Protein AF-0000000076309634 (afdb_homodimer)

Structure (mmCIF, N/CA/C/O backbone):
data_AF-0000000076309634-model_v1
#
loop_
_entity.id
_entity.type
_entity.pdbx_description
1 polymer 'Heparan-alpha-glucosaminide N-acetyltransferase-like isoform X1'
#
loop_
_atom_site.group_PDB
_atom_site.id
_atom_site.type_symbol
_atom_site.label_atom_id
_atom_site.label_alt_id
_atom_site.label_comp_id
_atom_site.label_asym_id
_atom_site.label_entity_id
_atom_site.label_seq_id
_atom_site.pdbx_PDB_ins_code
_atom_site.Cartn_x
_atom_site.Cartn_y
_atom_site.Cartn_z
_atom_site.occupancy
_atom_site.B_iso_or_equiv
_atom_site.auth_seq_id
_atom_site.auth_comp_id
_atom_site.auth_asym_id
_atom_site.auth_atom_id
_atom_site.pdbx_PDB_model_num
ATOM 1 N N . MET A 1 1 ? 26.797 -16.234 -6.352 1 31.34 1 MET A N 1
ATOM 2 C CA . MET A 1 1 ? 27.188 -17.484 -5.691 1 31.34 1 MET A CA 1
ATOM 3 C C . MET A 1 1 ? 28.234 -17.203 -4.617 1 31.34 1 MET A C 1
ATOM 5 O O . MET A 1 1 ? 28.078 -17.625 -3.467 1 31.34 1 MET A O 1
ATOM 9 N N . ILE A 1 2 ? 29.625 -17.234 -5.059 1 36.88 2 ILE A N 1
ATOM 10 C CA . ILE A 1 2 ? 30.812 -17.438 -4.219 1 36.88 2 ILE A CA 1
ATOM 11 C C . ILE A 1 2 ? 31.297 -16.078 -3.695 1 36.88 2 ILE A C 1
ATOM 13 O O . ILE A 1 2 ? 31.625 -15.188 -4.48 1 36.88 2 ILE A O 1
ATOM 17 N N . ASP A 1 3 ? 30.703 -15.562 -2.797 1 38.47 3 ASP A N 1
ATOM 18 C CA . ASP A 1 3 ? 31.5 -14.477 -2.213 1 38.47 3 ASP A CA 1
ATOM 19 C C . ASP A 1 3 ? 32.812 -14.992 -1.661 1 38.47 3 ASP A C 1
ATOM 21 O O . ASP A 1 3 ? 32.844 -15.945 -0.875 1 38.47 3 ASP A O 1
ATOM 25 N N . THR A 1 4 ? 33.844 -14.914 -2.328 1 39.31 4 THR A N 1
ATOM 26 C CA . THR A 1 4 ? 35.219 -15.227 -1.954 1 39.31 4 THR A CA 1
ATOM 27 C C . THR A 1 4 ? 35.531 -14.711 -0.555 1 39.31 4 THR A C 1
ATOM 29 O O . THR A 1 4 ? 36.688 -14.516 -0.206 1 39.31 4 THR A O 1
ATOM 32 N N . SER A 1 5 ? 34.688 -14.492 0.278 1 43.97 5 SER A N 1
ATOM 33 C CA . SER A 1 5 ? 35.281 -14.008 1.529 1 43.97 5 SER A CA 1
ATOM 34 C C . SER A 1 5 ? 36 -15.125 2.279 1 43.97 5 SER A C 1
ATOM 36 O O . SER A 1 5 ? 35.344 -15.953 2.932 1 43.97 5 SER A O 1
ATOM 38 N N . ILE A 1 6 ? 37.219 -15.594 1.991 1 47.88 6 ILE A N 1
ATOM 39 C CA . ILE A 1 6 ? 38.281 -16.453 2.553 1 47.88 6 ILE A CA 1
ATOM 40 C C . ILE A 1 6 ? 38.219 -16.391 4.078 1 47.88 6 ILE A C 1
ATOM 42 O O . ILE A 1 6 ? 38.344 -17.406 4.758 1 47.88 6 ILE A O 1
ATOM 46 N N . SER A 1 7 ? 38 -15.273 4.605 1 49.75 7 SER A N 1
ATOM 47 C CA . SER A 1 7 ? 38.406 -15 5.988 1 49.75 7 SER A CA 1
ATOM 48 C C . SER A 1 7 ? 37.344 -15.516 6.965 1 49.75 7 SER A C 1
ATOM 50 O O . SER A 1 7 ? 37.625 -15.68 8.156 1 49.75 7 SER A O 1
ATOM 52 N N . SER A 1 8 ? 36.094 -15.844 6.605 1 59.81 8 SER A N 1
ATOM 53 C CA . SER A 1 8 ? 35.094 -16.078 7.629 1 59.81 8 SER A CA 1
ATOM 54 C C . SER A 1 8 ? 35.156 -17.516 8.156 1 59.81 8 SER A C 1
ATOM 56 O O . SER A 1 8 ? 34.781 -17.781 9.297 1 59.81 8 SER A O 1
ATOM 58 N N . CYS A 1 9 ? 35.531 -18.484 7.367 1 66.94 9 CYS A N 1
ATOM 59 C CA . CYS A 1 9 ? 35.594 -19.859 7.844 1 66.94 9 CYS A CA 1
ATOM 60 C C . CYS A 1 9 ? 36.656 -20 8.93 1 66.94 9 CYS A C 1
ATOM 62 O O . CYS A 1 9 ? 36.594 -20.938 9.742 1 66.94 9 CYS A O 1
ATOM 64 N N . ALA A 1 10 ? 37.656 -19.219 8.773 1 54.84 10 ALA A N 1
ATOM 65 C CA . ALA A 1 10 ? 38.75 -19.344 9.75 1 54.84 10 ALA A CA 1
ATOM 66 C C . ALA A 1 10 ? 38.375 -18.703 11.078 1 54.84 10 ALA A C 1
ATOM 68 O O . ALA A 1 10 ? 38.969 -19.016 12.117 1 54.84 10 ALA A O 1
ATOM 69 N N . ASN A 1 11 ? 37.406 -17.734 10.859 1 54.47 11 ASN A N 1
ATOM 70 C CA . ASN A 1 11 ? 37.062 -17.062 12.109 1 54.47 11 ASN A CA 1
ATOM 71 C C . ASN A 1 11 ? 35.875 -17.734 12.797 1 54.47 11 ASN A C 1
ATOM 73 O O . ASN A 1 11 ? 34.781 -17.828 12.219 1 54.47 11 ASN A O 1
ATOM 77 N N . SER A 1 12 ? 36.125 -18.578 13.773 1 51.75 12 SER A N 1
ATOM 78 C CA . SER A 1 12 ? 35.156 -19.25 14.625 1 51.75 12 SER A CA 1
ATOM 79 C C . SER A 1 12 ? 33.938 -18.344 14.898 1 51.75 12 SER A C 1
ATOM 81 O O . SER A 1 12 ? 32.812 -18.844 15.102 1 51.75 12 SER A O 1
ATOM 83 N N . ASN A 1 13 ? 34.219 -17.031 14.992 1 49 13 ASN A N 1
ATOM 84 C CA . ASN A 1 13 ? 33.188 -16.109 15.391 1 49 13 ASN A CA 1
ATOM 85 C C . ASN A 1 13 ? 32.344 -15.641 14.195 1 49 13 ASN A C 1
ATOM 87 O O . ASN A 1 13 ? 31.359 -14.922 14.359 1 49 13 ASN A O 1
ATOM 91 N N . ALA A 1 14 ? 32.875 -15.883 13.07 1 56.38 14 ALA A N 1
ATOM 92 C CA . ALA A 1 14 ? 32.156 -15.328 11.93 1 56.38 14 ALA A CA 1
ATOM 93 C C . ALA A 1 14 ? 30.969 -16.203 11.562 1 56.38 14 ALA A C 1
ATOM 95 O O . ALA A 1 14 ? 31.094 -17.422 11.445 1 56.38 14 ALA A O 1
ATOM 96 N N . SER A 1 15 ? 29.75 -15.781 11.844 1 71.25 15 SER A N 1
ATOM 97 C CA . SER A 1 15 ? 28.469 -16.453 11.719 1 71.25 15 SER A CA 1
ATOM 98 C C . SER A 1 15 ? 28.109 -16.703 10.258 1 71.25 15 SER A C 1
ATOM 100 O O . SER A 1 15 ? 28.172 -15.797 9.43 1 71.25 15 SER A O 1
ATOM 102 N N . LEU A 1 16 ? 28.25 -17.953 9.758 1 82.81 16 LEU A N 1
ATOM 103 C CA . LEU A 1 16 ? 27.812 -18.422 8.445 1 82.81 16 LEU A CA 1
ATOM 104 C C . LEU A 1 16 ? 26.375 -18.016 8.172 1 82.81 16 LEU A C 1
ATOM 106 O O . LEU A 1 16 ? 25.547 -17.969 9.086 1 82.81 16 LEU A O 1
ATOM 110 N N . GLY A 1 17 ? 26.188 -17.562 6.996 1 86.88 17 GLY A N 1
ATOM 111 C CA . GLY A 1 17 ? 24.828 -17.188 6.598 1 86.88 17 GLY A CA 1
ATOM 112 C C . GLY A 1 17 ? 23.953 -18.375 6.262 1 86.88 17 GLY A C 1
ATOM 113 O O . GLY A 1 17 ? 24.328 -19.516 6.531 1 86.88 17 GLY A O 1
ATOM 114 N N . ILE A 1 18 ? 22.828 -18.109 5.758 1 90.62 18 ILE A N 1
ATOM 115 C CA . ILE A 1 18 ? 21.875 -19.141 5.379 1 90.62 18 ILE A CA 1
ATOM 116 C C . ILE A 1 18 ? 22.391 -19.906 4.168 1 90.62 18 ILE A C 1
ATOM 118 O O . ILE A 1 18 ? 22.938 -19.312 3.23 1 90.62 18 ILE A O 1
ATOM 122 N N . ASP A 1 19 ? 22.297 -21.203 4.156 1 91.12 19 ASP A N 1
ATOM 123 C CA . ASP A 1 19 ? 22.688 -22.078 3.064 1 91.12 19 ASP A CA 1
ATOM 124 C C . ASP A 1 19 ? 24.172 -21.938 2.74 1 91.12 19 ASP A C 1
ATOM 126 O O . ASP A 1 19 ? 24.547 -21.875 1.57 1 91.12 19 ASP A O 1
ATOM 130 N N . GLN A 1 20 ? 24.969 -21.797 3.707 1 90.81 20 GLN A N 1
ATOM 131 C CA . GLN A 1 20 ? 26.406 -21.703 3.531 1 90.81 20 GLN A CA 1
ATOM 132 C C . GLN A 1 20 ? 27.141 -22.75 4.367 1 90.81 20 GLN A C 1
ATOM 134 O O . GLN A 1 20 ? 26.672 -23.125 5.441 1 90.81 20 GLN A O 1
ATOM 139 N N . ALA A 1 21 ? 28.234 -23.219 3.803 1 91.19 21 ALA A N 1
ATOM 140 C CA . ALA A 1 21 ? 29.125 -24.141 4.484 1 91.19 21 ALA A CA 1
ATOM 141 C C . ALA A 1 21 ? 30.578 -23.781 4.223 1 91.19 21 ALA A C 1
ATOM 143 O O . ALA A 1 21 ? 30.891 -23.031 3.301 1 91.19 21 ALA A O 1
ATOM 144 N N . CYS A 1 22 ? 31.375 -24.266 5.121 1 91.69 22 CYS A N 1
ATOM 145 C CA . CYS A 1 22 ? 32.812 -24.031 4.961 1 91.69 22 CYS A CA 1
ATOM 146 C C . CYS A 1 22 ? 33.5 -25.25 4.328 1 91.69 22 CYS A C 1
ATOM 148 O O . CYS A 1 22 ? 33.25 -26.375 4.738 1 91.69 22 CYS A O 1
ATOM 150 N N . PHE A 1 23 ? 34.281 -24.969 3.309 1 92.44 23 PHE A N 1
ATOM 151 C CA . PHE A 1 23 ? 35 -26.016 2.594 1 92.44 23 PHE A CA 1
ATOM 152 C C . PHE A 1 23 ? 36.5 -25.703 2.551 1 92.44 23 PHE A C 1
ATOM 154 O O . PHE A 1 23 ? 36.906 -24.734 1.92 1 92.44 23 PHE A O 1
ATOM 161 N N . SER A 1 24 ? 37.219 -26.484 3.264 1 91.62 24 SER A N 1
ATOM 162 C CA . SER A 1 24 ? 38.688 -26.312 3.307 1 91.62 24 SER A CA 1
ATOM 163 C C . SER A 1 24 ? 39.375 -27.312 2.393 1 91.62 24 SER A C 1
ATOM 165 O O . SER A 1 24 ? 39.25 -28.531 2.57 1 91.62 24 SER A O 1
ATOM 167 N N . ILE A 1 25 ? 40.156 -26.75 1.459 1 92.19 25 ILE A N 1
ATOM 168 C CA . ILE A 1 25 ? 40.844 -27.594 0.488 1 92.19 25 ILE A CA 1
ATOM 169 C C . ILE A 1 25 ? 42.344 -27.469 0.679 1 92.19 25 ILE A C 1
ATOM 171 O O . ILE A 1 25 ? 42.906 -26.375 0.617 1 92.19 25 ILE A O 1
ATOM 175 N N . LEU A 1 26 ? 42.906 -28.594 0.95 1 89.81 26 LEU A N 1
ATOM 176 C CA . LEU A 1 26 ? 44.375 -28.656 1.066 1 89.81 26 LEU A CA 1
ATOM 177 C C . LEU A 1 26 ? 45 -29.141 -0.239 1 89.81 26 LEU A C 1
ATOM 179 O O . LEU A 1 26 ? 44.719 -30.25 -0.693 1 89.81 26 LEU A O 1
ATOM 183 N N . ASN A 1 27 ? 45.75 -28.234 -0.84 1 90.81 27 ASN A N 1
ATOM 184 C CA . ASN A 1 27 ? 46.438 -28.578 -2.072 1 90.81 27 ASN A CA 1
ATOM 185 C C . ASN A 1 27 ? 47.844 -29.094 -1.787 1 90.81 27 ASN A C 1
ATOM 187 O O . ASN A 1 27 ? 48.719 -28.359 -1.337 1 90.81 27 ASN A O 1
ATOM 191 N N . LEU A 1 28 ? 48.125 -30.328 -2.191 1 87.62 28 LEU A N 1
ATOM 192 C CA . LEU A 1 28 ? 49.438 -30.922 -1.952 1 87.62 28 LEU A CA 1
ATOM 193 C C . LEU A 1 28 ? 50.219 -31 -3.244 1 87.62 28 LEU A C 1
ATOM 195 O O . LEU A 1 28 ? 51.312 -31.578 -3.266 1 87.62 28 LEU A O 1
ATOM 199 N N . TYR A 1 29 ? 49.781 -30.375 -4.277 1 86 29 TYR A N 1
ATOM 200 C CA . TYR A 1 29 ? 50.5 -30.312 -5.531 1 86 29 TYR A CA 1
ATOM 201 C C . TYR A 1 29 ? 51.594 -29.25 -5.457 1 86 29 TYR A C 1
ATOM 203 O O . TYR A 1 29 ? 51.531 -28.344 -4.621 1 86 29 TYR A O 1
ATOM 211 N N . ILE A 1 30 ? 52.531 -29.344 -6.418 1 85.56 30 ILE A N 1
ATOM 212 C CA . ILE A 1 30 ? 53.594 -28.359 -6.516 1 85.56 30 ILE A CA 1
ATOM 213 C C . ILE A 1 30 ? 53.125 -27.156 -7.328 1 85.56 30 ILE A C 1
ATOM 215 O O . ILE A 1 30 ? 53.656 -26.047 -7.16 1 85.56 30 ILE A O 1
ATOM 219 N N . ASN A 1 31 ? 52.094 -27.359 -8.07 1 87.31 31 ASN A N 1
ATOM 220 C CA . ASN A 1 31 ? 51.531 -26.297 -8.906 1 87.31 31 ASN A CA 1
ATOM 221 C C . ASN A 1 31 ? 50.219 -25.797 -8.367 1 87.31 31 ASN A C 1
ATOM 223 O O . ASN A 1 31 ? 49.531 -26.484 -7.59 1 87.31 31 ASN A O 1
ATOM 227 N N . PRO A 1 32 ? 49.906 -24.609 -8.797 1 90.44 32 PRO A N 1
ATOM 228 C CA . PRO A 1 32 ? 48.562 -24.109 -8.43 1 90.44 32 PRO A CA 1
ATOM 229 C C . PRO A 1 32 ? 47.438 -24.859 -9.117 1 90.44 32 PRO A C 1
ATOM 231 O O . PRO A 1 32 ? 47.625 -25.391 -10.219 1 90.44 32 PRO A O 1
ATOM 234 N N . VAL A 1 33 ? 46.375 -24.984 -8.367 1 91.25 33 VAL A N 1
ATOM 235 C CA . VAL A 1 33 ? 45.219 -25.688 -8.875 1 91.25 33 VAL A CA 1
ATOM 236 C C . VAL A 1 33 ? 44 -24.766 -8.836 1 91.25 33 VAL A C 1
ATOM 238 O O . VAL A 1 33 ? 43.812 -24 -7.891 1 91.25 33 VAL A O 1
ATOM 241 N N . ILE A 1 34 ? 43.188 -24.844 -9.906 1 91.62 34 ILE A N 1
ATOM 242 C CA . ILE A 1 34 ? 41.969 -24.078 -9.953 1 91.62 34 ILE A CA 1
ATOM 243 C C . ILE A 1 34 ? 40.781 -24.953 -9.562 1 91.62 34 ILE A C 1
ATOM 245 O O . ILE A 1 34 ? 40.594 -26.047 -10.109 1 91.62 34 ILE A O 1
ATOM 249 N N . PHE A 1 35 ? 40.062 -24.516 -8.625 1 91.38 35 PHE A N 1
ATOM 250 C CA . PHE A 1 35 ? 38.906 -25.25 -8.125 1 91.38 35 PHE A CA 1
ATOM 251 C C . PHE A 1 35 ? 37.625 -24.781 -8.812 1 91.38 35 PHE A C 1
ATOM 253 O O . PHE A 1 35 ? 37.344 -23.594 -8.844 1 91.38 35 PHE A O 1
ATOM 260 N N . TYR A 1 36 ? 36.938 -25.766 -9.383 1 89.5 36 TYR A N 1
ATOM 261 C CA . TYR A 1 36 ? 35.688 -25.484 -10.078 1 89.5 36 TYR A CA 1
ATOM 262 C C . TYR A 1 36 ? 34.5 -26.125 -9.344 1 89.5 36 TYR A C 1
ATOM 264 O O . TYR A 1 36 ? 34.625 -27.203 -8.781 1 89.5 36 TYR A O 1
ATOM 272 N N . ALA A 1 37 ? 33.438 -25.406 -9.336 1 89.19 37 ALA A N 1
ATOM 273 C CA . ALA A 1 37 ? 32.219 -25.922 -8.75 1 89.19 37 ALA A CA 1
ATOM 274 C C . ALA A 1 37 ? 30.984 -25.391 -9.484 1 89.19 37 ALA A C 1
ATOM 276 O O . ALA A 1 37 ? 30.969 -24.234 -9.938 1 89.19 37 ALA A O 1
ATOM 277 N N . ILE A 1 38 ? 29.922 -26.266 -9.641 1 86.69 38 ILE A N 1
ATOM 278 C CA . ILE A 1 38 ? 28.656 -25.844 -10.25 1 86.69 38 ILE A CA 1
ATOM 279 C C . ILE A 1 38 ? 27.516 -26.719 -9.719 1 86.69 38 ILE A C 1
ATOM 281 O O . ILE A 1 38 ? 27.734 -27.859 -9.312 1 86.69 38 ILE A O 1
ATOM 285 N N . ALA A 1 39 ? 26.375 -26.172 -9.695 1 85 39 ALA A N 1
ATOM 286 C CA . ALA A 1 39 ? 25.219 -26.938 -9.281 1 85 39 ALA A CA 1
ATOM 287 C C . ALA A 1 39 ? 24.984 -28.125 -10.203 1 85 39 ALA A C 1
ATOM 289 O O . ALA A 1 39 ? 25.047 -27.984 -11.43 1 85 39 ALA A O 1
ATOM 290 N N . TRP A 1 40 ? 24.703 -29.203 -9.617 1 81.75 40 TRP A N 1
ATOM 291 C CA . TRP A 1 40 ? 24.562 -30.453 -10.375 1 81.75 40 TRP A CA 1
ATOM 292 C C . TRP A 1 40 ? 23.469 -30.328 -11.43 1 81.75 40 TRP A C 1
ATOM 294 O O . TRP A 1 40 ? 23.641 -30.812 -12.555 1 81.75 40 TRP A O 1
ATOM 304 N N . GLU A 1 41 ? 22.453 -29.641 -11.086 1 74.69 41 GLU A N 1
ATOM 305 C CA . GLU A 1 41 ? 21.312 -29.531 -11.984 1 74.69 41 GLU A CA 1
ATOM 306 C C . GLU A 1 41 ? 21.656 -28.672 -13.203 1 74.69 41 GLU A C 1
ATOM 308 O O . GLU A 1 41 ? 21.031 -28.812 -14.258 1 74.69 41 GLU A O 1
ATOM 313 N N . ALA A 1 42 ? 22.641 -27.922 -13.047 1 73.69 42 ALA A N 1
ATOM 314 C CA . ALA A 1 42 ? 23 -27 -14.125 1 73.69 42 ALA A CA 1
ATOM 315 C C . ALA A 1 42 ? 24.266 -27.453 -14.844 1 73.69 42 ALA A C 1
ATOM 317 O O . ALA A 1 42 ? 24.75 -26.766 -15.742 1 73.69 42 ALA A O 1
ATOM 318 N N . TYR A 1 43 ? 24.766 -28.578 -14.422 1 72.94 43 TYR A N 1
ATOM 319 C CA . TYR A 1 43 ? 26.062 -28.969 -14.969 1 72.94 43 TYR A CA 1
ATOM 320 C C . TYR A 1 43 ? 25.891 -29.562 -16.375 1 72.94 43 TYR A C 1
ATOM 322 O O . TYR A 1 43 ? 25.203 -30.578 -16.547 1 72.94 43 TYR A O 1
ATOM 330 N N . THR A 1 44 ? 26.359 -28.844 -17.359 1 71.88 44 THR A N 1
ATOM 331 C CA . THR A 1 44 ? 26.344 -29.328 -18.734 1 71.88 44 THR A CA 1
ATOM 332 C C . THR A 1 44 ? 27.75 -29.406 -19.297 1 71.88 44 THR A C 1
ATOM 334 O O . THR A 1 44 ? 27.938 -29.422 -20.516 1 71.88 44 THR A O 1
ATOM 337 N N . GLY A 1 45 ? 28.812 -29.359 -18.344 1 66.88 45 GLY A N 1
ATOM 338 C CA . GLY A 1 45 ? 30.156 -29.562 -18.859 1 66.88 45 GLY A CA 1
ATOM 339 C C . GLY A 1 45 ? 31.172 -28.594 -18.266 1 66.88 45 GLY A C 1
ATOM 340 O O . GLY A 1 45 ? 32.375 -28.922 -18.172 1 66.88 45 GLY A O 1
ATOM 341 N N . THR A 1 46 ? 30.766 -27.344 -18.031 1 74.12 46 THR A N 1
ATOM 342 C CA . THR A 1 46 ? 31.75 -26.391 -17.5 1 74.12 46 THR A CA 1
ATOM 343 C C . THR A 1 46 ? 31.328 -25.891 -16.125 1 74.12 46 THR A C 1
ATOM 345 O O . THR A 1 46 ? 30.172 -25.516 -15.914 1 74.12 46 THR A O 1
ATOM 348 N N . GLY A 1 47 ? 32.281 -25.969 -15.25 1 81.25 47 GLY A N 1
ATOM 349 C CA . GLY A 1 47 ? 32.062 -25.438 -13.922 1 81.25 47 GLY A CA 1
ATOM 350 C C . GLY A 1 47 ? 32.531 -24.016 -13.758 1 81.25 47 GLY A C 1
ATOM 351 O O . GLY A 1 47 ? 33.188 -23.453 -14.648 1 81.25 47 GLY A O 1
ATOM 352 N N . VAL A 1 48 ? 32.125 -23.297 -12.758 1 84.25 48 VAL A N 1
ATOM 353 C CA . VAL A 1 48 ? 32.531 -21.938 -12.43 1 84.25 48 VAL A CA 1
ATOM 354 C C . VAL A 1 48 ? 33.812 -21.969 -11.578 1 84.25 48 VAL A C 1
ATOM 356 O O . VAL A 1 48 ? 33.875 -22.688 -10.586 1 84.25 48 VAL A O 1
ATOM 359 N N . PRO A 1 49 ? 34.844 -21.281 -12.062 1 86.88 49 PRO A N 1
ATOM 360 C CA . PRO A 1 49 ? 36.062 -21.234 -11.219 1 86.88 49 PRO A CA 1
ATOM 361 C C . PRO A 1 49 ? 35.844 -20.438 -9.938 1 86.88 49 PRO A C 1
ATOM 363 O O . PRO A 1 49 ? 35.469 -19.25 -9.992 1 86.88 49 PRO A O 1
ATOM 366 N N . LEU A 1 50 ? 35.969 -21.016 -8.906 1 87.62 50 LEU A N 1
ATOM 367 C CA . LEU A 1 50 ? 35.656 -20.375 -7.637 1 87.62 50 LEU A CA 1
ATOM 368 C C . LEU A 1 50 ? 36.938 -19.797 -7.008 1 87.62 50 LEU A C 1
ATOM 370 O O . LEU A 1 50 ? 36.906 -18.703 -6.434 1 87.62 50 LEU A O 1
ATOM 374 N N . ALA A 1 51 ? 38 -20.609 -6.984 1 89.19 51 ALA A N 1
ATOM 375 C CA . ALA A 1 51 ? 39.219 -20.141 -6.336 1 89.19 51 ALA A CA 1
ATOM 376 C C . ALA A 1 51 ? 40.469 -20.797 -6.934 1 89.19 51 ALA A C 1
ATOM 378 O O . ALA A 1 51 ? 40.375 -21.922 -7.453 1 89.19 51 ALA A O 1
ATOM 379 N N . THR A 1 52 ? 41.531 -20.047 -6.871 1 89.88 52 THR A N 1
ATOM 380 C CA . THR A 1 52 ? 42.844 -20.594 -7.207 1 89.88 52 THR A CA 1
ATOM 381 C C . THR A 1 52 ? 43.594 -21 -5.945 1 89.88 52 THR A C 1
ATOM 383 O O . THR A 1 52 ? 43.875 -20.156 -5.086 1 89.88 52 THR A O 1
ATOM 386 N N . LEU A 1 53 ? 43.812 -22.25 -5.918 1 89.81 53 LEU A N 1
ATOM 387 C CA . LEU A 1 53 ? 44.469 -22.812 -4.738 1 89.81 53 LEU A CA 1
ATOM 388 C C . LEU A 1 53 ? 46 -22.781 -4.895 1 89.81 53 LEU A C 1
ATOM 390 O O . LEU A 1 53 ? 46.531 -23.344 -5.844 1 89.81 53 LEU A O 1
ATOM 394 N N . THR A 1 54 ? 46.656 -22.188 -3.906 1 90.62 54 THR A N 1
ATOM 395 C CA . THR A 1 54 ? 48.094 -22.109 -3.918 1 90.62 54 THR A CA 1
ATOM 396 C C . THR A 1 54 ? 48.719 -23.453 -3.496 1 90.62 54 THR A C 1
ATOM 398 O O . THR A 1 54 ? 48.094 -24.203 -2.729 1 90.62 54 THR A O 1
ATOM 401 N N . PRO A 1 55 ? 49.969 -23.625 -4.004 1 89.62 55 PRO A N 1
ATOM 402 C CA . PRO A 1 55 ? 50.625 -24.891 -3.674 1 89.62 55 PRO A CA 1
ATOM 403 C C . PRO A 1 55 ? 50.906 -25.031 -2.186 1 89.62 55 PRO A C 1
ATOM 405 O O . PRO A 1 55 ? 51.312 -24.062 -1.535 1 89.62 55 PRO A O 1
ATOM 408 N N . LYS A 1 56 ? 50.75 -26.297 -1.663 1 87.38 56 LYS A N 1
ATOM 409 C CA . LYS A 1 56 ? 51.094 -26.703 -0.3 1 87.38 56 LYS A CA 1
ATOM 410 C C . LYS A 1 56 ? 50.406 -25.797 0.724 1 87.38 56 LYS A C 1
ATOM 412 O O . LYS A 1 56 ? 51.031 -25.422 1.723 1 87.38 56 LYS A O 1
ATOM 417 N N . SER A 1 57 ? 49.219 -25.359 0.396 1 87.62 57 SER A N 1
ATOM 418 C CA . SER A 1 57 ? 48.5 -24.484 1.321 1 87.62 57 SER A CA 1
ATOM 419 C C . SER A 1 57 ? 47.031 -24.875 1.438 1 87.62 57 SER A C 1
ATOM 421 O O . SER A 1 57 ? 46.5 -25.531 0.543 1 87.62 57 SER A O 1
ATOM 423 N N . ASN A 1 58 ? 46.562 -24.547 2.66 1 88.5 58 ASN A N 1
ATOM 424 C CA . ASN A 1 58 ? 45.125 -24.781 2.924 1 88.5 58 ASN A CA 1
ATOM 425 C C . ASN A 1 58 ? 44.312 -23.531 2.666 1 88.5 58 ASN A C 1
ATOM 427 O O . ASN A 1 58 ? 44.594 -22.453 3.201 1 88.5 58 ASN A O 1
ATOM 431 N N . THR A 1 59 ? 43.344 -23.672 1.735 1 89.5 59 THR A N 1
ATOM 432 C CA . THR A 1 59 ? 42.438 -22.562 1.426 1 89.5 59 THR A CA 1
ATOM 433 C C . THR A 1 59 ? 41 -22.891 1.828 1 89.5 59 THR A C 1
ATOM 435 O O . THR A 1 59 ? 40.469 -23.938 1.461 1 89.5 59 THR A O 1
ATOM 438 N N . SER A 1 60 ? 40.469 -22.016 2.672 1 89.38 60 SER A N 1
ATOM 439 C CA . SER A 1 60 ? 39.094 -22.203 3.098 1 89.38 60 SER A CA 1
ATOM 440 C C . SER A 1 60 ? 38.125 -21.312 2.295 1 89.38 60 SER A C 1
ATOM 442 O O . SER A 1 60 ? 38.375 -20.109 2.156 1 89.38 60 SER A O 1
ATOM 444 N N . LEU A 1 61 ? 37.125 -21.969 1.753 1 89.94 61 LEU A N 1
ATOM 445 C CA . LEU A 1 61 ? 36.125 -21.25 0.941 1 89.94 61 LEU A CA 1
ATOM 446 C C . LEU A 1 61 ? 34.719 -21.422 1.511 1 89.94 61 LEU A C 1
ATOM 448 O O . LEU A 1 61 ? 34.438 -22.422 2.174 1 89.94 61 LEU A O 1
ATOM 452 N N . ILE A 1 62 ? 33.844 -20.391 1.303 1 90.62 62 ILE A N 1
ATOM 453 C CA . ILE A 1 62 ? 32.438 -20.484 1.629 1 90.62 62 ILE A CA 1
ATOM 454 C C . ILE A 1 62 ? 31.656 -20.984 0.411 1 90.62 62 ILE A C 1
ATOM 456 O O . ILE A 1 62 ? 31.734 -20.375 -0.662 1 90.62 62 ILE A O 1
ATOM 460 N N . ILE A 1 63 ? 30.984 -22.047 0.604 1 89.44 63 ILE A N 1
ATOM 461 C CA . ILE A 1 63 ? 30.266 -22.641 -0.517 1 89.44 63 ILE A CA 1
ATOM 462 C C . ILE A 1 63 ? 28.766 -22.641 -0.221 1 89.44 63 ILE A C 1
ATOM 464 O O . ILE A 1 63 ? 28.359 -22.578 0.941 1 89.44 63 ILE A O 1
ATOM 468 N N . SER A 1 64 ? 28.031 -22.766 -1.303 1 89.88 64 SER A N 1
ATOM 469 C CA . SER A 1 64 ? 26.578 -22.797 -1.177 1 89.88 64 SER A CA 1
ATOM 470 C C . SER A 1 64 ? 26.062 -24.219 -0.966 1 89.88 64 SER A C 1
ATOM 472 O O . SER A 1 64 ? 26.562 -25.156 -1.589 1 89.88 64 SER A O 1
ATOM 474 N N . THR A 1 65 ? 25.172 -24.406 -0.101 1 90.56 65 THR A N 1
ATOM 475 C CA . THR A 1 65 ? 24.609 -25.719 0.187 1 90.56 65 THR A CA 1
ATOM 476 C C . THR A 1 65 ? 23.219 -25.859 -0.404 1 90.56 65 THR A C 1
ATOM 478 O O . THR A 1 65 ? 22.484 -26.797 -0.064 1 90.56 65 THR A O 1
ATOM 481 N N . LYS A 1 66 ? 22.703 -24.984 -1.243 1 88.12 66 LYS A N 1
ATOM 482 C CA . LYS A 1 66 ? 21.359 -24.984 -1.811 1 88.12 66 LYS A CA 1
ATOM 483 C C . LYS A 1 66 ? 21.125 -26.203 -2.688 1 88.12 66 LYS A C 1
ATOM 485 O O . LYS A 1 66 ? 20.078 -26.844 -2.605 1 88.12 66 LYS A O 1
ATOM 490 N N . TYR A 1 67 ? 22.188 -26.422 -3.518 1 88.06 67 TYR A N 1
ATOM 491 C CA . TYR A 1 67 ? 22.125 -27.562 -4.434 1 88.06 67 TYR A CA 1
ATOM 492 C C . TYR A 1 67 ? 23.391 -28.406 -4.34 1 88.06 67 TYR A C 1
ATOM 494 O O . TYR A 1 67 ? 24.438 -27.922 -3.93 1 88.06 67 TYR A O 1
ATOM 502 N N . PRO A 1 68 ? 23.141 -29.672 -4.699 1 90.75 68 PRO A N 1
ATOM 503 C CA . PRO A 1 68 ? 24.359 -30.484 -4.805 1 90.75 68 PRO A CA 1
ATOM 504 C C . PRO A 1 68 ? 25.344 -29.922 -5.824 1 90.75 68 PRO A C 1
ATOM 506 O O . PRO A 1 68 ? 24.938 -29.422 -6.879 1 90.75 68 PRO A O 1
ATOM 509 N N . LEU A 1 69 ? 26.578 -29.969 -5.426 1 91.62 69 LEU A N 1
ATOM 510 C CA . LEU A 1 69 ? 27.594 -29.328 -6.27 1 91.62 69 LEU A CA 1
ATOM 511 C C . LEU A 1 69 ? 28.438 -30.391 -6.965 1 91.62 69 LEU A C 1
ATOM 513 O O . LEU A 1 69 ? 28.812 -31.391 -6.359 1 91.62 69 LEU A O 1
ATOM 517 N N . HIS A 1 70 ? 28.609 -30.156 -8.234 1 91.06 70 HIS A N 1
ATOM 518 C CA . HIS A 1 70 ? 29.641 -30.891 -8.969 1 91.06 70 HIS A CA 1
ATOM 519 C C . HIS A 1 70 ? 30.984 -30.172 -8.891 1 91.06 70 HIS A C 1
ATOM 521 O O . HIS A 1 70 ? 31.109 -29.016 -9.289 1 91.06 70 HIS A O 1
ATOM 527 N N . ILE A 1 71 ? 31.938 -30.844 -8.367 1 91.75 71 ILE A N 1
ATOM 528 C CA . ILE A 1 71 ? 33.219 -30.188 -8.125 1 91.75 71 ILE A CA 1
ATOM 529 C C . ILE A 1 71 ? 34.312 -30.953 -8.867 1 91.75 71 ILE A C 1
ATOM 531 O O . ILE A 1 71 ? 34.25 -32.188 -9.008 1 91.75 71 ILE A O 1
ATOM 535 N N . TYR A 1 72 ? 35.219 -30.219 -9.359 1 90.81 72 TYR A N 1
ATOM 536 C CA . TYR A 1 72 ? 36.438 -30.734 -9.969 1 90.81 72 TYR A CA 1
ATOM 537 C C . TYR A 1 72 ? 37.562 -29.688 -9.938 1 90.81 72 TYR A C 1
ATOM 539 O O . TYR A 1 72 ? 37.344 -28.547 -9.539 1 90.81 72 TYR A O 1
ATOM 547 N N . TYR A 1 73 ? 38.781 -30.078 -10.117 1 90.56 73 TYR A N 1
ATOM 548 C CA . TYR A 1 73 ? 39.875 -29.125 -10.109 1 90.56 73 TYR A CA 1
ATOM 549 C C . TYR A 1 73 ? 40.781 -29.328 -11.328 1 90.56 73 TYR A C 1
ATOM 551 O O . TYR A 1 73 ? 40.781 -30.391 -11.938 1 90.56 73 TYR A O 1
ATOM 559 N N . GLN A 1 74 ? 41.375 -28.25 -11.703 1 90.31 74 GLN A N 1
ATOM 560 C CA . GLN A 1 74 ? 42.281 -28.234 -12.844 1 90.31 74 GLN A CA 1
ATOM 561 C C . GLN A 1 74 ? 43.688 -27.828 -12.422 1 90.31 74 GLN A C 1
ATOM 563 O O . GLN A 1 74 ? 43.875 -26.828 -11.719 1 90.31 74 GLN A O 1
ATOM 568 N N . THR A 1 75 ? 44.656 -28.656 -12.797 1 87 75 THR A N 1
ATOM 569 C CA . THR A 1 75 ? 46.062 -28.328 -12.508 1 87 75 THR A CA 1
ATOM 570 C C . THR A 1 75 ? 46.625 -27.453 -13.602 1 87 75 THR A C 1
ATOM 572 O O . THR A 1 75 ? 46.375 -27.656 -14.789 1 87 75 THR A O 1
ATOM 575 N N . VAL A 1 76 ? 47.188 -26.344 -13.148 1 84.31 76 VAL A N 1
ATOM 576 C CA . VAL A 1 76 ? 47.781 -25.422 -14.109 1 84.31 76 VAL A CA 1
ATOM 577 C C . VAL A 1 76 ? 49.219 -25.875 -14.391 1 84.31 76 VAL A C 1
ATOM 579 O O . VAL A 1 76 ? 50.125 -25.609 -13.594 1 84.31 76 VAL A O 1
ATOM 582 N N . GLU A 1 77 ? 49.5 -26.703 -15.391 1 76.75 77 GLU A N 1
ATOM 583 C CA . GLU A 1 77 ? 50.844 -27.109 -15.812 1 76.75 77 GLU A CA 1
ATOM 584 C C . GLU A 1 77 ? 51.25 -26.438 -17.125 1 76.75 77 GLU A C 1
ATOM 586 O O . GLU A 1 77 ? 50.406 -25.953 -17.859 1 76.75 77 GLU A O 1
ATOM 591 N N . PRO A 1 78 ? 52.562 -26.078 -17.344 1 73.81 78 PRO A N 1
ATOM 592 C CA . PRO A 1 78 ? 53.031 -25.359 -18.516 1 73.81 78 PRO A CA 1
ATOM 593 C C . PRO A 1 78 ? 52.5 -25.938 -19.828 1 73.81 78 PRO A C 1
ATOM 595 O O . PRO A 1 78 ? 52.281 -25.188 -20.797 1 73.81 78 PRO A O 1
ATOM 598 N N . HIS A 1 79 ? 52.188 -27.297 -20.094 1 67.25 79 HIS A N 1
ATOM 599 C CA . HIS A 1 79 ? 51.844 -27.781 -21.422 1 67.25 79 HIS A CA 1
ATOM 600 C C . HIS A 1 79 ? 50.375 -28.234 -21.484 1 67.25 79 HIS A C 1
ATOM 602 O O . HIS A 1 79 ? 49.812 -28.344 -22.578 1 67.25 79 HIS A O 1
ATOM 608 N N . LYS A 1 80 ? 49.75 -28.734 -20.5 1 67.94 80 LYS A N 1
ATOM 609 C CA . LYS A 1 80 ? 48.375 -29.219 -20.656 1 67.94 80 LYS A CA 1
ATOM 610 C C . LYS A 1 80 ? 47.562 -29.031 -19.359 1 67.94 80 LYS A C 1
ATOM 612 O O . LYS A 1 80 ? 48.094 -29.266 -18.266 1 67.94 80 LYS A O 1
ATOM 617 N N . ASN A 1 81 ? 46.312 -28.359 -19.484 1 72.56 81 ASN A N 1
ATOM 618 C CA . ASN A 1 81 ? 45.375 -28.266 -18.375 1 72.56 81 ASN A CA 1
ATOM 619 C C . ASN A 1 81 ? 44.5 -29.516 -18.281 1 72.56 81 ASN A C 1
ATOM 621 O O . ASN A 1 81 ? 43.781 -29.844 -19.234 1 72.56 81 ASN A O 1
ATOM 625 N N . TYR A 1 82 ? 44.781 -30.359 -17.344 1 80.88 82 TYR A N 1
ATOM 626 C CA . TYR A 1 82 ? 43.969 -31.562 -17.156 1 80.88 82 TYR A CA 1
ATOM 627 C C . TYR A 1 82 ? 42.969 -31.375 -16.031 1 80.88 82 TYR A C 1
ATOM 629 O O . TYR A 1 82 ? 43.281 -30.766 -15 1 80.88 82 TYR A O 1
ATOM 637 N N . GLU A 1 83 ? 41.75 -31.734 -16.312 1 86.88 83 GLU A N 1
ATOM 638 C CA . GLU A 1 83 ? 40.719 -31.766 -15.273 1 86.88 83 GLU A CA 1
ATOM 639 C C . GLU A 1 83 ? 40.719 -33.094 -14.539 1 86.88 83 GLU A C 1
ATOM 641 O O . GLU A 1 83 ? 40.844 -34.156 -15.164 1 86.88 83 GLU A O 1
ATOM 646 N N . TYR A 1 84 ? 40.75 -32.969 -13.266 1 86.56 84 TYR A N 1
ATOM 647 C CA . TYR A 1 84 ? 40.75 -34.188 -12.469 1 86.56 84 TYR A CA 1
ATOM 648 C C . TYR A 1 84 ? 39.594 -34.219 -11.5 1 86.56 84 TYR A C 1
ATOM 650 O O . TYR A 1 84 ? 39.031 -33.188 -11.141 1 86.56 84 TYR A O 1
ATOM 658 N N . CYS A 1 85 ? 39.125 -35.406 -11.156 1 86.62 85 CYS A N 1
ATOM 659 C CA . CYS A 1 85 ? 38.219 -35.75 -10.055 1 86.62 85 CYS A CA 1
ATOM 660 C C . CYS A 1 85 ? 36.875 -35.094 -10.258 1 86.62 85 CYS A C 1
ATOM 662 O O . CYS A 1 85 ? 36.531 -34.125 -9.555 1 86.62 85 CYS A O 1
ATOM 664 N N . HIS A 1 86 ? 36.094 -35.469 -11.062 1 87.94 86 HIS A N 1
ATOM 665 C CA . HIS A 1 86 ? 34.719 -35.031 -11.219 1 87.94 86 HIS A CA 1
ATOM 666 C C . HIS A 1 86 ? 33.812 -35.781 -10.25 1 87.94 86 HIS A C 1
ATOM 668 O O . HIS A 1 86 ? 33.562 -36.969 -10.422 1 87.94 86 HIS A O 1
ATOM 674 N N . THR A 1 87 ? 33.438 -35.094 -9.164 1 88.69 87 THR A N 1
ATOM 675 C CA . THR A 1 87 ? 32.562 -35.719 -8.172 1 88.69 87 THR A CA 1
ATOM 676 C C . THR A 1 87 ? 31.453 -34.781 -7.758 1 88.69 87 THR A C 1
ATOM 678 O O . THR A 1 87 ? 31.547 -33.562 -7.945 1 88.69 87 THR A O 1
ATOM 681 N N . THR A 1 88 ? 30.312 -35.406 -7.375 1 91.12 88 THR A N 1
ATOM 682 C CA . THR A 1 88 ? 29.172 -34.656 -6.875 1 91.12 88 THR A CA 1
ATOM 683 C C . THR A 1 88 ? 29.016 -34.844 -5.375 1 91.12 88 THR A C 1
ATOM 685 O O . THR A 1 88 ? 29.094 -36 -4.879 1 91.12 88 THR A O 1
ATOM 688 N N . TYR A 1 89 ? 28.969 -33.781 -4.645 1 92.69 89 TYR A N 1
ATOM 689 C CA . TYR A 1 89 ? 28.812 -33.844 -3.193 1 92.69 89 TYR A CA 1
ATOM 690 C C . TYR A 1 89 ? 27.703 -32.906 -2.721 1 92.69 89 TYR A C 1
ATOM 692 O O . TYR A 1 89 ? 27.547 -31.812 -3.266 1 92.69 89 TYR A O 1
ATOM 700 N N . THR A 1 90 ? 26.922 -33.406 -1.758 1 92.25 90 THR A N 1
ATOM 701 C CA . THR A 1 90 ? 25.859 -32.594 -1.174 1 92.25 90 THR A CA 1
ATOM 702 C C . THR A 1 90 ? 26.297 -32.031 0.178 1 92.25 90 THR A C 1
ATOM 704 O O . THR A 1 90 ? 26.344 -32.75 1.172 1 92.25 90 THR A O 1
ATOM 707 N N . PHE A 1 91 ? 26.625 -30.766 0.183 1 91.88 91 PHE A N 1
ATOM 708 C CA . PHE A 1 91 ? 27.016 -30.094 1.409 1 91.88 91 PHE A CA 1
ATOM 709 C C . PHE A 1 91 ? 25.781 -29.688 2.219 1 91.88 91 PHE A C 1
ATOM 711 O O . PHE A 1 91 ? 24.719 -29.422 1.653 1 91.88 91 PHE A O 1
ATOM 718 N N . LYS A 1 92 ? 25.922 -29.688 3.516 1 91.75 92 LYS A N 1
ATOM 719 C CA . LYS A 1 92 ? 24.828 -29.297 4.406 1 91.75 92 LYS A CA 1
ATOM 720 C C . LYS A 1 92 ? 25.141 -27.984 5.109 1 91.75 92 LYS A C 1
ATOM 722 O O . LYS A 1 92 ? 26.312 -27.641 5.312 1 91.75 92 LYS A O 1
ATOM 727 N N . GLU A 1 93 ? 24.125 -27.297 5.484 1 91.44 93 GLU A N 1
ATOM 728 C CA . GLU A 1 93 ? 24.219 -25.953 6.051 1 91.44 93 GLU A CA 1
ATOM 729 C C . GLU A 1 93 ? 25.016 -25.969 7.355 1 91.44 93 GLU A C 1
ATOM 731 O O . GLU A 1 93 ? 24.828 -26.859 8.188 1 91.44 93 GLU A O 1
ATOM 736 N N . TYR A 1 94 ? 25.906 -25.047 7.574 1 88.25 94 TYR A N 1
ATOM 737 C CA . TYR A 1 94 ? 26.719 -24.781 8.758 1 88.25 94 TYR A CA 1
ATOM 738 C C . TYR A 1 94 ? 27.719 -25.906 9 1 88.25 94 TYR A C 1
ATOM 740 O O . TYR A 1 94 ? 28.281 -26.016 10.094 1 88.25 94 TYR A O 1
ATOM 748 N N . GLY A 1 95 ? 27.922 -26.688 8.023 1 89.31 95 GLY A N 1
ATOM 749 C CA . GLY A 1 95 ? 28.938 -27.719 8.125 1 89.31 95 GLY A CA 1
ATOM 750 C C . GLY A 1 95 ? 30.312 -27.25 7.664 1 89.31 95 GLY A C 1
ATOM 751 O O . GLY A 1 95 ? 30.422 -26.234 6.988 1 89.31 95 GLY A O 1
ATOM 752 N N . SER A 1 96 ? 31.297 -27.922 8.219 1 91.31 96 SER A N 1
ATOM 753 C CA . SER A 1 96 ? 32.656 -27.719 7.754 1 91.31 96 SER A CA 1
ATOM 754 C C . SER A 1 96 ? 33.25 -29 7.148 1 91.31 96 SER A C 1
ATOM 756 O O . SER A 1 96 ? 33.156 -30.062 7.758 1 91.31 96 SER A O 1
ATOM 758 N N . TYR A 1 97 ? 33.75 -28.797 5.941 1 93.25 97 TYR A N 1
ATOM 759 C CA . TYR A 1 97 ? 34.219 -29.953 5.195 1 93.25 97 TYR A CA 1
ATOM 760 C C . TYR A 1 97 ? 35.688 -29.75 4.766 1 93.25 97 TYR A C 1
ATOM 762 O O . TYR A 1 97 ? 36.125 -28.609 4.629 1 93.25 97 TYR A O 1
ATOM 770 N N . GLY A 1 98 ? 36.312 -30.812 4.617 1 91.56 98 GLY A N 1
ATOM 771 C CA . GLY A 1 98 ? 37.688 -30.781 4.152 1 91.56 98 GLY A CA 1
ATOM 772 C C . GLY A 1 98 ? 37.938 -31.703 2.971 1 91.56 98 GLY A C 1
ATOM 773 O O . GLY A 1 98 ? 37.312 -32.75 2.846 1 91.56 98 GLY A O 1
ATOM 774 N N . TRP A 1 99 ? 38.812 -31.312 2.064 1 92.62 99 TRP A N 1
ATOM 775 C CA . TRP A 1 99 ? 39.188 -32.062 0.88 1 92.62 99 TRP A CA 1
ATOM 776 C C . TRP A 1 99 ? 40.688 -31.984 0.638 1 92.62 99 TRP A C 1
ATOM 778 O O . TRP A 1 99 ? 41.25 -30.875 0.557 1 92.62 99 TRP A O 1
ATOM 788 N N . ASN A 1 100 ? 41.344 -33.094 0.6 1 90.44 100 ASN A N 1
ATOM 789 C CA . ASN A 1 100 ? 42.781 -33.156 0.346 1 90.44 100 ASN A CA 1
ATOM 790 C C . ASN A 1 100 ? 43.094 -33.562 -1.087 1 90.44 100 ASN A C 1
ATOM 792 O O . ASN A 1 100 ? 42.75 -34.688 -1.497 1 90.44 100 ASN A O 1
ATOM 796 N N . ILE A 1 101 ? 43.688 -32.719 -1.837 1 89.69 101 ILE A N 1
ATOM 797 C CA . ILE A 1 101 ? 44.062 -33 -3.221 1 89.69 101 ILE A CA 1
ATOM 798 C C . ILE A 1 101 ? 45.562 -33.281 -3.324 1 89.69 101 ILE A C 1
ATOM 800 O O . ILE A 1 101 ? 46.375 -32.5 -2.838 1 89.69 101 ILE A O 1
ATOM 804 N N . SER A 1 102 ? 45.875 -34.438 -3.857 1 86.25 102 SER A N 1
ATOM 805 C CA . SER A 1 102 ? 47.281 -34.812 -4.035 1 86.25 102 SER A CA 1
ATOM 806 C C . SER A 1 102 ? 47.469 -35.625 -5.301 1 86.25 102 SER A C 1
ATOM 808 O O . SER A 1 102 ? 46.5 -36.125 -5.891 1 86.25 102 SER A O 1
ATOM 810 N N . SER A 1 103 ? 48.75 -35.719 -5.785 1 83.56 103 SER A N 1
ATOM 811 C CA . SER A 1 103 ? 49.094 -36.531 -6.941 1 83.56 103 SER A CA 1
ATOM 812 C C . SER A 1 103 ? 48.969 -38.031 -6.605 1 83.56 103 SER A C 1
ATOM 814 O O . SER A 1 103 ? 48.75 -38.844 -7.492 1 83.56 103 SER A O 1
ATOM 816 N N . ALA A 1 104 ? 49.125 -38.406 -5.359 1 82 104 ALA A N 1
ATOM 817 C CA . ALA A 1 104 ? 49.062 -39.781 -4.918 1 82 104 ALA A CA 1
ATOM 818 C C . ALA A 1 104 ? 47.625 -40.281 -4.887 1 82 104 ALA A C 1
ATOM 820 O O . ALA A 1 104 ? 47.344 -41.406 -5.227 1 82 104 ALA A O 1
ATOM 821 N N . ASP A 1 105 ? 46.781 -39.375 -4.449 1 82.88 105 ASP A N 1
ATOM 822 C CA . ASP A 1 105 ? 45.375 -39.656 -4.406 1 82.88 105 ASP A CA 1
ATOM 823 C C . ASP A 1 105 ? 44.562 -38.594 -5.156 1 82.88 105 ASP A C 1
ATOM 825 O O . ASP A 1 105 ? 44.219 -37.562 -4.582 1 82.88 105 ASP A O 1
ATOM 829 N N . ILE A 1 106 ? 44.312 -38.781 -6.43 1 82.44 106 ILE A N 1
ATOM 830 C CA . ILE A 1 106 ? 43.719 -37.781 -7.336 1 82.44 106 ILE A CA 1
ATOM 831 C C . ILE A 1 106 ? 42.344 -37.344 -6.824 1 82.44 106 ILE A C 1
ATOM 833 O O . ILE A 1 106 ? 42 -36.156 -6.871 1 82.44 106 ILE A O 1
ATOM 837 N N . CYS A 1 107 ? 41.594 -38.281 -6.422 1 86.44 107 CYS A N 1
ATOM 838 C CA . CYS A 1 107 ? 40.281 -37.938 -5.938 1 86.44 107 CYS A CA 1
ATOM 839 C C . CYS A 1 107 ? 40.031 -38.562 -4.559 1 86.44 107 CYS A C 1
ATOM 841 O O . CYS A 1 107 ? 39.344 -39.562 -4.438 1 86.44 107 CYS A O 1
ATOM 843 N N . SER A 1 108 ? 40.562 -37.844 -3.574 1 87.5 108 SER A N 1
ATOM 844 C CA . SER A 1 108 ? 40.344 -38.312 -2.205 1 87.5 108 SER A CA 1
ATOM 845 C C . SER A 1 108 ? 38.938 -38 -1.738 1 87.5 108 SER A C 1
ATOM 847 O O . SER A 1 108 ? 38.219 -37.219 -2.361 1 87.5 108 SER A O 1
ATOM 849 N N . ASN A 1 109 ? 38.531 -38.719 -0.726 1 90.38 109 ASN A N 1
ATOM 850 C CA . ASN A 1 109 ? 37.188 -38.531 -0.184 1 90.38 109 ASN A CA 1
ATOM 851 C C . ASN A 1 109 ? 37.094 -37.25 0.642 1 90.38 109 ASN A C 1
ATOM 853 O O . ASN A 1 109 ? 38.031 -36.906 1.347 1 90.38 109 ASN A O 1
ATOM 857 N N . ILE A 1 110 ? 36 -36.562 0.432 1 93.62 110 ILE A N 1
ATOM 858 C CA . ILE A 1 110 ? 35.719 -35.375 1.231 1 93.62 110 ILE A CA 1
ATOM 859 C C . ILE A 1 110 ? 35.344 -35.781 2.652 1 93.62 110 ILE A C 1
ATOM 861 O O . ILE A 1 110 ? 34.5 -36.688 2.846 1 93.62 110 ILE A O 1
ATOM 865 N N . TYR A 1 111 ? 35.969 -35.25 3.633 1 92.25 111 TYR A N 1
ATOM 866 C CA . TYR A 1 111 ? 35.688 -35.594 5.016 1 92.25 111 TYR A CA 1
ATOM 867 C C . TYR A 1 111 ? 35.031 -34.438 5.758 1 92.25 111 TYR A C 1
ATOM 869 O O . TYR A 1 111 ? 35.188 -33.281 5.352 1 92.25 111 TYR A O 1
ATOM 877 N N . VAL A 1 112 ? 34.281 -34.75 6.832 1 92.62 112 VAL A N 1
ATOM 878 C CA . VAL A 1 112 ? 33.531 -33.75 7.609 1 92.62 112 VAL A CA 1
ATOM 879 C C . VAL A 1 112 ? 34.375 -33.312 8.797 1 92.62 112 VAL A C 1
ATOM 881 O O . VAL A 1 112 ? 34.906 -34.125 9.555 1 92.62 112 VAL A O 1
ATOM 884 N N . ILE A 1 113 ? 34.625 -32.062 8.938 1 89.56 113 ILE A N 1
ATOM 885 C CA . ILE A 1 113 ? 35.344 -31.484 10.062 1 89.56 113 ILE A CA 1
ATOM 886 C C . ILE A 1 113 ? 34.375 -31.188 11.203 1 89.56 113 ILE A C 1
ATOM 888 O O . ILE A 1 113 ? 34.594 -31.609 12.344 1 89.56 113 ILE A O 1
ATOM 892 N N . HIS A 1 114 ? 33.344 -30.438 10.883 1 88.88 114 HIS A N 1
ATOM 893 C CA . HIS A 1 114 ? 32.281 -30.109 11.828 1 88.88 114 HIS A CA 1
ATOM 894 C C . HIS A 1 114 ? 30.922 -30.594 11.32 1 88.88 114 HIS A C 1
ATOM 896 O O . HIS A 1 114 ? 30.531 -30.297 10.188 1 88.88 114 HIS A O 1
ATOM 902 N N . GLU A 1 115 ? 30.234 -31.25 12.141 1 89.56 115 GLU A N 1
ATOM 903 C CA . GLU A 1 115 ? 28.938 -31.812 11.75 1 89.56 115 GLU A CA 1
ATOM 904 C C . GLU A 1 115 ? 27.906 -30.719 11.547 1 89.56 115 GLU A C 1
ATOM 906 O O . GLU A 1 115 ? 27.797 -29.797 12.359 1 89.56 115 GLU A O 1
ATOM 911 N N . PRO A 1 116 ? 27.25 -30.922 10.438 1 88.62 116 PRO A N 1
ATOM 912 C CA . PRO A 1 116 ? 26.219 -29.922 10.117 1 88.62 116 PRO A CA 1
ATOM 913 C C . PRO A 1 116 ? 24.969 -30.062 10.984 1 88.62 116 PRO A C 1
ATOM 915 O O . PRO A 1 116 ? 24.766 -31.094 11.617 1 88.62 116 PRO A O 1
ATOM 918 N N . ARG A 1 117 ? 24.234 -28.953 11.188 1 82.94 117 ARG A N 1
ATOM 919 C CA . ARG A 1 117 ? 22.953 -28.938 11.883 1 82.94 117 ARG A CA 1
ATOM 920 C C . ARG A 1 117 ? 21.812 -29.203 10.914 1 82.94 117 ARG A C 1
ATOM 922 O O . ARG A 1 117 ? 21.906 -28.922 9.719 1 82.94 117 ARG A O 1
ATOM 929 N N . ASN A 1 118 ? 20.797 -29.922 11.375 1 85.69 118 ASN A N 1
ATOM 930 C CA . ASN A 1 118 ? 19.641 -30.172 10.531 1 85.69 118 ASN A CA 1
ATOM 931 C C . ASN A 1 118 ? 18.828 -28.906 10.281 1 85.69 118 ASN A C 1
ATOM 933 O O . ASN A 1 118 ? 18.266 -28.328 11.219 1 85.69 118 ASN A O 1
ATOM 937 N N . SER A 1 119 ? 18.766 -28.531 9.094 1 88.06 119 SER A N 1
ATOM 938 C CA . SER A 1 119 ? 18.141 -27.281 8.711 1 88.06 119 SER A CA 1
ATOM 939 C C . SER A 1 119 ? 16.625 -27.438 8.609 1 88.06 119 SER A C 1
ATOM 941 O O . SER A 1 119 ? 15.891 -26.438 8.539 1 88.06 119 SER A O 1
ATOM 943 N N . TYR A 1 120 ? 16.031 -28.641 8.711 1 90.81 120 TYR A N 1
ATOM 944 C CA . TYR A 1 120 ? 14.609 -28.859 8.469 1 90.81 120 TYR A CA 1
ATOM 945 C C . TYR A 1 120 ? 13.852 -29 9.781 1 90.81 120 TYR A C 1
ATOM 947 O O . TYR A 1 120 ? 12.625 -29.125 9.789 1 90.81 120 TYR A O 1
ATOM 955 N N . PHE A 1 121 ? 14.5 -28.875 10.898 1 91.44 121 PHE A N 1
ATOM 956 C CA . PHE A 1 121 ? 13.883 -29.016 12.211 1 91.44 121 PHE A CA 1
ATOM 957 C C . PHE A 1 121 ? 12.875 -27.891 12.445 1 91.44 121 PHE A C 1
ATOM 959 O O . PHE A 1 121 ? 11.805 -28.125 13.016 1 91.44 121 PHE A O 1
ATOM 966 N N . PRO A 1 122 ? 13.234 -26.734 12.016 1 93.69 122 PRO A N 1
ATOM 967 C CA . PRO A 1 122 ? 12.266 -25.656 12.219 1 93.69 122 PRO A CA 1
ATOM 968 C C . PRO A 1 122 ? 10.938 -25.922 11.508 1 93.69 122 PRO A C 1
ATOM 970 O O . PRO A 1 122 ? 9.883 -25.484 11.992 1 93.69 122 PRO A O 1
ATOM 973 N N . ILE A 1 123 ? 10.953 -26.516 10.422 1 94.44 123 ILE A N 1
ATOM 974 C CA . ILE A 1 123 ? 9.719 -26.812 9.703 1 94.44 123 ILE A CA 1
ATOM 975 C C . ILE A 1 123 ? 8.867 -27.781 10.531 1 94.44 123 ILE A C 1
ATOM 977 O O . ILE A 1 123 ? 7.656 -27.594 10.656 1 94.44 123 ILE A O 1
ATOM 981 N N . LEU A 1 124 ? 9.469 -28.75 11.109 1 93.62 124 LEU A N 1
ATOM 982 C CA . LEU A 1 124 ? 8.773 -29.703 11.961 1 93.62 124 LEU A CA 1
ATOM 983 C C . LEU A 1 124 ? 8.219 -29.031 13.203 1 93.62 124 LEU A C 1
ATOM 985 O O . LEU A 1 124 ? 7.09 -29.297 13.617 1 93.62 124 LEU A O 1
ATOM 989 N N . THR A 1 125 ? 9.023 -28.172 13.789 1 94.06 125 THR A N 1
ATOM 990 C CA . THR A 1 125 ? 8.57 -27.438 14.961 1 94.06 125 THR A CA 1
ATOM 991 C C . THR A 1 125 ? 7.367 -26.562 14.625 1 94.06 125 THR A C 1
ATOM 993 O O . THR A 1 125 ? 6.418 -26.484 15.406 1 94.06 125 THR A O 1
ATOM 996 N N . ALA A 1 126 ? 7.441 -25.938 13.516 1 94.94 126 ALA A N 1
ATOM 997 C CA . ALA A 1 126 ? 6.316 -25.109 13.094 1 94.94 126 ALA A CA 1
ATOM 998 C C . ALA A 1 126 ? 5.059 -25.938 12.898 1 94.94 126 ALA A C 1
ATOM 1000 O O . ALA A 1 126 ? 3.965 -25.547 13.305 1 94.94 126 ALA A O 1
ATOM 1001 N N . PHE A 1 127 ? 5.188 -27.078 12.32 1 93.62 127 PHE A N 1
ATOM 1002 C CA . PHE A 1 127 ? 4.062 -27.969 12.102 1 93.62 127 PHE A CA 1
ATOM 1003 C C . PHE A 1 127 ? 3.459 -28.406 13.43 1 93.62 127 PHE A C 1
ATOM 1005 O O . PHE A 1 127 ? 2.236 -28.438 13.586 1 93.62 127 PHE A O 1
ATOM 1012 N N . MET A 1 128 ? 4.273 -28.703 14.414 1 94.5 128 MET A N 1
ATOM 1013 C CA . MET A 1 128 ? 3.803 -29.109 15.727 1 94.5 128 MET A CA 1
ATOM 1014 C C . MET A 1 128 ? 3.08 -27.984 16.438 1 94.5 128 MET A C 1
ATOM 1016 O O . MET A 1 128 ? 2.059 -28.188 17.094 1 94.5 128 MET A O 1
ATOM 1020 N N . ILE A 1 129 ? 3.568 -26.812 16.297 1 94.06 129 ILE A N 1
ATOM 1021 C CA . ILE A 1 129 ? 2.951 -25.656 16.938 1 94.06 129 ILE A CA 1
ATOM 1022 C C . ILE A 1 129 ? 1.571 -25.406 16.328 1 94.06 129 ILE A C 1
ATOM 1024 O O . ILE A 1 129 ? 0.6 -25.188 17.062 1 94.06 129 ILE A O 1
ATOM 1028 N N . TYR A 1 130 ? 1.46 -25.484 15.023 1 93.19 130 TYR A N 1
ATOM 1029 C CA . TYR A 1 130 ? 0.172 -25.25 14.383 1 93.19 130 TYR A CA 1
ATOM 1030 C C . TYR A 1 130 ? -0.806 -26.375 14.703 1 93.19 130 TYR A C 1
ATOM 1032 O O . TYR A 1 130 ? -2.004 -26.141 14.859 1 93.19 130 TYR A O 1
ATOM 1040 N N . MET A 1 131 ? -0.309 -27.547 14.867 1 92.38 131 MET A N 1
ATOM 1041 C CA . MET A 1 131 ? -1.156 -28.672 15.258 1 92.38 131 MET A CA 1
ATOM 1042 C C . MET A 1 131 ? -1.649 -28.516 16.688 1 92.38 131 MET A C 1
ATOM 1044 O O . MET A 1 131 ? -2.816 -28.781 16.984 1 92.38 131 MET A O 1
ATOM 1048 N N . LEU A 1 132 ? -0.778 -28.094 17.531 1 92.94 132 LEU A N 1
ATOM 1049 C CA . LEU A 1 132 ? -1.154 -27.844 18.922 1 92.94 132 LEU A CA 1
ATOM 1050 C C . LEU A 1 132 ? -2.188 -26.734 19.016 1 92.94 132 LEU A C 1
ATOM 1052 O O . LEU A 1 132 ? -3.137 -26.828 19.797 1 92.94 132 LEU A O 1
ATOM 1056 N N . LEU A 1 133 ? -1.986 -25.734 18.234 1 91.75 133 LEU A N 1
ATOM 1057 C CA . LEU A 1 133 ? -2.945 -24.641 18.219 1 91.75 133 LEU A CA 1
ATOM 1058 C C . LEU A 1 133 ? -4.301 -25.094 17.703 1 91.75 133 LEU A C 1
ATOM 1060 O O . LEU A 1 133 ? -5.344 -24.688 18.219 1 91.75 133 LEU A O 1
ATOM 1064 N N . ALA A 1 134 ? -4.273 -25.938 16.703 1 88.88 134 ALA A N 1
ATOM 1065 C CA . ALA A 1 134 ? -5.512 -26.469 16.141 1 88.88 134 ALA A CA 1
ATOM 1066 C C . ALA A 1 134 ? -6.238 -27.344 17.156 1 88.88 134 ALA A C 1
ATOM 1068 O O . ALA A 1 134 ? -7.457 -27.25 17.328 1 88.88 134 ALA A O 1
ATOM 1069 N N . VAL A 1 135 ? -5.52 -28.109 17.922 1 89.88 135 VAL A N 1
ATOM 1070 C CA . VAL A 1 135 ? -6.098 -29 18.922 1 89.88 135 VAL A CA 1
ATOM 1071 C C . VAL A 1 135 ? -6.66 -28.172 20.094 1 89.88 135 VAL A C 1
ATOM 1073 O O . VAL A 1 135 ? -7.762 -28.453 20.578 1 89.88 135 VAL A O 1
ATOM 1076 N N . THR A 1 136 ? -5.914 -27.219 20.469 1 91.31 136 THR A N 1
ATOM 1077 C CA . THR A 1 136 ? -6.375 -26.375 21.562 1 91.31 136 THR A CA 1
ATOM 1078 C C . THR A 1 136 ? -7.629 -25.594 21.172 1 91.31 136 THR A C 1
ATOM 1080 O O . THR A 1 136 ? -8.547 -25.438 21.984 1 91.31 136 THR A O 1
ATOM 1083 N N . TRP A 1 137 ? -7.609 -25.141 19.922 1 87.06 137 TRP A N 1
ATOM 1084 C CA . TRP A 1 137 ? -8.773 -24.406 19.438 1 87.06 137 TRP A CA 1
ATOM 1085 C C . TRP A 1 137 ? -10 -25.312 19.375 1 87.06 137 TRP A C 1
ATOM 1087 O O . TRP A 1 137 ? -11.086 -24.938 19.812 1 87.06 137 TRP A O 1
ATOM 1097 N N . THR A 1 138 ? -9.891 -26.562 18.953 1 85.31 138 THR A N 1
ATOM 1098 C CA . THR A 1 138 ? -10.992 -27.5 18.828 1 85.31 138 THR A CA 1
ATOM 1099 C C . THR A 1 138 ? -11.469 -27.953 20.219 1 85.31 138 THR A C 1
ATOM 1101 O O . THR A 1 138 ? -12.672 -28.078 20.453 1 85.31 138 THR A O 1
ATOM 1104 N N . THR A 1 139 ? -10.516 -28.125 21.094 1 88.62 139 THR A N 1
ATOM 1105 C CA . THR A 1 139 ? -10.867 -28.531 22.453 1 88.62 139 THR A CA 1
ATOM 1106 C C . THR A 1 139 ? -11.586 -27.406 23.188 1 88.62 139 THR A C 1
ATOM 1108 O O . THR A 1 139 ? -12.539 -27.656 23.922 1 88.62 139 THR A O 1
ATOM 1111 N N . SER A 1 140 ? -11.094 -26.203 22.953 1 89.12 140 SER A N 1
ATOM 1112 C CA . SER A 1 140 ? -11.734 -25.062 23.609 1 89.12 140 SER A CA 1
ATOM 1113 C C . SER A 1 140 ? -13.164 -24.891 23.109 1 89.12 140 SER A C 1
ATOM 1115 O O . SER A 1 140 ? -14.062 -24.562 23.891 1 89.12 140 SER A O 1
ATOM 1117 N N . LYS A 1 141 ? -13.414 -25.109 21.875 1 83.94 141 LYS A N 1
ATOM 1118 C CA . LYS A 1 141 ? -14.758 -25 21.312 1 83.94 141 LYS A CA 1
ATOM 1119 C C . LYS A 1 141 ? -15.68 -26.078 21.875 1 83.94 141 LYS A C 1
ATOM 1121 O O . LYS A 1 141 ? -16.844 -25.828 22.172 1 83.94 141 LYS A O 1
ATOM 1126 N N . VAL A 1 142 ? -15.117 -27.203 22.125 1 84.81 142 VAL A N 1
ATOM 1127 C CA . VAL A 1 142 ? -15.898 -28.312 22.688 1 84.81 142 VAL A CA 1
ATOM 1128 C C . VAL A 1 142 ? -16.219 -28.031 24.156 1 84.81 142 VAL A C 1
ATOM 1130 O O . VAL A 1 142 ? -17.344 -28.266 24.609 1 84.81 142 VAL A O 1
ATOM 1133 N N . ILE A 1 143 ? -15.195 -27.453 24.766 1 87.5 143 ILE A N 1
ATOM 1134 C CA . ILE A 1 143 ? -15.375 -27.141 26.172 1 87.5 143 ILE A CA 1
ATOM 1135 C C . ILE A 1 143 ? -16.438 -26.062 26.344 1 87.5 143 ILE A C 1
ATOM 1137 O O . ILE A 1 143 ? -17.312 -26.172 27.203 1 87.5 143 ILE A O 1
ATOM 1141 N N . ILE A 1 144 ? -16.344 -25.047 25.531 1 85.06 144 ILE A N 1
ATOM 1142 C CA . ILE A 1 144 ? -17.312 -23.953 25.609 1 85.06 144 ILE A CA 1
ATOM 1143 C C . ILE A 1 144 ? -18.703 -24.484 25.281 1 85.06 144 ILE A C 1
ATOM 1145 O O . ILE A 1 144 ? -19.688 -24.094 25.922 1 85.06 144 ILE A O 1
ATOM 1149 N N . ARG A 1 145 ? -18.859 -25.422 24.391 1 82 145 ARG A N 1
ATOM 1150 C CA . ARG A 1 145 ? -20.125 -26.016 24.031 1 82 145 ARG A CA 1
ATOM 1151 C C . ARG A 1 145 ? -20.688 -26.875 25.172 1 82 145 ARG A C 1
ATOM 1153 O O . ARG A 1 145 ? -21.891 -26.844 25.438 1 82 145 ARG A O 1
ATOM 1160 N N . VAL A 1 146 ? -19.719 -27.5 25.859 1 83 146 VAL A N 1
ATOM 1161 C CA . VAL A 1 146 ? -20.141 -28.359 26.953 1 83 146 VAL A CA 1
ATOM 1162 C C . VAL A 1 146 ? -20.547 -27.5 28.156 1 83 146 VAL A C 1
ATOM 1164 O O . VAL A 1 146 ? -21.562 -27.797 28.812 1 83 146 VAL A O 1
ATOM 1167 N N . ILE A 1 147 ? -19.812 -26.438 28.438 1 82.5 147 ILE A N 1
ATOM 1168 C CA . ILE A 1 147 ? -20.109 -25.547 29.562 1 82.5 147 ILE A CA 1
ATOM 1169 C C . ILE A 1 147 ? -21.438 -24.828 29.297 1 82.5 147 ILE A C 1
ATOM 1171 O O . ILE A 1 147 ? -22.281 -24.703 30.188 1 82.5 147 ILE A O 1
ATOM 1175 N N . ARG A 1 148 ? -21.609 -24.234 28.094 1 73.44 148 ARG A N 1
ATOM 1176 C CA . ARG A 1 148 ? -22.859 -23.578 27.75 1 73.44 148 ARG A CA 1
ATOM 1177 C C . ARG A 1 148 ? -24.031 -24.547 27.844 1 73.44 148 ARG A C 1
ATOM 1179 O O . ARG A 1 148 ? -25.141 -24.156 28.25 1 73.44 148 ARG A O 1
ATOM 1186 N N . GLY A 1 149 ? -23.828 -25.797 27.391 1 71.19 149 GLY A N 1
ATOM 1187 C CA . GLY A 1 149 ? -24.828 -26.828 27.516 1 71.19 149 GLY A CA 1
ATOM 1188 C C . GLY A 1 149 ? -25.156 -27.203 28.953 1 71.19 149 GLY A C 1
ATOM 1189 O O . GLY A 1 149 ? -26.312 -27.422 29.297 1 71.19 149 GLY A O 1
ATOM 1190 N N . LYS A 1 150 ? -24.266 -27.203 29.828 1 69.06 150 LYS A N 1
ATOM 1191 C CA . LYS A 1 150 ? -24.469 -27.547 31.234 1 69.06 150 LYS A CA 1
ATOM 1192 C C . LYS A 1 150 ? -25.062 -26.375 32 1 69.06 150 LYS A C 1
ATOM 1194 O O . LYS A 1 150 ? -25.859 -26.562 32.906 1 69.06 150 LYS A O 1
ATOM 1199 N N . LEU A 1 151 ? -24.547 -25.203 31.781 1 61.69 151 LEU A N 1
ATOM 1200 C CA . LEU A 1 151 ? -25.078 -24.047 32.469 1 61.69 151 LEU A CA 1
ATOM 1201 C C . LEU A 1 151 ? -26.516 -23.75 32 1 61.69 151 LEU A C 1
ATOM 1203 O O . LEU A 1 151 ? -27.25 -23.016 32.688 1 61.69 151 LEU A O 1
ATOM 1207 N N . SER A 1 152 ? -26.938 -24.078 30.875 1 55.44 152 SER A N 1
ATOM 1208 C CA . SER A 1 152 ? -28.344 -23.984 30.531 1 55.44 152 SER A CA 1
ATOM 1209 C C . SER A 1 152 ? -29.156 -25.094 31.188 1 55.44 152 SER A C 1
ATOM 1211 O O . SER A 1 152 ? -29.109 -26.25 30.766 1 55.44 152 SER A O 1
ATOM 1213 N N . PRO A 1 153 ? -29.406 -25.156 32.562 1 46.94 153 PRO A N 1
ATOM 1214 C CA . PRO A 1 153 ? -30.141 -26.219 33.25 1 46.94 153 PRO A CA 1
ATOM 1215 C C . PRO A 1 153 ? -31.359 -26.719 32.5 1 46.94 153 PRO A C 1
ATOM 1217 O O . PRO A 1 153 ? -31.656 -27.906 32.531 1 46.94 153 PRO A O 1
ATOM 1220 N N . ASN A 1 154 ? -32.688 -25.906 32.656 1 42.12 154 ASN A N 1
ATOM 1221 C CA . ASN A 1 154 ? -34.062 -26.344 32.438 1 42.12 154 ASN A CA 1
ATOM 1222 C C . ASN A 1 154 ? -34.25 -26.812 31 1 42.12 154 ASN A C 1
ATOM 1224 O O . ASN A 1 154 ? -34.281 -26 30.062 1 42.12 154 ASN A O 1
ATOM 1228 N N . ASN A 1 155 ? -34 -27.906 30.562 1 39.62 155 ASN A N 1
ATOM 1229 C CA . ASN A 1 155 ? -34.375 -28.719 29.406 1 39.62 155 ASN A CA 1
ATOM 1230 C C . ASN A 1 155 ? -35.875 -28.75 29.203 1 39.62 155 ASN A C 1
ATOM 1232 O O . ASN A 1 155 ? -36.375 -29.422 28.297 1 39.62 155 ASN A O 1
ATOM 1236 N N . VAL A 1 156 ? -36.812 -28.562 30.312 1 37.31 156 VAL A N 1
ATOM 1237 C CA . VAL A 1 156 ? -38.281 -28.672 30.172 1 37.31 156 VAL A CA 1
ATOM 1238 C C . VAL A 1 156 ? -38.781 -27.5 29.328 1 37.31 156 VAL A C 1
ATOM 1240 O O . VAL A 1 156 ? -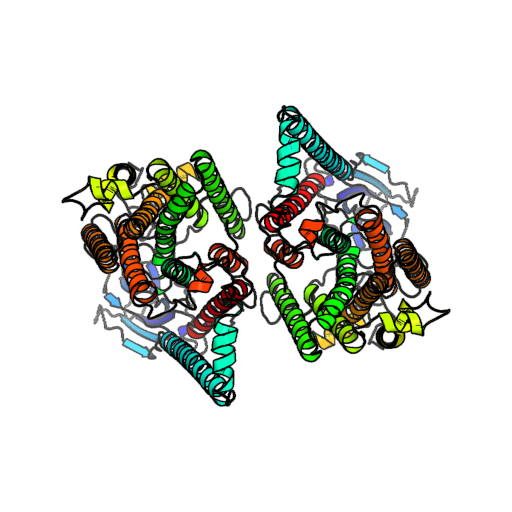39.625 -27.672 28.453 1 37.31 156 VAL A O 1
ATOM 1243 N N . TYR A 1 157 ? -38.781 -26.25 29.875 1 35.75 157 TYR A N 1
ATOM 1244 C CA . TYR A 1 157 ? -39.469 -25.141 29.234 1 35.75 157 TYR A CA 1
ATOM 1245 C C . TYR A 1 157 ? -38.812 -24.766 27.922 1 35.75 157 TYR A C 1
ATOM 1247 O O . TYR A 1 157 ? -39.312 -23.906 27.188 1 35.75 157 TYR A O 1
ATOM 1255 N N . ASP A 1 158 ? -37.656 -25.172 27.703 1 34.56 158 ASP A N 1
ATOM 1256 C CA . ASP A 1 158 ? -37.062 -24.828 26.422 1 34.56 158 ASP A CA 1
ATOM 1257 C C . ASP A 1 158 ? -37.625 -25.734 25.312 1 34.56 158 ASP A C 1
ATOM 1259 O O . ASP A 1 158 ? -37.25 -25.594 24.141 1 34.56 158 ASP A O 1
ATOM 1263 N N . ASP A 1 159 ? -38.375 -26.75 25.734 1 35.03 159 ASP A N 1
ATOM 1264 C CA . ASP A 1 159 ? -39.156 -27.531 24.766 1 35.03 159 ASP A CA 1
ATOM 1265 C C . ASP A 1 159 ? -40.344 -26.734 24.25 1 35.03 159 ASP A C 1
ATOM 1267 O O . ASP A 1 159 ? -40.719 -26.844 23.078 1 35.03 159 ASP A O 1
ATOM 1271 N N . LEU A 1 160 ? -41.219 -26.062 25.172 1 33.34 160 LEU A N 1
ATOM 1272 C CA . LEU A 1 160 ? -42.281 -25.219 24.672 1 33.34 160 LEU A CA 1
ATOM 1273 C C . LEU A 1 160 ? -41.719 -24.047 23.891 1 33.34 160 LEU A C 1
ATOM 1275 O O . LEU A 1 160 ? -42.281 -23.656 22.859 1 33.34 160 LEU A O 1
ATOM 1279 N N . ASN A 1 161 ? -40.719 -23.359 24.359 1 30.67 161 ASN A N 1
ATOM 1280 C CA . ASN A 1 161 ? -40.125 -22.328 23.516 1 30.67 161 ASN A CA 1
ATOM 1281 C C . ASN A 1 161 ? -39.344 -22.938 22.344 1 30.67 161 ASN A C 1
ATOM 1283 O O . ASN A 1 161 ? -39.125 -22.281 21.328 1 30.67 161 ASN A O 1
ATOM 1287 N N . ARG A 1 162 ? -38.875 -24.047 22.328 1 36.56 162 ARG A N 1
ATOM 1288 C CA . ARG A 1 162 ? -38.469 -24.781 21.141 1 36.56 162 ARG A CA 1
ATOM 1289 C C . ARG A 1 162 ? -39.688 -25.062 20.25 1 36.56 162 ARG A C 1
ATOM 1291 O O . ARG A 1 162 ? -39.562 -25.047 19.016 1 36.56 162 ARG A O 1
ATOM 1298 N N . LEU A 1 163 ? -40.812 -25.547 20.812 1 34.59 163 LEU A N 1
ATOM 1299 C CA . LEU A 1 163 ? -42.031 -25.672 20.031 1 34.59 163 LEU A CA 1
ATOM 1300 C C . LEU A 1 163 ? -42.594 -24.297 19.656 1 34.59 163 LEU A C 1
ATOM 1302 O O . LEU A 1 163 ? -43.125 -24.125 18.562 1 34.59 163 LEU A O 1
ATOM 1306 N N . GLN A 1 164 ? -42.875 -23.344 20.609 1 31.53 164 GLN A N 1
ATOM 1307 C CA . GLN A 1 164 ? -43.25 -21.984 20.234 1 31.53 164 GLN A CA 1
ATOM 1308 C C . GLN A 1 164 ? -42.062 -21.266 19.547 1 31.53 164 GLN A C 1
ATOM 1310 O O . GLN A 1 164 ? -42.281 -20.375 18.703 1 31.53 164 GLN A O 1
ATOM 1315 N N . GLU A 1 165 ? -40.844 -21.328 20.016 1 31.94 165 GLU A N 1
ATOM 1316 C CA . GLU A 1 165 ? -39.75 -20.812 19.188 1 31.94 165 GLU A CA 1
ATOM 1317 C C . GLU A 1 165 ? -39.531 -21.703 17.953 1 31.94 165 GLU A C 1
ATOM 1319 O O . GLU A 1 165 ? -38.781 -21.328 17.062 1 31.94 165 GLU A O 1
ATOM 1324 N N . GLU A 1 166 ? -39.781 -22.953 17.906 1 33.12 166 GLU A N 1
ATOM 1325 C CA . GLU A 1 166 ? -39.938 -23.688 16.656 1 33.12 166 GLU A CA 1
ATOM 1326 C C . GLU A 1 166 ? -40.938 -23 15.727 1 33.12 166 GLU A C 1
ATOM 1328 O O . GLU A 1 166 ? -40.812 -23.094 14.5 1 33.12 166 GLU A O 1
ATOM 1333 N N . ASN A 1 167 ? -42.188 -22.75 16.156 1 31.8 167 ASN A N 1
ATOM 1334 C CA . ASN A 1 167 ? -43.094 -21.953 15.32 1 31.8 167 ASN A CA 1
ATOM 1335 C C . ASN A 1 167 ? -42.594 -20.531 15.164 1 31.8 167 ASN A C 1
ATOM 1337 O O . ASN A 1 167 ? -43.312 -19.672 14.625 1 31.8 167 ASN A O 1
ATOM 1341 N N . THR A 1 168 ? -42.094 -19.984 16.219 1 32.09 168 THR A N 1
ATOM 1342 C CA . THR A 1 168 ? -41.75 -18.594 15.953 1 32.09 168 THR A CA 1
ATOM 1343 C C . THR A 1 168 ? -40.875 -18.469 14.711 1 32.09 168 THR A C 1
ATOM 1345 O O . THR A 1 168 ? -40.281 -19.469 14.266 1 32.09 168 THR A O 1
ATOM 1348 N N . THR A 1 169 ? -40.188 -17.094 14.539 1 32 169 THR A N 1
ATOM 1349 C CA . THR A 1 169 ? -39.688 -16.703 13.227 1 32 169 THR A CA 1
ATOM 1350 C C . THR A 1 169 ? -38.625 -17.672 12.742 1 32 169 THR A C 1
ATOM 1352 O O . THR A 1 169 ? -37.812 -18.156 13.531 1 32 169 THR A O 1
ATOM 1355 N N . HIS A 1 170 ? -38.844 -18.656 11.984 1 31.91 170 HIS A N 1
ATOM 1356 C CA . HIS A 1 170 ? -37.844 -19.266 11.117 1 31.91 170 HIS A CA 1
ATOM 1357 C C . HIS A 1 170 ? -36.531 -18.5 11.172 1 31.91 170 HIS A C 1
ATOM 1359 O O . HIS A 1 170 ? -36.5 -17.281 11.008 1 31.91 170 HIS A O 1
ATOM 1365 N N . PRO A 1 171 ? -35.656 -18.938 12.094 1 35.75 171 PRO A N 1
ATOM 1366 C CA . PRO A 1 171 ? -34.438 -18.125 11.992 1 35.75 171 PRO A CA 1
ATOM 1367 C C . PRO A 1 171 ? -34.25 -17.5 10.609 1 35.75 171 PRO A C 1
ATOM 1369 O O . PRO A 1 171 ? -34.375 -18.203 9.602 1 35.75 171 PRO A O 1
ATOM 1372 N N . VAL A 1 172 ? -34.781 -16.375 10.375 1 36.06 172 VAL A N 1
ATOM 1373 C CA . VAL A 1 172 ? -34.375 -15.672 9.156 1 36.06 172 VAL A CA 1
ATOM 1374 C C . VAL A 1 172 ? -32.969 -16.062 8.758 1 36.06 172 VAL A C 1
ATOM 1376 O O . VAL A 1 172 ? -32 -15.797 9.492 1 36.06 172 VAL A O 1
ATOM 1379 N N . ILE A 1 173 ? -32.688 -17.266 8.484 1 37.81 173 ILE A N 1
ATOM 1380 C CA . ILE A 1 173 ? -31.438 -17.578 7.812 1 37.81 173 ILE A CA 1
ATOM 1381 C C . ILE A 1 173 ? -30.906 -16.328 7.102 1 37.81 173 ILE A C 1
ATOM 1383 O O . ILE A 1 173 ? -31.5 -15.867 6.125 1 37.81 173 ILE A O 1
ATOM 1387 N N . ARG A 1 174 ? -30.391 -15.391 7.844 1 40.38 174 ARG A N 1
ATOM 1388 C CA . ARG A 1 174 ? -29.75 -14.242 7.219 1 40.38 174 ARG A CA 1
ATOM 1389 C C . ARG A 1 174 ? -29 -14.656 5.953 1 40.38 174 ARG A C 1
ATOM 1391 O O . ARG A 1 174 ? -28.062 -15.453 6.012 1 40.38 174 ARG A O 1
ATOM 1398 N N . VAL A 1 175 ? -29.594 -14.875 4.844 1 50.28 175 VAL A N 1
ATOM 1399 C CA . VAL A 1 175 ? -28.938 -15.062 3.551 1 50.28 175 VAL A CA 1
ATOM 1400 C C . VAL A 1 175 ? -27.797 -14.062 3.402 1 50.28 175 VAL A C 1
ATOM 1402 O O . VAL A 1 175 ? -28.016 -12.852 3.348 1 50.28 175 VAL A O 1
ATOM 1405 N N . THR A 1 176 ? -26.672 -14.492 4.055 1 60.25 176 THR A N 1
ATOM 1406 C CA . THR A 1 176 ? -25.5 -13.641 3.863 1 60.25 176 THR A CA 1
ATOM 1407 C C . THR A 1 176 ? -25.031 -13.695 2.414 1 60.25 176 THR A C 1
ATOM 1409 O O . THR A 1 176 ? -25.438 -14.57 1.652 1 60.25 176 THR A O 1
ATOM 1412 N N . LYS A 1 177 ? -24.5 -12.727 2.021 1 64.12 177 LYS A N 1
ATOM 1413 C CA . LYS A 1 177 ? -23.922 -12.656 0.679 1 64.12 177 LYS A CA 1
ATOM 1414 C C . LYS A 1 177 ? -23.078 -13.891 0.378 1 64.12 177 LYS A C 1
ATOM 1416 O O . LYS A 1 177 ? -22.906 -14.266 -0.784 1 64.12 177 LYS A O 1
ATOM 1421 N N . PHE A 1 178 ? -22.797 -14.805 1.468 1 67.44 178 PHE A N 1
ATOM 1422 C CA . PHE A 1 178 ? -21.859 -15.898 1.333 1 67.44 178 PHE A CA 1
ATOM 1423 C C . PHE A 1 178 ? -22.578 -17.219 1.103 1 67.44 178 PHE A C 1
ATOM 1425 O O . PHE A 1 178 ? -21.984 -18.188 0.631 1 67.44 178 PHE A O 1
ATOM 1432 N N . SER A 1 179 ? -23.781 -17.391 1.305 1 65.94 179 SER A N 1
ATOM 1433 C CA . SER A 1 179 ? -24.5 -18.672 1.318 1 65.94 179 SER A CA 1
ATOM 1434 C C . SER A 1 179 ? -24.625 -19.25 -0.087 1 65.94 179 SER A C 1
ATOM 1436 O O . SER A 1 179 ? -24.719 -20.469 -0.256 1 65.94 179 SER A O 1
ATOM 1438 N N . SER A 1 180 ? -24.391 -18.516 -1.063 1 70.31 180 SER A N 1
ATOM 1439 C CA . SER A 1 180 ? -24.594 -19.016 -2.422 1 70.31 180 SER A CA 1
ATOM 1440 C C . SER A 1 180 ? -23.297 -19.516 -3.029 1 70.31 180 SER A C 1
ATOM 1442 O O . SER A 1 180 ? -23.297 -20.109 -4.102 1 70.31 180 SER A O 1
ATOM 1444 N N . ARG A 1 181 ? -22.281 -19.547 -2.211 1 78.5 181 ARG A N 1
ATOM 1445 C CA . ARG A 1 181 ? -20.969 -19.891 -2.771 1 78.5 181 ARG A CA 1
ATOM 1446 C C . ARG A 1 181 ? -20.625 -21.344 -2.498 1 78.5 181 ARG A C 1
ATOM 1448 O O . ARG A 1 181 ? -21.109 -21.938 -1.53 1 78.5 181 ARG A O 1
ATOM 1455 N N . ILE A 1 182 ? -19.922 -21.938 -3.467 1 88.5 182 ILE A N 1
ATOM 1456 C CA . ILE A 1 182 ? -19.438 -23.312 -3.326 1 88.5 182 ILE A CA 1
ATOM 1457 C C . ILE A 1 182 ? -18.203 -23.328 -2.428 1 88.5 182 ILE A C 1
ATOM 1459 O O . ILE A 1 182 ? -17.156 -22.781 -2.779 1 88.5 182 ILE A O 1
ATOM 1463 N N . GLN A 1 183 ? -18.203 -23.953 -1.373 1 93.06 183 GLN A N 1
ATOM 1464 C CA . GLN A 1 183 ? -17.172 -23.906 -0.334 1 93.06 183 GLN A CA 1
ATOM 1465 C C . GLN A 1 183 ? -15.875 -24.547 -0.81 1 93.06 183 GLN A C 1
ATOM 1467 O O . GLN A 1 183 ? -14.781 -24.094 -0.461 1 93.06 183 GLN A O 1
ATOM 1472 N N . SER A 1 184 ? -15.984 -25.641 -1.595 1 95.5 184 SER A N 1
ATOM 1473 C CA . SER A 1 184 ? -14.781 -26.328 -2.076 1 95.5 184 SER A CA 1
ATOM 1474 C C . SER A 1 184 ? -13.961 -25.422 -2.992 1 95.5 184 SER A C 1
ATOM 1476 O O . SER A 1 184 ? -12.734 -25.453 -2.961 1 95.5 184 SER A O 1
ATOM 1478 N N . VAL A 1 185 ? -14.633 -24.578 -3.768 1 95.56 185 VAL A N 1
ATOM 1479 C CA . VAL A 1 185 ? -13.953 -23.656 -4.664 1 95.56 185 VAL A CA 1
ATOM 1480 C C . VAL A 1 185 ? -13.242 -22.578 -3.848 1 95.56 185 VAL A C 1
ATOM 1482 O O . VAL A 1 185 ? -12.078 -22.266 -4.117 1 95.56 185 VAL A O 1
ATOM 1485 N N . ASP A 1 186 ? -13.898 -22.094 -2.826 1 95.44 186 ASP A N 1
ATOM 1486 C CA . ASP A 1 186 ? -13.305 -21.062 -1.974 1 95.44 186 ASP A CA 1
ATOM 1487 C C . ASP A 1 186 ? -12.133 -21.625 -1.171 1 95.44 186 ASP A C 1
ATOM 1489 O O . ASP A 1 186 ? -11.141 -20.938 -0.947 1 95.44 186 ASP A O 1
ATOM 1493 N N . ALA A 1 187 ? -12.297 -22.859 -0.77 1 97.19 187 ALA A N 1
ATOM 1494 C CA . ALA A 1 187 ? -11.211 -23.5 -0.035 1 97.19 187 ALA A CA 1
ATOM 1495 C C . ALA A 1 187 ? -9.977 -23.672 -0.917 1 97.19 187 ALA A C 1
ATOM 1497 O O . ALA A 1 187 ? -8.852 -23.438 -0.471 1 97.19 187 ALA A O 1
ATOM 1498 N N . PHE A 1 188 ? -10.172 -24.109 -2.125 1 97.94 188 PHE A N 1
ATOM 1499 C CA . PHE A 1 188 ? -9.078 -24.266 -3.074 1 97.94 188 PHE A CA 1
ATOM 1500 C C . PHE A 1 188 ? -8.367 -22.938 -3.305 1 97.94 188 PHE A C 1
ATOM 1502 O O . PHE A 1 188 ? -7.141 -22.859 -3.215 1 97.94 188 PHE A O 1
ATOM 1509 N N . ARG A 1 189 ? -9.125 -21.906 -3.531 1 96.81 189 ARG A N 1
ATOM 1510 C CA . ARG A 1 189 ? -8.57 -20.562 -3.744 1 96.81 189 ARG A CA 1
ATOM 1511 C C . ARG A 1 189 ? -7.836 -20.078 -2.502 1 96.81 189 ARG A C 1
ATOM 1513 O O . ARG A 1 189 ? -6.785 -19.438 -2.609 1 96.81 189 ARG A O 1
ATOM 1520 N N . GLY A 1 190 ? -8.469 -20.344 -1.368 1 97.75 190 GLY A N 1
ATOM 1521 C CA . GLY A 1 190 ? -7.855 -19.953 -0.11 1 97.75 190 GLY A CA 1
ATOM 1522 C C . GLY A 1 190 ? -6.512 -20.609 0.13 1 97.75 190 GLY A C 1
ATOM 1523 O O . GLY A 1 190 ? -5.566 -19.953 0.583 1 97.75 190 GLY A O 1
ATOM 1524 N N . ILE A 1 191 ? -6.398 -21.875 -0.236 1 97.56 191 ILE A N 1
ATOM 1525 C CA . ILE A 1 191 ? -5.141 -22.594 -0.102 1 97.56 191 ILE A CA 1
ATOM 1526 C C . ILE A 1 191 ? -4.094 -21.984 -1.029 1 97.56 191 ILE A C 1
ATOM 1528 O O . ILE A 1 191 ? -2.953 -21.75 -0.62 1 97.56 191 ILE A O 1
ATOM 1532 N N . ALA A 1 192 ? -4.496 -21.703 -2.191 1 97.69 192 ALA A N 1
ATOM 1533 C CA . ALA A 1 192 ? -3.582 -21.141 -3.188 1 97.69 192 ALA A CA 1
ATOM 1534 C C . ALA A 1 192 ? -3.08 -19.766 -2.762 1 97.69 192 ALA A C 1
ATOM 1536 O O . ALA A 1 192 ? -1.882 -19.484 -2.838 1 97.69 192 ALA A O 1
ATOM 1537 N N . ILE A 1 193 ? -3.967 -18.922 -2.246 1 97.69 193 ILE A N 1
ATOM 1538 C CA . ILE A 1 193 ? -3.582 -17.547 -1.939 1 97.69 193 ILE A CA 1
ATOM 1539 C C . ILE A 1 193 ? -2.715 -17.516 -0.684 1 97.69 193 ILE A C 1
ATOM 1541 O O . ILE A 1 193 ? -1.751 -16.75 -0.603 1 97.69 193 ILE A O 1
ATOM 1545 N N . LEU A 1 194 ? -3.068 -18.297 0.342 1 97.81 194 LEU A N 1
ATOM 1546 C CA . LEU A 1 194 ? -2.262 -18.344 1.557 1 97.81 194 LEU A CA 1
ATOM 1547 C C . LEU A 1 194 ? -0.88 -18.922 1.276 1 97.81 194 LEU A C 1
ATOM 1549 O O . LEU A 1 194 ? 0.118 -18.438 1.824 1 97.81 194 LEU A O 1
ATOM 1553 N N . LEU A 1 195 ? -0.87 -19.922 0.406 1 96.94 195 LEU A N 1
ATOM 1554 C CA . LEU A 1 195 ? 0.419 -20.469 -0.008 1 96.94 195 LEU A CA 1
ATOM 1555 C C . LEU A 1 195 ? 1.221 -19.438 -0.788 1 96.94 195 LEU A C 1
ATOM 1557 O O . LEU A 1 195 ? 2.443 -19.344 -0.645 1 96.94 195 LEU A O 1
ATOM 1561 N N . MET A 1 196 ? 0.591 -18.703 -1.615 1 97.19 196 MET A N 1
ATOM 1562 C CA . MET A 1 196 ? 1.246 -17.656 -2.383 1 97.19 196 MET A CA 1
ATOM 1563 C C . MET A 1 196 ? 1.88 -16.625 -1.457 1 97.19 196 MET A C 1
ATOM 1565 O O . MET A 1 196 ? 3.031 -16.234 -1.65 1 97.19 196 MET A O 1
ATOM 1569 N N . ILE A 1 197 ? 1.129 -16.188 -0.454 1 97.62 197 ILE A N 1
ATOM 1570 C CA . ILE A 1 197 ? 1.627 -15.203 0.498 1 97.62 197 ILE A CA 1
ATOM 1571 C C . ILE A 1 197 ? 2.861 -15.758 1.211 1 97.62 197 ILE A C 1
ATOM 1573 O O . ILE A 1 197 ? 3.863 -15.055 1.357 1 97.62 197 ILE A O 1
ATOM 1577 N N . PHE A 1 198 ? 2.828 -17.031 1.588 1 97.19 198 PHE A N 1
ATOM 1578 C CA . PHE A 1 198 ? 3.916 -17.688 2.303 1 97.19 198 PHE A CA 1
ATOM 1579 C C . PHE A 1 198 ? 5.164 -17.766 1.432 1 97.19 198 PHE A C 1
ATOM 1581 O O . PHE A 1 198 ? 6.254 -17.391 1.863 1 97.19 198 PHE A O 1
ATOM 1588 N N . VAL A 1 199 ? 4.992 -18.125 0.228 1 95.69 199 VAL A N 1
ATOM 1589 C CA . VAL A 1 199 ? 6.113 -18.344 -0.679 1 95.69 199 VAL A CA 1
ATOM 1590 C C . VAL A 1 199 ? 6.656 -17.016 -1.176 1 95.69 199 VAL A C 1
ATOM 1592 O O . VAL A 1 199 ? 7.863 -16.859 -1.364 1 95.69 199 VAL A O 1
ATOM 1595 N N . ASN A 1 200 ? 5.77 -16.078 -1.401 1 94.62 200 ASN A N 1
ATOM 1596 C CA . ASN A 1 200 ? 6.172 -14.758 -1.886 1 94.62 200 ASN A CA 1
ATOM 1597 C C . ASN A 1 200 ? 7.074 -14.039 -0.884 1 94.62 200 ASN A C 1
ATOM 1599 O O . ASN A 1 200 ? 7.875 -13.188 -1.265 1 94.62 200 ASN A O 1
ATOM 1603 N N . ASN A 1 201 ? 6.973 -14.391 0.321 1 94.44 201 ASN A N 1
ATOM 1604 C CA . ASN A 1 201 ? 7.824 -13.789 1.346 1 94.44 201 ASN A CA 1
ATOM 1605 C C . ASN A 1 201 ? 9.117 -14.578 1.529 1 94.44 201 ASN A C 1
ATOM 1607 O O . ASN A 1 201 ? 9.945 -14.234 2.377 1 94.44 201 ASN A O 1
ATOM 1611 N N . GLY A 1 202 ? 9.312 -15.664 0.807 1 92.69 202 GLY A N 1
ATOM 1612 C CA . GLY A 1 202 ? 10.555 -16.406 0.829 1 92.69 202 GLY A CA 1
ATOM 1613 C C . GLY A 1 202 ? 10.398 -17.812 1.407 1 92.69 202 GLY A C 1
ATOM 1614 O O . GLY A 1 202 ? 11.297 -18.641 1.271 1 92.69 202 GLY A O 1
ATOM 1615 N N . GLY A 1 203 ? 9.328 -18.109 2.098 1 94.62 203 GLY A N 1
ATOM 1616 C CA . GLY A 1 203 ? 9.086 -19.422 2.654 1 94.62 203 GLY A CA 1
ATOM 1617 C C . GLY A 1 203 ? 10.203 -19.906 3.553 1 94.62 203 GLY A C 1
ATOM 1618 O O . GLY A 1 203 ? 10.664 -21.047 3.422 1 94.62 203 GLY A O 1
ATOM 1619 N N . GLY A 1 204 ? 10.781 -19.016 4.328 1 94.31 204 GLY A N 1
ATOM 1620 C CA . GLY A 1 204 ? 11.898 -19.359 5.191 1 94.31 204 GLY A CA 1
ATOM 1621 C C . GLY A 1 204 ? 13.211 -19.5 4.441 1 94.31 204 GLY A C 1
ATOM 1622 O O . GLY A 1 204 ? 14.203 -19.984 4.996 1 94.31 204 GLY A O 1
ATOM 1623 N N . LYS A 1 205 ? 13.242 -19.234 3.182 1 93.31 205 LYS A N 1
ATOM 1624 C CA . LYS A 1 205 ? 14.398 -19.312 2.291 1 93.31 205 LYS A CA 1
ATOM 1625 C C . LYS A 1 205 ? 14.812 -20.766 2.059 1 93.31 205 LYS A C 1
ATOM 1627 O O . LYS A 1 205 ? 16 -21.047 1.876 1 93.31 205 LYS A O 1
ATOM 1632 N N . TYR A 1 206 ? 13.844 -21.609 2.225 1 93.19 206 TYR A N 1
ATOM 1633 C CA . TYR A 1 206 ? 14.07 -22.984 1.838 1 93.19 206 TYR A CA 1
ATOM 1634 C C . TYR A 1 206 ? 13.961 -23.156 0.327 1 93.19 206 TYR A C 1
ATOM 1636 O O . TYR A 1 206 ? 13.086 -22.562 -0.308 1 93.19 206 TYR A O 1
ATOM 1644 N N . VAL A 1 207 ? 14.75 -23.953 -0.24 1 87.75 207 VAL A N 1
ATOM 1645 C CA . VAL A 1 207 ? 14.844 -24.109 -1.687 1 87.75 207 VAL A CA 1
ATOM 1646 C C . VAL A 1 207 ? 13.531 -24.656 -2.232 1 87.75 207 VAL A C 1
ATOM 1648 O O . VAL A 1 207 ? 13.047 -24.203 -3.271 1 87.75 207 VAL A O 1
ATOM 1651 N N . PHE A 1 208 ? 12.875 -25.547 -1.536 1 88 208 PHE A N 1
ATOM 1652 C CA . PHE A 1 208 ? 11.695 -26.234 -2.062 1 88 208 PHE A CA 1
ATOM 1653 C C . PHE A 1 208 ? 10.477 -25.312 -2.016 1 88 208 PHE A C 1
ATOM 1655 O O . PHE A 1 208 ? 9.469 -25.562 -2.672 1 88 208 PHE A O 1
ATOM 1662 N N . PHE A 1 209 ? 10.562 -24.172 -1.292 1 91.75 209 PHE A N 1
ATOM 1663 C CA . PHE A 1 209 ? 9.469 -23.203 -1.246 1 91.75 209 PHE A CA 1
ATOM 1664 C C . PHE A 1 209 ? 9.719 -22.047 -2.207 1 91.75 209 PHE A C 1
ATOM 1666 O O . PHE A 1 209 ? 8.906 -21.125 -2.301 1 91.75 209 PHE A O 1
ATOM 1673 N N . ASN A 1 210 ? 10.812 -22.203 -2.869 1 89.12 210 ASN A N 1
ATOM 1674 C CA . ASN A 1 210 ? 11.125 -21.188 -3.875 1 89.12 210 ASN A CA 1
ATOM 1675 C C . ASN A 1 210 ? 11.039 -21.75 -5.285 1 89.12 210 ASN A C 1
ATOM 1677 O O . ASN A 1 210 ? 10.914 -22.969 -5.465 1 89.12 210 ASN A O 1
ATOM 1681 N N . HIS A 1 211 ? 11.039 -20.859 -6.172 1 86.81 211 HIS A N 1
ATOM 1682 C CA . HIS A 1 211 ? 10.93 -21.281 -7.562 1 86.81 211 HIS A CA 1
ATOM 1683 C C . HIS A 1 211 ? 12.18 -22.016 -8.023 1 86.81 211 HIS A C 1
ATOM 1685 O O . HIS A 1 211 ? 13.289 -21.688 -7.598 1 86.81 211 HIS A O 1
ATOM 1691 N N . SER A 1 212 ? 11.945 -22.938 -8.844 1 84.25 212 SER A N 1
ATOM 1692 C CA . SER A 1 212 ? 13.062 -23.641 -9.477 1 84.25 212 SER A CA 1
ATOM 1693 C C . SER A 1 212 ? 13.891 -22.703 -10.336 1 84.25 212 SER A C 1
ATOM 1695 O O . SER A 1 212 ? 13.391 -21.672 -10.812 1 84.25 212 SER A O 1
ATOM 1697 N N . ALA A 1 213 ? 15.18 -22.984 -10.414 1 79.5 213 ALA A N 1
ATOM 1698 C CA . ALA A 1 213 ? 16.062 -22.109 -11.18 1 79.5 213 ALA A CA 1
ATOM 1699 C C . ALA A 1 213 ? 15.602 -22 -12.633 1 79.5 213 ALA A C 1
ATOM 1701 O O . ALA A 1 213 ? 15.453 -20.906 -13.164 1 79.5 213 ALA A O 1
ATOM 1702 N N . TRP A 1 214 ? 15.375 -23.109 -13.305 1 84.88 214 TRP A N 1
ATOM 1703 C CA . TRP A 1 214 ? 14.883 -23.078 -14.68 1 84.88 214 TRP A CA 1
ATOM 1704 C C . TRP A 1 214 ? 14.008 -24.297 -14.969 1 84.88 214 TRP A C 1
ATOM 1706 O O . TRP A 1 214 ? 12.875 -24.141 -15.445 1 84.88 214 TRP A O 1
ATOM 1716 N N . PHE A 1 215 ? 14.578 -25.422 -14.664 1 88.56 215 PHE A N 1
ATOM 1717 C CA . PHE A 1 215 ? 13.828 -26.656 -14.844 1 88.56 215 PHE A CA 1
ATOM 1718 C C . PHE A 1 215 ? 13.438 -27.266 -13.5 1 88.56 215 PHE A C 1
ATOM 1720 O O . PHE A 1 215 ? 14.148 -27.094 -12.508 1 88.56 215 PHE A O 1
ATOM 1727 N N . GLY A 1 216 ? 12.266 -27.922 -13.516 1 88.56 216 GLY A N 1
ATOM 1728 C CA . GLY A 1 216 ? 11.828 -28.562 -12.289 1 88.56 216 GLY A CA 1
ATOM 1729 C C . GLY A 1 216 ? 10.492 -28.062 -11.789 1 88.56 216 GLY A C 1
ATOM 1730 O O . GLY A 1 216 ? 9.859 -27.219 -12.438 1 88.56 216 GLY A O 1
ATOM 1731 N N . LEU A 1 217 ? 10.078 -28.641 -10.711 1 92.06 217 LEU A N 1
ATOM 1732 C CA . LEU A 1 217 ? 8.781 -28.312 -10.133 1 92.06 217 LEU A CA 1
ATOM 1733 C C . LEU A 1 217 ? 8.875 -28.219 -8.609 1 92.06 217 LEU A C 1
ATOM 1735 O O . LEU A 1 217 ? 9.203 -29.203 -7.941 1 92.06 217 LEU A O 1
ATOM 1739 N N . SER A 1 218 ? 8.758 -27.016 -8.109 1 93.06 218 SER A N 1
ATOM 1740 C CA . SER A 1 218 ? 8.695 -26.781 -6.668 1 93.06 218 SER A CA 1
ATOM 1741 C C . SER A 1 218 ? 7.297 -26.359 -6.234 1 93.06 218 SER A C 1
ATOM 1743 O O . SER A 1 218 ? 6.402 -26.219 -7.066 1 93.06 218 SER A O 1
ATOM 1745 N N . VAL A 1 219 ? 7.074 -26.219 -4.941 1 94.38 219 VAL A N 1
ATOM 1746 C CA . VAL A 1 219 ? 5.773 -25.844 -4.395 1 94.38 219 VAL A CA 1
ATOM 1747 C C . VAL A 1 219 ? 5.383 -24.453 -4.895 1 94.38 219 VAL A C 1
ATOM 1749 O O . VAL A 1 219 ? 4.219 -24.219 -5.215 1 94.38 219 VAL A O 1
ATOM 1752 N N . ALA A 1 220 ? 6.352 -23.609 -5.012 1 94.44 220 ALA A N 1
ATOM 1753 C CA . ALA A 1 220 ? 6.102 -22.25 -5.453 1 94.44 220 ALA A CA 1
ATOM 1754 C C . ALA A 1 220 ? 5.605 -22.219 -6.898 1 94.44 220 ALA A C 1
ATOM 1756 O O . ALA A 1 220 ? 4.867 -21.312 -7.289 1 94.44 220 ALA A O 1
ATOM 1757 N N . ASP A 1 221 ? 5.941 -23.219 -7.637 1 95.69 221 ASP A N 1
ATOM 1758 C CA . ASP A 1 221 ? 5.613 -23.25 -9.055 1 95.69 221 ASP A CA 1
ATOM 1759 C C . ASP A 1 221 ? 4.168 -23.688 -9.273 1 95.69 221 ASP A C 1
ATOM 1761 O O . ASP A 1 221 ? 3.627 -23.531 -10.375 1 95.69 221 ASP A O 1
ATOM 1765 N N . LEU A 1 222 ? 3.512 -24.188 -8.266 1 96.62 222 LEU A N 1
ATOM 1766 C CA . LEU A 1 222 ? 2.162 -24.734 -8.398 1 96.62 222 LEU A CA 1
ATOM 1767 C C . LEU A 1 222 ? 1.118 -23.641 -8.164 1 96.62 222 LEU A C 1
ATOM 1769 O O . LEU A 1 222 ? -0.05 -23.812 -8.523 1 96.62 222 LEU A O 1
ATOM 1773 N N . ILE A 1 223 ? 1.497 -22.531 -7.629 1 96.56 223 ILE A N 1
ATOM 1774 C CA . ILE A 1 223 ? 0.571 -21.531 -7.098 1 96.56 223 ILE A CA 1
ATOM 1775 C C . ILE A 1 223 ? -0.146 -20.828 -8.25 1 96.56 223 ILE A C 1
ATOM 1777 O O . ILE A 1 223 ? -1.378 -20.797 -8.297 1 96.56 223 ILE A O 1
ATOM 1781 N N . LEU A 1 224 ? 0.616 -20.328 -9.203 1 96.62 224 LEU A N 1
ATOM 1782 C CA . LEU A 1 224 ? 0.025 -19.578 -10.305 1 96.62 224 LEU A CA 1
ATOM 1783 C C . LEU A 1 224 ? -0.914 -20.453 -11.125 1 96.62 224 LEU A C 1
ATOM 1785 O O . LEU A 1 224 ? -2.066 -20.078 -11.359 1 96.62 224 LEU A O 1
ATOM 1789 N N . PRO A 1 225 ? -0.517 -21.625 -11.477 1 97.69 225 PRO A N 1
ATOM 1790 C CA . PRO A 1 225 ? -1.42 -22.484 -12.234 1 97.69 225 PRO A CA 1
ATOM 1791 C C . PRO A 1 225 ? -2.664 -22.875 -11.445 1 97.69 225 PRO A C 1
ATOM 1793 O O . PRO A 1 225 ? -3.738 -23.062 -12.023 1 97.69 225 PRO A O 1
ATOM 1796 N N . TRP A 1 226 ? -2.512 -23.062 -10.172 1 98 226 TRP A N 1
ATOM 1797 C CA . TRP A 1 226 ? -3.664 -23.391 -9.344 1 98 226 TRP A CA 1
ATOM 1798 C C . TRP A 1 226 ? -4.672 -22.25 -9.32 1 98 226 TRP A C 1
ATOM 1800 O O . TRP A 1 226 ? -5.883 -22.469 -9.398 1 98 226 TRP A O 1
ATOM 1810 N N . PHE A 1 227 ? -4.219 -21.062 -9.273 1 97.12 227 PHE A N 1
ATOM 1811 C CA . PHE A 1 227 ? -5.102 -19.906 -9.344 1 97.12 227 PHE A CA 1
ATOM 1812 C C . PHE A 1 227 ? -5.793 -19.828 -10.695 1 97.12 227 PHE A C 1
ATOM 1814 O O . PHE A 1 227 ? -6.992 -19.562 -10.773 1 97.12 227 PHE A O 1
ATOM 1821 N N . ALA A 1 228 ? -4.977 -20.047 -11.688 1 98 228 ALA A N 1
ATOM 1822 C CA . ALA A 1 228 ? -5.52 -20 -13.039 1 98 228 ALA A CA 1
ATOM 1823 C C . ALA A 1 228 ? -6.566 -21.094 -13.242 1 98 228 ALA A C 1
ATOM 1825 O O . ALA A 1 228 ? -7.633 -20.859 -13.812 1 98 228 ALA A O 1
ATOM 1826 N N . TRP A 1 229 ? -6.266 -22.266 -12.766 1 98.5 229 TRP A N 1
ATOM 1827 C CA . TRP A 1 229 ? -7.148 -23.422 -12.914 1 98.5 229 TRP A CA 1
ATOM 1828 C C . TRP A 1 229 ? -8.469 -23.203 -12.195 1 98.5 229 TRP A C 1
ATOM 1830 O O . TRP A 1 229 ? -9.539 -23.422 -12.766 1 98.5 229 TRP A O 1
ATOM 1840 N N . ILE A 1 230 ? -8.414 -22.703 -10.977 1 98 230 ILE A N 1
ATOM 1841 C CA . ILE A 1 230 ? -9.633 -22.516 -10.188 1 98 230 ILE A CA 1
ATOM 1842 C C . ILE A 1 230 ? -10.43 -21.344 -10.75 1 98 230 ILE A C 1
ATOM 1844 O O . ILE A 1 230 ? -11.664 -21.328 -10.656 1 98 230 ILE A O 1
ATOM 1848 N N . MET A 1 231 ? -9.734 -20.406 -11.281 1 97.06 231 MET A N 1
ATOM 1849 C CA . MET A 1 231 ? -10.414 -19.312 -11.969 1 97.06 231 MET A CA 1
ATOM 1850 C C . MET A 1 231 ? -11.258 -19.844 -13.125 1 97.06 231 MET A C 1
ATOM 1852 O O . MET A 1 231 ? -12.383 -19.391 -13.336 1 97.06 231 MET A O 1
ATOM 1856 N N . GLY A 1 232 ? -10.742 -20.797 -13.859 1 97.81 232 GLY A N 1
ATOM 1857 C CA . GLY A 1 232 ? -11.508 -21.438 -14.914 1 97.81 232 GLY A CA 1
ATOM 1858 C C . GLY A 1 232 ? -12.781 -22.094 -14.414 1 97.81 232 GLY A C 1
ATOM 1859 O O . GLY A 1 232 ? -13.852 -21.922 -15.008 1 97.81 232 GLY A O 1
ATOM 1860 N N . MET A 1 233 ? -12.625 -22.781 -13.344 1 96.75 233 MET A N 1
ATOM 1861 C CA . MET A 1 233 ? -13.789 -23.438 -12.758 1 96.75 233 MET A CA 1
ATOM 1862 C C . MET A 1 233 ? -14.844 -22.406 -12.359 1 96.75 233 MET A C 1
ATOM 1864 O O . MET A 1 233 ? -16.031 -22.609 -12.562 1 96.75 233 MET A O 1
ATOM 1868 N N . SER A 1 234 ? -14.422 -21.297 -11.812 1 95.06 234 SER A N 1
ATOM 1869 C CA . SER A 1 234 ? -15.32 -20.234 -11.375 1 95.06 234 SER A CA 1
ATOM 1870 C C . SER A 1 234 ? -16.016 -19.578 -12.562 1 95.06 234 SER A C 1
ATOM 1872 O O . SER A 1 234 ? -17.172 -19.141 -12.445 1 95.06 234 SER A O 1
ATOM 1874 N N . ILE A 1 235 ? -15.336 -19.531 -13.68 1 95.62 235 ILE A N 1
ATOM 1875 C CA . ILE A 1 235 ? -15.922 -18.953 -14.891 1 95.62 235 ILE A CA 1
ATOM 1876 C C . ILE A 1 235 ? -17.156 -19.734 -15.289 1 95.62 235 ILE A C 1
ATOM 1878 O O . ILE A 1 235 ? -18.203 -19.156 -15.578 1 95.62 235 ILE A O 1
ATOM 1882 N N . THR A 1 236 ? -17.125 -21.031 -15.273 1 93.25 236 THR A N 1
ATOM 1883 C CA . THR A 1 236 ? -18.219 -21.891 -15.688 1 93.25 236 THR A CA 1
ATOM 1884 C C . THR A 1 236 ? -19.422 -21.703 -14.758 1 93.25 236 THR A C 1
ATOM 1886 O O . THR A 1 236 ? -20.562 -21.562 -15.227 1 93.25 236 THR A O 1
ATOM 1889 N N . ILE A 1 237 ? -19.141 -21.641 -13.492 1 90.62 237 ILE A N 1
ATOM 1890 C CA . ILE A 1 237 ? -20.203 -21.5 -12.5 1 90.62 237 ILE A CA 1
ATOM 1891 C C . ILE A 1 237 ? -20.844 -20.125 -12.625 1 90.62 237 ILE A C 1
ATOM 1893 O O . ILE A 1 237 ? -22.078 -20.016 -12.641 1 90.62 237 ILE A O 1
ATOM 1897 N N . SER A 1 238 ? -20.078 -19.125 -12.766 1 90.25 238 SER A N 1
ATOM 1898 C CA . SER A 1 238 ? -20.578 -17.75 -12.828 1 90.25 238 SER A CA 1
ATOM 1899 C C . SER A 1 238 ? -21.359 -17.5 -14.117 1 90.25 238 SER A C 1
ATOM 1901 O O . SER A 1 238 ? -22.406 -16.844 -14.102 1 90.25 238 SER A O 1
ATOM 1903 N N . LYS A 1 239 ? -20.859 -18.047 -15.227 1 90.81 239 LYS A N 1
ATOM 1904 C CA . LYS A 1 239 ? -21.516 -17.797 -16.516 1 90.81 239 LYS A CA 1
ATOM 1905 C C . LYS A 1 239 ? -22.844 -18.531 -16.609 1 90.81 239 LYS A C 1
ATOM 1907 O O . LYS A 1 239 ? -23.797 -18.031 -17.203 1 90.81 239 LYS A O 1
ATOM 1912 N N . ARG A 1 240 ? -22.891 -19.656 -16.016 1 87.56 240 ARG A N 1
ATOM 1913 C CA . ARG A 1 240 ? -24.172 -20.359 -15.984 1 87.56 240 ARG A CA 1
ATOM 1914 C C . ARG A 1 240 ? -25.219 -19.562 -15.227 1 87.56 240 ARG A C 1
ATOM 1916 O O . ARG A 1 240 ? -26.359 -19.422 -15.688 1 87.56 240 ARG A O 1
ATOM 1923 N N . ALA A 1 241 ? -24.812 -19.031 -14.125 1 84.94 241 ALA A N 1
ATOM 1924 C CA . ALA A 1 241 ? -25.719 -18.234 -13.305 1 84.94 241 ALA A CA 1
ATOM 1925 C C . ALA A 1 241 ? -26.125 -16.953 -14.008 1 84.94 241 ALA A C 1
ATOM 1927 O O . ALA A 1 241 ? -27.297 -16.562 -13.992 1 84.94 241 ALA A O 1
ATOM 1928 N N . GLU A 1 242 ? -25.188 -16.344 -14.68 1 87.81 242 GLU A N 1
ATOM 1929 C CA . GLU A 1 242 ? -25.438 -15.078 -15.367 1 87.81 242 GLU A CA 1
ATOM 1930 C C . GLU A 1 242 ? -26.359 -15.273 -16.562 1 87.81 242 GLU A C 1
ATOM 1932 O O . GLU A 1 242 ? -27.234 -14.445 -16.828 1 87.81 242 GLU A O 1
ATOM 1937 N N . LEU A 1 243 ? -26.141 -16.344 -17.281 1 87.06 243 LEU A N 1
ATOM 1938 C CA . LEU A 1 243 ? -26.922 -16.609 -18.484 1 87.06 243 LEU A CA 1
ATOM 1939 C C . LEU A 1 243 ? -28.344 -17 -18.125 1 87.06 243 LEU A C 1
ATOM 1941 O O . LEU A 1 243 ? -29.266 -16.812 -18.938 1 87.06 243 LEU A O 1
ATOM 1945 N N . ARG A 1 244 ? -28.5 -17.422 -16.969 1 83.31 244 ARG A N 1
ATOM 1946 C CA . ARG A 1 244 ? -29.844 -17.766 -16.5 1 83.31 244 ARG A CA 1
ATOM 1947 C C . ARG A 1 244 ? -30.609 -16.5 -16.094 1 83.31 244 ARG A C 1
ATOM 1949 O O . ARG A 1 244 ? -31.844 -16.453 -16.203 1 83.31 244 ARG A O 1
ATOM 1956 N N . LEU A 1 245 ? -29.875 -15.5 -15.586 1 79.69 245 LEU A N 1
ATOM 1957 C CA . LEU A 1 245 ? -30.484 -14.273 -15.086 1 79.69 245 LEU A CA 1
ATOM 1958 C C . LEU A 1 245 ? -30.656 -13.25 -16.203 1 79.69 245 LEU A C 1
ATOM 1960 O O . LEU A 1 245 ? -31.641 -12.508 -16.234 1 79.69 245 LEU A O 1
ATOM 1964 N N . THR A 1 246 ? -29.547 -13.008 -16.922 1 72.75 246 THR A N 1
ATOM 1965 C CA . THR A 1 246 ? -29.516 -11.977 -17.938 1 72.75 246 THR A CA 1
ATOM 1966 C C . THR A 1 246 ? -29.484 -12.594 -19.344 1 72.75 246 THR A C 1
ATOM 1968 O O . THR A 1 246 ? -28.781 -13.578 -19.578 1 72.75 246 THR A O 1
ATOM 1971 N N . THR A 1 247 ? -30.219 -11.992 -20.141 1 69.81 247 THR A N 1
ATOM 1972 C CA . THR A 1 247 ? -30.344 -12.586 -21.469 1 69.81 247 THR A CA 1
ATOM 1973 C C . THR A 1 247 ? -29.312 -11.984 -22.438 1 69.81 247 THR A C 1
ATOM 1975 O O . THR A 1 247 ? -28.953 -12.617 -23.438 1 69.81 247 THR A O 1
ATOM 1978 N N . SER A 1 248 ? -28.75 -10.859 -22.016 1 88.25 248 SER A N 1
ATOM 1979 C CA . SER A 1 248 ? -27.938 -10.227 -23.047 1 88.25 248 SER A CA 1
ATOM 1980 C C . SER A 1 248 ? -26.484 -10.656 -22.938 1 88.25 248 SER A C 1
ATOM 1982 O O . SER A 1 248 ? -25.797 -10.32 -21.969 1 88.25 248 SER A O 1
ATOM 1984 N N . ARG A 1 249 ? -25.938 -11.438 -23.938 1 90.69 249 ARG A N 1
ATOM 1985 C CA . ARG A 1 249 ? -24.547 -11.898 -24 1 90.69 249 ARG A CA 1
ATOM 1986 C C . ARG A 1 249 ? -23.578 -10.727 -24.125 1 90.69 249 ARG A C 1
ATOM 1988 O O . ARG A 1 249 ? -22.438 -10.797 -23.672 1 90.69 249 ARG A O 1
ATOM 1995 N N . VAL A 1 250 ? -24.047 -9.633 -24.688 1 91.88 250 VAL A N 1
ATOM 1996 C CA . VAL A 1 250 ? -23.203 -8.453 -24.859 1 91.88 250 VAL A CA 1
ATOM 1997 C C . VAL A 1 250 ? -22.922 -7.82 -23.5 1 91.88 250 VAL A C 1
ATOM 1999 O O . VAL A 1 250 ? -21.797 -7.402 -23.219 1 91.88 250 VAL A O 1
ATOM 2002 N N . LYS A 1 251 ? -23.969 -7.82 -22.734 1 91.88 251 LYS A N 1
ATOM 2003 C CA . LYS A 1 251 ? -23.797 -7.262 -21.391 1 91.88 251 LYS A CA 1
ATOM 2004 C C . LYS A 1 251 ? -22.812 -8.102 -20.562 1 91.88 251 LYS A C 1
ATOM 2006 O O . LYS A 1 251 ? -21.984 -7.555 -19.828 1 91.88 251 LYS A O 1
ATOM 2011 N N . ILE A 1 252 ? -22.906 -9.359 -20.734 1 92.75 252 ILE A N 1
ATOM 2012 C CA . ILE A 1 252 ? -22 -10.266 -20.016 1 92.75 252 ILE A CA 1
ATOM 2013 C C . ILE A 1 252 ? -20.578 -10.062 -20.5 1 92.75 252 ILE A C 1
ATOM 2015 O O . ILE A 1 252 ? -19.641 -10.031 -19.688 1 92.75 252 ILE A O 1
ATOM 2019 N N . THR A 1 253 ? -20.438 -9.898 -21.797 1 94.25 253 THR A N 1
ATOM 2020 C CA . THR A 1 253 ? -19.125 -9.688 -22.391 1 94.25 253 THR A CA 1
ATOM 2021 C C . THR A 1 253 ? -18.516 -8.375 -21.891 1 94.25 253 THR A C 1
ATOM 2023 O O . THR A 1 253 ? -17.312 -8.305 -21.625 1 94.25 253 THR A O 1
ATOM 2026 N N . LEU A 1 254 ? -19.312 -7.379 -21.766 1 93.94 254 LEU A N 1
ATOM 2027 C CA . LEU A 1 254 ? -18.844 -6.09 -21.281 1 93.94 254 LEU A CA 1
ATOM 2028 C C . LEU A 1 254 ? -18.391 -6.188 -19.828 1 93.94 254 LEU A C 1
ATOM 2030 O O . LEU A 1 254 ? -17.422 -5.555 -19.422 1 93.94 254 LEU A O 1
ATOM 2034 N N . CYS A 1 255 ? -19.062 -6.988 -19.094 1 92.12 255 CYS A N 1
ATOM 2035 C CA . CYS A 1 255 ? -18.688 -7.203 -17.703 1 92.12 255 CYS A CA 1
ATOM 2036 C C . CYS A 1 255 ? -17.359 -7.93 -17.609 1 92.12 255 CYS A C 1
ATOM 2038 O O . CYS A 1 255 ? -16.531 -7.613 -16.75 1 92.12 255 CYS A O 1
ATOM 2040 N N . CYS A 1 256 ? -17.188 -8.844 -18.484 1 95.12 256 CYS A N 1
ATOM 2041 C CA . CYS A 1 256 ? -15.93 -9.586 -18.516 1 95.12 256 CYS A CA 1
ATOM 2042 C C . CYS A 1 256 ? -14.773 -8.68 -18.922 1 95.12 256 CYS A C 1
ATOM 2044 O O . CYS A 1 256 ? -13.672 -8.797 -18.375 1 95.12 256 CYS A O 1
ATOM 2046 N N . LEU A 1 257 ? -15.039 -7.785 -19.828 1 96.19 257 LEU A N 1
ATOM 2047 C CA . LEU A 1 257 ? -14.023 -6.84 -20.266 1 96.19 257 LEU A CA 1
ATOM 2048 C C . LEU A 1 257 ? -13.633 -5.891 -19.141 1 96.19 257 LEU A C 1
ATOM 2050 O O . LEU A 1 257 ? -12.453 -5.609 -18.938 1 96.19 257 LEU A O 1
ATOM 2054 N N . ARG A 1 258 ? -14.625 -5.449 -18.453 1 94.06 258 ARG A N 1
ATOM 2055 C CA . ARG A 1 258 ? -14.367 -4.559 -17.328 1 94.06 258 ARG A CA 1
ATOM 2056 C C . ARG A 1 258 ? -13.547 -5.254 -16.25 1 94.06 258 ARG A C 1
ATOM 2058 O O . ARG A 1 258 ? -12.586 -4.68 -15.734 1 94.06 258 ARG A O 1
ATOM 2065 N N . ARG A 1 259 ? -13.852 -6.414 -15.953 1 93.81 259 ARG A N 1
ATOM 2066 C CA . ARG A 1 259 ? -13.117 -7.184 -14.953 1 93.81 259 ARG A CA 1
ATOM 2067 C C . ARG A 1 259 ? -11.672 -7.398 -15.383 1 93.81 259 ARG A C 1
ATOM 2069 O O . ARG A 1 259 ? -10.75 -7.242 -14.578 1 93.81 259 ARG A O 1
ATOM 2076 N N . SER A 1 260 ? -11.539 -7.758 -16.625 1 97.38 260 SER A N 1
ATOM 2077 C CA . SER A 1 260 ? -10.195 -7.973 -17.156 1 97.38 260 SER A CA 1
ATOM 2078 C C . SER A 1 260 ? -9.391 -6.68 -17.141 1 97.38 260 SER A C 1
ATOM 2080 O O . SER A 1 260 ? -8.203 -6.688 -16.797 1 97.38 260 SER A O 1
ATOM 2082 N N . ALA A 1 261 ? -10.008 -5.586 -17.453 1 96.5 261 ALA A N 1
ATOM 2083 C CA . ALA A 1 261 ? -9.328 -4.293 -17.469 1 96.5 261 ALA A CA 1
ATOM 2084 C C . ALA A 1 261 ? -8.875 -3.896 -16.062 1 96.5 261 ALA A C 1
ATOM 2086 O O . ALA A 1 261 ? -7.758 -3.402 -15.883 1 96.5 261 ALA A O 1
ATOM 2087 N N . ILE A 1 262 ? -9.688 -4.125 -15.117 1 94.81 262 ILE A N 1
ATOM 2088 C CA . ILE A 1 262 ? -9.352 -3.789 -13.742 1 94.81 262 ILE A CA 1
ATOM 2089 C C . ILE A 1 262 ? -8.18 -4.645 -13.273 1 94.81 262 ILE A C 1
ATOM 2091 O O . ILE A 1 262 ? -7.27 -4.148 -12.602 1 94.81 262 ILE A O 1
ATOM 2095 N N . LEU A 1 263 ? -8.18 -5.871 -13.617 1 96.5 263 LEU A N 1
ATOM 2096 C CA . LEU A 1 263 ? -7.086 -6.766 -13.242 1 96.5 263 LEU A CA 1
ATOM 2097 C C . LEU A 1 263 ? -5.773 -6.312 -13.867 1 96.5 263 LEU A C 1
ATOM 2099 O O . LEU A 1 263 ? -4.727 -6.32 -13.211 1 96.5 263 LEU A O 1
ATOM 2103 N N . ILE A 1 264 ? -5.871 -5.898 -15.117 1 97.44 264 ILE A N 1
ATOM 2104 C CA . ILE A 1 264 ? -4.684 -5.43 -15.828 1 97.44 264 ILE A CA 1
ATOM 2105 C C . ILE A 1 264 ? -4.164 -4.152 -15.172 1 97.44 264 ILE A C 1
ATOM 2107 O O . ILE A 1 264 ? -2.957 -4.008 -14.953 1 97.44 264 ILE A O 1
ATOM 2111 N N . LEU A 1 265 ? -5.07 -3.295 -14.828 1 95.44 265 LEU A N 1
ATOM 2112 C CA . LEU A 1 265 ? -4.676 -2.039 -14.203 1 95.44 265 LEU A CA 1
ATOM 2113 C C . LEU A 1 265 ? -4.055 -2.287 -12.828 1 95.44 265 LEU A C 1
ATOM 2115 O O . LEU A 1 265 ? -3.061 -1.654 -12.469 1 95.44 265 LEU A O 1
ATOM 2119 N N . LEU A 1 266 ? -4.602 -3.178 -12.078 1 95.5 266 LEU A N 1
ATOM 2120 C CA . LEU A 1 266 ? -4.039 -3.539 -10.781 1 95.5 266 LEU A CA 1
ATOM 2121 C C . LEU A 1 266 ? -2.65 -4.152 -10.938 1 95.5 266 LEU A C 1
ATOM 2123 O O . LEU A 1 266 ? -1.75 -3.879 -10.141 1 95.5 266 LEU A O 1
ATOM 2127 N N . GLY A 1 267 ? -2.529 -4.992 -11.961 1 97 267 GLY A N 1
ATOM 2128 C CA . GLY A 1 267 ? -1.229 -5.582 -12.234 1 97 267 GLY A CA 1
ATOM 2129 C C . GLY A 1 267 ? -0.17 -4.559 -12.594 1 97 267 GLY A C 1
ATOM 2130 O O . GLY A 1 267 ? 0.968 -4.645 -12.125 1 97 267 GLY A O 1
ATOM 2131 N N . LEU A 1 268 ? -0.561 -3.615 -13.375 1 96.12 268 LEU A N 1
ATOM 2132 C CA . LEU A 1 268 ? 0.368 -2.559 -13.758 1 96.12 268 LEU A CA 1
ATOM 2133 C C . LEU A 1 268 ? 0.75 -1.703 -12.555 1 96.12 268 LEU A C 1
ATOM 2135 O O . LEU A 1 268 ? 1.898 -1.271 -12.438 1 96.12 268 LEU A O 1
ATOM 2139 N N . MET A 1 269 ? -0.195 -1.445 -11.711 1 95.31 269 MET A N 1
ATOM 2140 C CA . MET A 1 269 ? 0.07 -0.688 -10.492 1 95.31 269 MET A CA 1
ATOM 2141 C C . MET A 1 269 ? 1.098 -1.402 -9.625 1 95.31 269 MET A C 1
ATOM 2143 O O . MET A 1 269 ? 2.055 -0.785 -9.148 1 95.31 269 MET A O 1
ATOM 2147 N N . LEU A 1 270 ? 0.972 -2.66 -9.469 1 95.88 270 LEU A N 1
ATOM 2148 C CA . LEU A 1 270 ? 1.875 -3.43 -8.625 1 95.88 270 LEU A CA 1
ATOM 2149 C C . LEU A 1 270 ? 3.264 -3.518 -9.25 1 95.88 270 LEU A C 1
ATOM 2151 O O . LEU A 1 270 ? 4.27 -3.488 -8.539 1 95.88 270 LEU A O 1
ATOM 2155 N N . ASN A 1 271 ? 3.297 -3.594 -10.586 1 95.44 271 ASN A N 1
ATOM 2156 C CA . ASN A 1 271 ? 4.582 -3.652 -11.266 1 95.44 271 ASN A CA 1
ATOM 2157 C C . ASN A 1 271 ? 5.332 -2.328 -11.164 1 95.44 271 ASN A C 1
ATOM 2159 O O . ASN A 1 271 ? 6.555 -2.285 -11.336 1 95.44 271 ASN A O 1
ATOM 2163 N N . SER A 1 272 ? 4.633 -1.265 -10.914 1 94.38 272 SER A N 1
ATOM 2164 C CA . SER A 1 272 ? 5.242 0.057 -10.836 1 94.38 272 SER A CA 1
ATOM 2165 C C . SER A 1 272 ? 6.031 0.225 -9.539 1 94.38 272 SER A C 1
ATOM 2167 O O . SER A 1 272 ? 6.836 1.151 -9.406 1 94.38 272 SER A O 1
ATOM 2169 N N . ILE A 1 273 ? 5.832 -0.652 -8.625 1 92.06 273 ILE A N 1
ATOM 2170 C CA . ILE A 1 273 ? 6.57 -0.602 -7.367 1 92.06 273 ILE A CA 1
ATOM 2171 C C . ILE A 1 273 ? 8.07 -0.705 -7.645 1 92.06 273 ILE A C 1
ATOM 2173 O O . ILE A 1 273 ? 8.875 -0.008 -7.02 1 92.06 273 ILE A O 1
ATOM 2177 N N . ASP A 1 274 ? 8.461 -1.49 -8.609 1 87.12 274 ASP A N 1
ATOM 2178 C CA . ASP A 1 274 ? 9.867 -1.753 -8.898 1 87.12 274 ASP A CA 1
ATOM 2179 C C . ASP A 1 274 ? 10.359 -0.902 -10.062 1 87.12 274 ASP A C 1
ATOM 2181 O O . ASP A 1 274 ? 11.508 -1.038 -10.5 1 87.12 274 ASP A O 1
ATOM 2185 N N . SER A 1 275 ? 9.453 -0.077 -10.531 1 87.56 275 SER A N 1
ATOM 2186 C CA . SER A 1 275 ? 9.836 0.718 -11.695 1 87.56 275 SER A CA 1
ATOM 2187 C C . SER A 1 275 ? 10.18 2.148 -11.297 1 87.56 275 SER A C 1
ATOM 2189 O O . SER A 1 275 ? 9.562 2.715 -10.398 1 87.56 275 SER A O 1
ATOM 2191 N N . LYS A 1 276 ? 11.234 2.672 -11.898 1 79.19 276 LYS A N 1
ATOM 2192 C CA . LYS A 1 276 ? 11.641 4.039 -11.602 1 79.19 276 LYS A CA 1
ATOM 2193 C C . LYS A 1 276 ? 10.938 5.039 -12.516 1 79.19 276 LYS A C 1
ATOM 2195 O O . LYS A 1 276 ? 10.695 6.184 -12.133 1 79.19 276 LYS A O 1
ATOM 2200 N N . SER A 1 277 ? 10.633 4.504 -13.719 1 85.5 277 SER A N 1
ATOM 2201 C CA . SER A 1 277 ? 9.992 5.371 -14.695 1 85.5 277 SER A CA 1
ATOM 2202 C C . SER A 1 277 ? 8.984 4.598 -15.539 1 85.5 277 SER A C 1
ATOM 2204 O O . SER A 1 277 ? 8.914 3.369 -15.461 1 85.5 277 SER A O 1
ATOM 2206 N N . LEU A 1 278 ? 8.18 5.344 -16.297 1 87.81 278 LEU A N 1
ATOM 2207 C CA . LEU A 1 278 ? 7.18 4.734 -17.172 1 87.81 278 LEU A CA 1
ATOM 2208 C C . LEU A 1 278 ? 7.844 4.027 -18.344 1 87.81 278 LEU A C 1
ATOM 2210 O O . LEU A 1 278 ? 7.254 3.119 -18.938 1 87.81 278 LEU A O 1
ATOM 2214 N N . ASN A 1 279 ? 9.07 4.43 -18.594 1 87.38 279 ASN A N 1
ATOM 2215 C CA . ASN A 1 279 ? 9.789 3.836 -19.719 1 87.38 279 ASN A CA 1
ATOM 2216 C C . ASN A 1 279 ? 10.266 2.426 -19.391 1 87.38 279 ASN A C 1
ATOM 2218 O O . ASN A 1 279 ? 10.555 1.639 -20.297 1 87.38 279 ASN A O 1
ATOM 2222 N N . ASP A 1 280 ? 10.344 2.113 -18.188 1 88.19 280 ASP A N 1
ATOM 2223 C CA . ASP A 1 280 ? 10.82 0.792 -17.797 1 88.19 280 ASP A CA 1
ATOM 2224 C C . ASP A 1 280 ? 9.719 0.006 -17.078 1 88.19 280 ASP A C 1
ATOM 2226 O O . ASP A 1 280 ? 10 -0.995 -16.422 1 88.19 280 ASP A O 1
ATOM 2230 N N . LEU A 1 281 ? 8.539 0.496 -17.234 1 92.38 281 LEU A N 1
ATOM 2231 C CA . LEU A 1 281 ? 7.43 -0.187 -16.578 1 92.38 281 LEU A CA 1
ATOM 2232 C C . LEU A 1 281 ? 7.168 -1.542 -17.234 1 92.38 281 LEU A C 1
ATOM 2234 O O . LEU A 1 281 ? 7.043 -1.636 -18.453 1 92.38 281 LEU A O 1
ATOM 2238 N N . ARG A 1 282 ? 7.207 -2.658 -16.422 1 94.5 282 ARG A N 1
ATOM 2239 C CA . ARG A 1 282 ? 6.926 -4.02 -16.875 1 94.5 282 ARG A CA 1
ATOM 2240 C C . ARG A 1 282 ? 5.453 -4.18 -17.234 1 94.5 282 ARG A C 1
ATOM 2242 O O . ARG A 1 282 ? 4.57 -3.945 -16.406 1 94.5 282 ARG A O 1
ATOM 2249 N N . PHE A 1 283 ? 5.098 -4.551 -18.438 1 94.75 283 PHE A N 1
ATOM 2250 C CA . PHE A 1 283 ? 3.723 -4.668 -18.906 1 94.75 283 PHE A CA 1
ATOM 2251 C C . PHE A 1 283 ? 3.146 -6.035 -18.578 1 94.75 283 PHE A C 1
ATOM 2253 O O . PHE A 1 283 ? 2.047 -6.137 -18.031 1 94.75 283 PHE A O 1
ATOM 2260 N N . PRO A 1 284 ? 3.945 -7.094 -18.891 1 95.69 284 PRO A N 1
ATOM 2261 C CA . PRO A 1 284 ? 3.416 -8.391 -18.469 1 95.69 284 PRO A CA 1
ATOM 2262 C C . PRO A 1 284 ? 3.512 -8.617 -16.969 1 95.69 284 PRO A C 1
ATOM 2264 O O . PRO A 1 284 ? 4.297 -7.941 -16.281 1 95.69 284 PRO A O 1
ATOM 2267 N N . GLY A 1 285 ? 2.701 -9.367 -16.453 1 95.56 285 GLY A N 1
ATOM 2268 C CA . GLY A 1 285 ? 2.646 -9.688 -15.039 1 95.56 285 GLY A CA 1
ATOM 2269 C C . GLY A 1 285 ? 1.655 -10.789 -14.719 1 95.56 285 GLY A C 1
ATOM 2270 O O . GLY A 1 285 ? 0.907 -11.234 -15.586 1 95.56 285 GLY A O 1
ATOM 2271 N N . ILE A 1 286 ? 1.661 -11.141 -13.523 1 96.38 286 ILE A N 1
ATOM 2272 C CA . ILE A 1 286 ? 0.832 -12.258 -13.078 1 96.38 286 ILE A CA 1
ATOM 2273 C C . ILE A 1 286 ? -0.644 -11.898 -13.25 1 96.38 286 ILE A C 1
ATOM 2275 O O . ILE A 1 286 ? -1.41 -12.672 -13.828 1 96.38 286 ILE A O 1
ATOM 2279 N N . LEU A 1 287 ? -1.036 -10.719 -12.734 1 97.25 287 LEU A N 1
ATOM 2280 C CA . LEU A 1 287 ? -2.438 -10.328 -12.836 1 97.25 287 LEU A CA 1
ATOM 2281 C C . LEU A 1 287 ? -2.834 -10.078 -14.289 1 97.25 287 LEU A C 1
ATOM 2283 O O . LEU A 1 287 ? -3.963 -10.367 -14.688 1 97.25 287 LEU A O 1
ATOM 2287 N N . GLN A 1 288 ? -1.902 -9.539 -15.109 1 97.75 288 GLN A N 1
ATOM 2288 C CA . GLN A 1 288 ? -2.158 -9.336 -16.531 1 97.75 288 GLN A CA 1
ATOM 2289 C C . GLN A 1 288 ? -2.359 -10.664 -17.25 1 97.75 288 GLN A C 1
ATOM 2291 O O . GLN A 1 288 ? -3.277 -10.797 -18.062 1 97.75 288 GLN A O 1
ATOM 2296 N N . LEU A 1 289 ? -1.492 -11.625 -16.906 1 98 289 LEU A N 1
ATOM 2297 C CA . LEU A 1 289 ? -1.604 -12.961 -17.484 1 98 289 LEU A CA 1
ATOM 2298 C C . LEU A 1 289 ? -2.949 -13.586 -17.141 1 98 289 LEU A C 1
ATOM 2300 O O . LEU A 1 289 ? -3.627 -14.133 -18.016 1 98 289 LEU A O 1
ATOM 2304 N N . LEU A 1 290 ? -3.377 -13.469 -15.914 1 97.88 290 LEU A N 1
ATOM 2305 C CA . LEU A 1 290 ? -4.648 -14.031 -15.477 1 97.88 290 LEU A CA 1
ATOM 2306 C C . LEU A 1 290 ? -5.82 -13.297 -16.109 1 97.88 290 LEU A C 1
ATOM 2308 O O . LEU A 1 290 ? -6.836 -13.906 -16.453 1 97.88 290 LEU A O 1
ATOM 2312 N N . ALA A 1 291 ? -5.66 -11.977 -16.297 1 98.06 291 ALA A N 1
ATOM 2313 C CA . ALA A 1 291 ? -6.719 -11.156 -16.875 1 98.06 291 ALA A CA 1
ATOM 2314 C C . ALA A 1 291 ? -6.988 -11.555 -18.312 1 98.06 291 ALA A C 1
ATOM 2316 O O . ALA A 1 291 ? -8.141 -11.742 -18.719 1 98.06 291 ALA A O 1
ATOM 2317 N N . VAL A 1 292 ? -5.945 -11.703 -19.094 1 97.88 292 VAL A N 1
ATOM 2318 C CA . VAL A 1 292 ? -6.082 -12.055 -20.5 1 97.88 292 VAL A CA 1
ATOM 2319 C C . VAL A 1 292 ? -6.641 -13.469 -20.625 1 97.88 292 VAL A C 1
ATOM 2321 O O . VAL A 1 292 ? -7.535 -13.719 -21.438 1 97.88 292 VAL A O 1
ATOM 2324 N N . SER A 1 293 ? -6.078 -14.391 -19.844 1 98.19 293 SER A N 1
ATOM 2325 C CA . SER A 1 293 ? -6.559 -15.766 -19.875 1 98.19 293 SER A CA 1
ATOM 2326 C C . SER A 1 293 ? -8.023 -15.844 -19.469 1 98.19 293 SER A C 1
ATOM 2328 O O . SER A 1 293 ? -8.805 -16.594 -20.062 1 98.19 293 SER A O 1
ATOM 2330 N N . TYR A 1 294 ? -8.367 -15.07 -18.438 1 97.56 294 TYR A N 1
ATOM 2331 C CA . TYR A 1 294 ? -9.758 -15 -18 1 97.56 294 TYR A CA 1
ATOM 2332 C C . TYR A 1 294 ? -10.656 -14.5 -19.125 1 97.56 294 TYR A C 1
ATOM 2334 O O . TYR A 1 294 ? -11.711 -15.078 -19.391 1 97.56 294 TYR A O 1
ATOM 2342 N N . PHE A 1 295 ? -10.234 -13.469 -19.766 1 97.75 295 PHE A N 1
ATOM 2343 C CA . PHE A 1 295 ? -11.047 -12.828 -20.797 1 97.75 295 PHE A CA 1
ATOM 2344 C C . PHE A 1 295 ? -11.312 -13.789 -21.953 1 97.75 295 PHE A C 1
ATOM 2346 O O . PHE A 1 295 ? -12.461 -13.953 -22.375 1 97.75 295 PHE A O 1
ATOM 2353 N N . ILE A 1 296 ? -10.32 -14.477 -22.406 1 97.25 296 ILE A N 1
ATOM 2354 C CA . ILE A 1 296 ? -10.453 -15.375 -23.562 1 97.25 296 ILE A CA 1
ATOM 2355 C C . ILE A 1 296 ? -11.359 -16.547 -23.188 1 97.25 296 ILE A C 1
ATOM 2357 O O . ILE A 1 296 ? -12.289 -16.875 -23.938 1 97.25 296 ILE A O 1
ATOM 2361 N N . CYS A 1 297 ? -11.133 -17.156 -22.062 1 97.5 297 CYS A N 1
ATOM 2362 C CA . CYS A 1 297 ? -11.922 -18.328 -21.672 1 97.5 297 CYS A CA 1
ATOM 2363 C C . CYS A 1 297 ? -13.352 -17.922 -21.328 1 97.5 297 CYS A C 1
ATOM 2365 O O . CYS A 1 297 ? -14.297 -18.656 -21.625 1 97.5 297 CYS A O 1
ATOM 2367 N N . ALA A 1 298 ? -13.523 -16.75 -20.688 1 96.69 298 ALA A N 1
ATOM 2368 C CA . ALA A 1 298 ? -14.867 -16.281 -20.344 1 96.69 298 ALA A CA 1
ATOM 2369 C C . ALA A 1 298 ? -15.688 -15.984 -21.594 1 96.69 298 ALA A C 1
ATOM 2371 O O . ALA A 1 298 ? -16.875 -16.297 -21.656 1 96.69 298 ALA A O 1
ATOM 2372 N N . ILE A 1 299 ? -15.062 -15.438 -22.609 1 95.5 299 ILE A N 1
ATOM 2373 C CA . ILE A 1 299 ? -15.75 -15.117 -23.844 1 95.5 299 ILE A CA 1
ATOM 2374 C C . ILE A 1 299 ? -16.125 -16.406 -24.562 1 95.5 299 ILE A C 1
ATOM 2376 O O . ILE A 1 299 ? -17.25 -16.531 -25.094 1 95.5 299 ILE A O 1
ATOM 2380 N N . LEU A 1 300 ? -15.227 -17.375 -24.594 1 95.06 300 LEU A N 1
ATOM 2381 C CA . LEU A 1 300 ? -15.523 -18.656 -25.203 1 95.06 300 LEU A CA 1
ATOM 2382 C C . LEU A 1 300 ? -16.703 -19.328 -24.531 1 95.06 300 LEU A C 1
ATOM 2384 O O . LEU A 1 300 ? -17.594 -19.859 -25.203 1 95.06 300 LEU A O 1
ATOM 2388 N N . GLU A 1 301 ? -16.688 -19.25 -23.234 1 92.94 301 GLU A N 1
ATOM 2389 C CA . GLU A 1 301 ? -17.781 -19.875 -22.484 1 92.94 301 GLU A CA 1
ATOM 2390 C C . GLU A 1 301 ? -19.094 -19.125 -22.719 1 92.94 301 GLU A C 1
ATOM 2392 O O . GLU A 1 301 ? -20.156 -19.75 -22.797 1 92.94 301 GLU A O 1
ATOM 2397 N N . THR A 1 302 ? -19.016 -17.797 -22.797 1 92.5 302 THR A N 1
ATOM 2398 C CA . THR A 1 302 ? -20.219 -16.984 -23 1 92.5 302 THR A CA 1
ATOM 2399 C C . THR A 1 302 ? -20.828 -17.266 -24.375 1 92.5 302 THR A C 1
ATOM 2401 O O . THR A 1 302 ? -22.047 -17.312 -24.516 1 92.5 302 THR A O 1
ATOM 2404 N N . ILE A 1 303 ? -20.016 -17.531 -25.359 1 91.06 303 ILE A N 1
ATOM 2405 C CA . ILE A 1 303 ? -20.469 -17.734 -26.719 1 91.06 303 ILE A CA 1
ATOM 2406 C C . ILE A 1 303 ? -21.078 -19.141 -26.859 1 91.06 303 ILE A C 1
ATOM 2408 O O . ILE A 1 303 ? -22.125 -19.312 -27.453 1 91.06 303 ILE A O 1
ATOM 2412 N N . PHE A 1 304 ? -20.531 -20.188 -26.234 1 89.06 304 PHE A N 1
ATOM 2413 C CA . PHE A 1 304 ? -20.875 -21.562 -26.562 1 89.06 304 PHE A CA 1
ATOM 2414 C C . PHE A 1 304 ? -21.75 -22.188 -25.469 1 89.06 304 PHE A C 1
ATOM 2416 O O . PHE A 1 304 ? -22.359 -23.219 -25.688 1 89.06 304 PHE A O 1
ATOM 2423 N N . MET A 1 305 ? -21.797 -21.562 -24.328 1 84.25 305 MET A N 1
ATOM 2424 C CA . MET A 1 305 ? -22.578 -22.156 -23.25 1 84.25 305 MET A CA 1
ATOM 2425 C C . MET A 1 305 ? -24.078 -22.031 -23.531 1 84.25 305 MET A C 1
ATOM 2427 O O . MET A 1 305 ? -24.531 -21 -24 1 84.25 305 MET A O 1
ATOM 2431 N N . LYS A 1 306 ? -24.75 -23.172 -23.344 1 75.19 306 LYS A N 1
ATOM 2432 C CA . LYS A 1 306 ? -26.203 -23.188 -23.484 1 75.19 306 LYS A CA 1
ATOM 2433 C C . LYS A 1 306 ? -26.891 -23.094 -22.125 1 75.19 306 LYS A C 1
ATOM 2435 O O . LYS A 1 306 ? -26.531 -23.812 -21.203 1 75.19 306 LYS A O 1
ATOM 2440 N N . PRO A 1 307 ? -27.672 -22.062 -21.922 1 66.62 307 PRO A N 1
ATOM 2441 C CA . PRO A 1 307 ? -28.312 -21.828 -20.625 1 66.62 307 PRO A CA 1
ATOM 2442 C C . PRO A 1 307 ? -29.078 -23.047 -20.109 1 66.62 307 PRO A C 1
ATOM 2444 O O . PRO A 1 307 ? -29.188 -23.234 -18.891 1 66.62 307 PRO A O 1
ATOM 2447 N N . HIS A 1 308 ? -29.781 -23.859 -20.969 1 61.56 308 HIS A N 1
ATOM 2448 C CA . HIS A 1 308 ? -30.641 -24.938 -20.484 1 61.56 308 HIS A CA 1
ATOM 2449 C C . HIS A 1 308 ? -30.016 -26.297 -20.75 1 61.56 308 HIS A C 1
ATOM 2451 O O . HIS A 1 308 ? -29.781 -26.672 -21.906 1 61.56 308 HIS A O 1
ATOM 2457 N N . SER A 1 309 ? -29.312 -26.953 -19.797 1 58 309 SER A N 1
ATOM 2458 C CA . SER A 1 309 ? -28.609 -28.234 -19.797 1 58 309 SER A CA 1
ATOM 2459 C C . SER A 1 309 ? -29.562 -29.375 -20.078 1 58 309 SER A C 1
ATOM 2461 O O . SER A 1 309 ? -29.141 -30.469 -20.453 1 58 309 SER A O 1
ATOM 2463 N N . GLN A 1 310 ? -30.844 -29.328 -19.594 1 53.94 310 GLN A N 1
ATOM 2464 C CA . GLN A 1 310 ? -31.766 -30.453 -19.672 1 53.94 310 GLN A CA 1
ATOM 2465 C C . GLN A 1 310 ? -31.812 -31.016 -21.094 1 53.94 310 GLN A C 1
ATOM 2467 O O . GLN A 1 310 ? -31.984 -32.219 -21.281 1 53.94 310 GLN A O 1
ATOM 2472 N N . ASP A 1 311 ? -31.719 -30.203 -21.922 1 52.53 311 ASP A N 1
ATOM 2473 C CA . ASP A 1 311 ? -31.875 -30.688 -23.281 1 52.53 311 ASP A CA 1
ATOM 2474 C C . ASP A 1 311 ? -30.688 -31.547 -23.703 1 52.53 311 ASP A C 1
ATOM 2476 O O . ASP A 1 311 ? -30.797 -32.375 -24.609 1 52.53 311 ASP A O 1
ATOM 2480 N N . ILE A 1 312 ? -29.609 -31.531 -22.938 1 54.5 312 ILE A N 1
ATOM 2481 C CA . ILE A 1 312 ? -28.375 -32.219 -23.312 1 54.5 312 ILE A CA 1
ATOM 2482 C C . ILE A 1 312 ? -28.438 -33.688 -22.875 1 54.5 312 ILE A C 1
ATOM 2484 O O . ILE A 1 312 ? -27.922 -34.562 -23.562 1 54.5 312 ILE A O 1
ATOM 2488 N N . LEU A 1 313 ? -29.125 -33.938 -21.656 1 53.81 313 LEU A N 1
ATOM 2489 C CA . LEU A 1 313 ? -29.266 -35.312 -21.219 1 53.81 313 LEU A CA 1
ATOM 2490 C C . LEU A 1 313 ? -29.922 -36.188 -22.281 1 53.81 313 LEU A C 1
ATOM 2492 O O . LEU A 1 313 ? -29.516 -37.312 -22.516 1 53.81 313 LEU A O 1
ATOM 2496 N N . LEU A 1 314 ? -30.984 -35.625 -22.844 1 54.69 314 LEU A N 1
ATOM 2497 C CA . LEU A 1 314 ? -31.766 -36.375 -23.812 1 54.69 314 LEU A CA 1
ATOM 2498 C C . LEU A 1 314 ? -31 -36.531 -25.125 1 54.69 314 LEU A C 1
ATOM 2500 O O . LEU A 1 314 ? -31.266 -37.469 -25.891 1 54.69 314 LEU A O 1
ATOM 2504 N N . GLN A 1 315 ? -30.094 -35.688 -25.25 1 53.22 315 GLN A N 1
ATOM 2505 C CA . GLN A 1 315 ? -29.484 -35.656 -26.562 1 53.22 315 GLN A CA 1
ATOM 2506 C C . GLN A 1 315 ? -28.422 -36.719 -26.703 1 53.22 315 GLN A C 1
ATOM 2508 O O . GLN A 1 315 ? -28.266 -37.312 -27.781 1 53.22 315 GLN A O 1
ATOM 2513 N N . PHE A 1 316 ? -27.703 -37.062 -25.547 1 58.97 316 PHE A N 1
ATOM 2514 C CA . PHE A 1 316 ? -26.562 -37.938 -25.812 1 58.97 316 PHE A CA 1
ATOM 2515 C C . PHE A 1 316 ? -26.844 -39.375 -25.328 1 58.97 316 PHE A C 1
ATOM 2517 O O . PHE A 1 316 ? -26 -40.25 -25.469 1 58.97 316 PHE A O 1
ATOM 2524 N N . GLY A 1 317 ? -28.031 -39.75 -25.188 1 54.78 317 GLY A N 1
ATOM 2525 C CA . GLY A 1 317 ? -28.5 -41.094 -24.859 1 54.78 317 GLY A CA 1
ATOM 2526 C C . GLY A 1 317 ? -27.422 -41.938 -24.203 1 54.78 317 GLY A C 1
ATOM 2527 O O . GLY A 1 317 ? -26.969 -41.625 -23.094 1 54.78 317 GLY A O 1
ATOM 2528 N N . ARG A 1 318 ? -26.781 -43 -25.016 1 58.25 318 ARG A N 1
ATOM 2529 C CA . ARG A 1 318 ? -25.812 -44 -24.609 1 58.25 318 ARG A CA 1
ATOM 2530 C C . ARG A 1 318 ? -24.453 -43.375 -24.328 1 58.25 318 ARG A C 1
ATOM 2532 O O . ARG A 1 318 ? -23.656 -43.906 -23.547 1 58.25 318 ARG A O 1
ATOM 2539 N N . PHE A 1 319 ? -24.109 -42.219 -24.875 1 65.62 319 PHE A N 1
ATOM 2540 C CA . PHE A 1 319 ? -22.812 -41.562 -24.734 1 65.62 319 PHE A CA 1
ATOM 2541 C C . PHE A 1 319 ? -22.891 -40.5 -23.656 1 65.62 319 PHE A C 1
ATOM 2543 O O . PHE A 1 319 ? -22.109 -39.531 -23.672 1 65.62 319 PHE A O 1
ATOM 2550 N N . ALA A 1 320 ? -23.812 -40.688 -22.766 1 66.19 320 ALA A N 1
ATOM 2551 C CA . ALA A 1 320 ? -24.047 -39.75 -21.672 1 66.19 320 ALA A CA 1
ATOM 2552 C C . ALA A 1 320 ? -22.844 -39.656 -20.734 1 66.19 320 ALA A C 1
ATOM 2554 O O . ALA A 1 320 ? -22.625 -38.656 -20.078 1 66.19 320 ALA A O 1
ATOM 2555 N N . ILE A 1 321 ? -21.969 -40.75 -20.922 1 70.38 321 ILE A N 1
ATOM 2556 C CA . ILE A 1 321 ? -20.812 -40.812 -20.031 1 70.38 321 ILE A CA 1
ATOM 2557 C C . ILE A 1 321 ? -19.766 -39.781 -20.484 1 70.38 321 ILE A C 1
ATOM 2559 O O . ILE A 1 321 ? -19.031 -39.25 -19.656 1 70.38 321 ILE A O 1
ATOM 2563 N N . PHE A 1 322 ? -19.797 -39.344 -21.797 1 79 322 PHE A N 1
ATOM 2564 C CA . PHE A 1 322 ? -18.812 -38.406 -22.312 1 79 322 PHE A CA 1
ATOM 2565 C C . PHE A 1 322 ? -19.469 -37.062 -22.641 1 79 322 PHE A C 1
ATOM 2567 O O . PHE A 1 322 ? -19.078 -36.406 -23.578 1 79 322 PHE A O 1
ATOM 2574 N N . ARG A 1 323 ? -20.453 -36.812 -21.922 1 78.06 323 ARG A N 1
ATOM 2575 C CA . ARG A 1 323 ? -21.234 -35.625 -22.203 1 78.06 323 ARG A CA 1
ATOM 2576 C C . ARG A 1 323 ? -20.422 -34.344 -21.969 1 78.06 323 ARG A C 1
ATOM 2578 O O . ARG A 1 323 ? -20.609 -33.344 -22.656 1 78.06 323 ARG A O 1
ATOM 2585 N N . ASP A 1 324 ? -19.5 -34.406 -21.062 1 80.25 324 ASP A N 1
ATOM 2586 C CA . ASP A 1 324 ? -18.703 -33.219 -20.75 1 80.25 324 ASP A CA 1
ATOM 2587 C C . ASP A 1 324 ? -17.766 -32.875 -21.922 1 80.25 324 ASP A C 1
ATOM 2589 O O . ASP A 1 324 ? -17.609 -31.703 -22.25 1 80.25 324 ASP A O 1
ATOM 2593 N N . ILE A 1 325 ? -17.234 -33.812 -22.594 1 82.12 325 ILE A N 1
ATOM 2594 C CA . ILE A 1 325 ? -16.297 -33.594 -23.688 1 82.12 325 ILE A CA 1
ATOM 2595 C C . ILE A 1 325 ? -17.078 -33.312 -24.969 1 82.12 325 ILE A C 1
ATOM 2597 O O . ILE A 1 325 ? -16.688 -32.438 -25.75 1 82.12 325 ILE A O 1
ATOM 2601 N N . LEU A 1 326 ? -18.234 -33.969 -25.156 1 79.81 326 LEU A N 1
ATOM 2602 C CA . LEU A 1 326 ? -19 -33.875 -26.391 1 79.81 326 LEU A CA 1
ATOM 2603 C C . LEU A 1 326 ? -19.75 -32.531 -26.453 1 79.81 326 LEU A C 1
ATOM 2605 O O . LEU A 1 326 ? -19.906 -31.969 -27.531 1 79.81 326 LEU A O 1
ATOM 2609 N N . ASP A 1 327 ? -20.172 -32.094 -25.312 1 80.31 327 ASP A N 1
ATOM 2610 C CA . ASP A 1 327 ? -20.906 -30.844 -25.281 1 80.31 327 ASP A CA 1
ATOM 2611 C C . ASP A 1 327 ? -19.969 -29.656 -25.516 1 80.31 327 ASP A C 1
ATOM 2613 O O . ASP A 1 327 ? -20.375 -28.625 -26.062 1 80.31 327 ASP A O 1
ATOM 2617 N N . SER A 1 328 ? -18.703 -29.812 -25.219 1 86.81 328 SER A N 1
ATOM 2618 C CA . SER A 1 328 ? -17.75 -28.703 -25.328 1 86.81 328 SER A CA 1
ATOM 2619 C C . SER A 1 328 ? -16.781 -28.922 -26.484 1 86.81 328 SER A C 1
ATOM 2621 O O . SER A 1 328 ? -15.648 -28.422 -26.469 1 86.81 328 SER A O 1
ATOM 2623 N N . TRP A 1 329 ? -17.141 -29.625 -27.531 1 88.81 329 TRP A N 1
ATOM 2624 C CA . TRP A 1 329 ? -16.219 -30.031 -28.594 1 88.81 329 TRP A CA 1
ATOM 2625 C C . TRP A 1 329 ? -15.727 -28.812 -29.359 1 88.81 329 TRP A C 1
ATOM 2627 O O . TRP A 1 329 ? -14.547 -28.75 -29.734 1 88.81 329 TRP A O 1
ATOM 2637 N N . PRO A 1 330 ? -16.578 -27.797 -29.609 1 91.25 330 PRO A N 1
ATOM 2638 C CA . PRO A 1 330 ? -16.031 -26.641 -30.328 1 91.25 330 PRO A CA 1
ATOM 2639 C C . PRO A 1 330 ? -14.953 -25.891 -29.516 1 91.25 330 PRO A C 1
ATOM 2641 O O . PRO A 1 330 ? -13.984 -25.391 -30.094 1 91.25 330 PRO A O 1
ATOM 2644 N N . GLN A 1 331 ? -15.188 -25.812 -28.25 1 93.94 331 GLN A N 1
ATOM 2645 C CA . GLN A 1 331 ? -14.211 -25.141 -27.406 1 93.94 331 GLN A CA 1
ATOM 2646 C C . GLN A 1 331 ? -12.891 -25.906 -27.359 1 93.94 331 GLN A C 1
ATOM 2648 O O . GLN A 1 331 ? -11.812 -25.312 -27.375 1 93.94 331 GLN A O 1
ATOM 2653 N N . TRP A 1 332 ? -12.977 -27.219 -27.359 1 94.12 332 TRP A N 1
ATOM 2654 C CA . TRP A 1 332 ? -11.781 -28.047 -27.359 1 94.12 332 TRP A CA 1
ATOM 2655 C C . TRP A 1 332 ? -11.016 -27.922 -28.672 1 94.12 332 TRP A C 1
ATOM 2657 O O . TRP A 1 332 ? -9.781 -27.953 -28.688 1 94.12 332 TRP A O 1
ATOM 2667 N N . LEU A 1 333 ? -11.727 -27.734 -29.75 1 94.88 333 LEU A N 1
ATOM 2668 C CA . LEU A 1 333 ? -11.094 -27.547 -31.047 1 94.88 333 LEU A CA 1
ATOM 2669 C C . LEU A 1 333 ? -10.328 -26.219 -31.094 1 94.88 333 LEU A C 1
ATOM 2671 O O . LEU A 1 333 ? -9.219 -26.156 -31.625 1 94.88 333 LEU A O 1
ATOM 2675 N N . ILE A 1 334 ? -10.969 -25.219 -30.547 1 96 334 ILE A N 1
ATOM 2676 C CA . ILE A 1 334 ? -10.32 -23.906 -30.516 1 96 334 ILE A CA 1
ATOM 2677 C C . ILE A 1 334 ? -9.086 -23.969 -29.609 1 96 334 ILE A C 1
ATOM 2679 O O . ILE A 1 334 ? -8.023 -23.453 -29.984 1 96 334 ILE A O 1
ATOM 2683 N N . MET A 1 335 ? -9.195 -24.609 -28.5 1 95.75 335 MET A N 1
ATOM 2684 C CA . MET A 1 335 ? -8.078 -24.719 -27.562 1 95.75 335 MET A CA 1
ATOM 2685 C C . MET A 1 335 ? -6.957 -25.562 -28.156 1 95.75 335 MET A C 1
ATOM 2687 O O . MET A 1 335 ? -5.781 -25.234 -27.984 1 95.75 335 MET A O 1
ATOM 2691 N N . ALA A 1 336 ? -7.34 -26.609 -28.859 1 95.31 336 ALA A N 1
ATOM 2692 C CA . ALA A 1 336 ? -6.34 -27.438 -29.547 1 95.31 336 ALA A CA 1
ATOM 2693 C C . ALA A 1 336 ? -5.609 -26.625 -30.625 1 95.31 336 ALA A C 1
ATOM 2695 O O . ALA A 1 336 ? -4.402 -26.781 -30.812 1 95.31 336 ALA A O 1
ATOM 2696 N N . GLY A 1 337 ? -6.383 -25.812 -31.297 1 96.31 337 GLY A N 1
ATOM 2697 C CA . GLY A 1 337 ? -5.762 -24.938 -32.281 1 96.31 337 GLY A CA 1
ATOM 2698 C C . GLY A 1 337 ? -4.773 -23.969 -31.656 1 96.31 337 GLY A C 1
ATOM 2699 O O . GLY A 1 337 ? -3.674 -23.766 -32.188 1 96.31 337 GLY A O 1
ATOM 2700 N N . ILE A 1 338 ? -5.168 -23.406 -30.516 1 96.44 338 ILE A N 1
ATOM 2701 C CA . ILE A 1 338 ? -4.312 -22.453 -29.828 1 96.44 338 ILE A CA 1
ATOM 2702 C C . ILE A 1 338 ? -3.045 -23.156 -29.344 1 96.44 338 ILE A C 1
ATOM 2704 O O . ILE A 1 338 ? -1.936 -22.656 -29.531 1 96.44 338 ILE A O 1
ATOM 2708 N N . MET A 1 339 ? -3.158 -24.328 -28.781 1 96.06 339 MET A N 1
ATOM 2709 C CA . MET A 1 339 ? -2.021 -25.047 -28.234 1 96.06 339 MET A CA 1
ATOM 2710 C C . MET A 1 339 ? -1.116 -25.578 -29.344 1 96.06 339 MET A C 1
ATOM 2712 O O . MET A 1 339 ? 0.104 -25.625 -29.188 1 96.06 339 MET A O 1
ATOM 2716 N N . THR A 1 340 ? -1.729 -25.984 -30.453 1 95.81 340 THR A N 1
ATOM 2717 C CA . THR A 1 340 ? -0.936 -26.453 -31.578 1 95.81 340 THR A CA 1
ATOM 2718 C C . THR A 1 340 ? -0.114 -25.297 -32.156 1 95.81 340 THR A C 1
ATOM 2720 O O . THR A 1 340 ? 1.064 -25.469 -32.5 1 95.81 340 THR A O 1
ATOM 2723 N N . THR A 1 341 ? -0.761 -24.203 -32.312 1 95.88 341 THR A N 1
ATOM 2724 C CA . THR A 1 341 ? -0.04 -23.047 -32.781 1 95.88 341 THR A CA 1
ATOM 2725 C C . THR A 1 341 ? 1.096 -22.672 -31.844 1 95.88 341 THR A C 1
ATOM 2727 O O . THR A 1 341 ? 2.203 -22.359 -32.281 1 95.88 341 THR A O 1
ATOM 2730 N N . HIS A 1 342 ? 0.862 -22.688 -30.594 1 95.56 342 HIS A N 1
ATOM 2731 C CA . HIS A 1 342 ? 1.87 -22.422 -29.562 1 95.56 342 HIS A CA 1
ATOM 2732 C C . HIS A 1 342 ? 3.049 -23.391 -29.688 1 95.56 342 HIS A C 1
ATOM 2734 O O . HIS A 1 342 ? 4.207 -22.953 -29.672 1 95.56 342 HIS A O 1
ATOM 2740 N N . THR A 1 343 ? 2.781 -24.656 -29.906 1 94.31 343 THR A N 1
ATOM 2741 C CA . THR A 1 343 ? 3.814 -25.688 -30 1 94.31 343 THR A CA 1
ATOM 2742 C C . THR A 1 343 ? 4.594 -25.562 -31.312 1 94.31 343 THR A C 1
ATOM 2744 O O . THR A 1 343 ? 5.812 -25.719 -31.328 1 94.31 343 THR A O 1
ATOM 2747 N N . LEU A 1 344 ? 3.916 -25.25 -32.375 1 95.12 344 LEU A N 1
ATOM 2748 C CA . LEU A 1 344 ? 4.574 -25.078 -33.656 1 95.12 344 LEU A CA 1
ATOM 2749 C C . LEU A 1 344 ? 5.52 -23.891 -33.625 1 95.12 344 LEU A C 1
ATOM 2751 O O . LEU A 1 344 ? 6.625 -23.953 -34.188 1 95.12 344 LEU A O 1
ATOM 2755 N N . ILE A 1 345 ? 5.113 -22.844 -33 1 94.69 345 ILE A N 1
ATOM 2756 C CA . ILE A 1 345 ? 5.965 -21.656 -32.875 1 94.69 345 ILE A CA 1
ATOM 2757 C C . ILE A 1 345 ? 7.191 -21.969 -32.031 1 94.69 345 ILE A C 1
ATOM 2759 O O . ILE A 1 345 ? 8.312 -21.594 -32.375 1 94.69 345 ILE A O 1
ATOM 2763 N N . THR A 1 346 ? 7.051 -22.688 -31.016 1 92.81 346 THR A N 1
ATOM 2764 C CA . THR A 1 346 ? 8.133 -23.016 -30.094 1 92.81 346 THR A CA 1
ATOM 2765 C C . THR A 1 346 ? 9.164 -23.922 -30.766 1 92.81 346 THR A C 1
ATOM 2767 O O . THR A 1 346 ? 10.367 -23.734 -30.578 1 92.81 346 THR A O 1
ATOM 2770 N N . PHE A 1 347 ? 8.711 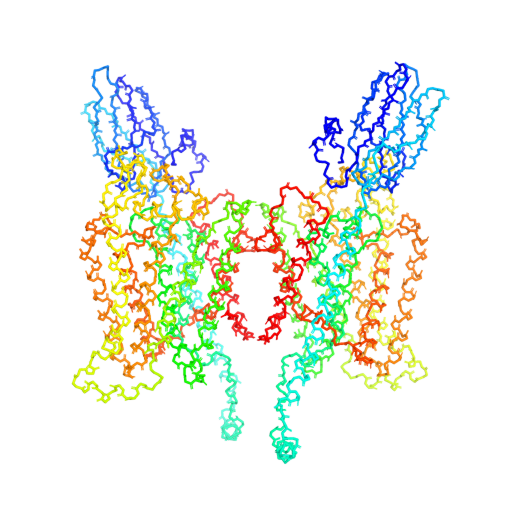-24.828 -31.625 1 92.88 347 PHE A N 1
ATOM 2771 C CA . PHE A 1 347 ? 9.625 -25.828 -32.188 1 92.88 347 PHE A CA 1
ATOM 2772 C C . PHE A 1 347 ? 10.148 -25.375 -33.531 1 92.88 347 PHE A C 1
ATOM 2774 O O . PHE A 1 347 ? 11.266 -25.734 -33.938 1 92.88 347 PHE A O 1
ATOM 2781 N N . PHE A 1 348 ? 9.375 -24.578 -34.281 1 92.94 348 PHE A N 1
ATOM 2782 C CA . PHE A 1 348 ? 9.758 -24.391 -35.688 1 92.94 348 PHE A CA 1
ATOM 2783 C C . PHE A 1 348 ? 10.156 -22.938 -35.938 1 92.94 348 PHE A C 1
ATOM 2785 O O . PHE A 1 348 ? 10.68 -22.609 -37 1 92.94 348 PHE A O 1
ATOM 2792 N N . LEU A 1 349 ? 9.922 -22.062 -35.062 1 91.56 349 LEU A N 1
ATOM 2793 C CA . LEU A 1 349 ? 10.336 -20.688 -35.312 1 91.56 349 LEU A CA 1
ATOM 2794 C C . LEU A 1 349 ? 11.852 -20.578 -35.344 1 91.56 349 LEU A C 1
ATOM 2796 O O . LEU A 1 349 ? 12.547 -21.016 -34.438 1 91.56 349 LEU A O 1
ATOM 2800 N N . HIS A 1 350 ? 12.367 -20.062 -36.406 1 90.56 350 HIS A N 1
ATOM 2801 C CA . HIS A 1 350 ? 13.812 -19.922 -36.562 1 90.56 350 HIS A CA 1
ATOM 2802 C C . HIS A 1 350 ? 14.312 -18.609 -35.969 1 90.56 350 HIS A C 1
ATOM 2804 O O . HIS A 1 350 ? 13.852 -17.531 -36.344 1 90.56 350 HIS A O 1
ATOM 2810 N N . ILE A 1 351 ? 15.117 -18.781 -35 1 87.25 351 ILE A N 1
ATOM 2811 C CA . ILE A 1 351 ? 15.742 -17.641 -34.344 1 87.25 351 ILE A CA 1
ATOM 2812 C C . ILE A 1 351 ? 17.234 -17.609 -34.656 1 87.25 351 ILE A C 1
ATOM 2814 O O . ILE A 1 351 ? 17.891 -18.641 -34.688 1 87.25 351 ILE A O 1
ATOM 2818 N N . PRO A 1 352 ? 17.75 -16.422 -34.875 1 83.44 352 PRO A N 1
ATOM 2819 C CA . PRO A 1 352 ? 19.172 -16.328 -35.188 1 83.44 352 PRO A CA 1
ATOM 2820 C C . PRO A 1 352 ? 20.062 -16.797 -34.031 1 83.44 352 PRO A C 1
ATOM 2822 O O . PRO A 1 352 ? 19.812 -16.438 -32.875 1 83.44 352 PRO A O 1
ATOM 2825 N N . ASN A 1 353 ? 20.984 -17.625 -34.25 1 77.88 353 ASN A N 1
ATOM 2826 C CA . ASN A 1 353 ? 22.016 -18.094 -33.312 1 77.88 353 ASN A CA 1
ATOM 2827 C C . ASN A 1 353 ? 21.422 -18.984 -32.219 1 77.88 353 ASN A C 1
ATOM 2829 O O . ASN A 1 353 ? 21.969 -19.062 -31.125 1 77.88 353 ASN A O 1
ATOM 2833 N N . CYS A 1 354 ? 20.172 -19.453 -32.438 1 85.12 354 CYS A N 1
ATOM 2834 C CA . CYS A 1 354 ? 19.547 -20.375 -31.469 1 85.12 354 CYS A CA 1
ATOM 2835 C C . CYS A 1 354 ? 18.953 -21.578 -32.188 1 85.12 354 CYS A C 1
ATOM 2837 O O . CYS A 1 354 ? 18.391 -21.453 -33.281 1 85.12 354 CYS A O 1
ATOM 2839 N N . PRO A 1 355 ? 19.297 -22.703 -31.641 1 84.19 355 PRO A N 1
ATOM 2840 C CA . PRO A 1 355 ? 18.672 -23.891 -32.25 1 84.19 355 PRO A CA 1
ATOM 2841 C C . PRO A 1 355 ? 17.156 -23.875 -32.125 1 84.19 355 PRO A C 1
ATOM 2843 O O . PRO A 1 355 ? 16.609 -23.219 -31.219 1 84.19 355 PRO A O 1
ATOM 2846 N N . THR A 1 356 ? 16.578 -24.562 -33.094 1 85.56 356 THR A N 1
ATOM 2847 C CA . THR A 1 356 ? 15.125 -24.672 -33.031 1 85.56 356 THR A CA 1
ATOM 2848 C C . THR A 1 356 ? 14.688 -25.562 -31.875 1 85.56 356 THR A C 1
ATOM 2850 O O . THR A 1 356 ? 15.336 -26.562 -31.594 1 85.56 356 THR A O 1
ATOM 2853 N N . GLY A 1 357 ? 13.68 -25.141 -31.156 1 84.56 357 GLY A N 1
ATOM 2854 C CA . GLY A 1 357 ? 13.125 -25.938 -30.062 1 84.56 357 GLY A CA 1
ATOM 2855 C C . GLY A 1 357 ? 13.922 -25.828 -28.781 1 84.56 357 GLY A C 1
ATOM 2856 O O . GLY A 1 357 ? 13.984 -26.797 -28 1 84.56 357 GLY A O 1
ATOM 2857 N N . TYR A 1 358 ? 14.539 -24.781 -28.594 1 85.25 358 TYR A N 1
ATOM 2858 C CA . TYR A 1 358 ? 15.375 -24.594 -27.406 1 85.25 358 TYR A CA 1
ATOM 2859 C C . TYR A 1 358 ? 14.539 -24.109 -26.219 1 85.25 358 TYR A C 1
ATOM 2861 O O . TYR A 1 358 ? 13.742 -23.188 -26.344 1 85.25 358 TYR A O 1
ATOM 2869 N N . PHE A 1 359 ? 14.688 -24.844 -25.078 1 86.81 359 PHE A N 1
ATOM 2870 C CA . PHE A 1 359 ? 13.93 -24.516 -23.875 1 86.81 359 PHE A CA 1
ATOM 2871 C C . PHE A 1 359 ? 14.859 -24.062 -22.75 1 86.81 359 PHE A C 1
ATOM 2873 O O . PHE A 1 359 ? 14.438 -23.922 -21.609 1 86.81 359 PHE A O 1
ATOM 2880 N N . GLY A 1 360 ? 16 -23.703 -22.984 1 82.44 360 GLY A N 1
ATOM 2881 C CA . GLY A 1 360 ? 16.984 -23.469 -21.938 1 82.44 360 GLY A CA 1
ATOM 2882 C C . GLY A 1 360 ? 17.203 -22 -21.641 1 82.44 360 GLY A C 1
ATOM 2883 O O . GLY A 1 360 ? 16.609 -21.141 -22.266 1 82.44 360 GLY A O 1
ATOM 2884 N N . PRO A 1 361 ? 17.938 -21.688 -20.609 1 82.94 361 PRO A N 1
ATOM 2885 C CA . PRO A 1 361 ? 18.219 -20.328 -20.172 1 82.94 361 PRO A CA 1
ATOM 2886 C C . PRO A 1 361 ? 19.25 -19.625 -21.047 1 82.94 361 PRO A C 1
ATOM 2888 O O . PRO A 1 361 ? 19.328 -18.391 -21.062 1 82.94 361 PRO A O 1
ATOM 2891 N N . GLY A 1 362 ? 20.078 -20.328 -21.984 1 76 362 GLY A N 1
ATOM 2892 C CA . GLY A 1 362 ? 21.078 -19.797 -22.906 1 76 362 GLY A CA 1
ATOM 2893 C C . GLY A 1 362 ? 22.266 -19.172 -22.188 1 76 362 GLY A C 1
ATOM 2894 O O . GLY A 1 362 ? 23.109 -18.531 -22.812 1 76 362 GLY A O 1
ATOM 2895 N N . GLY A 1 363 ? 22.438 -19.125 -20.938 1 71.94 363 GLY A N 1
ATOM 2896 C CA . GLY A 1 363 ? 23.484 -18.5 -20.141 1 71.94 363 GLY A CA 1
ATOM 2897 C C . GLY A 1 363 ? 24.859 -19.078 -20.422 1 71.94 363 GLY A C 1
ATOM 2898 O O . GLY A 1 363 ? 25 -20.016 -21.203 1 71.94 363 GLY A O 1
ATOM 2899 N N . LYS A 1 364 ? 25.953 -18.422 -19.875 1 71.44 364 LYS A N 1
ATOM 2900 C CA . LYS A 1 364 ? 27.344 -18.781 -20.094 1 71.44 364 LYS A CA 1
ATOM 2901 C C . LYS A 1 364 ? 27.609 -20.219 -19.641 1 71.44 364 LYS A C 1
ATOM 2903 O O . LYS A 1 364 ? 28.438 -20.922 -20.219 1 71.44 364 LYS A O 1
ATOM 2908 N N . TYR A 1 365 ? 26.797 -20.688 -18.812 1 68.75 365 TYR A N 1
ATOM 2909 C CA . TYR A 1 365 ? 27.156 -21.953 -18.188 1 68.75 365 TYR A CA 1
ATOM 2910 C C . TYR A 1 365 ? 26.25 -23.078 -18.656 1 68.75 365 TYR A C 1
ATOM 2912 O O . TYR A 1 365 ? 26.453 -24.234 -18.281 1 68.75 365 TYR A O 1
ATOM 2920 N N . HIS A 1 366 ? 25.328 -22.688 -19.547 1 72.31 366 HIS A N 1
ATOM 2921 C CA . HIS A 1 366 ? 24.5 -23.734 -20.141 1 72.31 366 HIS A CA 1
ATOM 2922 C C . HIS A 1 366 ? 25.141 -24.281 -21.406 1 72.31 366 HIS A C 1
ATOM 2924 O O . HIS A 1 366 ? 25.422 -23.531 -22.344 1 72.31 366 HIS A O 1
ATOM 2930 N N . TYR A 1 367 ? 25.391 -25.484 -21.469 1 70.25 367 TYR A N 1
ATOM 2931 C CA . TYR A 1 367 ? 26.016 -26.156 -22.594 1 70.25 367 TYR A CA 1
ATOM 2932 C C . TYR A 1 367 ? 27.297 -25.438 -23.031 1 70.25 367 TYR A C 1
ATOM 2934 O O . TYR A 1 367 ? 27.5 -25.172 -24.203 1 70.25 367 TYR A O 1
ATOM 2942 N N . ARG A 1 368 ? 28.172 -25.125 -22.125 1 69.62 368 ARG A N 1
ATOM 2943 C CA . ARG A 1 368 ? 29.469 -24.5 -22.328 1 69.62 368 ARG A CA 1
ATOM 2944 C C . ARG A 1 368 ? 29.344 -23.203 -23.109 1 69.62 368 ARG A C 1
ATOM 2946 O O . ARG A 1 368 ? 30.172 -22.922 -24 1 69.62 368 ARG A O 1
ATOM 2953 N N . GLY A 1 369 ? 28.172 -22.594 -22.891 1 71.38 369 GLY A N 1
ATOM 2954 C CA . GLY A 1 369 ? 27.984 -21.281 -23.5 1 71.38 369 GLY A CA 1
ATOM 2955 C C . GLY A 1 369 ? 27.625 -21.344 -24.969 1 71.38 369 GLY A C 1
ATOM 2956 O O . GLY A 1 369 ? 27.719 -20.344 -25.672 1 71.38 369 GLY A O 1
ATOM 2957 N N . LYS A 1 370 ? 27.312 -22.438 -25.484 1 74.62 370 LYS A N 1
ATOM 2958 C CA . LYS A 1 370 ? 27.031 -22.594 -26.906 1 74.62 370 LYS A CA 1
ATOM 2959 C C . LYS A 1 370 ? 25.812 -21.766 -27.312 1 74.62 370 LYS A C 1
ATOM 2961 O O . LYS A 1 370 ? 25.781 -21.219 -28.406 1 74.62 370 LYS A O 1
ATOM 2966 N N . TYR A 1 371 ? 24.891 -21.625 -26.391 1 77.31 371 TYR A N 1
ATOM 2967 C CA . TYR A 1 371 ? 23.641 -20.906 -26.688 1 77.31 371 TYR A CA 1
ATOM 2968 C C . TYR A 1 371 ? 23.484 -19.688 -25.781 1 77.31 371 TYR A C 1
ATOM 2970 O O . TYR A 1 371 ? 22.406 -19.438 -25.266 1 77.31 371 TYR A O 1
ATOM 2978 N N . MET A 1 372 ? 24.484 -18.844 -25.578 1 75.56 372 MET A N 1
ATOM 2979 C CA . MET A 1 372 ? 24.531 -17.734 -24.641 1 75.56 372 MET A CA 1
ATOM 2980 C C . MET A 1 372 ? 23.422 -16.719 -24.938 1 75.56 372 MET A C 1
ATOM 2982 O O . MET A 1 372 ? 22.828 -16.172 -24.016 1 75.56 372 MET A O 1
ATOM 2986 N N . ASN A 1 373 ? 23.016 -16.438 -26.094 1 76.31 373 ASN A N 1
ATOM 2987 C CA . ASN A 1 373 ? 22.016 -15.406 -26.422 1 76.31 373 ASN A CA 1
ATOM 2988 C C . ASN A 1 373 ? 20.688 -16.016 -26.828 1 76.31 373 ASN A C 1
ATOM 2990 O O . ASN A 1 373 ? 19.906 -15.391 -27.562 1 76.31 373 ASN A O 1
ATOM 2994 N N . CYS A 1 374 ? 20.484 -17.156 -26.25 1 85.62 374 CYS A N 1
ATOM 2995 C CA . CYS A 1 374 ? 19.25 -17.859 -26.609 1 85.62 374 CYS A CA 1
ATOM 2996 C C . CYS A 1 374 ? 18.391 -18.125 -25.375 1 85.62 374 CYS A C 1
ATOM 2998 O O . CYS A 1 374 ? 17.906 -19.234 -25.172 1 85.62 374 CYS A O 1
ATOM 3000 N N . THR A 1 375 ? 18.203 -17.031 -24.641 1 87.25 375 THR A N 1
ATOM 3001 C CA . THR A 1 375 ? 17.438 -17.219 -23.422 1 87.25 375 THR A CA 1
ATOM 3002 C C . THR A 1 375 ? 15.969 -17.5 -23.75 1 87.25 375 THR A C 1
ATOM 3004 O O . THR A 1 375 ? 15.336 -16.734 -24.484 1 87.25 375 THR A O 1
ATOM 3007 N N . ALA A 1 376 ? 15.383 -18.562 -23.297 1 88.19 376 ALA A N 1
ATOM 3008 C CA . ALA A 1 376 ? 13.977 -18.969 -23.406 1 88.19 376 ALA A CA 1
ATOM 3009 C C . ALA A 1 376 ? 13.578 -19.203 -24.859 1 88.19 376 ALA A C 1
ATOM 3011 O O . ALA A 1 376 ? 12.391 -19.188 -25.188 1 88.19 376 ALA A O 1
ATOM 3012 N N . GLY A 1 377 ? 14.539 -19.281 -25.812 1 89.62 377 GLY A N 1
ATOM 3013 C CA . GLY A 1 377 ? 14.305 -19.641 -27.203 1 89.62 377 GLY A CA 1
ATOM 3014 C C . GLY A 1 377 ? 13.32 -18.734 -27.906 1 89.62 377 GLY A C 1
ATOM 3015 O O . GLY A 1 377 ? 13.477 -17.5 -27.891 1 89.62 377 GLY A O 1
ATOM 3016 N N . ALA A 1 378 ? 12.25 -19.328 -28.391 1 91.31 378 ALA A N 1
ATOM 3017 C CA . ALA A 1 378 ? 11.242 -18.594 -29.156 1 91.31 378 ALA A CA 1
ATOM 3018 C C . ALA A 1 378 ? 10.453 -17.656 -28.25 1 91.31 378 ALA A C 1
ATOM 3020 O O . ALA A 1 378 ? 10.141 -16.531 -28.641 1 91.31 378 ALA A O 1
ATOM 3021 N N . ALA A 1 379 ? 10.133 -18.078 -27.062 1 91.69 379 ALA A N 1
ATOM 3022 C CA . ALA A 1 379 ? 9.367 -17.266 -26.109 1 91.69 379 ALA A CA 1
ATOM 3023 C C . ALA A 1 379 ? 10.125 -15.992 -25.75 1 91.69 379 ALA A C 1
ATOM 3025 O O . ALA A 1 379 ? 9.539 -14.914 -25.703 1 91.69 379 ALA A O 1
ATOM 3026 N N . GLY A 1 380 ? 11.398 -16.062 -25.516 1 91.44 380 GLY A N 1
ATOM 3027 C CA . GLY A 1 380 ? 12.211 -14.906 -25.188 1 91.44 380 GLY A CA 1
ATOM 3028 C C . GLY A 1 380 ? 12.359 -13.938 -26.344 1 91.44 380 GLY A C 1
ATOM 3029 O O . GLY A 1 380 ? 12.328 -12.719 -26.141 1 91.44 380 GLY A O 1
ATOM 3030 N N . TYR A 1 381 ? 12.477 -14.531 -27.5 1 91.44 381 TYR A N 1
ATOM 3031 C CA . TYR A 1 381 ? 12.633 -13.711 -28.688 1 91.44 381 TYR A CA 1
ATOM 3032 C C . TYR A 1 381 ? 11.367 -12.898 -28.953 1 91.44 381 TYR A C 1
ATOM 3034 O O . TYR A 1 381 ? 11.445 -11.695 -29.234 1 91.44 381 TYR A O 1
ATOM 3042 N N . ILE A 1 382 ? 10.25 -13.5 -28.859 1 93.12 382 ILE A N 1
ATOM 3043 C CA . ILE A 1 382 ? 8.977 -12.836 -29.109 1 93.12 382 ILE A CA 1
ATOM 3044 C C . ILE A 1 382 ? 8.742 -11.758 -28.062 1 93.12 382 ILE A C 1
ATOM 3046 O O . ILE A 1 382 ? 8.25 -10.672 -28.375 1 93.12 382 ILE A O 1
ATOM 3050 N N . ASP A 1 383 ? 9.039 -12 -26.859 1 93.19 383 ASP A N 1
ATOM 3051 C CA . ASP A 1 383 ? 8.883 -11.031 -25.781 1 93.19 383 ASP A CA 1
ATOM 3052 C C . ASP A 1 383 ? 9.719 -9.781 -26.047 1 93.19 383 ASP A C 1
ATOM 3054 O O . ASP A 1 383 ? 9.266 -8.656 -25.812 1 93.19 383 ASP A O 1
ATOM 3058 N N . ARG A 1 384 ? 10.922 -9.977 -26.453 1 90.94 384 ARG A N 1
ATOM 3059 C CA . ARG A 1 384 ? 11.812 -8.852 -26.719 1 90.94 384 ARG A CA 1
ATOM 3060 C C . ARG A 1 384 ? 11.336 -8.039 -27.906 1 90.94 384 ARG A C 1
ATOM 3062 O O . ARG A 1 384 ? 11.508 -6.82 -27.953 1 90.94 384 ARG A O 1
ATOM 3069 N N . LEU A 1 385 ? 10.711 -8.68 -28.844 1 91.62 385 LEU A N 1
ATOM 3070 C CA . LEU A 1 385 ? 10.227 -8 -30.047 1 91.62 385 LEU A CA 1
ATOM 3071 C C . LEU A 1 385 ? 8.977 -7.18 -29.734 1 91.62 385 LEU A C 1
ATOM 3073 O O . LEU A 1 385 ? 8.844 -6.047 -30.203 1 91.62 385 LEU A O 1
ATOM 3077 N N . ILE A 1 386 ? 8.117 -7.715 -28.906 1 93.06 386 ILE A N 1
ATOM 3078 C CA . ILE A 1 386 ? 6.812 -7.098 -28.688 1 93.06 386 ILE A CA 1
ATOM 3079 C C . ILE A 1 386 ? 6.902 -6.109 -27.531 1 93.06 386 ILE A C 1
ATOM 3081 O O . ILE A 1 386 ? 6.402 -4.984 -27.625 1 93.06 386 ILE A O 1
ATOM 3085 N N . PHE A 1 387 ? 7.5 -6.426 -26.438 1 93.75 387 PHE A N 1
ATOM 3086 C CA . PHE A 1 387 ? 7.484 -5.613 -25.219 1 93.75 387 PHE A CA 1
ATOM 3087 C C . PHE A 1 387 ? 8.766 -4.805 -25.094 1 93.75 387 PHE A C 1
ATOM 3089 O O . PHE A 1 387 ? 8.812 -3.809 -24.359 1 93.75 387 PHE A O 1
ATOM 3096 N N . GLY A 1 388 ? 9.812 -5.188 -25.656 1 90.06 388 GLY A N 1
ATOM 3097 C CA . GLY A 1 388 ? 11.062 -4.453 -25.609 1 90.06 388 GLY A CA 1
ATOM 3098 C C . GLY A 1 388 ? 11.609 -4.285 -24.203 1 90.06 388 GLY A C 1
ATOM 3099 O O . GLY A 1 388 ? 11.82 -5.266 -23.5 1 90.06 388 GLY A O 1
ATOM 3100 N N . ASN A 1 389 ? 11.648 -3.049 -23.734 1 87.25 389 ASN A N 1
ATOM 3101 C CA . ASN A 1 389 ? 12.211 -2.738 -22.422 1 87.25 389 ASN A CA 1
ATOM 3102 C C . ASN A 1 389 ? 11.172 -2.881 -21.312 1 87.25 389 ASN A C 1
ATOM 3104 O O . ASN A 1 389 ? 11.492 -2.734 -20.125 1 87.25 389 ASN A O 1
ATOM 3108 N N . HIS A 1 390 ? 10.023 -3.242 -21.625 1 92.69 390 HIS A N 1
ATOM 3109 C CA . HIS A 1 390 ? 8.938 -3.338 -20.656 1 92.69 390 HIS A CA 1
ATOM 3110 C C . HIS A 1 390 ? 8.758 -4.773 -20.172 1 92.69 390 HIS A C 1
ATOM 3112 O O . HIS A 1 390 ? 7.629 -5.258 -20.062 1 92.69 390 HIS A O 1
ATOM 3118 N N . THR A 1 391 ? 9.953 -5.465 -20.047 1 89.75 391 THR A N 1
ATOM 3119 C CA . THR A 1 391 ? 9.938 -6.848 -19.578 1 89.75 391 THR A CA 1
ATOM 3120 C C . THR A 1 391 ? 10.633 -6.965 -18.219 1 89.75 391 THR A C 1
ATOM 3122 O O . THR A 1 391 ? 11.023 -5.957 -17.625 1 89.75 391 THR A O 1
ATOM 3125 N N . TYR A 1 392 ? 10.633 -8.156 -17.734 1 85.06 392 TYR A N 1
ATOM 3126 C CA . TYR A 1 392 ? 11.273 -8.438 -16.453 1 85.06 392 TYR A CA 1
ATOM 3127 C C . TYR A 1 392 ? 12.734 -8.023 -16.484 1 85.06 392 TYR A C 1
ATOM 3129 O O . TYR A 1 392 ? 13.484 -8.391 -17.391 1 85.06 392 TYR A O 1
ATOM 3137 N N . SER A 1 393 ? 13.25 -7.195 -15.523 1 74.44 393 SER A N 1
ATOM 3138 C CA . SER A 1 393 ? 14.539 -6.52 -15.578 1 74.44 393 SER A CA 1
ATOM 3139 C C . SER A 1 393 ? 15.641 -7.375 -14.953 1 74.44 393 SER A C 1
ATOM 3141 O O . SER A 1 393 ? 16.828 -7.055 -15.07 1 74.44 393 SER A O 1
ATOM 3143 N N . LYS A 1 394 ? 15.398 -8.508 -14.414 1 74.75 394 LYS A N 1
ATOM 3144 C CA . LYS A 1 394 ? 16.453 -9.289 -13.773 1 74.75 394 LYS A CA 1
ATOM 3145 C C . LYS A 1 394 ? 17.203 -10.141 -14.789 1 74.75 394 LYS A C 1
ATOM 3147 O O . LYS A 1 394 ? 16.688 -11.148 -15.266 1 74.75 394 LYS A O 1
ATOM 3152 N N . ILE A 1 395 ? 18.406 -9.695 -15.023 1 77.31 395 ILE A N 1
ATOM 3153 C CA . ILE A 1 395 ? 19.203 -10.336 -16.062 1 77.31 395 ILE A CA 1
ATOM 3154 C C . ILE A 1 395 ? 20.281 -11.203 -15.43 1 77.31 395 ILE A C 1
ATOM 3156 O O . ILE A 1 395 ? 20.984 -11.953 -16.125 1 77.31 395 ILE A O 1
ATOM 3160 N N . LYS A 1 396 ? 20.391 -11.188 -14.156 1 76.75 396 LYS A N 1
ATOM 3161 C CA . LYS A 1 396 ? 21.391 -12.023 -13.5 1 76.75 396 LYS A CA 1
ATOM 3162 C C . LYS A 1 396 ? 20.75 -13.234 -12.828 1 76.75 396 LYS A C 1
ATOM 3164 O O . LYS A 1 396 ? 19.953 -13.086 -11.906 1 76.75 396 LYS A O 1
ATOM 3169 N N . ASP A 1 397 ? 21.016 -14.344 -13.422 1 74.81 397 ASP A N 1
ATOM 3170 C CA . ASP A 1 397 ? 20.516 -15.586 -12.844 1 74.81 397 ASP A CA 1
ATOM 3171 C C . ASP A 1 397 ? 21.516 -16.156 -11.836 1 74.81 397 ASP A C 1
ATOM 3173 O O . ASP A 1 397 ? 22.734 -15.992 -11.992 1 74.81 397 ASP A O 1
ATOM 3177 N N . SER A 1 398 ? 21.062 -16.766 -10.805 1 73.12 398 SER A N 1
ATOM 3178 C CA . SER A 1 398 ? 21.906 -17.25 -9.719 1 73.12 398 SER A CA 1
ATOM 3179 C C . SER A 1 398 ? 22.766 -18.422 -10.172 1 73.12 398 SER A C 1
ATOM 3181 O O . SER A 1 398 ? 23.891 -18.594 -9.68 1 73.12 398 SER A O 1
ATOM 3183 N N . ILE A 1 399 ? 22.297 -19.172 -11.164 1 74.38 399 ILE A N 1
ATOM 3184 C CA . ILE A 1 399 ? 23.016 -20.391 -11.555 1 74.38 399 ILE A CA 1
ATOM 3185 C C . ILE A 1 399 ? 23.641 -20.203 -12.93 1 74.38 399 ILE A C 1
ATOM 3187 O O . ILE A 1 399 ? 24.797 -20.578 -13.148 1 74.38 399 ILE A O 1
ATOM 3191 N N . TYR A 1 400 ? 22.969 -19.516 -13.789 1 76 400 TYR A N 1
ATOM 3192 C CA . TYR A 1 400 ? 23.375 -19.531 -15.195 1 76 400 TYR A CA 1
ATOM 3193 C C . TYR A 1 400 ? 24.047 -18.219 -15.578 1 76 400 TYR A C 1
ATOM 3195 O O . TYR A 1 400 ? 24.422 -18.016 -16.734 1 76 400 TYR A O 1
ATOM 3203 N N . GLY A 1 401 ? 24.172 -17.359 -14.586 1 76.38 401 GLY A N 1
ATOM 3204 C CA . GLY A 1 401 ? 24.891 -16.109 -14.828 1 76.38 401 GLY A CA 1
ATOM 3205 C C . GLY A 1 401 ? 24.047 -15.078 -15.555 1 76.38 401 GLY A C 1
ATOM 3206 O O . GLY A 1 401 ? 22.891 -14.852 -15.195 1 76.38 401 GLY A O 1
ATOM 3207 N N . GLN A 1 402 ? 24.609 -14.438 -16.547 1 80.94 402 GLN A N 1
ATOM 3208 C CA . GLN A 1 402 ? 23.906 -13.367 -17.25 1 80.94 402 GLN A CA 1
ATOM 3209 C C . GLN A 1 402 ? 23.031 -13.93 -18.375 1 80.94 402 GLN A C 1
ATOM 3211 O O . GLN A 1 402 ? 23.5 -14.703 -19.203 1 80.94 402 GLN A O 1
ATOM 3216 N N . ILE A 1 403 ? 21.828 -13.617 -18.312 1 82.62 403 ILE A N 1
ATOM 3217 C CA . ILE A 1 403 ? 20.875 -14.062 -19.328 1 82.62 403 ILE A CA 1
ATOM 3218 C C . ILE A 1 403 ? 20.219 -12.852 -19.984 1 82.62 403 ILE A C 1
ATOM 3220 O O . ILE A 1 403 ? 20.391 -11.719 -19.531 1 82.62 403 ILE A O 1
ATOM 3224 N N . LEU A 1 404 ? 19.562 -13.133 -21.047 1 84.5 404 LEU A N 1
ATOM 3225 C CA . LEU A 1 404 ? 18.875 -12.055 -21.75 1 84.5 404 LEU A CA 1
ATOM 3226 C C . LEU A 1 404 ? 17.531 -11.758 -21.109 1 84.5 404 LEU A C 1
ATOM 3228 O O . LEU A 1 404 ? 16.984 -12.602 -20.391 1 84.5 404 LEU A O 1
ATOM 3232 N N . ARG A 1 405 ? 17.078 -10.578 -21.391 1 86.44 405 ARG A N 1
ATOM 3233 C CA . ARG A 1 405 ? 15.805 -10.156 -20.844 1 86.44 405 ARG A CA 1
ATOM 3234 C C . ARG A 1 405 ? 14.656 -11 -21.391 1 86.44 405 ARG A C 1
ATOM 3236 O O . ARG A 1 405 ? 14.633 -11.305 -22.594 1 86.44 405 ARG A O 1
ATOM 3243 N N . TYR A 1 406 ? 13.922 -11.516 -20.594 1 87.81 406 TYR A N 1
ATOM 3244 C CA . TYR A 1 406 ? 12.703 -12.227 -20.938 1 87.81 406 TYR A CA 1
ATOM 3245 C C . TYR A 1 406 ? 11.68 -12.148 -19.812 1 87.81 406 TYR A C 1
ATOM 3247 O O . TYR A 1 406 ? 12.008 -11.727 -18.703 1 87.81 406 TYR A O 1
ATOM 3255 N N . ASP A 1 407 ? 10.398 -12.391 -20.156 1 92.69 407 ASP A N 1
ATOM 3256 C CA . ASP A 1 407 ? 9.359 -12.32 -19.125 1 92.69 407 ASP A CA 1
ATOM 3257 C C . ASP A 1 407 ? 8.672 -13.672 -18.953 1 92.69 407 ASP A C 1
ATOM 3259 O O . ASP A 1 407 ? 8.109 -14.219 -19.891 1 92.69 407 ASP A O 1
ATOM 3263 N N . PRO A 1 408 ? 8.742 -14.219 -17.766 1 92.5 408 PRO A N 1
ATOM 3264 C CA . PRO A 1 408 ? 8.055 -15.477 -17.5 1 92.5 408 PRO A CA 1
ATOM 3265 C C . PRO A 1 408 ? 6.539 -15.367 -17.641 1 92.5 408 PRO A C 1
ATOM 3267 O O . PRO A 1 408 ? 5.836 -16.375 -17.656 1 92.5 408 PRO A O 1
ATOM 3270 N N . GLU A 1 409 ? 6.016 -14.195 -17.688 1 95.19 409 GLU A N 1
ATOM 3271 C CA . GLU A 1 409 ? 4.594 -13.961 -17.922 1 95.19 409 GLU A CA 1
ATOM 3272 C C . GLU A 1 409 ? 4.359 -13.258 -19.25 1 95.19 409 GLU A C 1
ATOM 3274 O O . GLU A 1 409 ? 3.385 -12.516 -19.406 1 95.19 409 GLU A O 1
ATOM 3279 N N . GLY A 1 410 ? 5.164 -13.539 -20.172 1 94.75 410 GLY A N 1
ATOM 3280 C CA . GLY A 1 410 ? 5.082 -12.922 -21.484 1 94.75 410 GLY A CA 1
ATOM 3281 C C . GLY A 1 410 ? 3.945 -13.469 -22.328 1 94.75 410 GLY A C 1
ATOM 3282 O O . GLY A 1 410 ? 3.016 -14.086 -21.812 1 94.75 410 GLY A O 1
ATOM 3283 N N . LEU A 1 411 ? 3.971 -13.227 -23.609 1 95.25 411 LEU A N 1
ATOM 3284 C CA . LEU A 1 411 ? 2.875 -13.531 -24.516 1 95.25 411 LEU A CA 1
ATOM 3285 C C . LEU A 1 411 ? 2.699 -15.039 -24.672 1 95.25 411 LEU A C 1
ATOM 3287 O O . LEU A 1 411 ? 1.591 -15.555 -24.516 1 95.25 411 LEU A O 1
ATOM 3291 N N . MET A 1 412 ? 3.834 -15.75 -24.984 1 95.19 412 MET A N 1
ATOM 3292 C CA . MET A 1 412 ? 3.752 -17.203 -25.188 1 95.19 412 MET A CA 1
ATOM 3293 C C . MET A 1 412 ? 3.318 -17.906 -23.906 1 95.19 412 MET A C 1
ATOM 3295 O O . MET A 1 412 ? 2.557 -18.875 -23.953 1 95.19 412 MET A O 1
ATOM 3299 N N . ASN A 1 413 ? 3.789 -17.453 -22.781 1 96.38 413 ASN A N 1
ATOM 3300 C CA . ASN A 1 413 ? 3.412 -18.031 -21.484 1 96.38 413 ASN A CA 1
ATOM 3301 C C . ASN A 1 413 ? 1.955 -17.734 -21.141 1 96.38 413 ASN A C 1
ATOM 3303 O O . ASN A 1 413 ? 1.289 -18.531 -20.484 1 96.38 413 ASN A O 1
ATOM 3307 N N . THR A 1 414 ? 1.455 -16.594 -21.594 1 97.19 414 THR A N 1
ATOM 3308 C CA . THR A 1 414 ? 0.046 -16.266 -21.406 1 97.19 414 THR A CA 1
ATOM 3309 C C . THR A 1 414 ? -0.842 -17.219 -22.188 1 97.19 414 THR A C 1
ATOM 3311 O O . THR A 1 414 ? -1.903 -17.625 -21.719 1 97.19 414 THR A O 1
ATOM 3314 N N . ILE A 1 415 ? -0.402 -17.578 -23.359 1 97.12 415 ILE A N 1
ATOM 3315 C CA . ILE A 1 415 ? -1.146 -18.531 -24.188 1 97.12 415 ILE A CA 1
ATOM 3316 C C . ILE A 1 415 ? -1.203 -19.891 -23.469 1 97.12 415 ILE A C 1
ATOM 3318 O O . ILE A 1 415 ? -2.244 -20.547 -23.469 1 97.12 415 ILE A O 1
ATOM 3322 N N . SER A 1 416 ? -0.078 -20.281 -22.891 1 97.5 416 SER A N 1
ATOM 3323 C CA . SER A 1 416 ? -0.055 -21.516 -22.109 1 97.5 416 SER A CA 1
ATOM 3324 C C . SER A 1 416 ? -1.002 -21.438 -20.922 1 97.5 416 SER A C 1
ATOM 3326 O O . SER A 1 416 ? -1.659 -22.422 -20.578 1 97.5 416 SER A O 1
ATOM 3328 N N . ALA A 1 417 ? -1.085 -20.297 -20.328 1 97.81 417 ALA A N 1
ATOM 3329 C CA . ALA A 1 417 ? -1.957 -20.109 -19.172 1 97.81 417 ALA A CA 1
ATOM 3330 C C . ALA A 1 417 ? -3.426 -20.219 -19.578 1 97.81 417 ALA A C 1
ATOM 3332 O O . ALA A 1 417 ? -4.266 -20.641 -18.781 1 97.81 417 ALA A O 1
ATOM 3333 N N . ILE A 1 418 ? -3.764 -19.797 -20.781 1 98.38 418 ILE A N 1
ATOM 3334 C CA . ILE A 1 418 ? -5.125 -19.922 -21.281 1 98.38 418 ILE A CA 1
ATOM 3335 C C . ILE A 1 418 ? -5.57 -21.375 -21.234 1 98.38 418 ILE A C 1
ATOM 3337 O O . ILE A 1 418 ? -6.715 -21.672 -20.875 1 98.38 418 ILE A O 1
ATOM 3341 N N . PHE A 1 419 ? -4.633 -22.234 -21.562 1 98.19 419 PHE A N 1
ATOM 3342 C CA . PHE A 1 419 ? -4.949 -23.656 -21.562 1 98.19 419 PHE A CA 1
ATOM 3343 C C . PHE A 1 419 ? -5.207 -24.156 -20.156 1 98.19 419 PHE A C 1
ATOM 3345 O O . PHE A 1 419 ? -6.098 -24.984 -19.938 1 98.19 419 PHE A O 1
ATOM 3352 N N . ILE A 1 420 ? -4.469 -23.688 -19.141 1 98.5 420 ILE A N 1
ATOM 3353 C CA . ILE A 1 420 ? -4.688 -24.062 -17.75 1 98.5 420 ILE A CA 1
ATOM 3354 C C . ILE A 1 420 ? -6.078 -23.625 -17.312 1 98.5 420 ILE A C 1
ATOM 3356 O O . ILE A 1 420 ? -6.816 -24.391 -16.688 1 98.5 420 ILE A O 1
ATOM 3360 N N . VAL A 1 421 ? -6.379 -22.375 -17.625 1 98.5 421 VAL A N 1
ATOM 3361 C CA . VAL A 1 421 ? -7.691 -21.844 -17.266 1 98.5 421 VAL A CA 1
ATOM 3362 C C . VAL A 1 421 ? -8.789 -22.672 -17.938 1 98.5 421 VAL A C 1
ATOM 3364 O O . VAL A 1 421 ? -9.812 -22.969 -17.312 1 98.5 421 VAL A O 1
ATOM 3367 N N . TYR A 1 422 ? -8.594 -23.094 -19.172 1 98.06 422 TYR A N 1
ATOM 3368 C CA . TYR A 1 422 ? -9.609 -23.859 -19.875 1 98.06 422 TYR A CA 1
ATOM 3369 C C . TYR A 1 422 ? -9.797 -25.234 -19.25 1 98.06 422 TYR A C 1
ATOM 3371 O O . TYR A 1 422 ? -10.906 -25.75 -19.188 1 98.06 422 TYR A O 1
ATOM 3379 N N . LEU A 1 423 ? -8.703 -25.844 -18.844 1 97.94 423 LEU A N 1
ATOM 3380 C CA . LEU A 1 423 ? -8.836 -27.109 -18.141 1 97.94 423 LEU A CA 1
ATOM 3381 C C . LEU A 1 423 ? -9.656 -26.938 -16.875 1 97.94 423 LEU A C 1
ATOM 3383 O O . LEU A 1 423 ? -10.391 -27.859 -16.469 1 97.94 423 LEU A O 1
ATOM 3387 N N . GLY A 1 424 ? -9.516 -25.781 -16.234 1 98.19 424 GLY A N 1
ATOM 3388 C CA . GLY A 1 424 ? -10.383 -25.469 -15.117 1 98.19 424 GLY A CA 1
ATOM 3389 C C . GLY A 1 424 ? -11.844 -25.312 -15.523 1 98.19 424 GLY A C 1
ATOM 3390 O O . GLY A 1 424 ? -12.742 -25.734 -14.797 1 98.19 424 GLY A O 1
ATOM 3391 N N . VAL A 1 425 ? -12.047 -24.656 -16.656 1 97.12 425 VAL A N 1
ATOM 3392 C CA . VAL A 1 425 ? -13.398 -24.516 -17.188 1 97.12 425 VAL A CA 1
ATOM 3393 C C . VAL A 1 425 ? -14.031 -25.891 -17.391 1 97.12 425 VAL A C 1
ATOM 3395 O O . VAL A 1 425 ? -15.195 -26.094 -17.047 1 97.12 425 VAL A O 1
ATOM 3398 N N . HIS A 1 426 ? -13.25 -26.766 -17.938 1 95.75 426 HIS A N 1
ATOM 3399 C CA . HIS A 1 426 ? -13.742 -28.109 -18.172 1 95.75 426 HIS A CA 1
ATOM 3400 C C . HIS A 1 426 ? -14.117 -28.797 -16.859 1 95.75 426 HIS A C 1
ATOM 3402 O O . HIS A 1 426 ? -15.125 -29.5 -16.781 1 95.75 426 HIS A O 1
ATOM 3408 N N . ALA A 1 427 ? -13.305 -28.609 -15.859 1 96.69 427 ALA A N 1
ATOM 3409 C CA . ALA A 1 427 ? -13.617 -29.172 -14.547 1 96.69 427 ALA A CA 1
ATOM 3410 C C . ALA A 1 427 ? -14.93 -28.594 -14.008 1 96.69 427 ALA A C 1
ATOM 3412 O O . ALA A 1 427 ? -15.688 -29.312 -13.336 1 96.69 427 ALA A O 1
ATOM 3413 N N . GLY A 1 428 ? -15.188 -27.344 -14.219 1 94.88 428 GLY A N 1
ATOM 3414 C CA . GLY A 1 428 ? -16.438 -26.734 -13.812 1 94.88 428 GLY A CA 1
ATOM 3415 C C . GLY A 1 428 ? -17.641 -27.297 -14.539 1 94.88 428 GLY A C 1
ATOM 3416 O O . GLY A 1 428 ? -18.719 -27.453 -13.953 1 94.88 428 GLY A O 1
ATOM 3417 N N . LYS A 1 429 ? -17.453 -27.656 -15.805 1 92.5 429 LYS A N 1
ATOM 3418 C CA . LYS A 1 429 ? -18.531 -28.266 -16.578 1 92.5 429 LYS A CA 1
ATOM 3419 C C . LYS A 1 429 ? -18.906 -29.625 -16 1 92.5 429 LYS A C 1
ATOM 3421 O O . LYS A 1 429 ? -20.078 -30 -15.969 1 92.5 429 LYS A O 1
ATOM 3426 N N . ILE A 1 430 ? -17.906 -30.328 -15.609 1 93.12 430 ILE A N 1
ATOM 3427 C CA . ILE A 1 430 ? -18.156 -31.625 -14.984 1 93.12 430 ILE A CA 1
ATOM 3428 C C . ILE A 1 430 ? -19 -31.422 -13.719 1 93.12 430 ILE A C 1
ATOM 3430 O O . ILE A 1 430 ? -19.906 -32.219 -13.453 1 93.12 430 ILE A O 1
ATOM 3434 N N . LEU A 1 431 ? -18.719 -30.406 -12.969 1 91.5 431 LEU A N 1
ATOM 3435 C CA . LEU A 1 431 ? -19.453 -30.094 -11.75 1 91.5 431 LEU A CA 1
ATOM 3436 C C . LEU A 1 431 ? -20.906 -29.797 -12.055 1 91.5 431 LEU A C 1
ATOM 3438 O O . LEU A 1 431 ? -21.797 -30.203 -11.305 1 91.5 431 LEU A O 1
ATOM 3442 N N . LEU A 1 432 ? -21.188 -29.156 -13.172 1 87.81 432 LEU A N 1
ATOM 3443 C CA . LEU A 1 432 ? -22.531 -28.703 -13.5 1 87.81 432 LEU A CA 1
ATOM 3444 C C . LEU A 1 432 ? -23.328 -29.797 -14.203 1 87.81 432 LEU A C 1
ATOM 3446 O O . LEU A 1 432 ? -24.531 -29.906 -14.023 1 87.81 432 LEU A O 1
ATOM 3450 N N . LEU A 1 433 ? -22.703 -30.625 -15.008 1 85.88 433 LEU A N 1
ATOM 3451 C CA . LEU A 1 433 ? -23.375 -31.562 -15.883 1 85.88 433 LEU A CA 1
ATOM 3452 C C . LEU A 1 433 ? -23.703 -32.844 -15.141 1 85.88 433 LEU A C 1
ATOM 3454 O O . LEU A 1 433 ? -24.703 -33.531 -15.453 1 85.88 433 LEU A O 1
ATOM 3458 N N . TYR A 1 434 ? -22.844 -33.188 -14.219 1 86.56 434 TYR A N 1
ATOM 3459 C CA . TYR A 1 434 ? -23.078 -34.438 -13.5 1 86.56 434 TYR A CA 1
ATOM 3460 C C . TYR A 1 434 ? -23.672 -34.156 -12.125 1 86.56 434 TYR A C 1
ATOM 3462 O O . TYR A 1 434 ? -23.141 -33.344 -11.359 1 86.56 434 TYR A O 1
ATOM 3470 N N . TYR A 1 435 ? -24.672 -34.906 -11.797 1 83.38 435 TYR A N 1
ATOM 3471 C CA . TYR A 1 435 ? -25.422 -34.656 -10.57 1 83.38 435 TYR A CA 1
ATOM 3472 C C . TYR A 1 435 ? -24.938 -35.562 -9.438 1 83.38 435 TYR A C 1
ATOM 3474 O O . TYR A 1 435 ? -25.016 -35.188 -8.266 1 83.38 435 TYR A O 1
ATOM 3482 N N . GLN A 1 436 ? -24.422 -36.781 -9.836 1 88 436 GLN A N 1
ATOM 3483 C CA . GLN A 1 436 ? -23.969 -37.688 -8.789 1 88 436 GLN A CA 1
ATOM 3484 C C . GLN A 1 436 ? -22.547 -37.344 -8.328 1 88 436 GLN A C 1
ATOM 3486 O O . GLN A 1 436 ? -21.656 -37.125 -9.156 1 88 436 GLN A O 1
ATOM 3491 N N . GLY A 1 437 ? -22.344 -37.281 -7.07 1 89.31 437 GLY A N 1
ATOM 3492 C CA . GLY A 1 437 ? -21.047 -36.938 -6.484 1 89.31 437 GLY A CA 1
ATOM 3493 C C . GLY A 1 437 ? -19.938 -37.906 -6.852 1 89.31 437 GLY A C 1
ATOM 3494 O O . GLY A 1 437 ? -18.812 -37.469 -7.113 1 89.31 437 GLY A O 1
ATOM 3495 N N . ASN A 1 438 ? -20.266 -39.156 -6.91 1 91.81 438 ASN A N 1
ATOM 3496 C CA . ASN A 1 438 ? -19.266 -40.156 -7.238 1 91.81 438 ASN A CA 1
ATOM 3497 C C . ASN A 1 438 ? -18.828 -40.062 -8.695 1 91.81 438 ASN A C 1
ATOM 3499 O O . ASN A 1 438 ? -17.656 -40.281 -9 1 91.81 438 ASN A O 1
ATOM 3503 N N . ALA A 1 439 ? -19.766 -39.781 -9.562 1 90.94 439 ALA A N 1
ATOM 3504 C CA . ALA A 1 439 ? -19.438 -39.625 -10.977 1 90.94 439 ALA A CA 1
ATOM 3505 C C . ALA A 1 439 ? -18.516 -38.438 -11.211 1 90.94 439 ALA A C 1
ATOM 3507 O O . ALA A 1 439 ? -17.594 -38.531 -12.031 1 90.94 439 ALA A O 1
ATOM 3508 N N . ARG A 1 440 ? -18.734 -37.406 -10.477 1 93.62 440 ARG A N 1
ATOM 3509 C CA . ARG A 1 440 ? -17.875 -36.219 -10.57 1 93.62 440 ARG A CA 1
ATOM 3510 C C . ARG A 1 440 ? -16.453 -36.531 -10.133 1 93.62 440 ARG A C 1
ATOM 3512 O O . ARG A 1 440 ? -15.492 -36.188 -10.828 1 93.62 440 ARG A O 1
ATOM 3519 N N . LEU A 1 441 ? -16.359 -37.25 -9.031 1 95.56 441 LEU A N 1
ATOM 3520 C CA . LEU A 1 441 ? -15.062 -37.562 -8.43 1 95.56 441 LEU A CA 1
ATOM 3521 C C . LEU A 1 441 ? -14.234 -38.438 -9.344 1 95.56 441 LEU A C 1
ATOM 3523 O O . LEU A 1 441 ? -13.039 -38.219 -9.539 1 95.56 441 LEU A O 1
ATOM 3527 N N . ILE A 1 442 ? -14.883 -39.406 -9.914 1 94.31 442 ILE A N 1
ATOM 3528 C CA . ILE A 1 442 ? -14.18 -40.344 -10.781 1 94.31 442 ILE A CA 1
ATOM 3529 C C . ILE A 1 442 ? -13.68 -39.625 -12.031 1 94.31 442 ILE A C 1
ATOM 3531 O O . ILE A 1 442 ? -12.57 -39.875 -12.5 1 94.31 442 ILE A O 1
ATOM 3535 N N . ARG A 1 443 ? -14.438 -38.75 -12.523 1 94.19 443 ARG A N 1
ATOM 3536 C CA . ARG A 1 443 ? -14.055 -38 -13.727 1 94.19 443 ARG A CA 1
ATOM 3537 C C . ARG A 1 443 ? -12.875 -37.094 -13.453 1 94.19 443 ARG A C 1
ATOM 3539 O O . ARG A 1 443 ? -11.961 -36.969 -14.273 1 94.19 443 ARG A O 1
ATOM 3546 N N . TRP A 1 444 ? -12.977 -36.312 -12.352 1 96.81 444 TRP A N 1
ATOM 3547 C CA . TRP A 1 444 ? -11.852 -35.469 -12 1 96.81 444 TRP A CA 1
ATOM 3548 C C . TRP A 1 444 ? -10.578 -36.281 -11.805 1 96.81 444 TRP A C 1
ATOM 3550 O O . TRP A 1 444 ? -9.492 -35.875 -12.211 1 96.81 444 TRP A O 1
ATOM 3560 N N . PHE A 1 445 ? -10.688 -37.5 -11.234 1 96.62 445 PHE A N 1
ATOM 3561 C CA . PHE A 1 445 ? -9.539 -38.375 -11.031 1 96.62 445 PHE A CA 1
ATOM 3562 C C . PHE A 1 445 ? -9.008 -38.875 -12.359 1 96.62 445 PHE A C 1
ATOM 3564 O O . PHE A 1 445 ? -7.797 -39 -12.547 1 96.62 445 PHE A O 1
ATOM 3571 N N . LEU A 1 446 ? -9.906 -39.188 -13.266 1 95.69 446 LEU A N 1
ATOM 3572 C CA . LEU A 1 446 ? -9.5 -39.656 -14.586 1 95.69 446 LEU A CA 1
ATOM 3573 C C . LEU A 1 446 ? -8.758 -38.562 -15.352 1 95.69 446 LEU A C 1
ATOM 3575 O O . LEU A 1 446 ? -7.766 -38.844 -16.031 1 95.69 446 LEU A O 1
ATOM 3579 N N . TRP A 1 447 ? -9.258 -37.375 -15.203 1 96.25 447 TRP A N 1
ATOM 3580 C CA . TRP A 1 447 ? -8.586 -36.25 -15.859 1 96.25 447 TRP A CA 1
ATOM 3581 C C . TRP A 1 447 ? -7.23 -36 -15.227 1 96.25 447 TRP A C 1
ATOM 3583 O O . TRP A 1 447 ? -6.281 -35.594 -15.914 1 96.25 447 TRP A O 1
ATOM 3593 N N . ALA A 1 448 ? -7.105 -36.156 -13.898 1 98.06 448 ALA A N 1
ATOM 3594 C CA . ALA A 1 448 ? -5.824 -36 -13.211 1 98.06 448 ALA A CA 1
ATOM 3595 C C . ALA A 1 448 ? -4.805 -37 -13.719 1 98.06 448 ALA A C 1
ATOM 3597 O O . ALA A 1 448 ? -3.664 -36.656 -14.031 1 98.06 448 ALA A O 1
ATOM 3598 N N . ILE A 1 449 ? -5.254 -38.25 -13.922 1 97.44 449 ILE A N 1
ATOM 3599 C CA . ILE A 1 449 ? -4.379 -39.312 -14.383 1 97.44 449 ILE A CA 1
ATOM 3600 C C . ILE A 1 449 ? -4.031 -39.094 -15.859 1 97.44 449 ILE A C 1
ATOM 3602 O O . ILE A 1 449 ? -2.877 -39.25 -16.266 1 97.44 449 ILE A O 1
ATOM 3606 N N . PHE A 1 450 ? -5.043 -38.719 -16.609 1 96.38 450 PHE A N 1
ATOM 3607 C CA . PHE A 1 450 ? -4.852 -38.5 -18.047 1 96.38 450 PHE A CA 1
ATOM 3608 C C . PHE A 1 450 ? -3.844 -37.406 -18.297 1 96.38 450 PHE A C 1
ATOM 3610 O O . PHE A 1 450 ? -2.887 -37.562 -19.047 1 96.38 450 PHE A O 1
ATOM 3617 N N . THR A 1 451 ? -4.055 -36.25 -17.656 1 97.38 451 THR A N 1
ATOM 3618 C CA . THR A 1 451 ? -3.137 -35.125 -17.828 1 97.38 451 THR A CA 1
ATOM 3619 C C . THR A 1 451 ? -1.765 -35.438 -17.25 1 97.38 451 THR A C 1
ATOM 3621 O O . THR A 1 451 ? -0.738 -35.062 -17.812 1 97.38 451 THR A O 1
ATOM 3624 N N . GLY A 1 452 ? -1.718 -36.188 -16.172 1 97.19 452 GLY A N 1
ATOM 3625 C CA . GLY A 1 452 ? -0.458 -36.562 -15.555 1 97.19 452 GLY A CA 1
ATOM 3626 C C . GLY A 1 452 ? 0.355 -37.5 -16.422 1 97.19 452 GLY A C 1
ATOM 3627 O O . GLY A 1 452 ? 1.569 -37.344 -16.562 1 97.19 452 GLY A O 1
ATOM 3628 N N . ILE A 1 453 ? -0.276 -38.438 -17.078 1 97.06 453 ILE A N 1
ATOM 3629 C CA . ILE A 1 453 ? 0.407 -39.406 -17.906 1 97.06 453 ILE A CA 1
ATOM 3630 C C . ILE A 1 453 ? 0.942 -38.719 -19.172 1 97.06 453 ILE A C 1
ATOM 3632 O O . ILE A 1 453 ? 2.084 -38.969 -19.562 1 97.06 453 ILE A O 1
ATOM 3636 N N . ILE A 1 454 ? 0.145 -37.875 -19.734 1 96.31 454 ILE A N 1
ATOM 3637 C CA . ILE A 1 454 ? 0.596 -37.156 -20.938 1 96.31 454 ILE A CA 1
ATOM 3638 C C . ILE A 1 454 ? 1.793 -36.281 -20.594 1 96.31 454 ILE A C 1
ATOM 3640 O O . ILE A 1 454 ? 2.76 -36.219 -21.359 1 96.31 454 ILE A O 1
ATOM 3644 N N . ALA A 1 455 ? 1.721 -35.625 -19.469 1 96.56 455 ALA A N 1
ATOM 3645 C CA . ALA A 1 455 ? 2.84 -34.781 -19.031 1 96.56 455 ALA A CA 1
ATOM 3646 C C . ALA A 1 455 ? 4.09 -35.625 -18.812 1 96.56 455 ALA A C 1
ATOM 3648 O O . ALA A 1 455 ? 5.191 -35.25 -19.203 1 96.56 455 ALA A O 1
ATOM 3649 N N . GLY A 1 456 ? 3.908 -36.812 -18.188 1 95.06 456 GLY A N 1
ATOM 3650 C CA . GLY A 1 456 ? 5.02 -37.719 -17.938 1 95.06 456 GLY A CA 1
ATOM 3651 C C . GLY A 1 456 ? 5.664 -38.219 -19.219 1 95.06 456 GLY A C 1
ATOM 3652 O O . GLY A 1 456 ? 6.891 -38.312 -19.312 1 95.06 456 GLY A O 1
ATOM 3653 N N . ILE A 1 457 ? 4.875 -38.469 -20.203 1 95.12 457 ILE A N 1
ATOM 3654 C CA . ILE A 1 457 ? 5.383 -38.938 -21.484 1 95.12 457 ILE A CA 1
ATOM 3655 C C . ILE A 1 457 ? 6.16 -37.812 -22.188 1 95.12 457 ILE A C 1
ATOM 3657 O O . ILE A 1 457 ? 7.211 -38.062 -22.781 1 95.12 457 ILE A O 1
ATOM 3661 N N . LEU A 1 458 ? 5.648 -36.656 -22.062 1 94.12 458 LEU A N 1
ATOM 3662 C CA . LEU A 1 458 ? 6.293 -35.531 -22.734 1 94.12 458 LEU A CA 1
ATOM 3663 C C . LEU A 1 458 ? 7.641 -35.219 -22.078 1 94.12 458 LEU A C 1
ATOM 3665 O O . LEU A 1 458 ? 8.594 -34.844 -22.781 1 94.12 458 LEU A O 1
ATOM 3669 N N . CYS A 1 459 ? 7.797 -35.375 -20.766 1 93.44 459 CYS A N 1
ATOM 3670 C CA . CYS A 1 459 ? 9.031 -35 -20.078 1 93.44 459 CYS A CA 1
ATOM 3671 C C . CYS A 1 459 ? 9.82 -36.25 -19.688 1 93.44 459 CYS A C 1
ATOM 3673 O O . CYS A 1 459 ? 10.859 -36.156 -19.031 1 93.44 459 CYS A O 1
ATOM 3675 N N . ASN A 1 460 ? 9.43 -37.438 -20.047 1 92.56 460 ASN A N 1
ATOM 3676 C CA . ASN A 1 460 ? 10.07 -38.719 -19.719 1 92.56 460 ASN A CA 1
ATOM 3677 C C . ASN A 1 460 ? 10.203 -38.906 -18.203 1 92.56 460 ASN A C 1
ATOM 3679 O O . ASN A 1 460 ? 11.211 -39.438 -17.719 1 92.56 460 ASN A O 1
ATOM 3683 N N . PHE A 1 461 ? 9.266 -38.375 -17.453 1 90.94 461 PHE A N 1
ATOM 3684 C CA . PHE A 1 461 ? 9.203 -38.469 -16 1 90.94 461 PHE A CA 1
ATOM 3685 C C . PHE A 1 461 ? 10.492 -37.938 -15.367 1 90.94 461 PHE A C 1
ATOM 3687 O O . PHE A 1 461 ? 10.945 -38.469 -14.352 1 90.94 461 PHE A O 1
ATOM 3694 N N . GLU A 1 462 ? 11.148 -37.031 -16.109 1 86.69 462 GLU A N 1
ATOM 3695 C CA . GLU A 1 462 ? 12.344 -36.344 -15.625 1 86.69 462 GLU A CA 1
ATOM 3696 C C . GLU A 1 462 ? 12.188 -34.844 -15.711 1 86.69 462 GLU A C 1
ATOM 3698 O O . GLU A 1 462 ? 11.391 -34.344 -16.5 1 86.69 462 GLU A O 1
ATOM 3703 N N . SER A 1 463 ? 12.906 -34.188 -14.852 1 80.44 463 SER A N 1
ATOM 3704 C CA . SER A 1 463 ? 12.789 -32.75 -14.82 1 80.44 463 SER A CA 1
ATOM 3705 C C . SER A 1 463 ? 13.414 -32.094 -16.062 1 80.44 463 SER A C 1
ATOM 3707 O O . SER A 1 463 ? 12.898 -31.125 -16.594 1 80.44 463 SER A O 1
ATOM 3709 N N . GLU A 1 464 ? 14.609 -32.438 -16.531 1 78.38 464 GLU A N 1
ATOM 3710 C CA . GLU A 1 464 ? 15.297 -31.859 -17.672 1 78.38 464 GLU A CA 1
ATOM 3711 C C . GLU A 1 464 ? 15.281 -32.781 -18.875 1 78.38 464 GLU A C 1
ATOM 3713 O O . GLU A 1 464 ? 15.82 -32.469 -19.938 1 78.38 464 GLU A O 1
ATOM 3718 N N . GLY A 1 465 ? 14.422 -33.75 -18.734 1 77.88 465 GLY A N 1
ATOM 3719 C CA . GLY A 1 465 ? 14.469 -34.719 -19.812 1 77.88 465 GLY A CA 1
ATOM 3720 C C . GLY A 1 465 ? 13.211 -34.75 -20.656 1 77.88 465 GLY A C 1
ATOM 3721 O O . GLY A 1 465 ? 12.297 -33.938 -20.438 1 77.88 465 GLY A O 1
ATOM 3722 N N . GLY A 1 466 ? 13.391 -35.375 -21.844 1 85.56 466 GLY A N 1
ATOM 3723 C CA . GLY A 1 466 ? 12.25 -35.562 -22.734 1 85.56 466 GLY A CA 1
ATOM 3724 C C . GLY A 1 466 ? 12.211 -34.562 -23.859 1 85.56 466 GLY A C 1
ATOM 3725 O O . GLY A 1 466 ? 13.164 -33.812 -24.062 1 85.56 466 GLY A O 1
ATOM 3726 N N . VAL A 1 467 ? 11.078 -34.562 -24.531 1 89.62 467 VAL A N 1
ATOM 3727 C CA . VAL A 1 467 ? 10.898 -33.688 -25.672 1 89.62 467 VAL A CA 1
ATOM 3728 C C . VAL A 1 467 ? 10.586 -32.281 -25.172 1 89.62 467 VAL A C 1
ATOM 3730 O O . VAL A 1 467 ? 11.07 -31.297 -25.734 1 89.62 467 VAL A O 1
ATOM 3733 N N . ILE A 1 468 ? 9.828 -32.219 -24.141 1 94.19 468 ILE A N 1
ATOM 3734 C CA . ILE A 1 468 ? 9.453 -30.953 -23.547 1 94.19 468 ILE A CA 1
ATOM 3735 C C . ILE A 1 468 ? 9.695 -30.984 -22.047 1 94.19 468 ILE A C 1
ATOM 3737 O O . ILE A 1 468 ? 8.891 -31.547 -21.297 1 94.19 468 ILE A O 1
ATOM 3741 N N . PRO A 1 469 ? 10.734 -30.375 -21.578 1 92.69 469 PRO A N 1
ATOM 3742 C CA . PRO A 1 469 ? 11.031 -30.375 -20.156 1 92.69 469 PRO A CA 1
ATOM 3743 C C . PRO A 1 469 ? 10.031 -29.547 -19.344 1 92.69 469 PRO A C 1
ATOM 3745 O O . PRO A 1 469 ? 9.242 -28.781 -19.906 1 92.69 469 PRO A O 1
ATOM 3748 N N . VAL A 1 470 ? 10.023 -29.766 -18.062 1 93.56 470 VAL A N 1
ATOM 3749 C CA . VAL A 1 470 ? 9.102 -29.078 -17.156 1 93.56 470 VAL A CA 1
ATOM 3750 C C . VAL A 1 470 ? 9.742 -27.781 -16.656 1 93.56 470 VAL A C 1
ATOM 3752 O O . VAL A 1 470 ? 10.789 -27.812 -16.016 1 93.56 470 VAL A O 1
ATOM 3755 N N . SER A 1 471 ? 9.164 -26.656 -17.031 1 93.06 471 SER A N 1
ATOM 3756 C CA . SER A 1 471 ? 9.703 -25.359 -16.625 1 93.06 471 SER A CA 1
ATOM 3757 C C . SER A 1 471 ? 8.586 -24.344 -16.406 1 93.06 471 SER A C 1
ATOM 3759 O O . SER A 1 471 ? 7.766 -24.125 -17.297 1 93.06 471 SER A O 1
ATOM 3761 N N . LYS A 1 472 ? 8.547 -23.75 -15.234 1 93.12 472 LYS A N 1
ATOM 3762 C CA . LYS A 1 472 ? 7.59 -22.688 -14.945 1 93.12 472 LYS A CA 1
ATOM 3763 C C . LYS A 1 472 ? 7.949 -21.406 -15.695 1 93.12 472 LYS A C 1
ATOM 3765 O O . LYS A 1 472 ? 7.062 -20.672 -16.141 1 93.12 472 LYS A O 1
ATOM 3770 N N . ARG A 1 473 ? 9.203 -21.172 -15.922 1 91 473 ARG A N 1
ATOM 3771 C CA . ARG A 1 473 ? 9.703 -19.953 -16.531 1 91 473 ARG A CA 1
ATOM 3772 C C . ARG A 1 473 ? 9.234 -19.844 -17.984 1 91 473 ARG A C 1
ATOM 3774 O O . ARG A 1 473 ? 8.992 -18.734 -18.469 1 91 473 ARG A O 1
ATOM 3781 N N . MET A 1 474 ? 9.055 -20.984 -18.594 1 92.62 474 MET A N 1
ATOM 3782 C CA . MET A 1 474 ? 8.586 -20.984 -19.969 1 92.62 474 MET A CA 1
ATOM 3783 C C . MET A 1 474 ? 7.164 -21.531 -20.062 1 92.62 474 MET A C 1
ATOM 3785 O O . MET A 1 474 ? 6.594 -21.609 -21.156 1 92.62 474 MET A O 1
ATOM 3789 N N . MET A 1 475 ? 6.605 -21.891 -18.984 1 95.06 475 MET A N 1
ATOM 3790 C CA . MET A 1 475 ? 5.273 -22.484 -18.938 1 95.06 475 MET A CA 1
ATOM 3791 C C . MET A 1 475 ? 5.09 -23.5 -20.047 1 95.06 475 MET A C 1
ATOM 3793 O O . MET A 1 475 ? 4.152 -23.391 -20.844 1 95.06 475 MET A O 1
ATOM 3797 N N . THR A 1 476 ? 5.984 -24.484 -20.062 1 95.38 476 THR A N 1
ATOM 3798 C CA . THR A 1 476 ? 5.988 -25.516 -21.078 1 95.38 476 THR A CA 1
ATOM 3799 C C . THR A 1 476 ? 4.727 -26.375 -20.984 1 95.38 476 THR A C 1
ATOM 3801 O O . THR A 1 476 ? 4.043 -26.359 -19.969 1 95.38 476 THR A O 1
ATOM 3804 N N . LEU A 1 477 ? 4.449 -27.047 -22.078 1 95.81 477 LEU A N 1
ATOM 3805 C CA . LEU A 1 477 ? 3.244 -27.859 -22.125 1 95.81 477 LEU A CA 1
ATOM 3806 C C . LEU A 1 477 ? 3.271 -28.953 -21.062 1 95.81 477 LEU A C 1
ATOM 3808 O O . LEU A 1 477 ? 2.242 -29.25 -20.453 1 95.81 477 LEU A O 1
ATOM 3812 N N . SER A 1 478 ? 4.449 -29.562 -20.797 1 96.19 478 SER A N 1
ATOM 3813 C CA . SER A 1 478 ? 4.582 -30.547 -19.75 1 96.19 478 SER A CA 1
ATOM 3814 C C . SER A 1 478 ? 4.293 -29.953 -18.375 1 96.19 478 SER A C 1
ATOM 3816 O O . SER A 1 478 ? 3.639 -30.578 -17.547 1 96.19 478 SER A O 1
ATOM 3818 N N . TYR A 1 479 ? 4.785 -28.734 -18.188 1 96.25 479 TYR A N 1
ATOM 3819 C CA . TYR A 1 479 ? 4.547 -28.031 -16.938 1 96.25 479 TYR A CA 1
ATOM 3820 C C . TYR A 1 479 ? 3.061 -27.75 -16.75 1 96.25 479 TYR A C 1
ATOM 3822 O O . TYR A 1 479 ? 2.514 -27.969 -15.672 1 96.25 479 TYR A O 1
ATOM 3830 N N . VAL A 1 480 ? 2.369 -27.266 -17.781 1 97.62 480 VAL A N 1
ATOM 3831 C CA . VAL A 1 480 ? 0.957 -26.891 -17.75 1 97.62 480 VAL A CA 1
ATOM 3832 C C . VAL A 1 480 ? 0.115 -28.125 -17.406 1 97.62 480 VAL A C 1
ATOM 3834 O O . VAL A 1 480 ? -0.766 -28.062 -16.547 1 97.62 480 VAL A O 1
ATOM 3837 N N . LEU A 1 481 ? 0.418 -29.234 -18.031 1 97.69 481 LEU A N 1
ATOM 3838 C CA . LEU A 1 481 ? -0.344 -30.453 -17.828 1 97.69 481 LEU A CA 1
ATOM 3839 C C . LEU A 1 481 ? -0.074 -31.047 -16.438 1 97.69 481 LEU A C 1
ATOM 3841 O O . LEU A 1 481 ? -0.987 -31.562 -15.797 1 97.69 481 LEU A O 1
ATOM 3845 N N . THR A 1 482 ? 1.166 -31 -15.984 1 97.31 482 THR A N 1
ATOM 3846 C CA . THR A 1 482 ? 1.502 -31.5 -14.656 1 97.31 482 THR A CA 1
ATOM 3847 C C . THR A 1 482 ? 0.776 -30.688 -13.578 1 97.31 482 THR A C 1
ATOM 3849 O O . THR A 1 482 ? 0.167 -31.266 -12.672 1 97.31 482 THR A O 1
ATOM 3852 N N . CYS A 1 483 ? 0.847 -29.375 -13.703 1 97.69 483 CYS A N 1
ATOM 3853 C CA . CYS A 1 483 ? 0.199 -28.516 -12.727 1 97.69 483 CYS A CA 1
ATOM 3854 C C . CYS A 1 483 ? -1.312 -28.719 -12.734 1 97.69 483 CYS A C 1
ATOM 3856 O O . CYS A 1 483 ? -1.957 -28.688 -11.688 1 97.69 483 CYS A O 1
ATOM 3858 N N . SER A 1 484 ? -1.898 -28.859 -13.891 1 98.31 484 SER A N 1
ATOM 3859 C CA . SER A 1 484 ? -3.334 -29.094 -14 1 98.31 484 SER A CA 1
ATOM 3860 C C . SER A 1 484 ? -3.711 -30.453 -13.398 1 98.31 484 SER A C 1
ATOM 3862 O O . SER A 1 484 ? -4.785 -30.594 -12.812 1 98.31 484 SER A O 1
ATOM 3864 N N . SER A 1 485 ? -2.832 -31.422 -13.602 1 98.31 485 SER A N 1
ATOM 3865 C CA . SER A 1 485 ? -3.066 -32.719 -12.992 1 98.31 485 SER A CA 1
ATOM 3866 C C . SER A 1 485 ? -3.174 -32.625 -11.477 1 98.31 485 SER A C 1
ATOM 3868 O O . SER A 1 485 ? -4.117 -33.156 -10.875 1 98.31 485 SER A O 1
ATOM 3870 N N . PHE A 1 486 ? -2.281 -31.891 -10.914 1 98.25 486 PHE A N 1
ATOM 3871 C CA . PHE A 1 486 ? -2.293 -31.703 -9.469 1 98.25 486 PHE A CA 1
ATOM 3872 C C . PHE A 1 486 ? -3.506 -30.891 -9.039 1 98.25 486 PHE A C 1
ATOM 3874 O O . PHE A 1 486 ? -4.043 -31.094 -7.949 1 98.25 486 PHE A O 1
ATOM 3881 N N . ALA A 1 487 ? -3.904 -29.969 -9.859 1 98.62 487 ALA A N 1
ATOM 3882 C CA . ALA A 1 487 ? -5.082 -29.172 -9.547 1 98.62 487 ALA A CA 1
ATOM 3883 C C . ALA A 1 487 ? -6.344 -30.031 -9.547 1 98.62 487 ALA A C 1
ATOM 3885 O O . ALA A 1 487 ? -7.184 -29.906 -8.648 1 98.62 487 ALA A O 1
ATOM 3886 N N . PHE A 1 488 ? -6.516 -30.938 -10.555 1 98.56 488 PHE A N 1
ATOM 3887 C CA . PHE A 1 488 ? -7.648 -31.859 -10.602 1 98.56 488 PHE A CA 1
ATOM 3888 C C . PHE A 1 488 ? -7.68 -32.719 -9.352 1 98.56 488 PHE A C 1
ATOM 3890 O O . PHE A 1 488 ? -8.742 -32.938 -8.75 1 98.56 488 PHE A O 1
ATOM 3897 N N . LEU A 1 489 ? -6.531 -33.156 -9.008 1 98.12 489 LEU A N 1
ATOM 3898 C CA . LEU A 1 489 ? -6.426 -34.062 -7.855 1 98.12 489 LEU A CA 1
ATOM 3899 C C . LEU A 1 489 ? -6.777 -33.312 -6.566 1 98.12 489 LEU A C 1
ATOM 3901 O O . LEU A 1 489 ? -7.57 -33.812 -5.762 1 98.12 489 LEU A O 1
ATOM 3905 N N . LEU A 1 490 ? -6.211 -32.156 -6.387 1 98 490 LEU A N 1
ATOM 3906 C CA . LEU A 1 490 ? -6.461 -31.359 -5.184 1 98 490 LEU A CA 1
ATOM 3907 C C . LEU A 1 490 ? -7.941 -31.016 -5.062 1 98 490 LEU A C 1
ATOM 3909 O O . LEU A 1 490 ? -8.523 -31.125 -3.979 1 98 490 LEU A O 1
ATOM 3913 N N . TYR A 1 491 ? -8.5 -30.594 -6.137 1 98.25 491 TYR A N 1
ATOM 3914 C CA . TYR A 1 491 ? -9.914 -30.234 -6.082 1 98.25 491 TYR A CA 1
ATOM 3915 C C . TYR A 1 491 ? -10.781 -31.438 -5.77 1 98.25 491 TYR A C 1
ATOM 3917 O O . TYR A 1 491 ? -11.742 -31.344 -5.012 1 98.25 491 TYR A O 1
ATOM 3925 N N . ALA A 1 492 ? -10.5 -32.625 -6.414 1 97.5 492 ALA A N 1
ATOM 3926 C CA . ALA A 1 492 ? -11.25 -33.844 -6.141 1 97.5 492 ALA A CA 1
ATOM 3927 C C . ALA A 1 492 ? -11.211 -34.188 -4.652 1 97.5 492 ALA A C 1
ATOM 3929 O O . ALA A 1 492 ? -12.234 -34.531 -4.066 1 97.5 492 ALA A O 1
ATOM 3930 N N . ILE A 1 493 ? -10.109 -34 -4.035 1 97.25 493 ILE A N 1
ATOM 3931 C CA . ILE A 1 493 ? -9.945 -34.281 -2.615 1 97.25 493 ILE A CA 1
ATOM 3932 C C . ILE A 1 493 ? -10.758 -33.312 -1.79 1 97.25 493 ILE A C 1
ATOM 3934 O O . ILE A 1 493 ? -11.461 -33.688 -0.856 1 97.25 493 ILE A O 1
ATOM 3938 N N . LEU A 1 494 ? -10.672 -32.031 -2.127 1 97.25 494 LEU A N 1
ATOM 3939 C CA . LEU A 1 494 ? -11.391 -31.016 -1.385 1 97.25 494 LEU A CA 1
ATOM 3940 C C . LEU A 1 494 ? -12.898 -31.188 -1.531 1 97.25 494 LEU A C 1
ATOM 3942 O O . LEU A 1 494 ? -13.641 -31.031 -0.562 1 97.25 494 LEU A O 1
ATOM 3946 N N . TYR A 1 495 ? -13.312 -31.438 -2.791 1 96.38 495 TYR A N 1
ATOM 3947 C CA . TYR A 1 495 ? -14.734 -31.672 -3.018 1 96.38 495 TYR A CA 1
ATOM 3948 C C . TYR A 1 495 ? -15.234 -32.844 -2.184 1 96.38 495 TYR A C 1
ATOM 3950 O O . TYR A 1 495 ? -16.312 -32.781 -1.595 1 96.38 495 TYR A O 1
ATOM 3958 N N . PHE A 1 496 ? -14.453 -33.875 -2.131 1 95.81 496 PHE A N 1
ATOM 3959 C CA . PHE A 1 496 ? -14.82 -35.062 -1.366 1 95.81 496 PHE A CA 1
ATOM 3960 C C . PHE A 1 496 ? -14.914 -34.75 0.12 1 95.81 496 PHE A C 1
ATOM 3962 O O . PHE A 1 496 ? -15.883 -35.125 0.782 1 95.81 496 PHE A O 1
ATOM 3969 N N . LEU A 1 497 ? -14.078 -33.938 0.671 1 95.56 497 LEU A N 1
ATOM 3970 C CA . LEU A 1 497 ? -13.969 -33.656 2.1 1 95.56 497 LEU A CA 1
ATOM 3971 C C . LEU A 1 497 ? -14.984 -32.625 2.525 1 95.56 497 LEU A C 1
ATOM 3973 O O . LEU A 1 497 ? -15.523 -32.656 3.635 1 95.56 497 LEU A O 1
ATOM 3977 N N . ILE A 1 498 ? -15.273 -31.672 1.654 1 94.94 498 ILE A N 1
ATOM 3978 C CA . ILE A 1 498 ? -16.031 -30.5 2.07 1 94.94 498 ILE A CA 1
ATOM 3979 C C . ILE A 1 498 ? -17.484 -30.641 1.62 1 94.94 498 ILE A C 1
ATOM 3981 O O . ILE A 1 498 ? -18.406 -30.531 2.43 1 94.94 498 ILE A O 1
ATOM 3985 N N . ASP A 1 499 ? -17.703 -30.953 0.353 1 92 499 ASP A N 1
ATOM 3986 C CA . ASP A 1 499 ? -19.047 -30.906 -0.194 1 92 499 ASP A CA 1
ATOM 3987 C C . ASP A 1 499 ? -19.719 -32.281 -0.155 1 92 499 ASP A C 1
ATOM 3989 O O . ASP A 1 499 ? -20.891 -32.406 0.161 1 92 499 ASP A O 1
ATOM 3993 N N . TYR A 1 500 ? -18.938 -33.312 -0.466 1 91 500 TYR A N 1
ATOM 3994 C CA . TYR A 1 500 ? -19.531 -34.625 -0.612 1 91 500 TYR A CA 1
ATOM 3995 C C . TYR A 1 500 ? -19.75 -35.281 0.748 1 91 500 TYR A C 1
ATOM 3997 O O . TYR A 1 500 ? -20.875 -35.562 1.133 1 91 500 TYR A O 1
ATOM 4005 N N . LYS A 1 501 ? -18.703 -35.5 1.565 1 92.81 501 LYS A N 1
ATOM 4006 C CA . LYS A 1 501 ? -18.812 -36.188 2.859 1 92.81 501 LYS A CA 1
ATOM 4007 C C . LYS A 1 501 ? -18.984 -35.156 3.988 1 92.81 501 LYS A C 1
ATOM 4009 O O . LYS A 1 501 ? -19.422 -35.531 5.082 1 92.81 501 LYS A O 1
ATOM 4014 N N . GLN A 1 502 ? -18.594 -33.812 3.729 1 90.94 502 GLN A N 1
ATOM 4015 C CA . GLN A 1 502 ? -18.734 -32.75 4.691 1 90.94 502 GLN A CA 1
ATOM 4016 C C . GLN A 1 502 ? -17.984 -33.062 5.988 1 90.94 502 GLN A C 1
ATOM 4018 O O . GLN A 1 502 ? -18.531 -32.875 7.078 1 90.94 502 GLN A O 1
ATOM 4023 N N . PHE A 1 503 ? -16.875 -33.688 5.859 1 90.81 503 PHE A N 1
ATOM 4024 C CA . PHE A 1 503 ? -16.016 -34 7.004 1 90.81 503 PHE A CA 1
ATOM 4025 C C . PHE A 1 503 ? -15.344 -32.719 7.523 1 90.81 503 PHE A C 1
ATOM 4027 O O . PHE A 1 503 ? -14.977 -32.656 8.695 1 90.81 503 PHE A O 1
ATOM 4034 N N . TRP A 1 504 ? -15.164 -31.812 6.637 1 90.12 504 TRP A N 1
ATOM 4035 C CA . TRP A 1 504 ? -14.406 -30.594 6.895 1 90.12 504 TRP A CA 1
ATOM 4036 C C . TRP A 1 504 ? -15.102 -29.391 6.285 1 90.12 504 TRP A C 1
ATOM 4038 O O . TRP A 1 504 ? -15.648 -29.453 5.18 1 90.12 504 TRP A O 1
ATOM 4048 N N . SER A 1 505 ? -15.273 -28.359 7.062 1 89 505 SER A N 1
ATOM 4049 C CA . SER A 1 505 ? -15.977 -27.172 6.59 1 89 505 SER A CA 1
ATOM 4050 C C . SER A 1 505 ? -15.109 -26.375 5.625 1 89 505 SER A C 1
ATOM 4052 O O . SER A 1 505 ? -15.609 -25.531 4.879 1 89 505 SER A O 1
ATOM 4054 N N . GLY A 1 506 ? -13.781 -26.672 5.578 1 91.62 506 GLY A N 1
ATOM 4055 C CA . GLY A 1 506 ? -12.883 -25.891 4.734 1 91.62 506 GLY A CA 1
ATOM 4056 C C . GLY A 1 506 ? -12.219 -24.734 5.465 1 91.62 506 GLY A C 1
ATOM 4057 O O . GLY A 1 506 ? -11.32 -24.094 4.93 1 91.62 506 GLY A O 1
ATOM 4058 N N . ALA A 1 507 ? -12.656 -24.406 6.625 1 89.44 507 ALA A N 1
ATOM 4059 C CA . ALA A 1 507 ? -12.062 -23.359 7.445 1 89.44 507 ALA A CA 1
ATOM 4060 C C . ALA A 1 507 ? -10.648 -23.734 7.883 1 89.44 507 ALA A C 1
ATOM 4062 O O . ALA A 1 507 ? -10.383 -24.906 8.195 1 89.44 507 ALA A O 1
ATOM 4063 N N . PRO A 1 508 ? -9.711 -22.844 7.906 1 91.25 508 PRO A N 1
ATOM 4064 C CA . PRO A 1 508 ? -9.781 -21.391 7.734 1 91.25 508 PRO A CA 1
ATOM 4065 C C . PRO A 1 508 ? -9.508 -20.938 6.297 1 91.25 508 PRO A C 1
ATOM 4067 O O . PRO A 1 508 ? -9.469 -19.75 6.012 1 91.25 508 PRO A O 1
ATOM 4070 N N . PHE A 1 509 ? -9.414 -21.812 5.375 1 95.19 509 PHE A N 1
ATOM 4071 C CA . PHE A 1 509 ? -9 -21.484 4.016 1 95.19 509 PHE A CA 1
ATOM 4072 C C . PHE A 1 509 ? -10.133 -20.812 3.254 1 95.19 509 PHE A C 1
ATOM 4074 O O . PHE A 1 509 ? -9.891 -19.984 2.373 1 95.19 509 PHE A O 1
ATOM 4081 N N . ILE A 1 510 ? -11.352 -21.094 3.621 1 95.12 510 ILE A N 1
ATOM 4082 C CA . ILE A 1 510 ? -12.508 -20.562 2.91 1 95.12 510 ILE A CA 1
ATOM 4083 C C . ILE A 1 510 ? -12.562 -19.031 3.074 1 95.12 510 ILE A C 1
ATOM 4085 O O . ILE A 1 510 ? -12.945 -18.328 2.15 1 95.12 510 ILE A O 1
ATOM 4089 N N . TYR A 1 511 ? -12.102 -18.547 4.246 1 95.06 511 TYR A N 1
ATOM 4090 C CA . TYR A 1 511 ? -12.148 -17.109 4.5 1 95.06 511 TYR A CA 1
ATOM 4091 C C . TYR A 1 511 ? -11.219 -16.359 3.561 1 95.06 511 TYR A C 1
ATOM 4093 O O . TYR A 1 511 ? -11.57 -15.289 3.049 1 95.06 511 TYR A O 1
ATOM 4101 N N . ALA A 1 512 ? -10.062 -16.969 3.344 1 96.06 512 ALA A N 1
ATOM 4102 C CA . ALA A 1 512 ? -9.094 -16.328 2.451 1 96.06 512 ALA A CA 1
ATOM 4103 C C . ALA A 1 512 ? -9.539 -16.438 0.996 1 96.06 512 ALA A C 1
ATOM 4105 O O . ALA A 1 512 ? -9.227 -15.562 0.181 1 96.06 512 ALA A O 1
ATOM 4106 N N . GLY A 1 513 ? -10.312 -17.422 0.701 1 95.56 513 GLY A N 1
ATOM 4107 C CA . GLY A 1 513 ? -10.734 -17.672 -0.668 1 95.56 513 GLY A CA 1
ATOM 4108 C C . GLY A 1 513 ? -11.836 -16.734 -1.135 1 95.56 513 GLY A C 1
ATOM 4109 O O . GLY A 1 513 ? -12.078 -16.609 -2.336 1 95.56 513 GLY A O 1
ATOM 4110 N N . ILE A 1 514 ? -12.469 -16.031 -0.19 1 93 514 ILE A N 1
ATOM 4111 C CA . ILE A 1 514 ? -13.578 -15.133 -0.51 1 93 514 ILE A CA 1
ATOM 4112 C C . ILE A 1 514 ? -13.047 -13.836 -1.102 1 93 514 ILE A C 1
ATOM 4114 O O . ILE A 1 514 ? -13.656 -13.258 -2.002 1 93 514 ILE A O 1
ATOM 4118 N N . ASN A 1 515 ? -11.898 -13.375 -0.582 1 94.06 515 ASN A N 1
ATOM 4119 C CA . ASN A 1 515 ? -11.312 -12.125 -1.044 1 94.06 515 ASN A CA 1
ATOM 4120 C C . ASN A 1 515 ? -9.859 -12.312 -1.475 1 94.06 515 ASN A C 1
ATOM 4122 O O . ASN A 1 515 ? -8.961 -11.664 -0.938 1 94.06 515 ASN A O 1
ATOM 4126 N N . PRO A 1 516 ? -9.641 -13.078 -2.52 1 94.88 516 PRO A N 1
ATOM 4127 C CA . PRO A 1 516 ? -8.25 -13.375 -2.885 1 94.88 516 PRO A CA 1
ATOM 4128 C C . PRO A 1 516 ? -7.52 -12.164 -3.459 1 94.88 516 PRO A C 1
ATOM 4130 O O . PRO A 1 516 ? -6.332 -11.969 -3.186 1 94.88 516 PRO A O 1
ATOM 4133 N N . ILE A 1 517 ? -8.18 -11.328 -4.297 1 94.06 517 ILE A N 1
ATOM 4134 C CA . ILE A 1 517 ? -7.523 -10.195 -4.934 1 94.06 517 ILE A CA 1
ATOM 4135 C C . ILE A 1 517 ? -7.102 -9.18 -3.877 1 94.06 517 ILE A C 1
ATOM 4137 O O . ILE A 1 517 ? -6.012 -8.609 -3.951 1 94.06 517 ILE A O 1
ATOM 4141 N N . PHE A 1 518 ? -7.984 -8.969 -2.885 1 94.12 518 PHE A N 1
ATOM 4142 C CA . PHE A 1 518 ? -7.66 -8.055 -1.798 1 94.12 518 PHE A CA 1
ATOM 4143 C C . PHE A 1 518 ? -6.438 -8.539 -1.028 1 94.12 518 PHE A C 1
ATOM 4145 O O . PHE A 1 518 ? -5.551 -7.75 -0.694 1 94.12 518 PHE A O 1
ATOM 4152 N N . LEU A 1 519 ? -6.398 -9.82 -0.768 1 96.62 519 LEU A N 1
ATOM 4153 C CA . LEU A 1 519 ? -5.281 -10.383 -0.021 1 96.62 519 LEU A CA 1
ATOM 4154 C C . LEU A 1 519 ? -3.994 -10.32 -0.837 1 96.62 519 LEU A C 1
ATOM 4156 O O . LEU A 1 519 ? -2.926 -10.031 -0.296 1 96.62 519 LEU A O 1
ATOM 4160 N N . TYR A 1 520 ? -4.125 -10.547 -2.127 1 96.69 520 TYR A N 1
ATOM 4161 C CA . TYR A 1 520 ? -2.951 -10.508 -2.992 1 96.69 520 TYR A CA 1
ATOM 4162 C C . TYR A 1 520 ? -2.377 -9.102 -3.078 1 96.69 520 TYR A C 1
ATOM 4164 O O . TYR A 1 520 ? -1.189 -8.891 -2.822 1 96.69 520 TYR A O 1
ATOM 4172 N N . VAL A 1 521 ? -3.199 -8.148 -3.412 1 95.56 521 VAL A N 1
ATOM 4173 C CA . VAL A 1 521 ? -2.771 -6.762 -3.57 1 95.56 521 VAL A CA 1
ATOM 4174 C C . VAL A 1 521 ? -2.283 -6.215 -2.23 1 95.56 521 VAL A C 1
ATOM 4176 O O . VAL A 1 521 ? -1.24 -5.562 -2.164 1 95.56 521 VAL A O 1
ATOM 4179 N N . GLY A 1 522 ? -3.055 -6.508 -1.17 1 95.5 522 GLY A N 1
ATOM 4180 C CA . GLY A 1 522 ? -2.65 -6.07 0.158 1 95.5 522 GLY A CA 1
ATOM 4181 C C . GLY A 1 522 ? -1.301 -6.617 0.58 1 95.5 522 GLY A C 1
ATOM 4182 O O . GLY A 1 522 ? -0.483 -5.895 1.151 1 95.5 522 GLY A O 1
ATOM 4183 N N . HIS A 1 523 ? -1.094 -7.875 0.28 1 96.94 523 HIS A N 1
ATOM 4184 C CA . HIS A 1 523 ? 0.16 -8.516 0.662 1 96.94 523 HIS A CA 1
ATOM 4185 C C . HIS A 1 523 ? 1.342 -7.898 -0.078 1 96.94 523 HIS A C 1
ATOM 4187 O O . HIS A 1 523 ? 2.373 -7.602 0.528 1 96.94 523 HIS A O 1
ATOM 4193 N N . VAL A 1 524 ? 1.191 -7.688 -1.392 1 96.44 524 VAL A N 1
ATOM 4194 C CA . VAL A 1 524 ? 2.293 -7.16 -2.193 1 96.44 524 VAL A CA 1
ATOM 4195 C C . VAL A 1 524 ? 2.629 -5.742 -1.743 1 96.44 524 VAL A C 1
ATOM 4197 O O . VAL A 1 524 ? 3.803 -5.363 -1.685 1 96.44 524 VAL A O 1
ATOM 4200 N N . LEU A 1 525 ? 1.645 -4.969 -1.319 1 95.31 525 LEU A N 1
ATOM 4201 C CA . LEU A 1 525 ? 1.848 -3.582 -0.918 1 95.31 525 LEU A CA 1
ATOM 4202 C C . LEU A 1 525 ? 2.461 -3.502 0.475 1 95.31 525 LEU A C 1
ATOM 4204 O O . LEU A 1 525 ? 3.18 -2.551 0.789 1 95.31 525 LEU A O 1
ATOM 4208 N N . THR A 1 526 ? 2.246 -4.523 1.363 1 95.19 526 THR A N 1
ATOM 4209 C CA . THR A 1 526 ? 2.65 -4.406 2.76 1 95.19 526 THR A CA 1
ATOM 4210 C C . THR A 1 526 ? 3.75 -5.41 3.09 1 95.19 526 THR A C 1
ATOM 4212 O O . THR A 1 526 ? 4.129 -5.566 4.254 1 95.19 526 THR A O 1
ATOM 4215 N N . LYS A 1 527 ? 4.238 -6.102 2.172 1 92.56 527 LYS A N 1
ATOM 4216 C CA . LYS A 1 527 ? 5.125 -7.238 2.414 1 92.56 527 LYS A CA 1
ATOM 4217 C C . LYS A 1 527 ? 6.371 -6.805 3.182 1 92.56 527 LYS A C 1
ATOM 4219 O O . LYS A 1 527 ? 6.895 -7.566 3.998 1 92.56 527 LYS A O 1
ATOM 4224 N N . ASP A 1 528 ? 6.895 -5.574 3.082 1 91.44 528 ASP A N 1
ATOM 4225 C CA . ASP A 1 528 ? 8.125 -5.133 3.738 1 91.44 528 ASP A CA 1
ATOM 4226 C C . ASP A 1 528 ? 7.816 -4.191 4.898 1 91.44 528 ASP A C 1
ATOM 4228 O O . ASP A 1 528 ? 8.719 -3.555 5.445 1 91.44 528 ASP A O 1
ATOM 4232 N N . LEU A 1 529 ? 6.586 -4.156 5.266 1 94.31 529 LEU A N 1
ATOM 4233 C CA . LEU A 1 529 ? 6.191 -3.221 6.316 1 94.31 529 LEU A CA 1
ATOM 4234 C C . LEU A 1 529 ? 5.926 -3.953 7.625 1 94.31 529 LEU A C 1
ATOM 4236 O O . LEU A 1 529 ? 5.574 -5.137 7.621 1 94.31 529 LEU A O 1
ATOM 4240 N N . PHE A 1 530 ? 6.18 -3.371 8.734 1 93.88 530 PHE A N 1
ATOM 4241 C CA . PHE A 1 530 ? 5.758 -3.871 10.039 1 93.88 530 PHE A CA 1
ATOM 4242 C C . PHE A 1 530 ? 4.246 -3.781 10.188 1 93.88 530 PHE A C 1
ATOM 4244 O O . PHE A 1 530 ? 3.633 -2.799 9.766 1 93.88 530 PHE A O 1
ATOM 4251 N N . PRO A 1 531 ? 3.5 -4.723 10.609 1 93.62 531 PRO A N 1
ATOM 4252 C CA . PRO A 1 531 ? 4.027 -5.879 11.328 1 93.62 531 PRO A CA 1
ATOM 4253 C C . PRO A 1 531 ? 4.16 -7.117 10.445 1 93.62 531 PRO A C 1
ATOM 4255 O O . PRO A 1 531 ? 4.34 -8.227 10.953 1 93.62 531 PRO A O 1
ATOM 4258 N N . TRP A 1 532 ? 4.09 -7.07 9.188 1 94.12 532 TRP A N 1
ATOM 4259 C CA . TRP A 1 532 ? 4.18 -8.219 8.297 1 94.12 532 TRP A CA 1
ATOM 4260 C C . TRP A 1 532 ? 5.613 -8.727 8.203 1 94.12 532 TRP A C 1
ATOM 4262 O O . TRP A 1 532 ? 5.844 -9.914 7.941 1 94.12 532 TRP A O 1
ATOM 4272 N N . ALA A 1 533 ? 6.547 -7.738 8.336 1 93.44 533 ALA A N 1
ATOM 4273 C CA . ALA A 1 533 ? 7.965 -8.078 8.305 1 93.44 533 ALA A CA 1
ATOM 4274 C C . ALA A 1 533 ? 8.773 -7.148 9.211 1 93.44 533 ALA A C 1
ATOM 4276 O O . ALA A 1 533 ? 8.32 -6.051 9.539 1 93.44 533 ALA A O 1
ATOM 4277 N N . TRP A 1 534 ? 9.805 -7.586 9.695 1 91.62 534 TRP A N 1
ATOM 4278 C CA . TRP A 1 534 ? 10.742 -6.781 10.469 1 91.62 534 TRP A CA 1
ATOM 4279 C C . TRP A 1 534 ? 12.188 -7.199 10.188 1 91.62 534 TRP A C 1
ATOM 4281 O O . TRP A 1 534 ? 12.43 -8.297 9.688 1 91.62 534 TRP A O 1
ATOM 4291 N N . ASN A 1 535 ? 13.102 -6.348 10.375 1 90.56 535 ASN A N 1
ATOM 4292 C CA . ASN A 1 535 ? 14.516 -6.605 10.102 1 90.56 535 ASN A CA 1
ATOM 4293 C C . ASN A 1 535 ? 15.133 -7.516 11.156 1 90.56 535 ASN A C 1
ATOM 4295 O O . ASN A 1 535 ? 14.992 -7.27 12.359 1 90.56 535 ASN A O 1
ATOM 4299 N N . ILE A 1 536 ? 15.656 -8.562 10.625 1 90.06 536 ILE A N 1
ATOM 4300 C CA . ILE A 1 536 ? 16.359 -9.484 11.5 1 90.06 536 ILE A CA 1
ATOM 4301 C C . ILE A 1 536 ? 17.875 -9.328 11.305 1 90.06 536 ILE A C 1
ATOM 4303 O O . ILE A 1 536 ? 18.375 -9.5 10.188 1 90.06 536 ILE A O 1
ATOM 4307 N N . ALA A 1 537 ? 18.625 -9.031 12.289 1 86.5 537 ALA A N 1
ATOM 4308 C CA . ALA A 1 537 ? 20.062 -8.773 12.219 1 86.5 537 ALA A CA 1
ATOM 4309 C C . ALA A 1 537 ? 20.812 -10.008 11.734 1 86.5 537 ALA A C 1
ATOM 4311 O O . ALA A 1 537 ? 21.656 -9.922 10.852 1 86.5 537 ALA A O 1
ATOM 4312 N N . HIS A 1 538 ? 20.5 -11.195 12.289 1 88.88 538 HIS A N 1
ATOM 4313 C CA . HIS A 1 538 ? 21.109 -12.461 11.898 1 88.88 538 HIS A CA 1
ATOM 4314 C C . HIS A 1 538 ? 20.062 -13.477 11.453 1 88.88 538 HIS A C 1
ATOM 4316 O O . HIS A 1 538 ? 19.625 -14.312 12.25 1 88.88 538 HIS A O 1
ATOM 4322 N N . PRO A 1 539 ? 19.797 -13.398 10.18 1 91.19 539 PRO A N 1
ATOM 4323 C CA . PRO A 1 539 ? 18.719 -14.242 9.672 1 91.19 539 PRO A CA 1
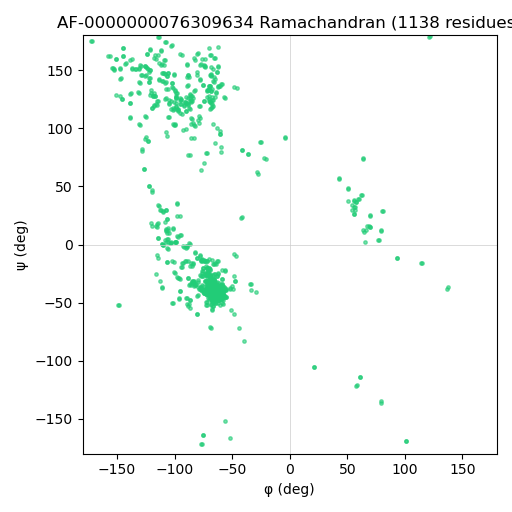ATOM 4324 C C . PRO A 1 539 ? 19.094 -15.719 9.641 1 91.19 539 PRO A C 1
ATOM 4326 O O . PRO A 1 539 ? 20.234 -16.062 9.352 1 91.19 539 PRO A O 1
ATOM 4329 N N . SER A 1 540 ? 18.281 -16.578 10.102 1 92.5 540 SER A N 1
ATOM 4330 C CA . SER A 1 540 ? 18.328 -18.031 10.016 1 92.5 540 SER A CA 1
ATOM 4331 C C . SER A 1 540 ? 17.062 -18.594 9.383 1 92.5 540 SER A C 1
ATOM 4333 O O . SER A 1 540 ? 16.078 -17.859 9.195 1 92.5 540 SER A O 1
ATOM 4335 N N . HIS A 1 541 ? 17.078 -19.844 8.945 1 94.12 541 HIS A N 1
ATOM 4336 C CA . HIS A 1 541 ? 15.875 -20.469 8.406 1 94.12 541 HIS A CA 1
ATOM 4337 C C . HIS A 1 541 ? 14.734 -20.422 9.414 1 94.12 541 HIS A C 1
ATOM 4339 O O . HIS A 1 541 ? 13.586 -20.156 9.039 1 94.12 541 HIS A O 1
ATOM 4345 N N . ALA A 1 542 ? 15.047 -20.594 10.648 1 94.19 542 ALA A N 1
ATOM 4346 C CA . ALA A 1 542 ? 14.031 -20.625 11.703 1 94.19 542 ALA A CA 1
ATOM 4347 C C . ALA A 1 542 ? 13.375 -19.266 11.883 1 94.19 542 ALA A C 1
ATOM 4349 O O . ALA A 1 542 ? 12.148 -19.172 11.945 1 94.19 542 ALA A O 1
ATOM 4350 N N . SER A 1 543 ? 14.234 -18.25 12 1 94.94 543 SER A N 1
ATOM 4351 C CA . SER A 1 543 ? 13.711 -16.906 12.227 1 94.94 543 SER A CA 1
ATOM 4352 C C . SER A 1 543 ? 12.898 -16.422 11.023 1 94.94 543 SER A C 1
ATOM 4354 O O . SER A 1 543 ? 11.828 -15.828 11.195 1 94.94 543 SER A O 1
ATOM 4356 N N . LEU A 1 544 ? 13.391 -16.734 9.859 1 96.12 544 LEU A N 1
ATOM 4357 C CA . LEU A 1 544 ? 12.68 -16.297 8.656 1 96.12 544 LEU A CA 1
ATOM 4358 C C . LEU A 1 544 ? 11.398 -17.094 8.469 1 96.12 544 LEU A C 1
ATOM 4360 O O . LEU A 1 544 ? 10.375 -16.562 8.039 1 96.12 544 LEU A O 1
ATOM 4364 N N . LEU A 1 545 ? 11.492 -18.375 8.75 1 96.75 545 LEU A N 1
ATOM 4365 C CA . LEU A 1 545 ? 10.297 -19.203 8.664 1 96.75 545 LEU A CA 1
ATOM 4366 C C . LEU A 1 545 ? 9.219 -18.703 9.625 1 96.75 545 LEU A C 1
ATOM 4368 O O . LEU A 1 545 ? 8.047 -18.609 9.25 1 96.75 545 LEU A O 1
ATOM 4372 N N . ALA A 1 546 ? 9.578 -18.391 10.82 1 96.44 546 ALA A N 1
ATOM 4373 C CA . ALA A 1 546 ? 8.641 -17.875 11.812 1 96.44 546 ALA A CA 1
ATOM 4374 C C . ALA A 1 546 ? 7.992 -16.578 11.344 1 96.44 546 ALA A C 1
ATOM 4376 O O . ALA A 1 546 ? 6.781 -16.391 11.477 1 96.44 546 ALA A O 1
ATOM 4377 N N . MET A 1 547 ? 8.789 -15.742 10.805 1 96.19 547 MET A N 1
ATOM 4378 C CA . MET A 1 547 ? 8.289 -14.461 10.305 1 96.19 547 MET A CA 1
ATOM 4379 C C . MET A 1 547 ? 7.316 -14.68 9.148 1 96.19 547 MET A C 1
ATOM 4381 O O . MET A 1 547 ? 6.254 -14.062 9.102 1 96.19 547 MET A O 1
ATOM 4385 N N . ASN A 1 548 ? 7.688 -15.57 8.211 1 97.25 548 ASN A N 1
ATOM 4386 C CA . ASN A 1 548 ? 6.836 -15.812 7.047 1 97.25 548 ASN A CA 1
ATOM 4387 C C . ASN A 1 548 ? 5.527 -16.484 7.441 1 97.25 548 ASN A C 1
ATOM 4389 O O . ASN A 1 548 ? 4.48 -16.219 6.855 1 97.25 548 ASN A O 1
ATOM 4393 N N . LEU A 1 549 ? 5.57 -17.328 8.406 1 97.44 549 LEU A N 1
ATOM 4394 C CA . LEU A 1 549 ? 4.355 -17.969 8.906 1 97.44 549 LEU A CA 1
ATOM 4395 C C . LEU A 1 549 ? 3.484 -16.953 9.648 1 97.44 549 LEU A C 1
ATOM 4397 O O . LEU A 1 549 ? 2.256 -17 9.555 1 97.44 549 LEU A O 1
ATOM 4401 N N . TRP A 1 550 ? 4.121 -16.078 10.344 1 96.56 550 TRP A N 1
ATOM 4402 C CA . TRP A 1 550 ? 3.387 -15.008 11.008 1 96.56 550 TRP A CA 1
ATOM 4403 C C . TRP A 1 550 ? 2.662 -14.133 9.992 1 96.56 550 TRP A C 1
ATOM 4405 O O . TRP A 1 550 ? 1.48 -13.82 10.164 1 96.56 550 TRP A O 1
ATOM 4415 N N . THR A 1 551 ? 3.383 -13.742 8.984 1 97.31 551 THR A N 1
ATOM 4416 C CA . THR A 1 551 ? 2.785 -12.922 7.934 1 97.31 551 THR A CA 1
ATOM 4417 C C . THR A 1 551 ? 1.562 -13.609 7.34 1 97.31 551 THR A C 1
ATOM 4419 O O . THR A 1 551 ? 0.513 -12.984 7.168 1 97.31 551 THR A O 1
ATOM 4422 N N . THR A 1 552 ? 1.673 -14.867 7.066 1 97.69 552 THR A N 1
ATOM 4423 C CA . THR A 1 552 ? 0.58 -15.633 6.473 1 97.69 552 THR A CA 1
ATOM 4424 C C . THR A 1 552 ? -0.591 -15.742 7.445 1 97.69 552 THR A C 1
ATOM 4426 O O . THR A 1 552 ? -1.748 -15.578 7.055 1 97.69 552 THR A O 1
ATOM 4429 N N . THR A 1 553 ? -0.336 -15.977 8.688 1 97.19 553 THR A N 1
ATOM 4430 C CA . THR A 1 553 ? -1.372 -16.094 9.711 1 97.19 553 THR A CA 1
ATOM 4431 C C . THR A 1 553 ? -2.09 -14.758 9.906 1 97.19 553 THR A C 1
ATOM 4433 O O . THR A 1 553 ? -3.309 -14.727 10.086 1 97.19 553 THR A O 1
ATOM 4436 N N . LEU A 1 554 ? -1.35 -13.688 9.844 1 96.62 554 LEU A N 1
ATOM 4437 C CA . LEU A 1 554 ? -1.943 -12.367 10 1 96.62 554 LEU A CA 1
ATOM 4438 C C . LEU A 1 554 ? -2.928 -12.078 8.867 1 96.62 554 LEU A C 1
ATOM 4440 O O . LEU A 1 554 ? -4.023 -11.562 9.109 1 96.62 554 LEU A O 1
ATOM 4444 N N . TRP A 1 555 ? -2.574 -12.406 7.652 1 97.38 555 TRP A N 1
ATOM 4445 C CA . TRP A 1 555 ? -3.484 -12.203 6.527 1 97.38 555 TRP A CA 1
ATOM 4446 C C . TRP A 1 555 ? -4.688 -13.141 6.625 1 97.38 555 TRP A C 1
ATOM 4448 O O . TRP A 1 555 ? -5.793 -12.781 6.211 1 97.38 555 TRP A O 1
ATOM 4458 N N . ALA A 1 556 ? -4.461 -14.336 7.18 1 97.12 556 ALA A N 1
ATOM 4459 C CA . ALA A 1 556 ? -5.586 -15.242 7.414 1 97.12 556 ALA A CA 1
ATOM 4460 C C . ALA A 1 556 ? -6.559 -14.656 8.438 1 97.12 556 ALA A C 1
ATOM 4462 O O . ALA A 1 556 ? -7.777 -14.781 8.289 1 97.12 556 ALA A O 1
ATOM 4463 N N . ILE A 1 557 ? -6.039 -13.977 9.438 1 95.5 557 ILE A N 1
ATOM 4464 C CA . ILE A 1 557 ? -6.867 -13.336 10.453 1 95.5 557 ILE A CA 1
ATOM 4465 C C . ILE A 1 557 ? -7.641 -12.172 9.836 1 95.5 557 ILE A C 1
ATOM 4467 O O . ILE A 1 557 ? -8.828 -11.984 10.117 1 95.5 557 ILE A O 1
ATOM 4471 N N . ILE A 1 558 ? -6.98 -11.398 9.016 1 94.19 558 ILE A N 1
ATOM 4472 C CA . ILE A 1 558 ? -7.633 -10.281 8.344 1 94.19 558 ILE A CA 1
ATOM 4473 C C . ILE A 1 558 ? -8.766 -10.805 7.461 1 94.19 558 ILE A C 1
ATOM 4475 O O . ILE A 1 558 ? -9.852 -10.219 7.426 1 94.19 558 ILE A O 1
ATOM 4479 N N . ALA A 1 559 ? -8.508 -11.914 6.781 1 96.19 559 ALA A N 1
ATOM 4480 C CA . ALA A 1 559 ? -9.547 -12.523 5.953 1 96.19 559 ALA A CA 1
ATOM 4481 C C . ALA A 1 559 ? -10.734 -12.953 6.805 1 96.19 559 ALA A C 1
ATOM 4483 O O . ALA A 1 559 ? -11.891 -12.789 6.395 1 96.19 559 ALA A O 1
ATOM 4484 N N . TYR A 1 560 ? -10.461 -13.445 7.957 1 94.69 560 TYR A N 1
ATOM 4485 C CA . TYR A 1 560 ? -11.516 -13.867 8.867 1 94.69 560 TYR A CA 1
ATOM 4486 C C . TYR A 1 560 ? -12.32 -12.664 9.359 1 94.69 560 TYR A C 1
ATOM 4488 O O . TYR A 1 560 ? -13.555 -12.734 9.445 1 94.69 560 TYR A O 1
ATOM 4496 N N . LEU A 1 561 ? -11.641 -11.57 9.625 1 91.31 561 LEU A N 1
ATOM 4497 C CA . LEU A 1 561 ? -12.32 -10.359 10.07 1 91.31 561 LEU A CA 1
ATOM 4498 C C . LEU A 1 561 ? -13.219 -9.797 8.977 1 91.31 561 LEU A C 1
ATOM 4500 O O . LEU A 1 561 ? -14.328 -9.328 9.25 1 91.31 561 LEU A O 1
ATOM 4504 N N . LEU A 1 562 ? -12.766 -9.844 7.758 1 91.38 562 LEU A N 1
ATOM 4505 C CA . LEU A 1 562 ? -13.594 -9.398 6.641 1 91.38 562 LEU A CA 1
ATOM 4506 C C . LEU A 1 562 ? -14.828 -10.289 6.492 1 91.38 562 LEU A C 1
ATOM 4508 O O . LEU A 1 562 ? -15.914 -9.789 6.188 1 91.38 562 LEU A O 1
ATOM 4512 N N . TYR A 1 563 ? -14.594 -11.57 6.691 1 90.19 563 TYR A N 1
ATOM 4513 C CA . TYR A 1 563 ? -15.703 -12.523 6.617 1 90.19 563 TYR A CA 1
ATOM 4514 C C . TYR A 1 563 ? -16.734 -12.234 7.699 1 90.19 563 TYR A C 1
ATOM 4516 O O . TYR A 1 563 ? -17.938 -12.242 7.434 1 90.19 563 TYR A O 1
ATOM 4524 N N . ARG A 1 564 ? -16.297 -11.898 8.875 1 88.81 564 ARG A N 1
ATOM 4525 C CA . ARG A 1 564 ? -17.188 -11.617 9.992 1 88.81 564 ARG A CA 1
ATOM 4526 C C . ARG A 1 564 ? -17.984 -10.344 9.75 1 88.81 564 ARG A C 1
ATOM 4528 O O . ARG A 1 564 ? -19.156 -10.258 10.141 1 88.81 564 ARG A O 1
ATOM 4535 N N . LYS A 1 565 ? -17.438 -9.406 9.039 1 87.88 565 LYS A N 1
ATOM 4536 C CA . LYS A 1 565 ? -18.109 -8.133 8.773 1 87.88 565 LYS A CA 1
ATOM 4537 C C . LYS A 1 565 ? -18.875 -8.195 7.461 1 87.88 565 LYS A C 1
ATOM 4539 O O . LYS A 1 565 ? -19.453 -7.188 7.023 1 87.88 565 LYS A O 1
ATOM 4544 N N . ASP A 1 566 ? -18.797 -9.328 6.777 1 88.38 566 ASP A N 1
ATOM 4545 C CA . ASP A 1 566 ? -19.516 -9.57 5.535 1 88.38 566 ASP A CA 1
ATOM 4546 C C . ASP A 1 566 ? -19.094 -8.602 4.445 1 88.38 566 ASP A C 1
ATOM 4548 O O . ASP A 1 566 ? -19.922 -7.973 3.793 1 88.38 566 ASP A O 1
ATOM 4552 N N . ILE A 1 567 ? -17.812 -8.453 4.438 1 88.31 567 ILE A N 1
ATOM 4553 C CA . ILE A 1 567 ? -17.25 -7.57 3.422 1 88.31 567 ILE A CA 1
ATOM 4554 C C . ILE A 1 567 ? -16.688 -8.406 2.277 1 88.31 567 ILE A C 1
ATOM 4556 O O . ILE A 1 567 ? -15.766 -9.211 2.48 1 88.31 567 ILE A O 1
ATOM 4560 N N . ILE A 1 568 ? -17.188 -8.297 1.126 1 86.25 568 ILE A N 1
ATOM 4561 C CA . ILE A 1 568 ? -16.703 -8.992 -0.06 1 86.25 568 ILE A CA 1
ATOM 4562 C C . ILE A 1 568 ? -16.266 -7.977 -1.114 1 86.25 568 ILE A C 1
ATOM 4564 O O . ILE A 1 568 ? -17.062 -7.141 -1.55 1 86.25 568 ILE A O 1
ATOM 4568 N N . ILE A 1 569 ? -15.086 -8.016 -1.41 1 84.81 569 ILE A N 1
ATOM 4569 C CA . ILE A 1 569 ? -14.539 -7.117 -2.42 1 84.81 569 ILE A CA 1
ATOM 4570 C C . ILE A 1 569 ? -14.406 -7.855 -3.75 1 84.81 569 ILE A C 1
ATOM 4572 O O . ILE A 1 569 ? -13.523 -8.703 -3.914 1 84.81 569 ILE A O 1
ATOM 4576 N N . THR A 1 570 ? -15.242 -7.609 -4.598 1 79 570 THR A N 1
ATOM 4577 C CA . THR A 1 570 ? -15.219 -8.25 -5.906 1 79 570 THR A CA 1
ATOM 4578 C C . THR A 1 570 ? -14.859 -7.25 -6.996 1 79 570 THR A C 1
ATOM 4580 O O . THR A 1 570 ? -15.086 -6.047 -6.844 1 79 570 THR A O 1
ATOM 4583 N N . ILE A 1 571 ? -14.219 -7.73 -7.934 1 81.31 571 ILE A N 1
ATOM 4584 C CA . ILE A 1 571 ? -13.883 -6.906 -9.094 1 81.31 571 ILE A CA 1
ATOM 4585 C C . ILE A 1 571 ? -14.852 -7.199 -10.234 1 81.31 571 ILE A C 1
ATOM 4587 O O . ILE A 1 571 ? -15.219 -8.352 -10.461 1 81.31 571 ILE A O 1
ATOM 4591 N N . MET B 1 1 ? 18.719 24.984 0.333 1 31.06 1 MET B N 1
ATOM 4592 C CA . MET B 1 1 ? 18.484 26.297 -0.269 1 31.06 1 MET B CA 1
ATOM 4593 C C . MET B 1 1 ? 19.281 26.438 -1.569 1 31.06 1 MET B C 1
ATOM 4595 O O . MET B 1 1 ? 18.688 26.656 -2.633 1 31.06 1 MET B O 1
ATOM 4599 N N . ILE B 1 2 ? 20.562 27.047 -1.452 1 36.41 2 ILE B N 1
ATOM 4600 C CA . ILE B 1 2 ? 21.328 27.672 -2.527 1 36.41 2 ILE B CA 1
ATOM 4601 C C . ILE B 1 2 ? 22.156 26.625 -3.254 1 36.41 2 ILE B C 1
ATOM 4603 O O . ILE B 1 2 ? 23 25.953 -2.646 1 36.41 2 ILE B O 1
ATOM 4607 N N . ASP B 1 3 ? 21.625 25.891 -4.027 1 37.97 3 ASP B N 1
ATOM 4608 C CA . ASP B 1 3 ? 22.609 25.203 -4.852 1 37.97 3 ASP B CA 1
ATOM 4609 C C . ASP B 1 3 ? 23.438 26.188 -5.672 1 37.97 3 ASP B C 1
ATOM 4611 O O . ASP B 1 3 ? 22.875 27.016 -6.395 1 37.97 3 ASP B O 1
ATOM 4615 N N . THR B 1 4 ? 24.531 26.578 -5.238 1 38.62 4 THR B N 1
ATOM 4616 C CA . THR B 1 4 ? 25.531 27.406 -5.914 1 38.62 4 THR B CA 1
ATOM 4617 C C . THR B 1 4 ? 25.688 26.984 -7.371 1 38.62 4 THR B C 1
ATOM 4619 O O . THR B 1 4 ? 26.734 27.188 -7.973 1 38.62 4 THR B O 1
ATOM 4622 N N . SER B 1 5 ? 24.828 26.391 -8.016 1 43.72 5 SER B N 1
ATOM 4623 C CA . SER B 1 5 ? 25.219 26.094 -9.391 1 43.72 5 SER B CA 1
ATOM 4624 C C . SER B 1 5 ? 25.25 27.359 -10.234 1 43.72 5 SER B C 1
ATOM 4626 O O . SER B 1 5 ? 24.219 27.875 -10.656 1 43.72 5 SER B O 1
ATOM 4628 N N . ILE B 1 6 ? 26.234 28.25 -10.234 1 47.34 6 ILE B N 1
ATOM 4629 C CA . ILE B 1 6 ? 26.672 29.438 -10.961 1 47.34 6 ILE B CA 1
ATOM 4630 C C . ILE B 1 6 ? 26.297 29.312 -12.438 1 47.34 6 ILE B C 1
ATOM 4632 O O . ILE B 1 6 ? 25.828 30.266 -13.047 1 47.34 6 ILE B O 1
ATOM 4636 N N . SER B 1 7 ? 26.422 28.203 -12.977 1 50.03 7 SER B N 1
ATOM 4637 C CA . SER B 1 7 ? 26.531 28.078 -14.43 1 50.03 7 SER B CA 1
ATOM 4638 C C . SER B 1 7 ? 25.156 28.062 -15.078 1 50.03 7 SER B C 1
ATOM 4640 O O . SER B 1 7 ? 25.031 28.297 -16.281 1 50.03 7 SER B O 1
ATOM 4642 N N . SER B 1 8 ? 24.016 27.828 -14.391 1 59.12 8 SER B N 1
ATOM 4643 C CA . SER B 1 8 ? 22.781 27.594 -15.125 1 59.12 8 SER B CA 1
ATOM 4644 C C . SER B 1 8 ? 22.109 28.891 -15.539 1 59.12 8 SER B C 1
ATOM 4646 O O . SER B 1 8 ? 21.391 28.938 -16.547 1 59.12 8 SER B O 1
ATOM 4648 N N . CYS B 1 9 ? 22.203 29.953 -14.828 1 65.69 9 CYS B N 1
ATOM 4649 C CA . CYS B 1 9 ? 21.578 31.219 -15.195 1 65.69 9 CYS B CA 1
ATOM 4650 C C . CYS B 1 9 ? 22.188 31.766 -16.484 1 65.69 9 CYS B C 1
ATOM 4652 O O . CYS B 1 9 ? 21.562 32.562 -17.172 1 65.69 9 CYS B O 1
ATOM 4654 N N . ALA B 1 10 ? 23.469 31.562 -16.656 1 54.88 10 ALA B N 1
ATOM 4655 C CA . ALA B 1 10 ? 24.125 32.062 -17.859 1 54.88 10 ALA B CA 1
ATOM 4656 C C . ALA B 1 10 ? 23.703 31.266 -19.094 1 54.88 10 ALA B C 1
ATOM 4658 O O . ALA B 1 10 ? 23.844 31.75 -20.219 1 54.88 10 ALA B O 1
ATOM 4659 N N . ASN B 1 11 ? 23.344 29.969 -18.703 1 53.31 11 ASN B N 1
ATOM 4660 C CA . ASN B 1 11 ? 23 29.172 -19.875 1 53.31 11 ASN B CA 1
ATOM 4661 C C . ASN B 1 11 ? 21.516 29.266 -20.219 1 53.31 11 ASN B C 1
ATOM 4663 O O . ASN B 1 11 ? 20.672 28.922 -19.391 1 53.31 11 ASN B O 1
ATOM 4667 N N . SER B 1 12 ? 21.141 30.094 -21.188 1 50.97 12 SER B N 1
ATOM 4668 C CA . SER B 1 12 ? 19.812 30.266 -21.75 1 50.97 12 SER B CA 1
ATOM 4669 C C . SER B 1 12 ? 19.031 28.953 -21.766 1 50.97 12 SER B C 1
ATOM 4671 O O . SER B 1 12 ? 17.812 28.938 -21.672 1 50.97 12 SER B O 1
ATOM 4673 N N . ASN B 1 13 ? 19.781 27.844 -21.984 1 47.94 13 ASN B N 1
ATOM 4674 C CA . ASN B 1 13 ? 19.109 26.562 -22.172 1 47.94 13 ASN B CA 1
ATOM 4675 C C . ASN B 1 13 ? 18.859 25.844 -20.844 1 47.94 13 ASN B C 1
ATOM 4677 O O . ASN B 1 13 ? 18.234 24.781 -20.812 1 47.94 13 ASN B O 1
ATOM 4681 N N . ALA B 1 14 ? 19.5 26.297 -19.844 1 56.03 14 ALA B N 1
ATOM 4682 C CA . ALA B 1 14 ? 19.375 25.531 -18.609 1 56.03 14 ALA B CA 1
ATOM 4683 C C . ALA B 1 14 ? 18.047 25.828 -17.906 1 56.03 14 ALA B C 1
ATOM 4685 O O . ALA B 1 14 ? 17.703 27 -17.719 1 56.03 14 ALA B O 1
ATOM 4686 N N . SER B 1 15 ? 17.094 24.984 -17.938 1 70.69 15 SER B N 1
ATOM 4687 C CA . SER B 1 15 ? 15.711 25.047 -17.469 1 70.69 15 SER B CA 1
ATOM 4688 C C . SER B 1 15 ? 15.641 25.219 -15.961 1 70.69 15 SER B C 1
ATOM 4690 O O . SER B 1 15 ? 16.25 24.453 -15.211 1 70.69 15 SER B O 1
ATOM 4692 N N . LEU B 1 16 ? 15.406 26.453 -15.445 1 82.69 16 LEU B N 1
ATOM 4693 C CA . LEU B 1 16 ? 15.133 26.766 -14.047 1 82.69 16 LEU B CA 1
ATOM 4694 C C . LEU B 1 16 ? 14.102 25.812 -13.461 1 82.69 16 LEU B C 1
ATOM 4696 O O . LEU B 1 16 ? 13.172 25.391 -14.164 1 82.69 16 LEU B O 1
ATOM 4700 N N . GLY B 1 17 ? 14.414 25.375 -12.32 1 86.62 17 GLY B N 1
ATOM 4701 C CA . GLY B 1 17 ? 13.469 24.5 -11.633 1 86.62 17 GLY B CA 1
ATOM 4702 C C . GLY B 1 17 ? 12.289 25.25 -11.047 1 86.62 17 GLY B C 1
ATOM 4703 O O . GLY B 1 17 ? 12.086 26.422 -11.328 1 86.62 17 GLY B O 1
ATOM 4704 N N . ILE B 1 18 ? 11.531 24.547 -10.305 1 90.5 18 ILE B N 1
ATOM 4705 C CA . ILE B 1 18 ? 10.352 25.109 -9.664 1 90.5 18 ILE B CA 1
ATOM 4706 C C . ILE B 1 18 ? 10.773 26.094 -8.57 1 90.5 18 ILE B C 1
ATOM 4708 O O . ILE B 1 18 ? 11.719 25.812 -7.816 1 90.5 18 ILE B O 1
ATOM 4712 N N . ASP B 1 19 ? 10.156 27.219 -8.461 1 91 19 ASP B N 1
ATOM 4713 C CA . ASP B 1 19 ? 10.391 28.234 -7.438 1 91 19 ASP B CA 1
ATOM 4714 C C . ASP B 1 19 ? 11.836 28.734 -7.477 1 91 19 ASP B C 1
ATOM 4716 O O . ASP B 1 19 ? 12.477 28.875 -6.434 1 91 19 ASP B O 1
ATOM 4720 N N . GLN B 1 20 ? 12.375 28.891 -8.609 1 90.69 20 GLN B N 1
ATOM 4721 C CA . GLN B 1 20 ? 13.727 29.406 -8.773 1 90.69 20 GLN B CA 1
ATOM 4722 C C . GLN B 1 20 ? 13.75 30.609 -9.703 1 90.69 20 GLN B C 1
ATOM 4724 O O . GLN B 1 20 ? 12.93 30.719 -10.617 1 90.69 20 GLN B O 1
ATOM 4729 N N . ALA B 1 21 ? 14.633 31.531 -9.383 1 91 21 ALA B N 1
ATOM 4730 C CA . ALA B 1 21 ? 14.891 32.719 -10.211 1 91 21 ALA B CA 1
ATOM 4731 C C . ALA B 1 21 ? 16.391 32.969 -10.312 1 91 21 ALA B C 1
ATOM 4733 O O . ALA B 1 21 ? 17.172 32.469 -9.531 1 91 21 ALA B O 1
ATOM 4734 N N . CYS B 1 22 ? 16.688 33.719 -11.344 1 91.62 22 CYS B N 1
ATOM 4735 C CA . CYS B 1 22 ? 18.094 34.094 -11.531 1 91.62 22 CYS B CA 1
ATOM 4736 C C . CYS B 1 22 ? 18.344 35.5 -11.008 1 91.62 22 CYS B C 1
ATOM 4738 O O . CYS B 1 22 ? 17.578 36.406 -11.305 1 91.62 22 CYS B O 1
ATOM 4740 N N . PHE B 1 23 ? 19.375 35.625 -10.211 1 92.25 23 PHE B N 1
ATOM 4741 C CA . PHE B 1 23 ? 19.75 36.906 -9.633 1 92.25 23 PHE B CA 1
ATOM 4742 C C . PHE B 1 23 ? 21.203 37.25 -9.953 1 92.25 23 PHE B C 1
ATOM 4744 O O . PHE B 1 23 ? 22.125 36.562 -9.484 1 92.25 23 PHE B O 1
ATOM 4751 N N . SER B 1 24 ? 21.391 38.219 -10.781 1 91.5 24 SER B N 1
ATOM 4752 C CA . SER B 1 24 ? 22.719 38.656 -11.164 1 91.5 24 SER B CA 1
ATOM 4753 C C . SER B 1 24 ? 23.141 39.875 -10.391 1 91.5 24 SER B C 1
ATOM 4755 O O . SER B 1 24 ? 22.5 40.938 -10.477 1 91.5 24 SER B O 1
ATOM 4757 N N . ILE B 1 25 ? 24.266 39.75 -9.68 1 92 25 ILE B N 1
ATOM 4758 C CA . ILE B 1 25 ? 24.75 40.844 -8.859 1 92 25 ILE B CA 1
ATOM 4759 C C . ILE B 1 25 ? 26.094 41.344 -9.398 1 92 25 ILE B C 1
ATOM 4761 O O . ILE B 1 25 ? 27.047 40.562 -9.523 1 92 25 ILE B O 1
ATOM 4765 N N . LEU B 1 26 ? 26.062 42.594 -9.742 1 89.56 26 LEU B N 1
ATOM 4766 C CA . LEU B 1 26 ? 27.281 43.219 -10.188 1 89.56 26 LEU B CA 1
ATOM 4767 C C . LEU B 1 26 ? 27.953 43.969 -9.047 1 89.56 26 LEU B C 1
ATOM 4769 O O . LEU B 1 26 ? 27.359 44.906 -8.477 1 89.56 26 LEU B O 1
ATOM 4773 N N . ASN B 1 27 ? 29.141 43.5 -8.672 1 90.62 27 ASN B N 1
ATOM 4774 C CA . ASN B 1 27 ? 29.906 44.156 -7.625 1 90.62 27 ASN B CA 1
ATOM 4775 C C . ASN B 1 27 ? 30.859 45.188 -8.203 1 90.62 27 ASN B C 1
ATOM 4777 O O . ASN B 1 27 ? 31.828 44.844 -8.875 1 90.62 27 ASN B O 1
ATOM 4781 N N . LEU B 1 28 ? 30.688 46.438 -7.816 1 87.44 28 LEU B N 1
ATOM 4782 C CA . LEU B 1 28 ? 31.547 47.5 -8.32 1 87.44 28 LEU B CA 1
ATOM 4783 C C . LEU B 1 28 ? 32.531 47.969 -7.254 1 87.44 28 LEU B C 1
ATOM 4785 O O . LEU B 1 28 ? 33.25 48.938 -7.461 1 87.44 28 LEU B O 1
ATOM 4789 N N . TYR B 1 29 ? 32.594 47.25 -6.18 1 85.94 29 TYR B N 1
ATOM 4790 C CA . TYR B 1 29 ? 33.562 47.562 -5.133 1 85.94 29 TYR B CA 1
ATOM 4791 C C . TYR B 1 29 ? 34.969 47.031 -5.508 1 85.94 29 TYR B C 1
ATOM 4793 O O . TYR B 1 29 ? 35.094 46.156 -6.352 1 85.94 29 TYR B O 1
ATOM 4801 N N . ILE B 1 30 ? 35.969 47.531 -4.773 1 85.25 30 ILE B N 1
ATOM 4802 C CA . ILE B 1 30 ? 37.344 47.094 -4.977 1 85.25 30 ILE B CA 1
ATOM 4803 C C . ILE B 1 30 ? 37.594 45.844 -4.129 1 85.25 30 ILE B C 1
ATOM 4805 O O . ILE B 1 30 ? 38.469 45.062 -4.461 1 85.25 30 ILE B O 1
ATOM 4809 N N . ASN B 1 31 ? 36.75 45.656 -3.162 1 87.06 31 ASN B N 1
ATOM 4810 C CA . ASN B 1 31 ? 36.906 44.531 -2.268 1 87.06 31 ASN B CA 1
ATOM 4811 C C . ASN B 1 31 ? 35.812 43.469 -2.508 1 87.06 31 ASN B C 1
ATOM 4813 O O . ASN B 1 31 ? 34.75 43.781 -3.082 1 87.06 31 ASN B O 1
ATOM 4817 N N . PRO B 1 32 ? 36.125 42.281 -2.07 1 90.12 32 PRO B N 1
ATOM 4818 C CA . PRO B 1 32 ? 35.062 41.281 -2.148 1 90.12 32 PRO B CA 1
ATOM 4819 C C . PRO B 1 32 ? 33.906 41.562 -1.183 1 90.12 32 PRO B C 1
ATOM 4821 O O . PRO B 1 32 ? 34.125 42.156 -0.131 1 90.12 32 PRO B O 1
ATOM 4824 N N . VAL B 1 33 ? 32.75 41.188 -1.65 1 91 33 VAL B N 1
ATOM 4825 C CA . VAL B 1 33 ? 31.547 41.375 -0.858 1 91 33 VAL B CA 1
ATOM 4826 C C . VAL B 1 33 ? 30.859 40.031 -0.655 1 91 33 VAL B C 1
ATOM 4828 O O . VAL B 1 33 ? 30.812 39.219 -1.568 1 91 33 VAL B O 1
ATOM 4831 N N . ILE B 1 34 ? 30.359 39.844 0.573 1 91.44 34 ILE B N 1
ATOM 4832 C CA . ILE B 1 34 ? 29.594 38.625 0.872 1 91.44 34 ILE B CA 1
ATOM 4833 C C . ILE B 1 34 ? 28.094 38.938 0.803 1 91.44 34 ILE B C 1
ATOM 4835 O O . ILE B 1 34 ? 27.625 39.875 1.437 1 91.44 34 ILE B O 1
ATOM 4839 N N . PHE B 1 35 ? 27.438 38.188 0.032 1 91.12 35 PHE B N 1
ATOM 4840 C CA . PHE B 1 35 ? 26 38.375 -0.149 1 91.12 35 PHE B CA 1
ATOM 4841 C C . PHE B 1 35 ? 25.219 37.438 0.79 1 91.12 35 PHE B C 1
ATOM 4843 O O . PHE B 1 35 ? 25.469 36.25 0.825 1 91.12 35 PHE B O 1
ATOM 4850 N N . TYR B 1 36 ? 24.328 38.094 1.562 1 89.31 36 TYR B N 1
ATOM 4851 C CA . TYR B 1 36 ? 23.484 37.344 2.508 1 89.31 36 TYR B CA 1
ATOM 4852 C C . TYR B 1 36 ? 22.031 37.406 2.094 1 89.31 36 TYR B C 1
ATOM 4854 O O . TYR B 1 36 ? 21.562 38.406 1.574 1 89.31 36 TYR B O 1
ATOM 4862 N N . ALA B 1 37 ? 21.391 36.312 2.291 1 88.81 37 ALA B N 1
ATOM 4863 C CA . ALA B 1 37 ? 19.953 36.25 2.031 1 88.81 37 ALA B CA 1
ATOM 4864 C C . ALA B 1 37 ? 19.25 35.312 2.994 1 88.81 37 ALA B C 1
ATOM 4866 O O . ALA B 1 37 ? 19.828 34.281 3.395 1 88.81 37 ALA B O 1
ATOM 4867 N N . ILE B 1 38 ? 18 35.656 3.43 1 86.25 38 ILE B N 1
ATOM 4868 C CA . ILE B 1 38 ? 17.188 34.812 4.293 1 86.25 38 ILE B CA 1
ATOM 4869 C C . ILE B 1 38 ? 15.703 35.125 4.078 1 86.25 38 ILE B C 1
ATOM 4871 O O . ILE B 1 38 ? 15.344 36.219 3.678 1 86.25 38 ILE B O 1
ATOM 4875 N N . ALA B 1 39 ? 14.922 34.125 4.309 1 84.62 39 ALA B N 1
ATOM 4876 C CA . ALA B 1 39 ? 13.477 34.344 4.215 1 84.62 39 ALA B CA 1
ATOM 4877 C C . ALA B 1 39 ? 13.008 35.406 5.227 1 84.62 39 ALA B C 1
ATOM 4879 O O . ALA B 1 39 ? 13.414 35.375 6.391 1 84.62 39 ALA B O 1
ATOM 4880 N N . TRP B 1 40 ? 12.188 36.25 4.773 1 81.56 40 TRP B N 1
ATOM 4881 C CA . TRP B 1 40 ? 11.742 37.375 5.594 1 81.56 40 TRP B CA 1
ATOM 4882 C C . TRP B 1 40 ? 11.07 36.875 6.871 1 81.56 40 TRP B C 1
ATOM 4884 O O . TRP B 1 40 ? 11.289 37.438 7.949 1 81.56 40 TRP B O 1
ATOM 4894 N N . GLU B 1 41 ? 10.367 35.781 6.742 1 74.62 41 GLU B N 1
ATOM 4895 C CA . GLU B 1 41 ? 9.609 35.281 7.879 1 74.62 41 GLU B CA 1
ATOM 4896 C C . GLU B 1 41 ? 10.547 34.688 8.938 1 74.62 41 GLU B C 1
ATOM 4898 O O . GLU B 1 41 ? 10.188 34.625 10.117 1 74.62 41 GLU B O 1
ATOM 4903 N N . ALA B 1 42 ? 11.688 34.406 8.508 1 73.75 42 ALA B N 1
ATOM 4904 C CA . ALA B 1 42 ? 12.617 33.75 9.422 1 73.75 42 ALA B CA 1
ATOM 4905 C C . ALA B 1 42 ? 13.727 34.688 9.859 1 73.75 42 ALA B C 1
ATOM 4907 O O . ALA B 1 42 ? 14.648 34.312 10.578 1 73.75 42 ALA B O 1
ATOM 4908 N N . TYR B 1 43 ? 13.602 35.906 9.414 1 73.19 43 TYR B N 1
ATOM 4909 C CA . TYR B 1 43 ? 14.703 36.844 9.672 1 73.19 43 TYR B CA 1
ATOM 4910 C C . TYR B 1 43 ? 14.648 37.344 11.102 1 73.19 43 TYR B C 1
ATOM 4912 O O . TYR B 1 43 ? 13.68 38.031 11.492 1 73.19 43 TYR B O 1
ATOM 4920 N N . THR B 1 44 ? 15.578 36.906 11.914 1 71.94 44 THR B N 1
ATOM 4921 C CA . THR B 1 44 ? 15.68 37.406 13.281 1 71.94 44 THR B CA 1
ATOM 4922 C C . THR B 1 44 ? 17.047 38.062 13.523 1 71.94 44 THR B C 1
ATOM 4924 O O . THR B 1 44 ? 17.5 38.156 14.664 1 71.94 44 THR B O 1
ATOM 4927 N N . GLY B 1 45 ? 17.75 38.438 12.359 1 67.19 45 GLY B N 1
ATOM 4928 C CA . GLY B 1 45 ? 18.984 39.188 12.578 1 67.19 45 GLY B CA 1
ATOM 4929 C C . GLY B 1 45 ? 20.125 38.719 11.695 1 67.19 45 GLY B C 1
ATOM 4930 O O . GLY B 1 45 ? 21.016 39.5 11.359 1 67.19 45 GLY B O 1
ATOM 4931 N N . THR B 1 46 ? 20.219 37.375 11.469 1 74.62 46 THR B N 1
ATOM 4932 C CA . THR B 1 46 ? 21.359 36.938 10.664 1 74.62 46 THR B CA 1
ATOM 4933 C C . THR B 1 46 ? 20.875 36.219 9.398 1 74.62 46 THR B C 1
ATOM 4935 O O . THR B 1 46 ? 19.953 35.406 9.453 1 74.62 46 THR B O 1
ATOM 4938 N N . GLY B 1 47 ? 21.5 36.656 8.344 1 81.19 47 GLY B N 1
ATOM 4939 C CA . GLY B 1 47 ? 21.188 36 7.078 1 81.19 47 GLY B CA 1
ATOM 4940 C C . GLY B 1 47 ? 22.156 34.906 6.73 1 81.19 47 GLY B C 1
ATOM 4941 O O . GLY B 1 47 ? 23.156 34.688 7.422 1 81.19 47 GLY B O 1
ATOM 4942 N N . VAL B 1 48 ? 21.859 34.031 5.812 1 84 48 VAL B N 1
ATOM 4943 C CA . VAL B 1 48 ? 22.703 32.938 5.332 1 84 48 VAL B CA 1
ATOM 4944 C C . VAL B 1 48 ? 23.625 33.438 4.219 1 84 48 VAL B C 1
ATOM 4946 O O . VAL B 1 48 ? 23.156 34.094 3.27 1 84 48 VAL B O 1
ATOM 4949 N N . PRO B 1 49 ? 24.922 33.281 4.418 1 86.56 49 PRO B N 1
ATOM 4950 C CA . PRO B 1 49 ? 25.812 33.688 3.324 1 86.56 49 PRO B CA 1
ATOM 4951 C C . PRO B 1 49 ? 25.656 32.812 2.086 1 86.56 49 PRO B C 1
ATOM 4953 O O . PRO B 1 49 ? 25.844 31.594 2.162 1 86.56 49 PRO B O 1
ATOM 4956 N N . LEU B 1 50 ? 25.297 33.344 1.067 1 87.38 50 LEU B N 1
ATOM 4957 C CA . LEU B 1 50 ? 25.016 32.562 -0.129 1 87.38 50 LEU B CA 1
ATOM 4958 C C . LEU B 1 50 ? 26.219 32.531 -1.059 1 87.38 50 LEU B C 1
ATOM 4960 O O . LEU B 1 50 ? 26.516 31.484 -1.663 1 87.38 50 LEU B O 1
ATOM 4964 N N . ALA B 1 51 ? 26.828 33.719 -1.285 1 88.75 51 ALA B N 1
ATOM 4965 C CA . ALA B 1 51 ? 27.953 33.75 -2.219 1 88.75 51 ALA B CA 1
ATOM 4966 C C . ALA B 1 51 ? 28.906 34.875 -1.889 1 88.75 51 ALA B C 1
ATOM 4968 O O . ALA B 1 51 ? 28.5 35.906 -1.31 1 88.75 51 ALA B O 1
ATOM 4969 N N . THR B 1 52 ? 30.141 34.656 -2.227 1 89.69 52 THR B N 1
ATOM 4970 C CA . THR B 1 52 ? 31.156 35.688 -2.178 1 89.69 52 THR B CA 1
ATOM 4971 C C . THR B 1 52 ? 31.359 36.312 -3.559 1 89.69 52 THR B C 1
ATOM 4973 O O . THR B 1 52 ? 31.766 35.625 -4.496 1 89.69 52 THR B O 1
ATOM 4976 N N . LEU B 1 53 ? 31.047 37.531 -3.58 1 89.62 53 LEU B N 1
ATOM 4977 C CA . LEU B 1 53 ? 31.141 38.219 -4.855 1 89.62 53 LEU B CA 1
ATOM 4978 C C . LEU B 1 53 ? 32.531 38.844 -5.051 1 89.62 53 LEU B C 1
ATOM 4980 O O . LEU B 1 53 ? 32.969 39.625 -4.227 1 89.62 53 LEU B O 1
ATOM 4984 N N . THR B 1 54 ? 33.125 38.5 -6.184 1 90.5 54 THR B N 1
ATOM 4985 C CA . THR B 1 54 ? 34.469 39.062 -6.508 1 90.5 54 THR B CA 1
ATOM 4986 C C . THR B 1 54 ? 34.344 40.5 -6.992 1 90.5 54 THR B C 1
ATOM 4988 O O . THR B 1 54 ? 33.312 40.875 -7.555 1 90.5 54 THR B O 1
ATOM 4991 N N . PRO B 1 55 ? 35.5 41.188 -6.785 1 89.5 55 PRO B N 1
ATOM 4992 C CA . PRO B 1 55 ? 35.469 42.594 -7.188 1 89.5 55 PRO B CA 1
ATOM 4993 C C . PRO B 1 55 ? 35.312 42.781 -8.695 1 89.5 55 PRO B C 1
ATOM 4995 O O . PRO B 1 55 ? 35.906 42 -9.469 1 89.5 55 PRO B O 1
ATOM 4998 N N . LYS B 1 56 ? 34.562 43.844 -9.117 1 87.56 56 LYS B N 1
ATOM 4999 C CA . LYS B 1 56 ? 34.344 44.281 -10.492 1 87.56 56 LYS B CA 1
ATOM 5000 C C . LYS B 1 56 ? 33.906 43.125 -11.383 1 87.56 56 LYS B C 1
ATOM 5002 O O . LYS B 1 56 ? 34.375 42.969 -12.508 1 87.56 56 LYS B O 1
ATOM 5007 N N . SER B 1 57 ? 33.094 42.25 -10.812 1 87.56 57 SER B N 1
ATOM 5008 C CA . SER B 1 57 ? 32.625 41.125 -11.594 1 87.56 57 SER B CA 1
ATOM 5009 C C . SER B 1 57 ? 31.125 40.875 -11.359 1 87.56 57 SER B C 1
ATOM 5011 O O . SER B 1 57 ? 30.578 41.281 -10.328 1 87.56 57 SER B O 1
ATOM 5013 N N . ASN B 1 58 ? 30.547 40.312 -12.438 1 88.31 58 ASN B N 1
ATOM 5014 C CA . ASN B 1 58 ? 29.141 39.938 -12.359 1 88.31 58 ASN B CA 1
ATOM 5015 C C . ASN B 1 58 ? 28.984 38.469 -11.977 1 88.31 58 ASN B C 1
ATOM 5017 O O . ASN B 1 58 ? 29.562 37.594 -12.617 1 88.31 58 ASN B O 1
ATOM 5021 N N . THR B 1 59 ? 28.281 38.25 -10.844 1 89.25 59 THR B N 1
ATOM 5022 C CA . THR B 1 59 ? 28.016 36.875 -10.391 1 89.25 59 THR B CA 1
ATOM 5023 C C . THR B 1 59 ? 26.516 36.562 -10.43 1 89.25 59 THR B C 1
ATOM 5025 O O . THR B 1 59 ? 25.703 37.344 -9.906 1 89.25 59 THR B O 1
ATOM 5028 N N . SER B 1 60 ? 26.203 35.5 -11.164 1 89.38 60 SER B N 1
ATOM 5029 C CA . SER B 1 60 ? 24.797 35.062 -11.25 1 89.38 60 SER B CA 1
ATOM 5030 C C . SER B 1 60 ? 24.516 33.906 -10.297 1 89.38 60 SER B C 1
ATOM 5032 O O . SER B 1 60 ? 25.25 32.938 -10.273 1 89.38 60 SER B O 1
ATOM 5034 N N . LEU B 1 61 ? 23.469 34.125 -9.508 1 89.75 61 LEU B N 1
ATOM 5035 C CA . LEU B 1 61 ? 23.078 33.125 -8.531 1 89.75 61 LEU B CA 1
ATOM 5036 C C . LEU B 1 61 ? 21.625 32.688 -8.75 1 89.75 61 LEU B C 1
ATOM 5038 O O . LEU B 1 61 ? 20.812 33.438 -9.273 1 89.75 61 LEU B O 1
ATOM 5042 N N . ILE B 1 62 ? 21.344 31.375 -8.406 1 90.38 62 ILE B N 1
ATOM 5043 C CA . ILE B 1 62 ? 19.969 30.875 -8.391 1 90.38 62 ILE B CA 1
ATOM 5044 C C . ILE B 1 62 ? 19.375 31.062 -7 1 90.38 62 ILE B C 1
ATOM 5046 O O . ILE B 1 62 ? 19.922 30.594 -6.004 1 90.38 62 ILE B O 1
ATOM 5050 N N . ILE B 1 63 ? 18.297 31.766 -6.984 1 89.31 63 ILE B N 1
ATOM 5051 C CA . ILE B 1 63 ? 17.672 32.062 -5.699 1 89.31 63 ILE B CA 1
ATOM 5052 C C . ILE B 1 63 ? 16.281 31.422 -5.637 1 89.31 63 ILE B C 1
ATOM 5054 O O . ILE B 1 63 ? 15.68 31.141 -6.676 1 89.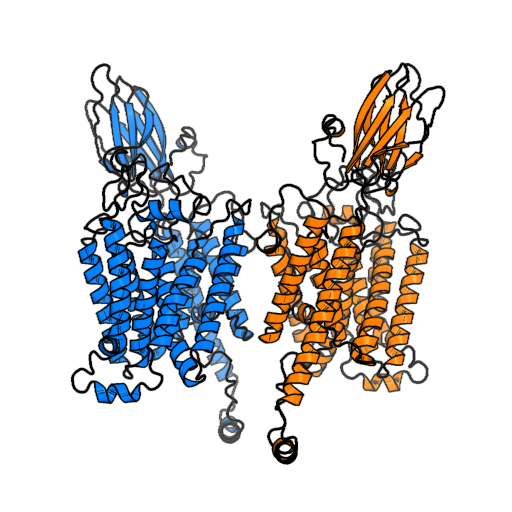31 63 ILE B O 1
ATOM 5058 N N . SER B 1 64 ? 15.844 31.281 -4.406 1 89.62 64 SER B N 1
ATOM 5059 C CA . SER B 1 64 ? 14.523 30.703 -4.191 1 89.62 64 SER B CA 1
ATOM 5060 C C . SER B 1 64 ? 13.445 31.781 -4.207 1 89.62 64 SER B C 1
ATOM 5062 O O . SER B 1 64 ? 13.641 32.875 -3.668 1 89.62 64 SER B O 1
ATOM 5064 N N . THR B 1 65 ? 12.367 31.547 -4.832 1 90.19 65 THR B N 1
ATOM 5065 C CA . THR B 1 65 ? 11.266 32.5 -4.918 1 90.19 65 THR B CA 1
ATOM 5066 C C . THR B 1 65 ? 10.109 32.062 -4.012 1 90.19 65 THR B C 1
ATOM 5068 O O . THR B 1 65 ? 9 32.594 -4.129 1 90.19 65 THR B O 1
ATOM 5071 N N . LYS B 1 66 ? 10.227 31.125 -3.121 1 87.88 66 LYS B N 1
ATOM 5072 C CA . LYS B 1 66 ? 9.18 30.594 -2.258 1 87.88 66 LYS B CA 1
ATOM 5073 C C . LYS B 1 66 ? 8.672 31.656 -1.291 1 87.88 66 LYS B C 1
ATOM 5075 O O . LYS B 1 66 ? 7.465 31.797 -1.097 1 87.88 66 LYS B O 1
ATOM 5080 N N . TYR B 1 67 ? 9.703 32.312 -0.723 1 87.81 67 TYR B N 1
ATOM 5081 C CA . TYR B 1 67 ? 9.391 33.375 0.237 1 87.81 67 TYR B CA 1
ATOM 5082 C C . TYR B 1 67 ? 10.133 34.656 -0.11 1 87.81 67 TYR B C 1
ATOM 5084 O O . TYR B 1 67 ? 11.164 34.625 -0.777 1 87.81 67 TYR B O 1
ATOM 5092 N N . PRO B 1 68 ? 9.469 35.75 0.36 1 90.5 68 PRO B N 1
ATOM 5093 C CA . PRO B 1 68 ? 10.25 36.969 0.216 1 90.5 68 PRO B CA 1
ATOM 5094 C C . PRO B 1 68 ? 11.586 36.938 0.955 1 90.5 68 PRO B C 1
ATOM 5096 O O . PRO B 1 68 ? 11.664 36.375 2.051 1 90.5 68 PRO B O 1
ATOM 5099 N N . LEU B 1 69 ? 12.562 37.438 0.279 1 91.31 69 LEU B N 1
ATOM 5100 C CA . LEU B 1 69 ? 13.898 37.344 0.837 1 91.31 69 LEU B CA 1
ATOM 5101 C C . LEU B 1 69 ? 14.383 38.688 1.368 1 91.31 69 LEU B C 1
ATOM 5103 O O . LEU B 1 69 ? 14.148 39.719 0.744 1 91.31 69 LEU B O 1
ATOM 5107 N N . HIS B 1 70 ? 14.922 38.594 2.555 1 90.81 70 HIS B N 1
ATOM 5108 C CA . HIS B 1 70 ? 15.695 39.719 3.074 1 90.81 70 HIS B CA 1
ATOM 5109 C C . HIS B 1 70 ? 17.156 39.625 2.656 1 90.81 70 HIS B C 1
ATOM 5111 O O . HIS B 1 70 ? 17.828 38.656 2.975 1 90.81 70 HIS B O 1
ATOM 5117 N N . ILE B 1 71 ? 17.609 40.594 1.96 1 91.62 71 ILE B N 1
ATOM 5118 C CA . ILE B 1 71 ? 18.953 40.531 1.402 1 91.62 71 ILE B CA 1
ATOM 5119 C C . ILE B 1 71 ? 19.781 41.688 1.9 1 91.62 71 ILE B C 1
ATOM 5121 O O . ILE B 1 71 ? 19.25 42.781 2.109 1 91.62 71 ILE B O 1
ATOM 5125 N N . TYR B 1 72 ? 21.016 41.438 2.125 1 90.62 72 TYR B N 1
ATOM 5126 C CA . TYR B 1 72 ? 22.016 42.438 2.461 1 90.62 72 TYR B CA 1
ATOM 5127 C C . TYR B 1 72 ? 23.422 41.938 2.127 1 90.62 72 TYR B C 1
ATOM 5129 O O . TYR B 1 72 ? 23.594 40.781 1.734 1 90.62 72 TYR B O 1
ATOM 5137 N N . TYR B 1 73 ? 24.375 42.781 2.037 1 90.31 73 TYR B N 1
ATOM 5138 C CA . TYR B 1 73 ? 25.75 42.375 1.732 1 90.31 73 TYR B CA 1
ATOM 5139 C C . TYR B 1 73 ? 26.734 43 2.719 1 90.31 73 TYR B C 1
ATOM 5141 O O . TYR B 1 73 ? 26.438 44 3.357 1 90.31 73 TYR B O 1
ATOM 5149 N N . GLN B 1 74 ? 27.781 42.281 2.898 1 90.19 74 GLN B N 1
ATOM 5150 C CA . GLN B 1 74 ? 28.844 42.719 3.797 1 90.19 74 GLN B CA 1
ATOM 5151 C C . GLN B 1 74 ? 30.156 42.906 3.045 1 90.19 74 GLN B C 1
ATOM 5153 O O . GLN B 1 74 ? 30.562 42.031 2.279 1 90.19 74 GLN B O 1
ATOM 5158 N N . THR B 1 75 ? 30.75 44.062 3.219 1 86.81 75 THR B N 1
ATOM 5159 C CA . THR B 1 75 ? 32.031 44.312 2.6 1 86.81 75 THR B CA 1
ATOM 5160 C C . THR B 1 75 ? 33.188 43.812 3.486 1 86.81 75 THR B C 1
ATOM 5162 O O . THR B 1 75 ? 33.125 43.938 4.711 1 86.81 75 THR B O 1
ATOM 5165 N N . VAL B 1 76 ? 34 43 2.867 1 84.19 76 VAL B N 1
ATOM 5166 C CA . VAL B 1 76 ? 35.156 42.469 3.609 1 84.19 76 VAL B CA 1
ATOM 5167 C C . VAL B 1 76 ? 36.281 43.469 3.576 1 84.19 76 VAL B C 1
ATOM 5169 O O . VAL B 1 76 ? 37.031 43.562 2.58 1 84.19 76 VAL B O 1
ATOM 5172 N N . GLU B 1 77 ? 36.438 44.406 4.527 1 76.56 77 GLU B N 1
ATOM 5173 C CA . GLU B 1 77 ? 37.531 45.344 4.641 1 76.56 77 GLU B CA 1
ATOM 5174 C C . GLU B 1 77 ? 38.469 44.969 5.789 1 76.56 77 GLU B C 1
ATOM 5176 O O . GLU B 1 77 ? 38.094 44.219 6.691 1 76.56 77 GLU B O 1
ATOM 5181 N N . PRO B 1 78 ? 39.812 45.188 5.684 1 73.19 78 PRO B N 1
ATOM 5182 C CA . PRO B 1 78 ? 40.812 44.781 6.68 1 73.19 78 PRO B CA 1
ATOM 5183 C C . PRO B 1 78 ? 40.406 45.156 8.102 1 73.19 78 PRO B C 1
ATOM 5185 O O . PRO B 1 78 ? 40.75 44.438 9.047 1 73.19 78 PRO B O 1
ATOM 5188 N N . HIS B 1 79 ? 39.625 46.281 8.484 1 66.75 79 HIS B N 1
ATOM 5189 C CA . HIS B 1 79 ? 39.438 46.625 9.891 1 66.75 79 HIS B CA 1
ATOM 5190 C C . HIS B 1 79 ? 37.969 46.5 10.305 1 66.75 79 HIS B C 1
ATOM 5192 O O . HIS B 1 79 ? 37.688 46.438 11.5 1 66.75 79 HIS B O 1
ATOM 5198 N N . LYS B 1 80 ? 37 46.594 9.516 1 67.38 80 LYS B N 1
ATOM 5199 C CA . LYS B 1 80 ? 35.625 46.5 10 1 67.38 80 LYS B CA 1
ATOM 5200 C C . LYS B 1 80 ? 34.688 45.938 8.922 1 67.38 80 LYS B C 1
ATOM 5202 O O . LYS B 1 80 ? 34.812 46.312 7.746 1 67.38 80 LYS B O 1
ATOM 5207 N N . ASN B 1 81 ? 33.875 44.844 9.297 1 71.81 81 ASN B N 1
ATOM 5208 C CA . ASN B 1 81 ? 32.844 44.312 8.438 1 71.81 81 ASN B CA 1
ATOM 5209 C C . ASN B 1 81 ? 31.531 45.062 8.609 1 71.81 81 ASN B C 1
ATOM 5211 O O . ASN B 1 81 ? 30.984 45.125 9.719 1 71.81 81 ASN B O 1
ATOM 5215 N N . TYR B 1 82 ? 31.203 45.906 7.676 1 80.44 82 TYR B N 1
ATOM 5216 C CA . TYR B 1 82 ? 29.953 46.625 7.746 1 80.44 82 TYR B CA 1
ATOM 5217 C C . TYR B 1 82 ? 28.891 46 6.867 1 80.44 82 TYR B C 1
ATOM 5219 O O . TYR B 1 82 ? 29.188 45.531 5.77 1 80.44 82 TYR B O 1
ATOM 5227 N N . GLU B 1 83 ? 27.719 45.844 7.453 1 86.56 83 GLU B N 1
ATOM 5228 C CA . GLU B 1 83 ? 26.562 45.375 6.688 1 86.56 83 GLU B CA 1
ATOM 5229 C C . GLU B 1 83 ? 25.859 46.562 6.031 1 86.56 83 GLU B C 1
ATOM 5231 O O . GLU B 1 83 ? 25.656 47.625 6.66 1 86.56 83 GLU B O 1
ATOM 5236 N N . TYR B 1 84 ? 25.656 46.406 4.773 1 85.94 84 TYR B N 1
ATOM 5237 C CA . TYR B 1 84 ? 24.984 47.469 4.047 1 85.94 84 TYR B CA 1
ATOM 5238 C C . TYR B 1 84 ? 23.703 46.969 3.381 1 85.94 84 TYR B C 1
ATOM 5240 O O . TYR B 1 84 ? 23.578 45.781 3.098 1 85.94 84 TYR B O 1
ATOM 5248 N N . CYS B 1 85 ? 22.734 47.844 3.225 1 86.12 85 CYS B N 1
ATOM 5249 C CA . CYS B 1 85 ? 21.547 47.719 2.377 1 86.12 85 CYS B CA 1
ATOM 5250 C C . CYS B 1 85 ? 20.672 46.562 2.848 1 86.12 85 CYS B C 1
ATOM 5252 O O . CYS B 1 85 ? 20.578 45.531 2.184 1 86.12 85 CYS B O 1
ATOM 5254 N N . HIS B 1 86 ? 20.031 46.656 3.834 1 87.81 86 HIS B N 1
ATOM 5255 C CA . HIS B 1 86 ? 19.016 45.688 4.281 1 87.81 86 HIS B CA 1
ATOM 5256 C C . HIS B 1 86 ? 17.688 45.938 3.584 1 87.81 86 HIS B C 1
ATOM 5258 O O . HIS B 1 86 ? 17.016 46.938 3.873 1 87.81 86 HIS B O 1
ATOM 5264 N N . THR B 1 87 ? 17.375 45.125 2.58 1 88.38 87 THR B N 1
ATOM 5265 C CA . THR B 1 87 ? 16.125 45.281 1.854 1 88.38 87 THR B CA 1
ATOM 5266 C C . THR B 1 87 ? 15.422 43.938 1.661 1 88.38 87 THR B C 1
ATOM 5268 O O . THR B 1 87 ? 16.047 42.906 1.76 1 88.38 87 THR B O 1
ATOM 5271 N N . THR B 1 88 ? 14.07 44.062 1.593 1 90.88 88 THR B N 1
ATOM 5272 C CA . THR B 1 88 ? 13.266 42.875 1.334 1 90.88 88 THR B CA 1
ATOM 5273 C C . THR B 1 88 ? 12.688 42.906 -0.078 1 90.88 88 THR B C 1
ATOM 5275 O O . THR B 1 88 ? 12.18 43.938 -0.521 1 90.88 88 THR B O 1
ATOM 5278 N N . TYR B 1 89 ? 12.93 41.875 -0.843 1 92.5 89 TYR B N 1
ATOM 5279 C CA . TYR B 1 89 ? 12.43 41.781 -2.213 1 92.5 89 TYR B CA 1
ATOM 5280 C C . TYR B 1 89 ? 11.734 40.469 -2.463 1 92.5 89 TYR B C 1
ATOM 5282 O O . TYR B 1 89 ? 12.148 39.438 -1.944 1 92.5 89 TYR B O 1
ATOM 5290 N N . THR B 1 90 ? 10.617 40.531 -3.182 1 92.06 90 THR B N 1
ATOM 5291 C CA . THR B 1 90 ? 9.875 39.344 -3.545 1 92.06 90 THR B CA 1
ATOM 5292 C C . THR B 1 90 ? 10.18 38.938 -4.984 1 92.06 90 THR B C 1
ATOM 5294 O O . THR B 1 90 ? 9.703 39.562 -5.926 1 92.06 90 THR B O 1
ATOM 5297 N N . PHE B 1 91 ? 10.984 37.938 -5.125 1 91.69 91 PHE B N 1
ATOM 5298 C CA . PHE B 1 91 ? 11.328 37.406 -6.441 1 91.69 91 PHE B CA 1
ATOM 5299 C C . PHE B 1 91 ? 10.219 36.469 -6.965 1 91.69 91 PHE B C 1
ATOM 5301 O O . PHE B 1 91 ? 9.531 35.812 -6.184 1 91.69 91 PHE B O 1
ATOM 5308 N N . LYS B 1 92 ? 10.031 36.5 -8.25 1 91.62 92 LYS B N 1
ATOM 5309 C CA . LYS B 1 92 ? 9.023 35.656 -8.875 1 91.62 92 LYS B CA 1
ATOM 5310 C C . LYS B 1 92 ? 9.672 34.531 -9.703 1 91.62 92 LYS B C 1
ATOM 5312 O O . LYS B 1 92 ? 10.797 34.688 -10.188 1 91.62 92 LYS B O 1
ATOM 5317 N N . GLU B 1 93 ? 8.961 33.469 -9.867 1 91.31 93 GLU B N 1
ATOM 5318 C CA . GLU B 1 93 ? 9.469 32.281 -10.5 1 91.31 93 GLU B CA 1
ATOM 5319 C C . GLU B 1 93 ? 9.859 32.531 -11.953 1 91.31 93 GLU B C 1
ATOM 5321 O O . GLU B 1 93 ? 9.148 33.25 -12.672 1 91.31 93 GLU B O 1
ATOM 5326 N N . TYR B 1 94 ? 10.969 32.062 -12.422 1 88.25 94 TYR B N 1
ATOM 5327 C CA . TYR B 1 94 ? 11.516 32.062 -13.773 1 88.25 94 TYR B CA 1
ATOM 5328 C C . TYR B 1 94 ? 11.891 33.5 -14.188 1 88.25 94 TYR B C 1
ATOM 5330 O O . TYR B 1 94 ? 12.07 33.781 -15.367 1 88.25 94 TYR B O 1
ATOM 5338 N N . GLY B 1 95 ? 11.969 34.344 -13.234 1 89.19 95 GLY B N 1
ATOM 5339 C CA . GLY B 1 95 ? 12.43 35.688 -13.523 1 89.19 95 GLY B CA 1
ATOM 5340 C C . GLY B 1 95 ? 13.938 35.844 -13.414 1 89.19 95 GLY B C 1
ATOM 5341 O O . GLY B 1 95 ? 14.609 35 -12.836 1 89.19 95 GLY B O 1
ATOM 5342 N N . SER B 1 96 ? 14.414 36.844 -14.148 1 91.19 96 SER B N 1
ATOM 5343 C CA . SER B 1 96 ? 15.812 37.219 -14.031 1 91.19 96 SER B CA 1
ATOM 5344 C C . SER B 1 96 ? 15.938 38.656 -13.508 1 91.19 96 SER B C 1
ATOM 5346 O O . SER B 1 96 ? 15.297 39.562 -14.031 1 91.19 96 SER B O 1
ATOM 5348 N N . TYR B 1 97 ? 16.734 38.75 -12.453 1 93.19 97 TYR B N 1
ATOM 5349 C CA . TYR B 1 97 ? 16.875 40.031 -11.781 1 93.19 97 TYR B CA 1
ATOM 5350 C C . TYR B 1 97 ? 18.328 40.469 -11.711 1 93.19 97 TYR B C 1
ATOM 5352 O O . TYR B 1 97 ? 19.234 39.625 -11.742 1 93.19 97 TYR B O 1
ATOM 5360 N N . GLY B 1 98 ? 18.5 41.688 -11.672 1 91.44 98 GLY B N 1
ATOM 5361 C CA . GLY B 1 98 ? 19.844 42.25 -11.539 1 91.44 98 GLY B CA 1
ATOM 5362 C C . GLY B 1 98 ? 19.953 43.25 -10.406 1 91.44 98 GLY B C 1
ATOM 5363 O O . GLY B 1 98 ? 19 43.969 -10.086 1 91.44 98 GLY B O 1
ATOM 5364 N N . TRP B 1 99 ? 21.078 43.312 -9.734 1 92.44 99 TRP B N 1
ATOM 5365 C CA . TRP B 1 99 ? 21.375 44.219 -8.633 1 92.44 99 TRP B CA 1
ATOM 5366 C C . TRP B 1 99 ? 22.797 44.75 -8.75 1 92.44 99 TRP B C 1
ATOM 5368 O O . TRP B 1 99 ? 23.766 44 -8.844 1 92.44 99 TRP B O 1
ATOM 5378 N N . ASN B 1 100 ? 22.922 46.031 -8.812 1 90.25 100 ASN B N 1
ATOM 5379 C CA . ASN B 1 100 ? 24.234 46.688 -8.898 1 90.25 100 ASN B CA 1
ATOM 5380 C C . ASN B 1 100 ? 24.656 47.281 -7.559 1 90.25 100 ASN B C 1
ATOM 5382 O O . ASN B 1 100 ? 24 48.156 -7.027 1 90.25 100 ASN B O 1
ATOM 5386 N N . ILE B 1 101 ? 25.719 46.781 -7.016 1 89.44 101 ILE B N 1
ATOM 5387 C CA . ILE B 1 101 ? 26.234 47.281 -5.742 1 89.44 101 ILE B CA 1
ATOM 5388 C C . ILE B 1 101 ? 27.469 48.125 -5.977 1 89.44 101 ILE B C 1
ATOM 5390 O O . ILE B 1 101 ? 28.406 47.719 -6.68 1 89.44 101 ILE B O 1
ATOM 5394 N N . SER B 1 102 ? 27.406 49.344 -5.484 1 86.06 102 SER B N 1
ATOM 5395 C CA . SER B 1 102 ? 28.531 50.25 -5.617 1 86.06 102 SER B CA 1
ATOM 5396 C C . SER B 1 102 ? 28.672 51.156 -4.395 1 86.06 102 SER B C 1
ATOM 5398 O O . SER B 1 102 ? 27.75 51.25 -3.578 1 86.06 102 SER B O 1
ATOM 5400 N N . SER B 1 103 ? 29.859 51.781 -4.207 1 83.38 103 SER B N 1
ATOM 5401 C CA . SER B 1 103 ? 30.094 52.719 -3.119 1 83.38 103 SER B CA 1
ATOM 5402 C C . SER B 1 103 ? 29.312 54.031 -3.344 1 83.38 103 SER B C 1
ATOM 5404 O O . SER B 1 103 ? 28.984 54.75 -2.389 1 83.38 103 SER B O 1
ATOM 5406 N N . ALA B 1 104 ? 29.016 54.375 -4.566 1 81.44 104 ALA B N 1
ATOM 5407 C CA . ALA B 1 104 ? 28.281 55.594 -4.91 1 81.44 104 ALA B CA 1
ATOM 5408 C C . ALA B 1 104 ? 26.797 55.438 -4.578 1 81.44 104 ALA B C 1
ATOM 5410 O O . ALA B 1 104 ? 26.156 56.375 -4.129 1 81.44 104 ALA B O 1
ATOM 5411 N N . ASP B 1 105 ? 26.344 54.25 -4.867 1 82.5 105 ASP B N 1
ATOM 5412 C CA . ASP B 1 105 ? 24.953 53.906 -4.562 1 82.5 105 ASP B CA 1
ATOM 5413 C C . ASP B 1 105 ? 24.875 52.656 -3.701 1 82.5 105 ASP B C 1
ATOM 5415 O O . ASP B 1 105 ? 24.812 51.531 -4.227 1 82.5 105 ASP B O 1
ATOM 5419 N N . ILE B 1 106 ? 24.844 52.781 -2.391 1 82.12 106 ILE B N 1
ATOM 5420 C CA . ILE B 1 106 ? 24.953 51.719 -1.425 1 82.12 106 ILE B CA 1
ATOM 5421 C C . ILE B 1 106 ? 23.797 50.719 -1.619 1 82.12 106 ILE B C 1
ATOM 5423 O O . ILE B 1 106 ? 24 49.5 -1.542 1 82.12 106 ILE B O 1
ATOM 5427 N N . CYS B 1 107 ? 22.672 51.25 -1.795 1 86.5 107 CYS B N 1
ATOM 5428 C CA . CYS B 1 107 ? 21.516 50.375 -1.974 1 86.5 107 CYS B CA 1
ATOM 5429 C C . CYS B 1 107 ? 20.734 50.75 -3.225 1 86.5 107 CYS B C 1
ATOM 5431 O O . CYS B 1 107 ? 19.688 51.406 -3.135 1 86.5 107 CYS B O 1
ATOM 5433 N N . SER B 1 108 ? 21.266 50.281 -4.34 1 87.19 108 SER B N 1
ATOM 5434 C CA . SER B 1 108 ? 20.578 50.531 -5.598 1 87.19 108 SER B CA 1
ATOM 5435 C C . SER B 1 108 ? 19.328 49.656 -5.734 1 87.19 108 SER B C 1
ATOM 5437 O O . SER B 1 108 ? 19.156 48.688 -5 1 87.19 108 SER B O 1
ATOM 5439 N N . ASN B 1 109 ? 18.438 50.094 -6.594 1 90.19 109 ASN B N 1
ATOM 5440 C CA . ASN B 1 109 ? 17.219 49.344 -6.816 1 90.19 109 ASN B CA 1
ATOM 5441 C C . ASN B 1 109 ? 17.453 48.094 -7.664 1 90.19 109 ASN B C 1
ATOM 5443 O O . ASN B 1 109 ? 18.281 48.125 -8.586 1 90.19 109 ASN B O 1
ATOM 5447 N N . ILE B 1 110 ? 16.844 47.031 -7.25 1 93.44 110 ILE B N 1
ATOM 5448 C CA . ILE B 1 110 ? 16.875 45.781 -8.016 1 93.44 110 ILE B CA 1
ATOM 5449 C C . ILE B 1 110 ? 16.047 45.938 -9.289 1 93.44 110 ILE B C 1
ATOM 5451 O O . ILE B 1 110 ? 14.914 46.406 -9.242 1 93.44 110 ILE B O 1
ATOM 5455 N N . TYR B 1 111 ? 16.594 45.625 -10.422 1 91.94 111 TYR B N 1
ATOM 5456 C CA . TYR B 1 111 ? 15.875 45.781 -11.68 1 91.94 111 TYR B CA 1
ATOM 5457 C C . TYR B 1 111 ? 15.609 44.406 -12.305 1 91.94 111 TYR B C 1
ATOM 5459 O O . TYR B 1 111 ? 16.312 43.438 -12.008 1 91.94 111 TYR B O 1
ATOM 5467 N N . VAL B 1 112 ? 14.562 44.344 -13.156 1 92.56 112 VAL B N 1
ATOM 5468 C CA . VAL B 1 112 ? 14.141 43.094 -13.789 1 92.56 112 VAL B CA 1
ATOM 5469 C C . VAL B 1 112 ? 14.797 42.969 -15.164 1 92.56 112 VAL B C 1
ATOM 5471 O O . VAL B 1 112 ? 14.734 43.875 -15.977 1 92.56 112 VAL B O 1
ATOM 5474 N N . ILE B 1 113 ? 15.477 41.938 -15.406 1 89.38 113 ILE B N 1
ATOM 5475 C CA . ILE B 1 113 ? 16.094 41.656 -16.703 1 89.38 113 ILE B CA 1
ATOM 5476 C C . ILE B 1 113 ? 15.109 40.906 -17.609 1 89.38 113 ILE B C 1
ATOM 5478 O O . ILE B 1 113 ? 14.867 41.344 -18.734 1 89.38 113 ILE B O 1
ATOM 5482 N N . HIS B 1 114 ? 14.57 39.812 -17.078 1 88.81 114 HIS B N 1
ATOM 5483 C CA . HIS B 1 114 ? 13.547 39.031 -17.766 1 88.81 114 HIS B CA 1
ATOM 5484 C C . HIS B 1 114 ? 12.273 38.938 -16.938 1 88.81 114 HIS B C 1
ATOM 5486 O O . HIS B 1 114 ? 12.312 38.562 -15.766 1 88.81 114 HIS B O 1
ATOM 5492 N N . GLU B 1 115 ? 11.211 39.25 -17.547 1 89.56 115 GLU B N 1
ATOM 5493 C CA . GLU B 1 115 ? 9.93 39.25 -16.844 1 89.56 115 GLU B CA 1
ATOM 5494 C C . GLU B 1 115 ? 9.516 37.812 -16.453 1 89.56 115 GLU B C 1
ATOM 5496 O O . GLU B 1 115 ? 9.617 36.906 -17.266 1 89.56 115 GLU B O 1
ATOM 5501 N N . PRO B 1 116 ? 9.102 37.781 -15.211 1 88.69 116 PRO B N 1
ATOM 5502 C CA . PRO B 1 116 ? 8.688 36.469 -14.711 1 88.69 116 PRO B CA 1
ATOM 5503 C C . PRO B 1 116 ? 7.328 36.031 -15.258 1 88.69 116 PRO B C 1
ATOM 5505 O O . PRO B 1 116 ? 6.586 36.875 -15.805 1 88.69 116 PRO B O 1
ATOM 5508 N N . ARG B 1 117 ? 7.078 34.719 -15.312 1 82.94 117 ARG B N 1
ATOM 5509 C CA . ARG B 1 117 ? 5.793 34.156 -15.68 1 82.94 117 ARG B CA 1
ATOM 5510 C C . ARG B 1 117 ? 4.895 33.969 -14.461 1 82.94 117 ARG B C 1
ATOM 5512 O O . ARG B 1 117 ? 5.379 33.812 -13.344 1 82.94 117 ARG B O 1
ATOM 5519 N N . ASN B 1 118 ? 3.615 34.188 -14.656 1 85.62 118 ASN B N 1
ATOM 5520 C CA . ASN B 1 118 ? 2.682 34 -13.555 1 85.62 118 ASN B CA 1
ATOM 5521 C C . ASN B 1 118 ? 2.557 32.531 -13.188 1 85.62 118 ASN B C 1
ATOM 5523 O O . ASN B 1 118 ? 2.07 31.719 -13.992 1 85.62 118 ASN B O 1
ATOM 5527 N N . SER B 1 119 ? 2.916 32.219 -12.039 1 88.06 119 SER B N 1
ATOM 5528 C CA . SER B 1 119 ? 2.953 30.828 -11.578 1 88.06 119 SER B CA 1
ATOM 5529 C C . SER B 1 119 ? 1.574 30.359 -11.125 1 88.06 119 SER B C 1
ATOM 5531 O O . SER B 1 119 ? 1.351 29.172 -10.938 1 88.06 119 SER B O 1
ATOM 5533 N N . TYR B 1 120 ? 0.534 31.219 -11.047 1 90.81 120 TYR B N 1
ATOM 5534 C CA . TYR B 1 120 ? -0.751 30.844 -10.469 1 90.81 120 TYR B CA 1
ATOM 5535 C C . TYR B 1 120 ? -1.783 30.594 -11.562 1 90.81 120 TYR B C 1
ATOM 5537 O O . TYR B 1 120 ? -2.914 30.188 -11.281 1 90.81 120 TYR B O 1
ATOM 5545 N N . PHE B 1 121 ? -1.418 30.703 -12.797 1 91.44 121 PHE B N 1
ATOM 5546 C CA . PHE B 1 121 ? -2.322 30.484 -13.922 1 91.44 121 PHE B CA 1
ATOM 5547 C C . PHE B 1 121 ? -2.809 29.047 -13.969 1 91.44 121 PHE B C 1
ATOM 5549 O O . PHE B 1 121 ? -3.979 28.797 -14.266 1 91.44 121 PHE B O 1
ATOM 5556 N N . PRO B 1 122 ? -1.916 28.156 -13.688 1 93.62 122 PRO B N 1
ATOM 5557 C CA . PRO B 1 122 ? -2.373 26.766 -13.711 1 93.62 122 PRO B CA 1
ATOM 5558 C C . PRO B 1 122 ? -3.488 26.5 -12.703 1 93.62 122 PRO B C 1
ATOM 5560 O O . PRO B 1 122 ? -4.352 25.656 -12.953 1 93.62 122 PRO B O 1
ATOM 5563 N N . ILE B 1 123 ? -3.48 27.094 -11.625 1 94.31 123 ILE B N 1
ATOM 5564 C CA . ILE B 1 123 ? -4.531 26.906 -10.633 1 94.31 123 ILE B CA 1
ATOM 5565 C C . ILE B 1 123 ? -5.867 27.391 -11.195 1 94.31 123 ILE B C 1
ATOM 5567 O O . ILE B 1 123 ? -6.891 26.719 -11.047 1 94.31 123 ILE B O 1
ATOM 5571 N N . LEU B 1 124 ? -5.867 28.5 -11.852 1 93.44 124 LEU B N 1
ATOM 5572 C CA . LEU B 1 124 ? -7.07 29.031 -12.477 1 93.44 124 LEU B CA 1
ATOM 5573 C C . LEU B 1 124 ? -7.566 28.109 -13.586 1 93.44 124 LEU B C 1
ATOM 5575 O O . LEU B 1 124 ? -8.773 27.891 -13.711 1 93.44 124 LEU B O 1
ATOM 5579 N N . THR B 1 125 ? -6.637 27.641 -14.375 1 94 125 THR B N 1
ATOM 5580 C CA . THR B 1 125 ? -7 26.719 -15.453 1 94 125 THR B CA 1
ATOM 5581 C C . THR B 1 125 ? -7.625 25.453 -14.891 1 94 125 THR B C 1
ATOM 5583 O O . THR B 1 125 ? -8.609 24.938 -15.43 1 94 125 THR B O 1
ATOM 5586 N N . ALA B 1 126 ? -7.051 24.969 -13.852 1 94.94 126 ALA B N 1
ATOM 5587 C CA . ALA B 1 126 ? -7.602 23.781 -13.219 1 94.94 126 ALA B CA 1
ATOM 5588 C C . ALA B 1 126 ? -9.016 24.031 -12.703 1 94.94 126 ALA B C 1
ATOM 5590 O O . ALA B 1 126 ? -9.906 23.203 -12.867 1 94.94 126 ALA B O 1
ATOM 5591 N N . PHE B 1 127 ? -9.227 25.156 -12.117 1 93.62 127 PHE B N 1
ATOM 5592 C CA . PHE B 1 127 ? -10.547 25.516 -11.602 1 93.62 127 PHE B CA 1
ATOM 5593 C C . PHE B 1 127 ? -11.562 25.594 -12.734 1 93.62 127 PHE B C 1
ATOM 5595 O O . PHE B 1 127 ? -12.688 25.109 -12.602 1 93.62 127 PHE B O 1
ATOM 5602 N N . MET B 1 128 ? -11.188 26.141 -13.867 1 94.5 128 MET B N 1
ATOM 5603 C CA . MET B 1 128 ? -12.078 26.266 -15.016 1 94.5 128 MET B CA 1
ATOM 5604 C C . MET B 1 128 ? -12.406 24.891 -15.594 1 94.5 128 MET B C 1
ATOM 5606 O O . MET B 1 128 ? -13.547 24.641 -15.984 1 94.5 128 MET B O 1
ATOM 5610 N N . ILE B 1 129 ? -11.469 24.031 -15.609 1 94 129 ILE B N 1
ATOM 5611 C CA . ILE B 1 129 ? -11.688 22.703 -16.156 1 94 129 ILE B CA 1
ATOM 5612 C C . ILE B 1 129 ? -12.664 21.938 -15.258 1 94 129 ILE B C 1
ATOM 5614 O O . ILE B 1 129 ? -13.594 21.297 -15.75 1 94 129 ILE B O 1
ATOM 5618 N N . TYR B 1 130 ? -12.492 22.016 -13.961 1 93.06 130 TYR B N 1
ATOM 5619 C CA . TYR B 1 130 ? -13.383 21.312 -13.055 1 93.06 130 TYR B CA 1
ATOM 5620 C C . TYR B 1 130 ? -14.781 21.922 -13.086 1 93.06 130 TYR B C 1
ATOM 5622 O O . TYR B 1 130 ? -15.781 21.203 -12.977 1 93.06 130 TYR B O 1
ATOM 5630 N N . MET B 1 131 ? -14.867 23.188 -13.297 1 92.31 131 MET B N 1
ATOM 5631 C CA . MET B 1 131 ? -16.172 23.828 -13.43 1 92.31 131 MET B CA 1
ATOM 5632 C C . MET B 1 131 ? -16.859 23.406 -14.719 1 92.31 131 MET B C 1
ATOM 5634 O O . MET B 1 131 ? -18.078 23.156 -14.719 1 92.31 131 MET B O 1
ATOM 5638 N N . LEU B 1 132 ? -16.109 23.328 -15.75 1 92.94 132 LEU B N 1
ATOM 5639 C CA . LEU B 1 132 ? -16.656 22.891 -17.031 1 92.94 132 LEU B CA 1
ATOM 5640 C C . LEU B 1 132 ? -17.141 21.438 -16.938 1 92.94 132 LEU B C 1
ATOM 5642 O O . LEU B 1 132 ? -18.188 21.094 -17.469 1 92.94 132 LEU B O 1
ATOM 5646 N N . LEU B 1 133 ? -16.359 20.656 -16.266 1 91.75 133 LEU B N 1
ATOM 5647 C CA . LEU B 1 133 ? -16.75 19.266 -16.078 1 91.75 133 LEU B CA 1
ATOM 5648 C C . LEU B 1 133 ? -18.016 19.156 -15.242 1 91.75 133 LEU B C 1
ATOM 5650 O O . LEU B 1 133 ? -18.891 18.328 -15.523 1 91.75 133 LEU B O 1
ATOM 5654 N N . ALA B 1 134 ? -18.109 19.984 -14.25 1 88.75 134 ALA B N 1
ATOM 5655 C CA . ALA B 1 134 ? -19.297 19.984 -13.391 1 88.75 134 ALA B CA 1
ATOM 5656 C C . ALA B 1 134 ? -20.531 20.422 -14.164 1 88.75 134 ALA B C 1
ATOM 5658 O O . ALA B 1 134 ? -21.594 19.828 -14.039 1 88.75 134 ALA B O 1
ATOM 5659 N N . VAL B 1 135 ? -20.391 21.359 -15.055 1 89.75 135 VAL B N 1
ATOM 5660 C CA . VAL B 1 135 ? -21.5 21.891 -15.852 1 89.75 135 VAL B CA 1
ATOM 5661 C C . VAL B 1 135 ? -21.922 20.844 -16.875 1 89.75 135 VAL B C 1
ATOM 5663 O O . VAL B 1 135 ? -23.125 20.609 -17.078 1 89.75 135 VAL B O 1
ATOM 5666 N N . THR B 1 136 ? -20.969 20.25 -17.469 1 91.19 136 THR B N 1
ATOM 5667 C CA . THR B 1 136 ? -21.266 19.234 -18.469 1 91.19 136 THR B CA 1
ATOM 5668 C C . THR B 1 136 ? -21.969 18.031 -17.828 1 91.19 136 THR B C 1
ATOM 5670 O O . THR B 1 136 ? -22.891 17.469 -18.406 1 91.19 136 THR B O 1
ATOM 5673 N N . TRP B 1 137 ? -21.469 17.703 -16.641 1 87 137 TRP B N 1
ATOM 5674 C CA . TRP B 1 137 ? -22.078 16.594 -15.938 1 87 137 TRP B CA 1
ATOM 5675 C C . TRP B 1 137 ? -23.516 16.906 -15.547 1 87 137 TRP B C 1
ATOM 5677 O O . TRP B 1 137 ? -24.422 16.094 -15.75 1 87 137 TRP B O 1
ATOM 5687 N N . THR B 1 138 ? -23.844 18.109 -15.109 1 85.12 138 THR B N 1
ATOM 5688 C CA . THR B 1 138 ? -25.188 18.516 -14.688 1 85.12 138 THR B CA 1
ATOM 5689 C C . THR B 1 138 ? -26.109 18.656 -15.898 1 85.12 138 THR B C 1
ATOM 5691 O O . THR B 1 138 ? -27.266 18.25 -15.844 1 85.12 138 THR B O 1
ATOM 5694 N N . THR B 1 139 ? -25.531 19.156 -16.969 1 88.56 139 THR B N 1
ATOM 5695 C CA . THR B 1 139 ? -26.312 19.297 -18.188 1 88.56 139 THR B CA 1
ATOM 5696 C C . THR B 1 139 ? -26.656 17.938 -18.781 1 88.56 139 THR B C 1
ATOM 5698 O O . THR B 1 139 ? -27.781 17.734 -19.266 1 88.56 139 THR B O 1
ATOM 5701 N N . SER B 1 140 ? -25.688 17.062 -18.75 1 89 140 SER B N 1
ATOM 5702 C CA . SER B 1 140 ? -25.938 15.727 -19.281 1 89 140 SER B CA 1
ATOM 5703 C C . SER B 1 140 ? -27 15 -18.469 1 89 140 SER B C 1
ATOM 5705 O O . SER B 1 140 ? -27.844 14.305 -19.047 1 89 140 SER B O 1
ATOM 5707 N N . LYS B 1 141 ? -27.031 15.172 -17.203 1 83.94 141 LYS B N 1
ATOM 5708 C CA . LYS B 1 141 ? -28.047 14.547 -16.344 1 83.94 141 LYS B CA 1
ATOM 5709 C C . LYS B 1 141 ? -29.422 15.125 -16.641 1 83.94 141 LYS B C 1
ATOM 5711 O O . LYS B 1 141 ? -30.422 14.391 -16.656 1 83.94 141 LYS B O 1
ATOM 5716 N N . VAL B 1 142 ? -29.453 16.359 -16.953 1 84.88 142 VAL B N 1
ATOM 5717 C CA . VAL B 1 142 ? -30.719 17.016 -17.25 1 84.88 142 VAL B CA 1
ATOM 5718 C C . VAL B 1 142 ? -31.234 16.547 -18.625 1 84.88 142 VAL B C 1
ATOM 5720 O O . VAL B 1 142 ? -32.438 16.281 -18.797 1 84.88 142 VAL B O 1
ATOM 5723 N N . ILE B 1 143 ? -30.234 16.422 -19.469 1 87.38 143 ILE B N 1
ATOM 5724 C CA . ILE B 1 143 ? -30.594 15.984 -20.812 1 87.38 143 ILE B CA 1
ATOM 5725 C C . ILE B 1 143 ? -31.125 14.555 -20.781 1 87.38 143 ILE B C 1
ATOM 5727 O O . ILE B 1 143 ? -32.156 14.25 -21.406 1 87.38 143 ILE B O 1
ATOM 5731 N N . ILE B 1 144 ? -30.438 13.719 -20.078 1 85.12 144 ILE B N 1
ATOM 5732 C CA . ILE B 1 144 ? -30.859 12.32 -19.984 1 85.12 144 ILE B CA 1
ATOM 5733 C C . ILE B 1 144 ? -32.219 12.242 -19.312 1 85.12 144 ILE B C 1
ATOM 5735 O O . ILE B 1 144 ? -33.094 11.453 -19.719 1 85.12 144 ILE B O 1
ATOM 5739 N N . ARG B 1 145 ? -32.531 13.078 -18.375 1 82.06 145 ARG B N 1
ATOM 5740 C CA . ARG B 1 145 ? -33.812 13.125 -17.688 1 82.06 145 ARG B CA 1
ATOM 5741 C C . ARG B 1 145 ? -34.938 13.609 -18.625 1 82.06 145 ARG B C 1
ATOM 5743 O O . ARG B 1 145 ? -36.031 13.078 -18.609 1 82.06 145 ARG B O 1
ATOM 5750 N N . VAL B 1 146 ? -34.5 14.531 -19.484 1 83 146 VAL B N 1
ATOM 5751 C CA . VAL B 1 146 ? -35.469 15.086 -20.422 1 83 146 VAL B CA 1
ATOM 5752 C C . VAL B 1 146 ? -35.781 14.078 -21.531 1 83 146 VAL B C 1
ATOM 5754 O O . VAL B 1 146 ? -36.938 13.891 -21.922 1 83 146 VAL B O 1
ATOM 5757 N N . ILE B 1 147 ? -34.75 13.391 -22.031 1 82 147 ILE B N 1
ATOM 5758 C CA . ILE B 1 147 ? -34.906 12.391 -23.078 1 82 147 ILE B CA 1
ATOM 5759 C C . ILE B 1 147 ? -35.719 11.211 -22.562 1 82 147 ILE B C 1
ATOM 5761 O O . ILE B 1 147 ? -36.594 10.711 -23.234 1 82 147 ILE B O 1
ATOM 5765 N N . ARG B 1 148 ? -35.344 10.68 -21.391 1 72.75 148 ARG B N 1
ATOM 5766 C CA . ARG B 1 148 ? -36.094 9.586 -20.781 1 72.75 148 ARG B CA 1
ATOM 5767 C C . ARG B 1 148 ? -37.562 9.984 -20.547 1 72.75 148 ARG B C 1
ATOM 5769 O O . ARG B 1 148 ? -38.469 9.156 -20.719 1 72.75 148 ARG B O 1
ATOM 5776 N N . GLY B 1 149 ? -37.781 11.219 -20.125 1 70.88 149 GLY B N 1
ATOM 5777 C CA . GLY B 1 149 ? -39.125 11.742 -19.953 1 70.88 149 GLY B CA 1
ATOM 5778 C C . GLY B 1 149 ? -39.906 11.867 -21.266 1 70.88 149 GLY B C 1
ATOM 5779 O O . GLY B 1 149 ? -41.094 11.578 -21.312 1 70.88 149 GLY B O 1
ATOM 5780 N N . LYS B 1 150 ? -39.312 12.195 -22.312 1 69.69 150 LYS B N 1
ATOM 5781 C CA . LYS B 1 150 ? -39.969 12.344 -23.609 1 69.69 150 LYS B CA 1
ATOM 5782 C C . LYS B 1 150 ? -40.188 10.984 -24.281 1 69.69 150 LYS B C 1
ATOM 5784 O O . LYS B 1 150 ? -41.188 10.781 -24.969 1 69.69 150 LYS B O 1
ATOM 5789 N N . LEU B 1 151 ? -39.219 10.164 -24.234 1 62.06 151 LEU B N 1
ATOM 5790 C CA . LEU B 1 151 ? -39.375 8.844 -24.828 1 62.06 151 LEU B CA 1
ATOM 5791 C C . LEU B 1 151 ? -40.406 8.023 -24.062 1 62.06 151 LEU B C 1
ATOM 5793 O O . LEU B 1 151 ? -40.938 7.047 -24.594 1 62.06 151 LEU B O 1
ATOM 5797 N N . SER B 1 152 ? -40.625 8.18 -22.859 1 54.84 152 SER B N 1
ATOM 5798 C CA . SER B 1 152 ? -41.75 7.539 -22.188 1 54.84 152 SER B CA 1
ATOM 5799 C C . SER B 1 152 ? -43.062 8.25 -22.5 1 54.84 152 SER B C 1
ATOM 5801 O O . SER B 1 152 ? -43.375 9.273 -21.906 1 54.84 152 SER B O 1
ATOM 5803 N N . PRO B 1 153 ? -43.625 8.32 -23.766 1 46.47 153 PRO B N 1
ATOM 5804 C CA . PRO B 1 153 ? -44.844 9.016 -24.141 1 46.47 153 PRO B CA 1
ATOM 5805 C C . PRO B 1 153 ? -46 8.789 -23.141 1 46.47 153 PRO B C 1
ATOM 5807 O O . PRO B 1 153 ? -46.875 9.633 -23.016 1 46.47 153 PRO B O 1
ATOM 5810 N N . ASN B 1 154 ? -46.656 7.438 -23.125 1 42.41 154 ASN B N 1
ATOM 5811 C CA . ASN B 1 154 ? -48 7.168 -22.562 1 42.41 154 ASN B CA 1
ATOM 5812 C C . ASN B 1 154 ? -48.031 7.543 -21.078 1 42.41 154 ASN B C 1
ATOM 5814 O O . ASN B 1 154 ? -47.562 6.797 -20.234 1 42.41 154 ASN B O 1
ATOM 5818 N N . ASN B 1 155 ? -48.156 8.656 -20.656 1 39.84 155 ASN B N 1
ATOM 5819 C CA . ASN B 1 155 ? -48.469 9.242 -19.359 1 39.84 155 ASN B CA 1
ATOM 5820 C C . ASN B 1 155 ? -49.812 8.688 -18.828 1 39.84 155 ASN B C 1
ATOM 5822 O O . ASN B 1 155 ? -50.281 9.109 -17.766 1 39.84 155 ASN B O 1
ATOM 5826 N N . VAL B 1 156 ? -50.812 8.133 -19.688 1 37.94 156 VAL B N 1
ATOM 5827 C CA . VAL B 1 156 ? -52.125 7.676 -19.219 1 37.94 156 VAL B CA 1
ATOM 5828 C C . VAL B 1 156 ? -51.938 6.418 -18.375 1 37.94 156 VAL B C 1
ATOM 5830 O O . VAL B 1 156 ? -52.562 6.289 -17.312 1 37.94 156 VAL B O 1
ATOM 5833 N N . TYR B 1 157 ? -51.594 5.266 -18.969 1 35.97 157 TYR B N 1
ATOM 5834 C CA . TYR B 1 157 ? -51.594 3.996 -18.25 1 35.97 157 TYR B CA 1
ATOM 5835 C C . TYR B 1 157 ? -50.531 4 -17.156 1 35.97 157 TYR B C 1
ATOM 5837 O O . TYR B 1 157 ? -50.438 3.064 -16.359 1 35.97 157 TYR B O 1
ATOM 5845 N N . ASP B 1 158 ? -49.625 4.855 -17.203 1 34.97 158 ASP B N 1
ATOM 5846 C CA . ASP B 1 158 ? -48.688 4.855 -16.094 1 34.97 158 ASP B CA 1
ATOM 5847 C C . ASP B 1 158 ? -49.281 5.516 -14.852 1 34.97 158 ASP B C 1
ATOM 5849 O O . ASP B 1 158 ? -48.656 5.551 -13.797 1 34.97 158 ASP B O 1
ATOM 5853 N N . ASP B 1 159 ? -50.438 6.145 -15.047 1 35.12 159 ASP B N 1
ATOM 5854 C CA . ASP B 1 159 ? -51.219 6.609 -13.891 1 35.12 159 ASP B CA 1
ATOM 5855 C C . ASP B 1 159 ? -51.875 5.445 -13.164 1 35.12 159 ASP B C 1
ATOM 5857 O O . ASP B 1 159 ? -52.031 5.469 -11.938 1 35.12 159 ASP B O 1
ATOM 5861 N N . LEU B 1 160 ? -52.625 4.453 -13.898 1 33.44 160 LEU B N 1
ATOM 5862 C CA . LEU B 1 160 ? -53.125 3.277 -13.211 1 33.44 160 LEU B CA 1
ATOM 5863 C C . LEU B 1 160 ? -52 2.445 -12.617 1 33.44 160 LEU B C 1
ATOM 5865 O O . LEU B 1 160 ? -52.125 1.908 -11.516 1 33.44 160 LEU B O 1
ATOM 5869 N N . ASN B 1 161 ? -50.938 2.176 -13.328 1 30.84 161 ASN B N 1
ATOM 5870 C CA . ASN B 1 161 ? -49.812 1.502 -12.68 1 30.84 161 ASN B CA 1
ATOM 5871 C C . ASN B 1 161 ? -49.125 2.42 -11.688 1 30.84 161 ASN B C 1
ATOM 5873 O O . ASN B 1 161 ? -48.375 1.952 -10.836 1 30.84 161 ASN B O 1
ATOM 5877 N N . ARG B 1 162 ? -49.125 3.627 -11.727 1 36.22 162 ARG B N 1
ATOM 5878 C CA . ARG B 1 162 ? -48.781 4.504 -10.617 1 36.22 162 ARG B CA 1
ATOM 5879 C C . ARG B 1 162 ? -49.75 4.363 -9.469 1 36.22 162 ARG B C 1
ATOM 5881 O O . ARG B 1 162 ? -49.375 4.43 -8.297 1 36.22 162 ARG B O 1
ATOM 5888 N N . LEU B 1 163 ? -51.062 4.355 -9.734 1 35.03 163 LEU B N 1
ATOM 5889 C CA . LEU B 1 163 ? -52.031 4.047 -8.68 1 35.03 163 LEU B CA 1
ATOM 5890 C C . LEU B 1 163 ? -51.906 2.594 -8.242 1 35.03 163 LEU B C 1
ATOM 5892 O O . LEU B 1 163 ? -52.094 2.277 -7.062 1 35.03 163 LEU B O 1
ATOM 5896 N N . GLN B 1 164 ? -52.031 1.566 -9.156 1 31.47 164 GLN B N 1
ATOM 5897 C CA . GLN B 1 164 ? -51.75 0.186 -8.773 1 31.47 164 GLN B CA 1
ATOM 5898 C C . GLN B 1 164 ? -50.281 -0.002 -8.391 1 31.47 164 GLN B C 1
ATOM 5900 O O . GLN B 1 164 ? -49.969 -0.857 -7.566 1 31.47 164 GLN B O 1
ATOM 5905 N N . GLU B 1 165 ? -49.281 0.502 -9.125 1 32.12 165 GLU B N 1
ATOM 5906 C CA . GLU B 1 165 ? -47.938 0.46 -8.578 1 32.12 165 GLU B CA 1
ATOM 5907 C C . GLU B 1 165 ? -47.781 1.42 -7.398 1 32.12 165 GLU B C 1
ATOM 5909 O O . GLU B 1 165 ? -46.781 1.419 -6.715 1 32.12 165 GLU B O 1
ATOM 5914 N N . GLU B 1 166 ? -48.469 2.482 -7.223 1 33.22 166 GLU B N 1
ATOM 5915 C CA . GLU B 1 166 ? -48.625 3.172 -5.941 1 33.22 166 GLU B CA 1
ATOM 5916 C C . GLU B 1 166 ? -49 2.201 -4.832 1 33.22 166 GLU B C 1
ATOM 5918 O O . GLU B 1 166 ? -48.656 2.4 -3.668 1 33.22 166 GLU B O 1
ATOM 5923 N N . ASN B 1 167 ? -50.125 1.486 -4.945 1 32 167 ASN B N 1
ATOM 5924 C CA . ASN B 1 167 ? -50.438 0.473 -3.941 1 32 167 ASN B CA 1
ATOM 5925 C C . ASN B 1 167 ? -49.375 -0.64 -3.936 1 32 167 ASN B C 1
ATOM 5927 O O . ASN B 1 167 ? -49.531 -1.638 -3.229 1 32 167 ASN B O 1
ATOM 5931 N N . THR B 1 168 ? -49 -1.056 -5.109 1 32.5 168 THR B N 1
ATOM 5932 C CA . THR B 1 168 ? -48.156 -2.227 -4.977 1 32.5 168 THR B CA 1
ATOM 5933 C C . THR B 1 168 ? -46.938 -1.922 -4.074 1 32.5 168 THR B C 1
ATOM 5935 O O . THR B 1 168 ? -46.688 -0.759 -3.775 1 32.5 168 THR B O 1
ATOM 5938 N N . THR B 1 169 ? -45.656 -2.77 -4.379 1 32.5 169 THR B N 1
ATOM 5939 C CA . THR B 1 169 ? -44.656 -2.902 -3.324 1 32.5 169 THR B CA 1
ATOM 5940 C C . THR B 1 169 ? -44.031 -1.55 -3.002 1 32.5 169 THR B C 1
ATOM 5942 O O . THR B 1 169 ? -43.719 -0.781 -3.908 1 32.5 169 THR B O 1
ATOM 5945 N N . HIS B 1 170 ? -44.5 -0.734 -2.182 1 32.12 170 HIS B N 1
ATOM 5946 C CA . HIS B 1 170 ? -43.688 0.277 -1.514 1 32.12 170 HIS B CA 1
ATOM 5947 C C . HIS B 1 170 ? -42.219 0.132 -1.879 1 32.12 170 HIS B C 1
ATOM 5949 O O . HIS B 1 170 ? -41.656 -0.959 -1.778 1 32.12 170 HIS B O 1
ATOM 5955 N N . PRO B 1 171 ? -41.812 0.865 -2.932 1 35.84 171 PRO B N 1
ATOM 5956 C CA . PRO B 1 171 ? -40.375 0.647 -3.135 1 35.84 171 PRO B CA 1
ATOM 5957 C C . PRO B 1 171 ? -39.656 0.239 -1.854 1 35.84 171 PRO B C 1
ATOM 5959 O O . PRO B 1 171 ? -39.812 0.886 -0.816 1 35.84 171 PRO B O 1
ATOM 5962 N N . VAL B 1 172 ? -39.594 -0.983 -1.551 1 36.12 172 VAL B N 1
ATOM 5963 C CA . VAL B 1 172 ? -38.688 -1.409 -0.482 1 36.12 172 VAL B CA 1
ATOM 5964 C C . VAL B 1 172 ? -37.5 -0.449 -0.386 1 36.12 172 VAL B C 1
ATOM 5966 O O . VAL B 1 172 ? -36.719 -0.329 -1.327 1 36.12 172 VAL B O 1
ATOM 5969 N N . ILE B 1 173 ? -37.688 0.774 -0.096 1 38.16 173 ILE B N 1
ATOM 5970 C CA . ILE B 1 173 ? -36.562 1.619 0.29 1 38.16 173 ILE B CA 1
ATOM 5971 C C . ILE B 1 173 ? -35.438 0.749 0.795 1 38.16 173 ILE B C 1
ATOM 5973 O O . ILE B 1 173 ? -35.531 0.126 1.854 1 38.16 173 ILE B O 1
ATOM 5977 N N . ARG B 1 174 ? -34.75 0.063 -0.089 1 40.34 174 ARG B N 1
ATOM 5978 C CA . ARG B 1 174 ? -33.562 -0.682 0.308 1 40.34 174 ARG B CA 1
ATOM 5979 C C . ARG B 1 174 ? -32.781 0.064 1.39 1 40.34 174 ARG B C 1
ATOM 5981 O O . ARG B 1 174 ? -32.281 1.176 1.161 1 40.34 174 ARG B O 1
ATOM 5988 N N . VAL B 1 175 ? -33.125 0.076 2.617 1 50.44 175 VAL B N 1
ATOM 5989 C CA . VAL B 1 175 ? -32.344 0.572 3.738 1 50.44 175 VAL B CA 1
ATOM 5990 C C . VAL B 1 175 ? -30.875 0.145 3.57 1 50.44 175 VAL B C 1
ATOM 5992 O O . VAL B 1 175 ? -30.562 -1.048 3.605 1 50.44 175 VAL B O 1
ATOM 5995 N N . THR B 1 176 ? -30.219 0.988 2.723 1 60.28 176 THR B N 1
ATOM 5996 C CA . THR B 1 176 ? -28.781 0.7 2.594 1 60.28 176 THR B CA 1
ATOM 5997 C C . THR B 1 176 ? -28.047 1.017 3.893 1 60.28 176 THR B C 1
ATOM 5999 O O . THR B 1 176 ? -28.594 1.686 4.773 1 60.28 176 THR B O 1
ATOM 6002 N N . LYS B 1 177 ? -27.078 0.4 4.09 1 64.25 177 LYS B N 1
ATOM 6003 C CA . LYS B 1 177 ? -26.234 0.645 5.262 1 64.25 177 LYS B CA 1
ATOM 6004 C C . LYS B 1 177 ? -25.938 2.133 5.418 1 64.25 177 LYS B C 1
ATOM 6006 O O . LYS B 1 177 ? -25.672 2.602 6.527 1 64.25 177 LYS B O 1
ATOM 6011 N N . PHE B 1 178 ? -26.344 3.016 4.352 1 67.5 178 PHE B N 1
ATOM 6012 C CA . PHE B 1 178 ? -25.922 4.414 4.316 1 67.5 178 PHE B CA 1
ATOM 6013 C C . PHE B 1 178 ? -27.062 5.328 4.773 1 67.5 178 PHE B C 1
ATOM 6015 O O . PHE B 1 178 ? -26.828 6.48 5.137 1 67.5 178 PHE B O 1
ATOM 6022 N N . SER B 1 179 ? -28.25 4.969 4.883 1 65.44 179 SER B N 1
ATOM 6023 C CA . SER B 1 179 ? -29.406 5.824 5.098 1 65.44 179 SER B CA 1
ATOM 6024 C C . SER B 1 179 ? -29.422 6.379 6.52 1 65.44 179 SER B C 1
ATOM 6026 O O . SER B 1 179 ? -29.969 7.457 6.766 1 65.44 179 SER B O 1
ATOM 6028 N N . SER B 1 180 ? -28.688 5.875 7.371 1 70.31 180 SER B N 1
ATOM 6029 C CA . SER B 1 180 ? -28.766 6.316 8.758 1 70.31 180 SER B CA 1
ATOM 6030 C C . SER B 1 180 ? -27.672 7.336 9.07 1 70.31 180 SER B C 1
ATOM 6032 O O . SER B 1 180 ? -27.672 7.949 10.141 1 70.31 180 SER B O 1
ATOM 6034 N N . ARG B 1 181 ? -26.984 7.738 8.047 1 78.5 181 ARG B N 1
ATOM 6035 C CA . ARG B 1 181 ? -25.844 8.617 8.305 1 78.5 181 ARG B CA 1
ATOM 6036 C C . ARG B 1 181 ? -26.203 10.07 8.031 1 78.5 181 ARG B C 1
ATOM 6038 O O . ARG B 1 181 ? -27.094 10.359 7.234 1 78.5 181 ARG B O 1
ATOM 6045 N N . ILE B 1 182 ? -25.578 10.953 8.836 1 88.38 182 ILE B N 1
ATOM 6046 C CA . ILE B 1 182 ? -25.75 12.391 8.656 1 88.38 182 ILE B CA 1
ATOM 6047 C C . ILE B 1 182 ? -24.875 12.867 7.496 1 88.38 182 ILE B C 1
ATOM 6049 O O . ILE B 1 182 ? -23.656 12.812 7.566 1 88.38 182 ILE B O 1
ATOM 6053 N N . GLN B 1 183 ? -25.391 13.391 6.5 1 93 183 GLN B N 1
ATOM 6054 C CA . GLN B 1 183 ? -24.703 13.711 5.25 1 93 183 GLN B CA 1
ATOM 6055 C C . GLN B 1 183 ? -23.719 14.859 5.441 1 93 183 GLN B C 1
ATOM 6057 O O . GLN B 1 183 ? -22.656 14.875 4.82 1 93 183 GLN B O 1
ATOM 6062 N N . SER B 1 184 ? -24.078 15.844 6.289 1 95.38 184 SER B N 1
ATOM 6063 C CA . SER B 1 184 ? -23.188 16.984 6.508 1 95.38 184 SER B CA 1
ATOM 6064 C C . SER B 1 184 ? -21.875 16.547 7.16 1 95.38 184 SER B C 1
ATOM 6066 O O . SER B 1 184 ? -20.812 17.078 6.848 1 95.38 184 SER B O 1
ATOM 6068 N N . VAL B 1 185 ? -21.938 15.547 8.031 1 95.44 185 VAL B N 1
ATOM 6069 C CA . VAL B 1 185 ? -20.75 15.016 8.695 1 95.44 185 VAL B CA 1
ATOM 6070 C C . VAL B 1 185 ? -19.875 14.297 7.68 1 95.44 185 VAL B C 1
ATOM 6072 O O . VAL B 1 185 ? -18.656 14.492 7.652 1 95.44 185 VAL B O 1
ATOM 6075 N N . ASP B 1 186 ? -20.484 13.523 6.812 1 95.38 186 ASP B N 1
ATOM 6076 C CA . ASP B 1 186 ? -19.75 12.789 5.793 1 95.38 186 ASP B CA 1
ATOM 6077 C C . ASP B 1 186 ? -19.141 13.742 4.77 1 95.38 186 ASP B C 1
ATOM 6079 O O . ASP B 1 186 ? -18.031 13.508 4.285 1 95.38 186 ASP B O 1
ATOM 6083 N N . ALA B 1 187 ? -19.875 14.789 4.484 1 97.12 187 ALA B N 1
ATOM 6084 C CA . ALA B 1 187 ? -19.344 15.781 3.553 1 97.12 187 ALA B CA 1
ATOM 6085 C C . ALA B 1 187 ? -18.125 16.484 4.133 1 97.12 187 ALA B C 1
ATOM 6087 O O . ALA B 1 187 ? -17.141 16.703 3.426 1 97.12 187 ALA B O 1
ATOM 6088 N N . PHE B 1 188 ? -18.203 16.859 5.371 1 97.88 188 PHE B N 1
ATOM 6089 C CA . PHE B 1 188 ? -17.078 17.484 6.051 1 97.88 188 PHE B CA 1
ATOM 6090 C C . PHE B 1 188 ? -15.852 16.578 6.039 1 97.88 188 PHE B C 1
ATOM 6092 O O . PHE B 1 188 ? -14.758 17.016 5.66 1 97.88 188 PHE B O 1
ATOM 6099 N N . ARG B 1 189 ? -16.047 15.352 6.379 1 96.81 189 ARG B N 1
ATOM 6100 C CA . ARG B 1 189 ? -14.961 14.375 6.387 1 96.81 189 ARG B CA 1
ATOM 6101 C C . ARG B 1 189 ? -14.398 14.172 4.984 1 96.81 189 ARG B C 1
ATOM 6103 O O . ARG B 1 189 ? -13.188 14.023 4.812 1 96.81 189 ARG B O 1
ATOM 6110 N N . GLY B 1 190 ? -15.328 14.094 4.039 1 97.75 190 GLY B N 1
ATOM 6111 C CA . GLY B 1 190 ? -14.922 13.922 2.654 1 97.75 190 GLY B CA 1
ATOM 6112 C C . GLY B 1 190 ? -14.055 15.062 2.141 1 97.75 190 GLY B C 1
ATOM 6113 O O . GLY B 1 190 ? -13.062 14.836 1.449 1 97.75 190 GLY B O 1
ATOM 6114 N N . ILE B 1 191 ? -14.391 16.281 2.539 1 97.5 191 ILE B N 1
ATOM 6115 C CA . ILE B 1 191 ? -13.609 17.453 2.15 1 97.5 191 ILE B CA 1
ATOM 6116 C C . ILE B 1 191 ? -12.219 17.375 2.777 1 97.5 191 ILE B C 1
ATOM 6118 O O . ILE B 1 191 ? -11.219 17.609 2.102 1 97.5 191 ILE B O 1
ATOM 6122 N N . ALA B 1 192 ? -12.188 17 3.984 1 97.62 192 ALA B N 1
ATOM 6123 C CA . ALA B 1 192 ? -10.922 16.922 4.711 1 97.62 192 ALA B CA 1
ATOM 6124 C C . ALA B 1 192 ? -10.016 15.859 4.113 1 97.62 192 ALA B C 1
ATOM 6126 O O . ALA B 1 192 ? -8.828 16.094 3.893 1 97.62 192 ALA B O 1
ATOM 6127 N N . ILE B 1 193 ? -10.57 14.695 3.768 1 97.69 193 ILE B N 1
ATOM 6128 C CA . ILE B 1 193 ? -9.734 13.594 3.312 1 97.69 193 ILE B CA 1
ATOM 6129 C C . ILE B 1 193 ? -9.25 13.859 1.888 1 97.69 193 ILE B C 1
ATOM 6131 O O . ILE B 1 193 ? -8.109 13.555 1.546 1 97.69 193 ILE B O 1
ATOM 6135 N N . LEU B 1 194 ? -10.125 14.375 1.016 1 97.81 194 LEU B N 1
ATOM 6136 C CA . LEU B 1 194 ? -9.711 14.672 -0.351 1 97.81 194 LEU B CA 1
ATOM 6137 C C . LEU B 1 194 ? -8.664 15.781 -0.371 1 97.81 194 LEU B C 1
ATOM 6139 O O . LEU B 1 194 ? -7.719 15.734 -1.159 1 97.81 194 LEU B O 1
ATOM 6143 N N . LEU B 1 195 ? -8.867 16.75 0.523 1 96.94 195 LEU B N 1
ATOM 6144 C CA . LEU B 1 195 ? -7.855 17.797 0.652 1 96.94 195 LEU B CA 1
ATOM 6145 C C . LEU B 1 195 ? -6.539 17.219 1.17 1 96.94 195 LEU B C 1
ATOM 6147 O O . LEU B 1 195 ? -5.465 17.641 0.742 1 96.94 195 LEU B O 1
ATOM 6151 N N . MET B 1 196 ? -6.609 16.344 2.088 1 97.19 196 MET B N 1
ATOM 6152 C CA . MET B 1 196 ? -5.418 15.695 2.627 1 97.19 196 MET B CA 1
ATOM 6153 C C . MET B 1 196 ? -4.648 14.969 1.527 1 97.19 196 MET B C 1
ATOM 6155 O O . MET B 1 196 ? -3.428 15.102 1.427 1 97.19 196 MET B O 1
ATOM 6159 N N . ILE B 1 197 ? -5.371 14.219 0.705 1 97.62 197 ILE B N 1
ATOM 6160 C CA . ILE B 1 197 ? -4.746 13.477 -0.385 1 97.62 197 ILE B CA 1
ATOM 6161 C C . ILE B 1 197 ? -4.055 14.445 -1.34 1 97.62 197 ILE B C 1
ATOM 6163 O O . ILE B 1 197 ? -2.916 14.211 -1.756 1 97.62 197 ILE B O 1
ATOM 6167 N N . PHE B 1 198 ? -4.695 15.578 -1.635 1 97.19 198 PHE B N 1
ATOM 6168 C CA . PHE B 1 198 ? -4.172 16.578 -2.551 1 97.19 198 PHE B CA 1
ATOM 6169 C C . PHE B 1 198 ? -2.904 17.219 -1.992 1 97.19 198 PHE B C 1
ATOM 6171 O O . PHE B 1 198 ? -1.887 17.297 -2.684 1 97.19 198 PHE B O 1
ATOM 6178 N N . VAL B 1 199 ? -2.92 17.547 -0.768 1 95.69 199 VAL B N 1
ATOM 6179 C CA . VAL B 1 199 ? -1.813 18.25 -0.14 1 95.69 199 VAL B CA 1
ATOM 6180 C C . VAL B 1 199 ? -0.67 17.281 0.148 1 95.69 199 VAL B C 1
ATOM 6182 O O . VAL B 1 199 ? 0.503 17.656 0.035 1 95.69 199 VAL B O 1
ATOM 6185 N N . ASN B 1 200 ? -1.014 16.078 0.528 1 94.62 200 ASN B N 1
ATOM 6186 C CA . ASN B 1 200 ? -0.008 15.07 0.835 1 94.62 200 ASN B CA 1
ATOM 6187 C C . ASN B 1 200 ? 0.847 14.742 -0.385 1 94.62 200 ASN B C 1
ATOM 6189 O O . ASN B 1 200 ? 1.995 14.312 -0.248 1 94.62 200 ASN B O 1
ATOM 6193 N N . ASN B 1 201 ? 0.333 14.945 -1.52 1 94.44 201 ASN B N 1
ATOM 6194 C CA . ASN B 1 201 ? 1.086 14.703 -2.744 1 94.44 201 ASN B CA 1
ATOM 6195 C C . ASN B 1 201 ? 1.863 15.938 -3.184 1 94.44 201 ASN B C 1
ATOM 6197 O O . ASN B 1 201 ? 2.533 15.922 -4.219 1 94.44 201 ASN B O 1
ATOM 6201 N N . GLY B 1 202 ? 1.758 17.031 -2.465 1 92.62 202 GLY B N 1
ATOM 6202 C CA . GLY B 1 202 ? 2.541 18.234 -2.738 1 92.62 202 GLY B CA 1
ATOM 6203 C C . GLY B 1 202 ? 1.697 19.406 -3.191 1 92.62 202 GLY B C 1
ATOM 6204 O O . GLY B 1 202 ? 2.176 20.547 -3.23 1 92.62 202 GLY B O 1
ATOM 6205 N N . GLY B 1 203 ? 0.46 19.203 -3.602 1 94.5 203 GLY B N 1
ATOM 6206 C CA . GLY B 1 203 ? -0.424 20.281 -4.016 1 94.5 203 GLY B CA 1
ATOM 6207 C C . GLY B 1 203 ? 0.158 21.141 -5.129 1 94.5 203 GLY B C 1
ATOM 6208 O O . GLY B 1 203 ? 0.133 22.359 -5.051 1 94.5 203 GLY B O 1
ATOM 6209 N N . GLY B 1 204 ? 0.861 20.516 -6.059 1 94.31 204 GLY B N 1
ATOM 6210 C CA . GLY B 1 204 ? 1.498 21.25 -7.141 1 94.31 204 GLY B CA 1
ATOM 6211 C C . GLY B 1 204 ? 2.773 21.953 -6.715 1 94.31 204 GLY B C 1
ATOM 6212 O O . GLY B 1 204 ? 3.314 22.766 -7.457 1 94.31 204 GLY B O 1
ATOM 6213 N N . LYS B 1 205 ? 3.199 21.781 -5.512 1 93.19 205 LYS B N 1
ATOM 6214 C CA . LYS B 1 205 ? 4.391 22.375 -4.91 1 93.19 205 LYS B CA 1
ATOM 6215 C C . LYS B 1 205 ? 4.215 23.875 -4.703 1 93.19 205 LYS B C 1
ATOM 6217 O O . LYS B 1 205 ? 5.184 24.641 -4.777 1 93.19 205 LYS B O 1
ATOM 6222 N N . TYR B 1 206 ? 2.977 24.234 -4.602 1 93 206 TYR B N 1
ATOM 6223 C CA . TYR B 1 206 ? 2.699 25.609 -4.203 1 93 206 TYR B CA 1
ATOM 6224 C C . TYR B 1 206 ? 2.885 25.797 -2.701 1 93 206 TYR B C 1
ATOM 6226 O O . TYR B 1 206 ? 2.5 24.938 -1.912 1 93 206 TYR B O 1
ATOM 6234 N N . VAL B 1 207 ? 3.396 26.875 -2.295 1 87.56 207 VAL B N 1
ATOM 6235 C CA . VAL B 1 207 ? 3.756 27.125 -0.905 1 87.56 207 VAL B CA 1
ATOM 6236 C C . VAL B 1 207 ? 2.5 27.109 -0.036 1 87.56 207 VAL B C 1
ATOM 6238 O O . VAL B 1 207 ? 2.504 26.547 1.062 1 87.56 207 VAL B O 1
ATOM 6241 N N . PHE B 1 208 ? 1.394 27.625 -0.511 1 87.81 208 PHE B N 1
ATOM 6242 C CA . PHE B 1 208 ? 0.202 27.781 0.315 1 87.81 208 PHE B CA 1
ATOM 6243 C C . PHE B 1 208 ? -0.505 26.438 0.5 1 87.81 208 PHE B C 1
ATOM 6245 O O . PHE B 1 208 ? -1.355 26.297 1.381 1 87.81 208 PHE B O 1
ATOM 6252 N N . PHE B 1 209 ? -0.127 25.406 -0.28 1 91.56 209 PHE B N 1
ATOM 6253 C CA . PHE B 1 209 ? -0.711 24.078 -0.12 1 91.56 209 PHE B CA 1
ATOM 6254 C C . PHE B 1 209 ? 0.21 23.172 0.692 1 91.56 209 PHE B C 1
ATOM 6256 O O . PHE B 1 209 ? -0.099 22 0.912 1 91.56 209 PHE B O 1
ATOM 6263 N N . ASN B 1 210 ? 1.262 23.781 1.096 1 88.94 210 ASN B N 1
ATOM 6264 C CA . ASN B 1 210 ? 2.184 23.047 1.947 1 88.94 210 ASN B CA 1
ATOM 6265 C C . ASN B 1 210 ? 2.209 23.594 3.367 1 88.94 210 ASN B C 1
ATOM 6267 O O . ASN B 1 210 ? 1.648 24.656 3.631 1 88.94 210 ASN B O 1
ATOM 6271 N N . HIS B 1 211 ? 2.793 22.828 4.172 1 86.62 211 HIS B N 1
ATOM 6272 C CA . HIS B 1 211 ? 2.846 23.234 5.57 1 86.62 211 HIS B CA 1
ATOM 6273 C C . HIS B 1 211 ? 3.75 24.438 5.762 1 86.62 211 HIS B C 1
ATOM 6275 O O . HIS B 1 211 ? 4.766 24.578 5.07 1 86.62 211 HIS B O 1
ATOM 6281 N N . SER B 1 212 ? 3.357 25.234 6.676 1 84.12 212 SER B N 1
ATOM 6282 C CA . SER B 1 212 ? 4.199 26.359 7.062 1 84.12 212 SER B CA 1
ATOM 6283 C C . SER B 1 212 ? 5.52 25.891 7.656 1 84.12 212 SER B C 1
ATOM 6285 O O . SER B 1 212 ? 5.609 24.781 8.18 1 84.12 212 SER B O 1
ATOM 6287 N N . ALA B 1 213 ? 6.551 26.688 7.441 1 79.06 213 ALA B N 1
ATOM 6288 C CA . ALA B 1 213 ? 7.867 26.281 7.93 1 79.06 213 ALA B CA 1
ATOM 6289 C C . ALA B 1 213 ? 7.848 26.078 9.445 1 79.06 213 ALA B C 1
ATOM 6291 O O . ALA B 1 213 ? 8.297 25.047 9.938 1 79.06 213 ALA B O 1
ATOM 6292 N N . TRP B 1 214 ? 7.355 27.016 10.211 1 84.5 214 TRP B N 1
ATOM 6293 C CA . TRP B 1 214 ? 7.25 26.859 11.656 1 84.5 214 TRP B CA 1
ATOM 6294 C C . TRP B 1 214 ? 6.047 27.625 12.203 1 84.5 214 TRP B C 1
ATOM 6296 O O . TRP B 1 214 ? 5.219 27.047 12.922 1 84.5 214 TRP B O 1
ATOM 6306 N N . PHE B 1 215 ? 6.012 28.875 11.828 1 88.44 215 PHE B N 1
ATOM 6307 C CA . PHE B 1 215 ? 4.887 29.703 12.242 1 88.44 215 PHE B CA 1
ATOM 6308 C C . PHE B 1 215 ? 3.979 30.016 11.062 1 88.44 215 PHE B C 1
ATOM 6310 O O . PHE B 1 215 ? 4.441 30.094 9.922 1 88.44 215 PHE B O 1
ATOM 6317 N N . GLY B 1 216 ? 2.682 30.125 11.375 1 88.38 216 GLY B N 1
ATOM 6318 C CA . GLY B 1 216 ? 1.738 30.469 10.32 1 88.38 216 GLY B CA 1
ATOM 6319 C C . GLY B 1 216 ? 0.65 29.438 10.125 1 88.38 216 GLY B C 1
ATOM 6320 O O . GLY B 1 216 ? 0.58 28.453 10.867 1 88.38 216 GLY B O 1
ATOM 6321 N N . LEU B 1 217 ? -0.201 29.734 9.203 1 92 217 LEU B N 1
ATOM 6322 C CA . LEU B 1 217 ? -1.348 28.875 8.93 1 92 217 LEU B CA 1
ATOM 6323 C C . LEU B 1 217 ? -1.584 28.75 7.43 1 92 217 LEU B C 1
ATOM 6325 O O . LEU B 1 217 ? -1.854 29.734 6.75 1 92 217 LEU B O 1
ATOM 6329 N N . SER B 1 218 ? -1.3 27.578 6.906 1 92.94 218 SER B N 1
ATOM 6330 C CA . SER B 1 218 ? -1.595 27.266 5.512 1 92.94 218 SER B CA 1
ATOM 6331 C C . SER B 1 218 ? -2.762 26.297 5.398 1 92.94 218 SER B C 1
ATOM 6333 O O . SER B 1 218 ? -3.293 25.828 6.41 1 92.94 218 SER B O 1
ATOM 6335 N N . VAL B 1 219 ? -3.203 26.016 4.188 1 94.25 219 VAL B N 1
ATOM 6336 C CA . VAL B 1 219 ? -4.32 25.109 3.939 1 94.25 219 VAL B CA 1
ATOM 6337 C C . VAL B 1 219 ? -3.98 23.703 4.449 1 94.25 219 VAL B C 1
ATOM 6339 O O . VAL B 1 219 ? -4.832 23.016 5.02 1 94.25 219 VAL B O 1
ATOM 6342 N N . ALA B 1 220 ? -2.76 23.344 4.289 1 94.31 220 ALA B N 1
ATOM 6343 C CA . ALA B 1 220 ? -2.311 22.016 4.711 1 94.31 220 ALA B CA 1
ATOM 6344 C C . ALA B 1 220 ? -2.4 21.859 6.227 1 94.31 220 ALA B C 1
ATOM 6346 O O . ALA B 1 220 ? -2.582 20.75 6.73 1 94.31 220 ALA B O 1
ATOM 6347 N N . ASP B 1 221 ? -2.342 22.953 6.918 1 95.62 221 ASP B N 1
ATOM 6348 C CA . ASP B 1 221 ? -2.312 22.922 8.375 1 95.62 221 ASP B CA 1
ATOM 6349 C C . ASP B 1 221 ? -3.717 22.734 8.945 1 95.62 221 ASP B C 1
ATOM 6351 O O . ASP B 1 221 ? -3.877 22.438 10.133 1 95.62 221 ASP B O 1
ATOM 6355 N N . LEU B 1 222 ? -4.738 22.859 8.141 1 96.62 222 LEU B N 1
ATOM 6356 C CA . LEU B 1 222 ? -6.117 22.812 8.609 1 96.62 222 LEU B CA 1
ATOM 6357 C C . LEU B 1 222 ? -6.648 21.375 8.57 1 96.62 222 LEU B C 1
ATOM 6359 O O . LEU B 1 222 ? -7.66 21.062 9.195 1 96.62 222 LEU B O 1
ATOM 6363 N N . ILE B 1 223 ? -5.98 20.5 7.914 1 96.5 223 ILE B N 1
ATOM 6364 C CA . ILE B 1 223 ? -6.512 19.188 7.566 1 96.5 223 ILE B CA 1
ATOM 6365 C C . ILE B 1 223 ? -6.586 18.312 8.812 1 96.5 223 ILE B C 1
ATOM 6367 O O . ILE B 1 223 ? -7.645 17.766 9.141 1 96.5 223 ILE B O 1
ATOM 6371 N N . LEU B 1 224 ? -5.48 18.203 9.531 1 96.56 224 LEU B N 1
ATOM 6372 C CA . LEU B 1 224 ? -5.434 17.328 10.703 1 96.56 224 LEU B CA 1
ATOM 6373 C C . LEU B 1 224 ? -6.434 17.797 11.758 1 96.56 224 LEU B C 1
ATOM 6375 O O . LEU B 1 224 ? -7.238 17 12.242 1 96.56 224 LEU B O 1
ATOM 6379 N N . PRO B 1 225 ? -6.477 19.047 12.078 1 97.62 225 PRO B N 1
ATOM 6380 C CA . PRO B 1 225 ? -7.449 19.5 13.07 1 97.62 225 PRO B CA 1
ATOM 6381 C C . PRO B 1 225 ? -8.898 19.297 12.617 1 97.62 225 PRO B C 1
ATOM 6383 O O . PRO B 1 225 ? -9.781 19.047 13.438 1 97.62 225 PRO B O 1
ATOM 6386 N N . TRP B 1 226 ? -9.133 19.453 11.344 1 98 226 TRP B N 1
ATOM 6387 C CA . TRP B 1 226 ? -10.477 19.25 10.828 1 98 226 TRP B CA 1
ATOM 6388 C C . TRP B 1 226 ? -10.906 17.797 10.984 1 98 226 TRP B C 1
ATOM 6390 O O . TRP B 1 226 ? -12.047 17.5 11.344 1 98 226 TRP B O 1
ATOM 6400 N N . PHE B 1 227 ? -10.031 16.906 10.773 1 97.12 227 PHE B N 1
ATOM 6401 C CA . PHE B 1 227 ? -10.32 15.484 10.984 1 97.12 227 PHE B CA 1
ATOM 6402 C C . PHE B 1 227 ? -10.578 15.203 12.461 1 97.12 227 PHE B C 1
ATOM 6404 O O . PHE B 1 227 ? -11.5 14.461 12.805 1 97.12 227 PHE B O 1
ATOM 6411 N N . ALA B 1 228 ? -9.719 15.789 13.242 1 97.94 228 ALA B N 1
ATOM 6412 C CA . ALA B 1 228 ? -9.867 15.602 14.688 1 97.94 228 ALA B CA 1
ATOM 6413 C C . ALA B 1 228 ? -11.188 16.172 15.18 1 97.94 228 ALA B C 1
ATOM 6415 O O . ALA B 1 228 ? -11.891 15.539 15.969 1 97.94 228 ALA B O 1
ATOM 6416 N N . TRP B 1 229 ? -11.516 17.344 14.703 1 98.5 229 TRP B N 1
ATOM 6417 C CA . TRP B 1 229 ? -12.734 18.031 15.109 1 98.5 229 TRP B CA 1
ATOM 6418 C C . TRP B 1 229 ? -13.977 17.25 14.711 1 98.5 229 TRP B C 1
ATOM 6420 O O . TRP B 1 229 ? -14.875 17.031 15.523 1 98.5 229 TRP B O 1
ATOM 6430 N N . ILE B 1 230 ? -14 16.75 13.492 1 98 230 ILE B N 1
ATOM 6431 C CA . ILE B 1 230 ? -15.172 16.047 13 1 98 230 ILE B CA 1
ATOM 6432 C C . ILE B 1 230 ? -15.266 14.68 13.672 1 98 230 ILE B C 1
ATOM 6434 O O . ILE B 1 230 ? -16.359 14.148 13.875 1 98 230 ILE B O 1
ATOM 6438 N N . MET B 1 231 ? -14.141 14.133 13.977 1 97.06 231 MET B N 1
ATOM 6439 C CA . MET B 1 231 ? -14.133 12.898 14.758 1 97.06 231 MET B CA 1
ATOM 6440 C C . MET B 1 231 ? -14.828 13.094 16.094 1 97.06 231 MET B C 1
ATOM 6442 O O . MET B 1 231 ? -15.578 12.227 16.547 1 97.06 231 MET B O 1
ATOM 6446 N N . GLY B 1 232 ? -14.594 14.211 16.734 1 97.75 232 GLY B N 1
ATOM 6447 C CA . GLY B 1 232 ? -15.281 14.531 17.969 1 97.75 232 GLY B CA 1
ATOM 6448 C C . GLY B 1 232 ? -16.797 14.586 17.812 1 97.75 232 GLY B C 1
ATOM 6449 O O . GLY B 1 232 ? -17.531 14.008 18.625 1 97.75 232 GLY B O 1
ATOM 6450 N N . MET B 1 233 ? -17.188 15.211 16.781 1 96.69 233 MET B N 1
ATOM 6451 C CA . MET B 1 233 ? -18.625 15.297 16.516 1 96.69 233 MET B CA 1
ATOM 6452 C C . MET B 1 233 ? -19.219 13.906 16.312 1 96.69 233 MET B C 1
ATOM 6454 O O . MET B 1 233 ? -20.312 13.617 16.812 1 96.69 233 MET B O 1
ATOM 6458 N N . SER B 1 234 ? -18.516 13.031 15.641 1 95 234 SER B N 1
ATOM 6459 C CA . SER B 1 234 ? -18.984 11.672 15.375 1 95 234 SER B CA 1
ATOM 6460 C C . SER B 1 234 ? -19.047 10.852 16.656 1 95 234 SER B C 1
ATOM 6462 O O . SER B 1 234 ? -19.906 9.977 16.781 1 95 234 SER B O 1
ATOM 6464 N N . ILE B 1 235 ? -18.156 11.156 17.578 1 95.56 235 ILE B N 1
ATOM 6465 C CA . ILE B 1 235 ? -18.156 10.453 18.844 1 95.56 235 ILE B CA 1
ATOM 6466 C C . ILE B 1 235 ? -19.484 10.68 19.562 1 95.56 235 ILE B C 1
ATOM 6468 O O . ILE B 1 235 ? -20.109 9.734 20.062 1 95.56 235 ILE B O 1
ATOM 6472 N N . THR B 1 236 ? -19.984 11.875 19.609 1 93.06 236 THR B N 1
ATOM 6473 C CA . THR B 1 236 ? -21.219 12.219 20.312 1 93.06 236 THR B CA 1
ATOM 6474 C C . THR B 1 236 ? -22.406 11.516 19.688 1 93.06 236 THR B C 1
ATOM 6476 O O . THR B 1 236 ? -23.234 10.938 20.391 1 93.06 236 THR B O 1
ATOM 6479 N N . ILE B 1 237 ? -22.438 11.492 18.391 1 90.5 237 ILE B N 1
ATOM 6480 C CA . ILE B 1 237 ? -23.531 10.883 17.656 1 90.5 237 ILE B CA 1
ATOM 6481 C C . ILE B 1 237 ? -23.516 9.367 17.859 1 90.5 237 ILE B C 1
ATOM 6483 O O . ILE B 1 237 ? -24.562 8.766 18.156 1 90.5 237 ILE B O 1
ATOM 6487 N N . SER B 1 238 ? -22.391 8.781 17.766 1 90.12 238 SER B N 1
ATOM 6488 C CA . SER B 1 238 ? -22.266 7.336 17.875 1 90.12 238 SER B CA 1
ATOM 6489 C C . SER B 1 238 ? -22.547 6.855 19.297 1 90.12 238 SER B C 1
ATOM 6491 O O . SER B 1 238 ? -23.203 5.832 19.5 1 90.12 238 SER B O 1
ATOM 6493 N N . LYS B 1 239 ? -22.078 7.613 20.281 1 90.75 239 LYS B N 1
ATOM 6494 C CA . LYS B 1 239 ? -22.234 7.191 21.672 1 90.75 239 LYS B CA 1
ATOM 6495 C C . LYS B 1 239 ? -23.703 7.316 22.109 1 90.75 239 LYS B C 1
ATOM 6497 O O . LYS B 1 239 ? -24.188 6.496 22.891 1 90.75 239 LYS B O 1
ATOM 6502 N N . ARG B 1 240 ? -24.359 8.281 21.609 1 87.5 240 ARG B N 1
ATOM 6503 C CA . ARG B 1 240 ? -25.781 8.391 21.906 1 87.5 240 ARG B CA 1
ATOM 6504 C C . ARG B 1 240 ? -26.547 7.191 21.375 1 87.5 240 ARG B C 1
ATOM 6506 O O . ARG B 1 240 ? -27.375 6.617 22.094 1 87.5 240 ARG B O 1
ATOM 6513 N N . ALA B 1 241 ? -26.219 6.828 20.188 1 84.75 241 ALA B N 1
ATOM 6514 C CA . ALA B 1 241 ? -26.875 5.688 19.562 1 84.75 241 ALA B CA 1
ATOM 6515 C C . ALA B 1 241 ? -26.531 4.387 20.281 1 84.75 241 ALA B C 1
ATOM 6517 O O . ALA B 1 241 ? -27.406 3.553 20.516 1 84.75 241 ALA B O 1
ATOM 6518 N N . GLU B 1 242 ? -25.312 4.246 20.688 1 87.75 242 GLU B N 1
ATOM 6519 C CA . GLU B 1 242 ? -24.844 3.031 21.344 1 87.75 242 GLU B CA 1
ATOM 6520 C C . GLU B 1 242 ? -25.453 2.893 22.734 1 87.75 242 GLU B C 1
ATOM 6522 O O . GLU B 1 242 ? -25.812 1.791 23.156 1 87.75 242 GLU B O 1
ATOM 6527 N N . LEU B 1 243 ? -25.531 4.004 23.438 1 86.94 243 LEU B N 1
ATOM 6528 C CA . LEU B 1 243 ? -26.047 3.98 24.797 1 86.94 243 LEU B CA 1
ATOM 6529 C C . LEU B 1 243 ? -27.547 3.725 24.812 1 86.94 243 LEU B C 1
ATOM 6531 O O . LEU B 1 243 ? -28.094 3.221 25.797 1 86.94 243 LEU B O 1
ATOM 6535 N N . ARG B 1 244 ? -28.141 4 23.734 1 83.12 244 ARG B N 1
ATOM 6536 C CA . ARG B 1 244 ? -29.562 3.727 23.625 1 83.12 244 ARG B CA 1
ATOM 6537 C C . ARG B 1 244 ? -29.812 2.252 23.328 1 83.12 244 ARG B C 1
ATOM 6539 O O . ARG B 1 244 ? -30.859 1.706 23.703 1 83.12 244 ARG B O 1
ATOM 6546 N N . LEU B 1 245 ? -28.859 1.604 22.609 1 79.19 245 LEU B N 1
ATOM 6547 C CA . LEU B 1 245 ? -29.016 0.212 22.203 1 79.19 245 LEU B CA 1
ATOM 6548 C C . LEU B 1 245 ? -28.469 -0.73 23.281 1 79.19 245 LEU B C 1
ATOM 6550 O O . LEU B 1 245 ? -29.016 -1.815 23.484 1 79.19 245 LEU B O 1
ATOM 6554 N N . THR B 1 246 ? -27.234 -0.456 23.688 1 72.44 246 THR B N 1
ATOM 6555 C CA . THR B 1 246 ? -26.547 -1.34 24.625 1 72.44 246 THR B CA 1
ATOM 6556 C C . THR B 1 246 ? -26.453 -0.708 26 1 72.44 246 THR B C 1
ATOM 6558 O O . THR B 1 246 ? -26.188 0.489 26.125 1 72.44 246 THR B O 1
ATOM 6561 N N . THR B 1 247 ? -26.641 -1.52 26.906 1 69.44 247 THR B N 1
ATOM 6562 C CA . THR B 1 247 ? -26.703 -0.99 28.266 1 69.44 247 THR B CA 1
ATOM 6563 C C . THR B 1 247 ? -25.328 -1.049 28.938 1 69.44 247 THR B C 1
ATOM 6565 O O . THR B 1 247 ? -25.047 -0.284 29.859 1 69.44 247 THR B O 1
ATOM 6568 N N . SER B 1 248 ? -24.453 -1.849 28.328 1 88.12 248 SER B N 1
ATOM 6569 C CA . SER B 1 248 ? -23.25 -2.023 29.125 1 88.12 248 SER B CA 1
ATOM 6570 C C . SER B 1 248 ? -22.156 -1.036 28.703 1 88.12 248 SER B C 1
ATOM 6572 O O . SER B 1 248 ? -21.656 -1.109 27.578 1 88.12 248 SER B O 1
ATOM 6574 N N . ARG B 1 249 ? -21.781 -0.052 29.578 1 90.62 249 ARG B N 1
ATOM 6575 C CA . ARG B 1 249 ? -20.734 0.942 29.344 1 90.62 249 ARG B CA 1
ATOM 6576 C C . ARG B 1 249 ? -19.375 0.28 29.188 1 90.62 249 ARG B C 1
ATOM 6578 O O . ARG B 1 249 ? -18.5 0.795 28.484 1 90.62 249 ARG B O 1
ATOM 6585 N N . VAL B 1 250 ? -19.188 -0.876 29.781 1 91.81 250 VAL B N 1
ATOM 6586 C CA . VAL B 1 250 ? -17.922 -1.592 29.688 1 91.81 250 VAL B CA 1
ATOM 6587 C C . VAL B 1 250 ? -17.734 -2.117 28.281 1 91.81 250 VAL B C 1
ATOM 6589 O O . VAL B 1 250 ? -16.625 -2.049 27.719 1 91.81 250 VAL B O 1
ATOM 6592 N N . LYS B 1 251 ? -18.812 -2.592 27.766 1 91.81 251 LYS B N 1
ATOM 6593 C CA . LYS B 1 251 ? -18.75 -3.098 26.406 1 91.81 251 LYS B CA 1
ATOM 6594 C C . LYS B 1 251 ? -18.422 -1.977 25.422 1 91.81 251 LYS B C 1
ATOM 6596 O O . LYS B 1 251 ? -17.656 -2.172 24.484 1 91.81 251 LYS B O 1
ATOM 6601 N N . ILE B 1 252 ? -19 -0.849 25.656 1 92.62 252 ILE B N 1
ATOM 6602 C CA . ILE B 1 252 ? -18.75 0.306 24.797 1 92.62 252 ILE B CA 1
ATOM 6603 C C . ILE B 1 252 ? -17.297 0.741 24.922 1 92.62 252 ILE B C 1
ATOM 6605 O O . ILE B 1 252 ? -16.641 1.055 23.922 1 92.62 252 ILE B O 1
ATOM 6609 N N . THR B 1 253 ? -16.812 0.706 26.156 1 94.12 253 THR B N 1
ATOM 6610 C CA . THR B 1 253 ? -15.422 1.094 26.406 1 94.12 253 THR B CA 1
ATOM 6611 C C . THR B 1 253 ? -14.461 0.128 25.719 1 94.12 253 THR B C 1
ATOM 6613 O O . THR B 1 253 ? -13.438 0.545 25.172 1 94.12 253 THR B O 1
ATOM 6616 N N . LEU B 1 254 ? -14.789 -1.12 25.734 1 93.88 254 LEU B N 1
ATOM 6617 C CA . LEU B 1 254 ? -13.938 -2.117 25.078 1 93.88 254 LEU B CA 1
ATOM 6618 C C . LEU B 1 254 ? -13.93 -1.926 23.578 1 93.88 254 LEU B C 1
ATOM 6620 O O . LEU B 1 254 ? -12.906 -2.119 22.922 1 93.88 254 LEU B O 1
ATOM 6624 N N . CYS B 1 255 ? -15.023 -1.517 23.062 1 92.06 255 CYS B N 1
ATOM 6625 C CA . CYS B 1 255 ? -15.102 -1.237 21.625 1 92.06 255 CYS B CA 1
ATOM 6626 C C . CYS B 1 255 ? -14.25 -0.031 21.266 1 92.06 255 CYS B C 1
ATOM 6628 O O . CYS B 1 255 ? -13.594 -0.024 20.219 1 92.06 255 CYS B O 1
ATOM 6630 N N . CYS B 1 256 ? -14.273 0.92 22.125 1 95.06 256 CYS B N 1
ATOM 6631 C CA . CYS B 1 256 ? -13.469 2.113 21.891 1 95.06 256 CYS B CA 1
ATOM 6632 C C . CYS B 1 256 ? -11.984 1.787 21.969 1 95.06 256 CYS B C 1
ATOM 6634 O O . CYS B 1 256 ? -11.188 2.318 21.188 1 95.06 256 CYS B O 1
ATOM 6636 N N . LEU B 1 257 ? -11.641 0.907 22.875 1 96.12 257 LEU B N 1
ATOM 6637 C CA . LEU B 1 257 ? -10.25 0.491 23.016 1 96.12 257 LEU B CA 1
ATOM 6638 C C . LEU B 1 257 ? -9.781 -0.271 21.781 1 96.12 257 LEU B C 1
ATOM 6640 O O . LEU B 1 257 ? -8.672 -0.053 21.281 1 96.12 257 LEU B O 1
ATOM 6644 N N . ARG B 1 258 ? -10.625 -1.12 21.328 1 94.06 258 ARG B N 1
ATOM 6645 C CA . ARG B 1 258 ? -10.297 -1.888 20.125 1 94.06 258 ARG B CA 1
ATOM 6646 C C . ARG B 1 258 ? -10.109 -0.972 18.922 1 94.06 258 ARG B C 1
ATOM 6648 O O . ARG B 1 258 ? -9.141 -1.124 18.172 1 94.06 258 ARG B O 1
ATOM 6655 N N . ARG B 1 259 ? -10.93 -0.055 18.766 1 93.81 259 ARG B N 1
ATOM 6656 C CA . ARG B 1 259 ? -10.836 0.896 17.656 1 93.81 259 ARG B CA 1
ATOM 6657 C C . ARG B 1 259 ? -9.547 1.71 17.75 1 93.81 259 ARG B C 1
ATOM 6659 O O . ARG B 1 259 ? -8.859 1.906 16.75 1 93.81 259 ARG B O 1
ATOM 6666 N N . SER B 1 260 ? -9.289 2.154 18.938 1 97.31 260 SER B N 1
ATOM 6667 C CA . SER B 1 260 ? -8.07 2.93 19.141 1 97.31 260 SER B CA 1
ATOM 6668 C C . SER B 1 260 ? -6.828 2.086 18.875 1 97.31 260 SER B C 1
ATOM 6670 O O . SER B 1 260 ? -5.863 2.562 18.281 1 97.31 260 SER B O 1
ATOM 6672 N N . ALA B 1 261 ? -6.855 0.851 19.281 1 96.5 261 ALA B N 1
ATOM 6673 C CA . ALA B 1 261 ? -5.719 -0.044 19.078 1 96.5 261 ALA B CA 1
ATOM 6674 C C . ALA B 1 261 ? -5.484 -0.295 17.578 1 96.5 261 ALA B C 1
ATOM 6676 O O . ALA B 1 261 ? -4.34 -0.294 17.125 1 96.5 261 ALA B O 1
ATOM 6677 N N . ILE B 1 262 ? -6.516 -0.475 16.859 1 94.88 262 ILE B N 1
ATOM 6678 C CA . ILE B 1 262 ? -6.406 -0.716 15.43 1 94.88 262 ILE B CA 1
ATOM 6679 C C . ILE B 1 262 ? -5.832 0.521 14.742 1 94.88 262 ILE B C 1
ATOM 6681 O O . ILE B 1 262 ? -4.984 0.408 13.859 1 94.88 262 ILE B O 1
ATOM 6685 N N . LEU B 1 263 ? -6.254 1.666 15.141 1 96.5 263 LEU B N 1
ATOM 6686 C CA . LEU B 1 263 ? -5.75 2.906 14.562 1 96.5 263 LEU B CA 1
ATOM 6687 C C . LEU B 1 263 ? -4.262 3.07 14.836 1 96.5 263 LEU B C 1
ATOM 6689 O O . LEU B 1 263 ? -3.5 3.473 13.961 1 96.5 263 LEU B O 1
ATOM 6693 N N . ILE B 1 264 ? -3.881 2.713 16.047 1 97.44 264 ILE B N 1
ATOM 6694 C CA . ILE B 1 264 ? -2.477 2.812 16.438 1 97.44 264 ILE B CA 1
ATOM 6695 C C . ILE B 1 264 ? -1.645 1.832 15.609 1 97.44 264 ILE B C 1
ATOM 6697 O O . ILE B 1 264 ? -0.574 2.184 15.109 1 97.44 264 ILE B O 1
ATOM 6701 N N . LEU B 1 265 ? -2.172 0.664 15.453 1 95.5 265 LEU B N 1
ATOM 6702 C CA . LEU B 1 265 ? -1.452 -0.35 14.688 1 95.5 265 LEU B CA 1
ATOM 6703 C C . LEU B 1 265 ? -1.328 0.059 13.227 1 95.5 265 LEU B C 1
ATOM 6705 O O . LEU B 1 265 ? -0.274 -0.125 12.617 1 95.5 265 LEU B O 1
ATOM 6709 N N . LEU B 1 266 ? -2.355 0.602 12.664 1 95.5 266 LEU B N 1
ATOM 6710 C CA . LEU B 1 266 ? -2.312 1.096 11.297 1 95.5 266 LEU B CA 1
ATOM 6711 C C . LEU B 1 266 ? -1.305 2.232 11.156 1 95.5 266 LEU B C 1
ATOM 6713 O O . LEU B 1 266 ? -0.583 2.311 10.156 1 95.5 266 LEU B O 1
ATOM 6717 N N . GLY B 1 267 ? -1.304 3.107 12.164 1 97 267 GLY B N 1
ATOM 6718 C CA . GLY B 1 267 ? -0.339 4.195 12.156 1 97 267 GLY B CA 1
ATOM 6719 C C . GLY B 1 267 ? 1.1 3.717 12.195 1 97 267 GLY B C 1
ATOM 6720 O O . GLY B 1 267 ? 1.958 4.242 11.484 1 97 267 GLY B O 1
ATOM 6721 N N . LEU B 1 268 ? 1.325 2.736 13 1 96.06 268 LEU B N 1
ATOM 6722 C CA . LEU B 1 268 ? 2.67 2.18 13.102 1 96.06 268 LEU B CA 1
ATOM 6723 C C . LEU B 1 268 ? 3.078 1.496 11.805 1 96.06 268 LEU B C 1
ATOM 6725 O O . LEU B 1 268 ? 4.238 1.571 11.398 1 96.06 268 LEU B O 1
ATOM 6729 N N . MET B 1 269 ? 2.158 0.819 11.195 1 95.31 269 MET B N 1
ATOM 6730 C CA . MET B 1 269 ? 2.416 0.176 9.914 1 95.31 269 MET B CA 1
ATOM 6731 C C . MET B 1 269 ? 2.824 1.204 8.859 1 95.31 269 MET B C 1
ATOM 6733 O O . MET B 1 269 ? 3.809 1.011 8.148 1 95.31 269 MET B O 1
ATOM 6737 N N . LEU B 1 270 ? 2.154 2.289 8.797 1 95.81 270 LEU B N 1
ATOM 6738 C CA . LEU B 1 270 ? 2.434 3.318 7.805 1 95.81 270 LEU B CA 1
ATOM 6739 C C . LEU B 1 270 ? 3.766 4.004 8.094 1 95.81 270 LEU B C 1
ATOM 6741 O O . LEU B 1 270 ? 4.5 4.352 7.164 1 95.81 270 LEU B O 1
ATOM 6745 N N . ASN B 1 271 ? 4.078 4.16 9.391 1 95.38 271 ASN B N 1
ATOM 6746 C CA . ASN B 1 271 ? 5.348 4.781 9.75 1 95.38 271 ASN B CA 1
ATOM 6747 C C . ASN B 1 271 ? 6.527 3.877 9.414 1 95.38 271 ASN B C 1
ATOM 6749 O O . ASN B 1 271 ? 7.66 4.348 9.297 1 95.38 271 ASN B O 1
ATOM 6753 N N . SER B 1 272 ? 6.285 2.605 9.281 1 94.38 272 SER B N 1
ATOM 6754 C CA . SER B 1 272 ? 7.355 1.653 8.992 1 94.38 272 SER B CA 1
ATOM 6755 C C . SER B 1 272 ? 7.816 1.76 7.543 1 94.38 272 SER B C 1
ATOM 6757 O O . SER B 1 272 ? 8.875 1.248 7.184 1 94.38 272 SER B O 1
ATOM 6759 N N . ILE B 1 273 ? 7.062 2.42 6.734 1 92 273 ILE B N 1
ATOM 6760 C CA . ILE B 1 273 ? 7.445 2.617 5.34 1 92 273 ILE B CA 1
ATOM 6761 C C . ILE B 1 273 ? 8.789 3.346 5.273 1 92 273 ILE B C 1
ATOM 6763 O O . ILE B 1 273 ? 9.641 3.014 4.445 1 92 273 ILE B O 1
ATOM 6767 N N . ASP B 1 274 ? 9.031 4.281 6.16 1 87.06 274 ASP B N 1
ATOM 6768 C CA . ASP B 1 274 ? 10.227 5.117 6.129 1 87.06 274 ASP B CA 1
ATOM 6769 C C . ASP B 1 274 ? 11.281 4.602 7.102 1 87.06 274 ASP B C 1
ATOM 6771 O O . ASP B 1 274 ? 12.344 5.219 7.266 1 87.06 274 ASP B O 1
ATOM 6775 N N . SER B 1 275 ? 10.93 3.506 7.73 1 87.44 275 SER B N 1
ATOM 6776 C CA . SER B 1 275 ? 11.867 2.998 8.727 1 87.44 275 SER B CA 1
ATOM 6777 C C . SER B 1 275 ? 12.664 1.818 8.18 1 87.44 275 SER B C 1
ATOM 6779 O O . SER B 1 275 ? 12.141 1.003 7.422 1 87.44 275 SER B O 1
ATOM 6781 N N . LYS B 1 276 ? 13.945 1.815 8.492 1 79.19 276 LYS B N 1
ATOM 6782 C CA . LYS B 1 276 ? 14.797 0.723 8.039 1 79.19 276 LYS B CA 1
ATOM 6783 C C . LYS B 1 276 ? 14.805 -0.43 9.039 1 79.19 276 LYS B C 1
ATOM 6785 O O . LYS B 1 276 ? 14.969 -1.59 8.656 1 79.19 276 LYS B O 1
ATOM 6790 N N . SER B 1 277 ? 14.594 -0.014 10.289 1 85.44 277 SER B N 1
ATOM 6791 C CA . SER B 1 277 ? 14.617 -1.021 11.352 1 85.44 277 SER B CA 1
ATOM 6792 C C . SER B 1 277 ? 13.602 -0.697 12.438 1 85.44 277 SER B C 1
ATOM 6794 O O . SER B 1 277 ? 13.016 0.389 12.453 1 85.44 277 SER B O 1
ATOM 6796 N N . LEU B 1 278 ? 13.398 -1.677 13.328 1 87.75 278 LEU B N 1
ATOM 6797 C CA . LEU B 1 278 ? 12.469 -1.492 14.43 1 87.75 278 LEU B CA 1
ATOM 6798 C C . LEU B 1 278 ? 13.031 -0.521 15.461 1 87.75 278 LEU B C 1
ATOM 6800 O O . LEU B 1 278 ? 12.281 0.086 16.234 1 87.75 278 LEU B O 1
ATOM 6804 N N . ASN B 1 279 ? 14.328 -0.361 15.406 1 87.19 279 ASN B N 1
ATOM 6805 C CA . ASN B 1 279 ? 14.984 0.528 16.359 1 87.19 279 ASN B CA 1
ATOM 6806 C C . ASN B 1 279 ? 14.75 1.995 16.016 1 87.19 279 ASN B C 1
ATOM 6808 O O . ASN B 1 279 ? 14.883 2.871 16.859 1 87.19 279 ASN B O 1
ATOM 6812 N N . ASP B 1 280 ? 14.406 2.256 14.836 1 88.06 280 ASP B N 1
ATOM 6813 C CA . ASP B 1 280 ? 14.18 3.633 14.406 1 88.06 280 ASP B CA 1
ATOM 6814 C C . ASP B 1 280 ? 12.727 3.859 14.016 1 88.06 280 ASP B C 1
ATOM 6816 O O . ASP B 1 280 ? 12.406 4.848 13.352 1 88.06 280 ASP B O 1
ATOM 6820 N N . LEU B 1 281 ? 11.93 2.932 14.422 1 92.25 281 LEU B N 1
ATOM 6821 C CA . LEU B 1 281 ? 10.516 3.064 14.078 1 92.25 281 LEU B CA 1
ATOM 6822 C C . LEU B 1 281 ? 9.875 4.219 14.844 1 92.25 281 LEU B C 1
ATOM 6824 O O . LEU B 1 281 ? 10.008 4.309 16.062 1 92.25 281 LEU B O 1
ATOM 6828 N N . ARG B 1 282 ? 9.273 5.223 14.117 1 94.38 282 ARG B N 1
ATOM 6829 C CA . ARG B 1 282 ? 8.57 6.363 14.688 1 94.38 282 ARG B CA 1
ATOM 6830 C C . ARG B 1 282 ? 7.293 5.926 15.391 1 94.38 282 ARG B C 1
ATOM 6832 O O . ARG B 1 282 ? 6.422 5.305 14.781 1 94.38 282 ARG B O 1
ATOM 6839 N N . PHE B 1 283 ? 7.105 6.176 16.656 1 94.62 283 PHE B N 1
ATOM 6840 C CA . PHE B 1 283 ? 5.957 5.738 17.438 1 94.62 283 PHE B CA 1
ATOM 6841 C C . PHE B 1 283 ? 4.809 6.734 17.312 1 94.62 283 PHE B C 1
ATOM 6843 O O . PHE B 1 283 ? 3.668 6.344 17.047 1 94.62 283 PHE B O 1
ATOM 6850 N N . PRO B 1 284 ? 5.145 8.031 17.484 1 95.56 284 PRO B N 1
ATOM 6851 C CA . PRO B 1 284 ? 4.047 8.977 17.266 1 95.56 284 PRO B CA 1
ATOM 6852 C C . PRO B 1 284 ? 3.691 9.141 15.789 1 95.56 284 PRO B C 1
ATOM 6854 O O . PRO B 1 284 ? 4.5 8.812 14.922 1 95.56 284 PRO B O 1
ATOM 6857 N N . GLY B 1 285 ? 2.553 9.469 15.531 1 95.5 285 GLY B N 1
ATOM 6858 C CA . GLY B 1 285 ? 2.043 9.664 14.18 1 95.5 285 GLY B CA 1
ATOM 6859 C C . GLY B 1 285 ? 0.64 10.242 14.156 1 95.5 285 GLY B C 1
ATOM 6860 O O . GLY B 1 285 ? 0.001 10.391 15.195 1 95.5 285 GLY B O 1
ATOM 6861 N N . ILE B 1 286 ? 0.225 10.508 13.008 1 96.31 286 ILE B N 1
ATOM 6862 C CA . ILE B 1 286 ? -1.068 11.156 12.828 1 96.31 286 ILE B CA 1
ATOM 6863 C C . ILE B 1 286 ? -2.182 10.234 13.32 1 96.31 286 ILE B C 1
ATOM 6865 O O . ILE B 1 286 ? -3.041 10.656 14.102 1 96.31 286 ILE B O 1
ATOM 6869 N N . LEU B 1 287 ? -2.168 8.969 12.852 1 97.19 287 LEU B N 1
ATOM 6870 C CA . LEU B 1 287 ? -3.219 8.039 13.258 1 97.19 287 LEU B CA 1
ATOM 6871 C C . LEU B 1 287 ? -3.125 7.727 14.742 1 97.19 287 LEU B C 1
ATOM 6873 O O . LEU B 1 287 ? -4.148 7.547 15.406 1 97.19 287 LEU B O 1
ATOM 6877 N N . GLN B 1 288 ? -1.892 7.668 15.297 1 97.75 288 GLN B N 1
ATOM 6878 C CA . GLN B 1 288 ? -1.698 7.441 16.719 1 97.75 288 GLN B CA 1
ATOM 6879 C C . GLN B 1 288 ? -2.252 8.609 17.547 1 97.75 288 GLN B C 1
ATOM 6881 O O . GLN B 1 288 ? -2.926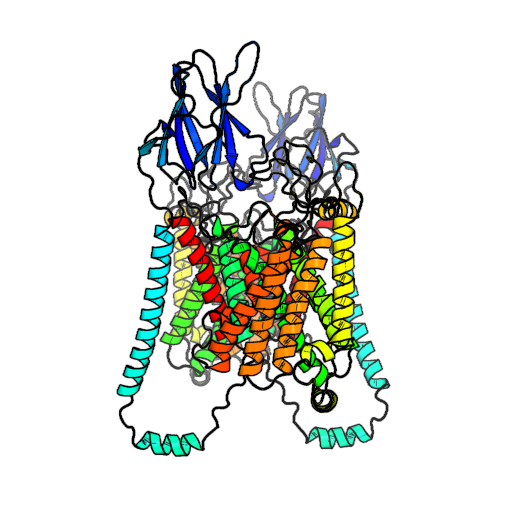 8.398 18.547 1 97.75 288 GLN B O 1
ATOM 6886 N N . LEU B 1 289 ? -1.964 9.82 17.062 1 97.94 289 LEU B N 1
ATOM 6887 C CA . LEU B 1 289 ? -2.479 11.016 17.703 1 97.94 289 LEU B CA 1
ATOM 6888 C C . LEU B 1 289 ? -4.004 11.016 17.719 1 97.94 289 LEU B C 1
ATOM 6890 O O . LEU B 1 289 ? -4.621 11.281 18.75 1 97.94 289 LEU B O 1
ATOM 6894 N N . LEU B 1 290 ? -4.617 10.664 16.625 1 97.81 290 LEU B N 1
ATOM 6895 C CA . LEU B 1 290 ? -6.07 10.625 16.531 1 97.81 290 LEU B CA 1
ATOM 6896 C C . LEU B 1 290 ? -6.648 9.508 17.391 1 97.81 290 LEU B C 1
ATOM 6898 O O . LEU B 1 290 ? -7.719 9.664 17.984 1 97.81 290 LEU B O 1
ATOM 6902 N N . ALA B 1 291 ? -5.926 8.391 17.453 1 98 291 ALA B N 1
ATOM 6903 C CA . ALA B 1 291 ? -6.387 7.242 18.219 1 98 291 ALA B CA 1
ATOM 6904 C C . ALA B 1 291 ? -6.445 7.57 19.719 1 98 291 ALA B C 1
ATOM 6906 O O . ALA B 1 291 ? -7.449 7.285 20.375 1 98 291 ALA B O 1
ATOM 6907 N N . VAL B 1 292 ? -5.406 8.172 20.219 1 97.88 292 VAL B N 1
ATOM 6908 C CA . VAL B 1 292 ? -5.34 8.508 21.641 1 97.88 292 VAL B CA 1
ATOM 6909 C C . VAL B 1 292 ? -6.383 9.57 21.969 1 97.88 292 VAL B C 1
ATOM 6911 O O . VAL B 1 292 ? -7.082 9.477 22.969 1 97.88 292 VAL B O 1
ATOM 6914 N N . SER B 1 293 ? -6.449 10.594 21.125 1 98.12 293 SER B N 1
ATOM 6915 C CA . SER B 1 293 ? -7.434 11.648 21.344 1 98.12 293 SER B CA 1
ATOM 6916 C C . SER B 1 293 ? -8.852 11.102 21.281 1 98.12 293 SER B C 1
ATOM 6918 O O . SER B 1 293 ? -9.711 11.492 22.078 1 98.12 293 SER B O 1
ATOM 6920 N N . TYR B 1 294 ? -9.086 10.203 20.328 1 97.5 294 TYR B N 1
ATOM 6921 C CA . TYR B 1 294 ? -10.383 9.547 20.219 1 97.5 294 TYR B CA 1
ATOM 6922 C C . TYR B 1 294 ? -10.703 8.781 21.5 1 97.5 294 TYR B C 1
ATOM 6924 O O . TYR B 1 294 ? -11.812 8.891 22.031 1 97.5 294 TYR B O 1
ATOM 6932 N N . PHE B 1 295 ? -9.758 8.047 21.984 1 97.69 295 PHE B N 1
ATOM 6933 C CA . PHE B 1 295 ? -9.969 7.184 23.141 1 97.69 295 PHE B CA 1
ATOM 6934 C C . PHE B 1 295 ? -10.328 8.008 24.375 1 97.69 295 PHE B C 1
ATOM 6936 O O . PHE B 1 295 ? -11.297 7.699 25.062 1 97.69 295 PHE B O 1
ATOM 6943 N N . ILE B 1 296 ? -9.633 9.055 24.625 1 97.25 296 ILE B N 1
ATOM 6944 C CA . ILE B 1 296 ? -9.844 9.883 25.812 1 97.25 296 ILE B CA 1
ATOM 6945 C C . ILE B 1 296 ? -11.211 10.555 25.734 1 97.25 296 ILE B C 1
ATOM 6947 O O . ILE B 1 296 ? -11.992 10.508 26.688 1 97.25 296 ILE B O 1
ATOM 6951 N N . CYS B 1 297 ? -11.523 11.156 24.609 1 97.5 297 CYS B N 1
ATOM 6952 C CA . CYS B 1 297 ? -12.789 11.867 24.469 1 97.5 297 CYS B CA 1
ATOM 6953 C C . CYS B 1 297 ? -13.961 10.898 24.453 1 97.5 297 CYS B C 1
ATOM 6955 O O . CYS B 1 297 ? -15.031 11.195 24.984 1 97.5 297 CYS B O 1
ATOM 6957 N N . ALA B 1 298 ? -13.789 9.734 23.812 1 96.69 298 ALA B N 1
ATOM 6958 C CA . ALA B 1 298 ? -14.852 8.734 23.766 1 96.69 298 ALA B CA 1
ATOM 6959 C C . ALA B 1 298 ? -15.164 8.195 25.156 1 96.69 298 ALA B C 1
ATOM 6961 O O . ALA B 1 298 ? -16.328 7.988 25.5 1 96.69 298 ALA B O 1
ATOM 6962 N N . ILE B 1 299 ? -14.148 7.996 25.969 1 95.44 299 ILE B N 1
ATOM 6963 C CA . ILE B 1 299 ? -14.336 7.492 27.328 1 95.44 299 ILE B CA 1
ATOM 6964 C C . ILE B 1 299 ? -15.031 8.547 28.172 1 95.44 299 ILE B C 1
ATOM 6966 O O . ILE B 1 299 ? -15.945 8.234 28.938 1 95.44 299 ILE B O 1
ATOM 6970 N N . LEU B 1 300 ? -14.633 9.797 28.031 1 95 300 LEU B N 1
ATOM 6971 C CA . LEU B 1 300 ? -15.281 10.875 28.766 1 95 300 LEU B CA 1
ATOM 6972 C C . LEU B 1 300 ? -16.766 10.969 28.406 1 95 300 LEU B C 1
ATOM 6974 O O . LEU B 1 300 ? -17.609 11.117 29.297 1 95 300 LEU B O 1
ATOM 6978 N N . GLU B 1 301 ? -17.016 10.836 27.156 1 92.81 301 GLU B N 1
ATOM 6979 C CA . GLU B 1 301 ? -18.406 10.906 26.719 1 92.81 301 GLU B CA 1
ATOM 6980 C C . GLU B 1 301 ? -19.203 9.703 27.203 1 92.81 301 GLU B C 1
ATOM 6982 O O . GLU B 1 301 ? -20.375 9.836 27.562 1 92.81 301 GLU B O 1
ATOM 6987 N N . THR B 1 302 ? -18.562 8.531 27.203 1 92.44 302 THR B N 1
ATOM 6988 C CA . THR B 1 302 ? -19.234 7.316 27.641 1 92.44 302 THR B CA 1
ATOM 6989 C C . THR B 1 302 ? -19.562 7.387 29.125 1 92.44 302 THR B C 1
ATOM 6991 O O . THR B 1 302 ? -20.625 6.93 29.547 1 92.44 302 THR B O 1
ATOM 6994 N N . ILE B 1 303 ? -18.734 8.008 29.891 1 91 303 ILE B N 1
ATOM 6995 C CA . ILE B 1 303 ? -18.906 8.086 31.344 1 91 303 ILE B CA 1
ATOM 6996 C C . ILE B 1 303 ? -19.969 9.117 31.688 1 91 303 ILE B C 1
ATOM 6998 O O . ILE B 1 303 ? -20.828 8.875 32.531 1 91 303 ILE B O 1
ATOM 7002 N N . PHE B 1 304 ? -20.062 10.266 31 1 88.88 304 PHE B N 1
ATOM 7003 C CA . PHE B 1 304 ? -20.859 11.391 31.469 1 88.88 304 PHE B CA 1
ATOM 7004 C C . PHE B 1 304 ? -22.125 11.539 30.656 1 88.88 304 PHE B C 1
ATOM 7006 O O . PHE B 1 304 ? -23.047 12.25 31.047 1 88.88 304 PHE B O 1
ATOM 7013 N N . MET B 1 305 ? -22.188 10.891 29.516 1 83.88 305 MET B N 1
ATOM 7014 C CA . MET B 1 305 ? -23.375 11.055 28.688 1 83.88 305 MET B CA 1
ATOM 7015 C C . MET B 1 305 ? -24.578 10.344 29.297 1 83.88 305 MET B C 1
ATOM 7017 O O . MET B 1 305 ? -24.453 9.234 29.812 1 83.88 305 MET B O 1
ATOM 7021 N N . LYS B 1 306 ? -25.703 11.078 29.328 1 74.94 306 LYS B N 1
ATOM 7022 C CA . LYS B 1 306 ? -26.953 10.508 29.812 1 74.94 306 LYS B CA 1
ATOM 7023 C C . LYS B 1 306 ? -27.828 10.062 28.641 1 74.94 306 LYS B C 1
ATOM 7025 O O . LYS B 1 306 ? -28.047 10.82 27.703 1 74.94 306 LYS B O 1
ATOM 7030 N N . PRO B 1 307 ? -28.125 8.797 28.562 1 66.81 307 PRO B N 1
ATOM 7031 C CA . PRO B 1 307 ? -28.906 8.258 27.438 1 66.81 307 PRO B CA 1
ATOM 7032 C C . PRO B 1 307 ? -30.203 9.023 27.203 1 66.81 307 PRO B C 1
ATOM 7034 O O . PRO B 1 307 ? -30.672 9.102 26.062 1 66.81 307 PRO B O 1
ATOM 7037 N N . HIS B 1 308 ? -30.969 9.492 28.266 1 61.66 308 HIS B N 1
ATOM 7038 C CA . HIS B 1 308 ? -32.281 10.086 28.062 1 61.66 308 HIS B CA 1
ATOM 7039 C C . HIS B 1 308 ? -32.25 11.602 28.25 1 61.66 308 HIS B C 1
ATOM 7041 O O . HIS B 1 308 ? -31.938 12.086 29.344 1 61.66 308 HIS B O 1
ATOM 7047 N N . SER B 1 309 ? -32.062 12.445 27.188 1 57.59 309 SER B N 1
ATOM 7048 C CA . SER B 1 309 ? -31.984 13.898 27.109 1 57.59 309 SER B CA 1
ATOM 7049 C C . SER B 1 309 ? -33.25 14.562 27.625 1 57.59 309 SER B C 1
ATOM 7051 O O . SER B 1 309 ? -33.281 15.766 27.875 1 57.59 309 SER B O 1
ATOM 7053 N N . GLN B 1 310 ? -34.438 13.953 27.438 1 53.75 310 GLN B N 1
ATOM 7054 C CA . GLN B 1 310 ? -35.719 14.609 27.75 1 53.75 310 GLN B CA 1
ATOM 7055 C C . GLN B 1 310 ? -35.688 15.211 29.156 1 53.75 310 GLN B C 1
ATOM 7057 O O . GLN B 1 310 ? -36.281 16.266 29.406 1 53.75 310 GLN B O 1
ATOM 7062 N N . ASP B 1 311 ? -35.125 14.555 29.938 1 52.22 311 ASP B N 1
ATOM 7063 C CA . ASP B 1 311 ? -35.156 15.023 31.312 1 52.22 311 ASP B CA 1
ATOM 7064 C C . ASP B 1 311 ? -34.375 16.312 31.5 1 52.22 311 ASP B C 1
ATOM 7066 O O . ASP B 1 311 ? -34.594 17.062 32.438 1 52.22 311 ASP B O 1
ATOM 7070 N N . ILE B 1 312 ? -33.562 16.672 30.5 1 54.34 312 ILE B N 1
ATOM 7071 C CA . ILE B 1 312 ? -32.656 17.812 30.641 1 54.34 312 ILE B CA 1
ATOM 7072 C C . ILE B 1 312 ? -33.406 19.109 30.297 1 54.34 312 ILE B C 1
ATOM 7074 O O . ILE B 1 312 ? -33.156 20.156 30.906 1 54.34 312 ILE B O 1
ATOM 7078 N N . LEU B 1 313 ? -34.438 19.062 29.328 1 54.34 313 LEU B N 1
ATOM 7079 C CA . LEU B 1 313 ? -35.219 20.234 29 1 54.34 313 LEU B CA 1
ATOM 7080 C C . LEU B 1 313 ? -35.906 20.797 30.25 1 54.34 313 LEU B C 1
ATOM 7082 O O . LEU B 1 313 ? -35.969 22.016 30.438 1 54.34 313 LEU B O 1
ATOM 7086 N N . LEU B 1 314 ? -36.438 19.844 30.922 1 54.53 314 LEU B N 1
ATOM 7087 C CA . LEU B 1 314 ? -37.219 20.266 32.062 1 54.53 314 LEU B CA 1
ATOM 7088 C C . LEU B 1 314 ? -36.312 20.797 33.188 1 54.53 314 LEU B C 1
ATOM 7090 O O . LEU B 1 314 ? -36.75 21.594 34 1 54.53 314 LEU B O 1
ATOM 7094 N N . GLN B 1 315 ? -35.156 20.391 33.062 1 53.22 315 GLN B N 1
ATOM 7095 C CA . GLN B 1 315 ? -34.281 20.672 34.188 1 53.22 315 GLN B CA 1
ATOM 7096 C C . GLN B 1 315 ? -33.75 22.109 34.125 1 53.22 315 GLN B C 1
ATOM 7098 O O . GLN B 1 315 ? -33.594 22.766 35.156 1 53.22 315 GLN B O 1
ATOM 7103 N N . PHE B 1 316 ? -33.5 22.672 32.875 1 58.75 316 PHE B N 1
ATOM 7104 C CA . PHE B 1 316 ? -32.812 23.938 32.906 1 58.75 316 PHE B CA 1
ATOM 7105 C C . PHE B 1 316 ? -33.75 25.094 32.562 1 58.75 316 PHE B C 1
ATOM 7107 O O . PHE B 1 316 ? -33.344 26.25 32.531 1 58.75 316 PHE B O 1
ATOM 7114 N N . GLY B 1 317 ? -35 24.922 32.719 1 55.06 317 GLY B N 1
ATOM 7115 C CA . GLY B 1 317 ? -36.031 25.938 32.562 1 55.06 317 GLY B CA 1
ATOM 7116 C C . GLY B 1 317 ? -35.594 27.125 31.719 1 55.06 317 GLY B C 1
ATOM 7117 O O . GLY B 1 317 ? -35.312 26.984 30.531 1 55.06 317 GLY B O 1
ATOM 7118 N N . ARG B 1 318 ? -35.281 28.391 32.406 1 57.97 318 ARG B N 1
ATOM 7119 C CA . ARG B 1 318 ? -34.906 29.688 31.844 1 57.97 318 ARG B CA 1
ATOM 7120 C C . ARG B 1 318 ? -33.531 29.641 31.234 1 57.97 318 ARG B C 1
ATOM 7122 O O . ARG B 1 318 ? -33.219 30.406 30.312 1 57.97 318 ARG B O 1
ATOM 7129 N N . PHE B 1 319 ? -32.594 28.781 31.641 1 65.12 319 PHE B N 1
ATOM 7130 C CA . PHE B 1 319 ? -31.234 28.688 31.172 1 65.12 319 PHE B CA 1
ATOM 7131 C C . PHE B 1 319 ? -31.109 27.625 30.078 1 65.12 319 PHE B C 1
ATOM 7133 O O . PHE B 1 319 ? -30.016 27.078 29.875 1 65.12 319 PHE B O 1
ATOM 7140 N N . ALA B 1 320 ? -32.188 27.406 29.469 1 65.94 320 ALA B N 1
ATOM 7141 C CA . ALA B 1 320 ? -32.25 26.391 28.406 1 65.94 320 ALA B CA 1
ATOM 7142 C C . ALA B 1 320 ? -31.391 26.781 27.219 1 65.94 320 ALA B C 1
ATOM 7144 O O . ALA B 1 320 ? -30.938 25.906 26.469 1 65.94 320 ALA B O 1
ATOM 7145 N N . ILE B 1 321 ? -31.047 28.109 27.25 1 70.38 321 ILE B N 1
ATOM 7146 C CA . ILE B 1 321 ? -30.266 28.594 26.125 1 70.38 321 ILE B CA 1
ATOM 7147 C C . ILE B 1 321 ? -28.812 28.109 26.25 1 70.38 321 ILE B C 1
ATOM 7149 O O . ILE B 1 321 ? -28.141 27.875 25.25 1 70.38 321 ILE B O 1
ATOM 7153 N N . PHE B 1 322 ? -28.359 27.766 27.5 1 79 322 PHE B N 1
ATOM 7154 C CA . PHE B 1 322 ? -26.984 27.344 27.734 1 79 322 PHE B CA 1
ATOM 7155 C C . PHE B 1 322 ? -26.938 25.875 28.125 1 79 322 PHE B C 1
ATOM 7157 O O . PHE B 1 322 ? -26.078 25.469 28.922 1 79 322 PHE B O 1
ATOM 7164 N N . ARG B 1 323 ? -27.844 25.203 27.641 1 77.88 323 ARG B N 1
ATOM 7165 C CA . ARG B 1 323 ? -27.984 23.797 28.031 1 77.88 323 ARG B CA 1
ATOM 7166 C C . ARG B 1 323 ? -26.781 22.969 27.562 1 77.88 323 ARG B C 1
ATOM 7168 O O . ARG B 1 323 ? -26.375 22.031 28.234 1 77.88 323 ARG B O 1
ATOM 7175 N N . ASP B 1 324 ? -26.219 23.328 26.469 1 80 324 ASP B N 1
ATOM 7176 C CA . ASP B 1 324 ? -25.094 22.578 25.922 1 80 324 ASP B CA 1
ATOM 7177 C C . ASP B 1 324 ? -23.875 22.703 26.812 1 80 324 ASP B C 1
ATOM 7179 O O . ASP B 1 324 ? -23.156 21.719 27.047 1 80 324 ASP B O 1
ATOM 7183 N N . ILE B 1 325 ? -23.625 23.844 27.391 1 81.75 325 ILE B N 1
ATOM 7184 C CA . ILE B 1 325 ? -22.469 24.078 28.219 1 81.75 325 ILE B CA 1
ATOM 7185 C C . ILE B 1 325 ? -22.719 23.562 29.641 1 81.75 325 ILE B C 1
ATOM 7187 O O . ILE B 1 325 ? -21.844 22.953 30.25 1 81.75 325 ILE B O 1
ATOM 7191 N N . LEU B 1 326 ? -23.969 23.688 30.109 1 79.62 326 LEU B N 1
ATOM 7192 C CA . LEU B 1 326 ? -24.328 23.328 31.484 1 79.62 326 LEU B CA 1
ATOM 7193 C C . LEU B 1 326 ? -24.406 21.812 31.656 1 79.62 326 LEU B C 1
ATOM 7195 O O . LEU B 1 326 ? -24.062 21.281 32.719 1 79.62 326 LEU B O 1
ATOM 7199 N N . ASP B 1 327 ? -24.875 21.188 30.625 1 80.38 327 ASP B N 1
ATOM 7200 C CA . ASP B 1 327 ? -25 19.734 30.703 1 80.38 327 ASP B CA 1
ATOM 7201 C C . ASP B 1 327 ? -23.641 19.062 30.656 1 80.38 327 ASP B C 1
ATOM 7203 O O . ASP B 1 327 ? -23.438 18 31.234 1 80.38 327 ASP B O 1
ATOM 7207 N N . SER B 1 328 ? -22.641 19.719 30.078 1 86.69 328 SER B N 1
ATOM 7208 C CA . SER B 1 328 ? -21.328 19.125 29.906 1 86.69 328 SER B CA 1
ATOM 7209 C C . SER B 1 328 ? -20.297 19.781 30.812 1 86.69 328 SER B C 1
ATOM 7211 O O . SER B 1 328 ? -19.094 19.781 30.5 1 86.69 328 SER B O 1
ATOM 7213 N N . TRP B 1 329 ? -20.656 20.312 31.953 1 88.69 329 TRP B N 1
ATOM 7214 C CA . TRP B 1 329 ? -19.766 21.109 32.781 1 88.69 329 TRP B CA 1
ATOM 7215 C C . TRP B 1 329 ? -18.656 20.25 33.375 1 88.69 329 TRP B C 1
ATOM 7217 O O . TRP B 1 329 ? -17.5 20.688 33.438 1 88.69 329 TRP B O 1
ATOM 7227 N N . PRO B 1 330 ? -18.922 18.984 33.75 1 91.12 330 PRO B N 1
ATOM 7228 C CA . PRO B 1 330 ? -17.797 18.188 34.25 1 91.12 330 PRO B CA 1
ATOM 7229 C C . PRO B 1 330 ? -16.734 17.922 33.188 1 91.12 330 PRO B C 1
ATOM 7231 O O . PRO B 1 330 ? -15.547 17.875 33.5 1 91.12 330 PRO B O 1
ATOM 7234 N N . GLN B 1 331 ? -17.203 17.672 32 1 93.81 331 GLN B N 1
ATOM 7235 C CA . GLN B 1 331 ? -16.266 17.422 30.906 1 93.81 331 GLN B CA 1
ATOM 7236 C C . GLN B 1 331 ? -15.43 18.656 30.609 1 93.81 331 GLN B C 1
ATOM 7238 O O . GLN B 1 331 ? -14.227 18.562 30.344 1 93.81 331 GLN B O 1
ATOM 7243 N N . TRP B 1 332 ? -16.047 19.828 30.688 1 94.06 332 TRP B N 1
ATOM 7244 C CA . TRP B 1 332 ? -15.328 21.078 30.438 1 94.06 332 TRP B CA 1
ATOM 7245 C C . TRP B 1 332 ? -14.297 21.328 31.531 1 94.06 332 TRP B C 1
ATOM 7247 O O . TRP B 1 332 ? -13.219 21.875 31.266 1 94.06 332 TRP B O 1
ATOM 7257 N N . LEU B 1 333 ? -14.594 20.922 32.75 1 94.75 333 LEU B N 1
ATOM 7258 C CA . LEU B 1 333 ? -13.656 21.078 33.844 1 94.75 333 LEU B CA 1
ATOM 7259 C C . LEU B 1 333 ? -12.43 20.188 33.656 1 94.75 333 LEU B C 1
ATOM 7261 O O . LEU B 1 333 ? -11.305 20.625 33.906 1 94.75 333 LEU B O 1
ATOM 7265 N N . ILE B 1 334 ? -12.703 18.984 33.219 1 95.88 334 ILE B N 1
ATOM 7266 C CA . ILE B 1 334 ? -11.602 18.062 32.969 1 95.88 334 ILE B CA 1
ATOM 7267 C C . ILE B 1 334 ? -10.75 18.578 31.812 1 95.88 334 ILE B C 1
ATOM 7269 O O . ILE B 1 334 ? -9.516 18.562 31.891 1 95.88 334 ILE B O 1
ATOM 7273 N N . MET B 1 335 ? -11.375 19.047 30.766 1 95.69 335 MET B N 1
ATOM 7274 C CA . MET B 1 335 ? -10.656 19.562 29.609 1 95.69 335 MET B CA 1
ATOM 7275 C C . MET B 1 335 ? -9.875 20.828 29.969 1 95.69 335 MET B C 1
ATOM 7277 O O . MET B 1 335 ? -8.75 21.016 29.516 1 95.69 335 MET B O 1
ATOM 7281 N N . ALA B 1 336 ? -10.484 21.672 30.797 1 95.25 336 ALA B N 1
ATOM 7282 C CA . ALA B 1 336 ? -9.781 22.859 31.281 1 95.25 336 ALA B CA 1
ATOM 7283 C C . ALA B 1 336 ? -8.547 22.469 32.094 1 95.25 336 ALA B C 1
ATOM 7285 O O . ALA B 1 336 ? -7.512 23.141 32 1 95.25 336 ALA B O 1
ATOM 7286 N N . GLY B 1 337 ? -8.734 21.453 32.906 1 96.25 337 GLY B N 1
ATOM 7287 C CA . GLY B 1 337 ? -7.594 20.969 33.656 1 96.25 337 GLY B CA 1
ATOM 7288 C C . GLY B 1 337 ? -6.469 20.453 32.781 1 96.25 337 GLY B C 1
ATOM 7289 O O . GLY B 1 337 ? -5.301 20.766 33.031 1 96.25 337 GLY B O 1
ATOM 7290 N N . ILE B 1 338 ? -6.855 19.734 31.734 1 96.31 338 ILE B N 1
ATOM 7291 C CA . ILE B 1 338 ? -5.875 19.172 30.812 1 96.31 338 ILE B CA 1
ATOM 7292 C C . ILE B 1 338 ? -5.16 20.312 30.078 1 96.31 338 ILE B C 1
ATOM 7294 O O . ILE B 1 338 ? -3.932 20.328 29.984 1 96.31 338 ILE B O 1
ATOM 7298 N N . MET B 1 339 ? -5.879 21.297 29.625 1 95.94 339 MET B N 1
ATOM 7299 C CA . MET B 1 339 ? -5.309 22.391 28.859 1 95.94 339 MET B CA 1
ATOM 7300 C C . MET B 1 339 ? -4.469 23.312 29.75 1 95.94 339 MET B C 1
ATOM 7302 O O . MET B 1 339 ? -3.449 23.844 29.312 1 95.94 339 MET B O 1
ATOM 7306 N N . THR B 1 340 ? -4.91 23.484 31 1 95.69 340 THR B N 1
ATOM 7307 C CA . THR B 1 340 ? -4.133 24.297 31.938 1 95.69 340 THR B CA 1
ATOM 7308 C C . THR B 1 340 ? -2.805 23.625 32.25 1 95.69 340 THR B C 1
ATOM 7310 O O . THR B 1 340 ? -1.763 24.281 32.281 1 95.69 340 THR B O 1
ATOM 7313 N N . THR B 1 341 ? -2.902 22.359 32.469 1 95.75 341 THR B N 1
ATOM 7314 C CA . THR B 1 341 ? -1.674 21.625 32.719 1 95.75 341 THR B CA 1
ATOM 7315 C C . THR B 1 341 ? -0.739 21.703 31.531 1 95.75 341 THR B C 1
ATOM 7317 O O . THR B 1 341 ? 0.469 21.891 31.688 1 95.75 341 THR B O 1
ATOM 7320 N N . HIS B 1 342 ? -1.245 21.562 30.344 1 95.38 342 HIS B N 1
ATOM 7321 C CA . HIS B 1 342 ? -0.483 21.672 29.109 1 95.38 342 HIS B CA 1
ATOM 7322 C C . HIS B 1 342 ? 0.19 23.047 29 1 95.38 342 HIS B C 1
ATOM 7324 O O . HIS B 1 342 ? 1.38 23.125 28.688 1 95.38 342 HIS B O 1
ATOM 7330 N N . THR B 1 343 ? -0.524 24.109 29.344 1 94.19 343 THR B N 1
ATOM 7331 C CA . THR B 1 343 ? -0.011 25.469 29.234 1 94.19 343 THR B CA 1
ATOM 7332 C C . THR B 1 343 ? 1.033 25.734 30.328 1 94.19 343 THR B C 1
ATOM 7334 O O . THR B 1 343 ? 2.045 26.391 30.062 1 94.19 343 THR B O 1
ATOM 7337 N N . LEU B 1 344 ? 0.811 25.234 31.5 1 94.94 344 LEU B N 1
ATOM 7338 C CA . LEU B 1 344 ? 1.761 25.422 32.594 1 94.94 344 LEU B CA 1
ATOM 7339 C C . LEU B 1 344 ? 3.08 24.719 32.281 1 94.94 344 LEU B C 1
ATOM 7341 O O . LEU B 1 344 ? 4.152 25.266 32.562 1 94.94 344 LEU B O 1
ATOM 7345 N N . ILE B 1 345 ? 2.996 23.562 31.703 1 94.5 345 ILE B N 1
ATOM 7346 C CA . ILE B 1 345 ? 4.207 22.828 31.344 1 94.5 345 ILE B CA 1
ATOM 7347 C C . ILE B 1 345 ? 4.961 23.578 30.25 1 94.5 345 ILE B C 1
ATOM 7349 O O . ILE B 1 345 ? 6.188 23.703 30.297 1 94.5 345 ILE B O 1
ATOM 7353 N N . THR B 1 346 ? 4.312 24.109 29.328 1 92.56 346 THR B N 1
ATOM 7354 C CA . THR B 1 346 ? 4.922 24.812 28.188 1 92.56 346 THR B CA 1
ATOM 7355 C C . THR B 1 346 ? 5.609 26.094 28.656 1 92.56 346 THR B C 1
ATOM 7357 O O . THR B 1 346 ? 6.703 26.406 28.188 1 92.56 346 THR B O 1
ATOM 7360 N N . PHE B 1 347 ? 5.047 26.781 29.641 1 92.62 347 PHE B N 1
ATOM 7361 C CA . PHE B 1 347 ? 5.57 28.094 30.016 1 92.62 347 PHE B CA 1
ATOM 7362 C C . PHE B 1 347 ? 6.531 27.969 31.203 1 92.62 347 PHE B C 1
ATOM 7364 O O . PHE B 1 347 ? 7.457 28.766 31.328 1 92.62 347 PHE B O 1
ATOM 7371 N N . PHE B 1 348 ? 6.352 26.969 32.062 1 92.69 348 PHE B N 1
ATOM 7372 C CA . PHE B 1 348 ? 7.09 27.016 33.312 1 92.69 348 PHE B CA 1
ATOM 7373 C C . PHE B 1 348 ? 8.094 25.859 33.406 1 92.69 348 PHE B C 1
ATOM 7375 O O . PHE B 1 348 ? 8.938 25.844 34.281 1 92.69 348 PHE B O 1
ATOM 7382 N N . LEU B 1 349 ? 8.039 24.953 32.531 1 91.38 349 LEU B N 1
ATOM 7383 C CA . LEU B 1 349 ? 9.023 23.875 32.594 1 91.38 349 LEU B CA 1
ATOM 7384 C C . LEU B 1 349 ? 10.422 24.406 32.281 1 91.38 349 LEU B C 1
ATOM 7386 O O . LEU B 1 349 ? 10.633 25.031 31.266 1 91.38 349 LEU B O 1
ATOM 7390 N N . HIS B 1 350 ? 11.336 24.188 33.188 1 90.38 350 HIS B N 1
ATOM 7391 C CA . HIS B 1 350 ? 12.703 24.672 33 1 90.38 350 HIS B CA 1
ATOM 7392 C C . HIS B 1 350 ? 13.547 23.656 32.219 1 90.38 350 HIS B C 1
ATOM 7394 O O . HIS B 1 350 ? 13.672 22.5 32.625 1 90.38 350 HIS B O 1
ATOM 7400 N N . ILE B 1 351 ? 13.961 24.078 31.109 1 86.94 351 ILE B N 1
ATOM 7401 C CA . ILE B 1 351 ? 14.82 23.266 30.266 1 86.94 351 ILE B CA 1
ATOM 7402 C C . ILE B 1 351 ? 16.219 23.859 30.234 1 86.94 351 ILE B C 1
ATOM 7404 O O . ILE B 1 351 ? 16.391 25.078 30.141 1 86.94 351 ILE B O 1
ATOM 7408 N N . PRO B 1 352 ? 17.219 23 30.266 1 83.19 352 PRO B N 1
ATOM 7409 C CA . PRO B 1 352 ? 18.578 23.531 30.234 1 83.19 352 PRO B CA 1
ATOM 7410 C C . PRO B 1 352 ? 18.906 24.266 28.922 1 83.19 352 PRO B C 1
ATOM 7412 O O . PRO B 1 352 ? 18.562 23.781 27.844 1 83.19 352 PRO B O 1
ATOM 7415 N N . ASN B 1 353 ? 19.438 25.406 28.953 1 77.88 353 ASN B N 1
ATOM 7416 C CA . ASN B 1 353 ? 19.938 26.203 27.844 1 77.88 353 ASN B CA 1
ATOM 7417 C C . ASN B 1 353 ? 18.797 26.719 26.969 1 77.88 353 ASN B C 1
ATOM 7419 O O . ASN B 1 353 ? 18.984 26.953 25.781 1 77.88 353 ASN B O 1
ATOM 7423 N N . CYS B 1 354 ? 17.547 26.656 27.469 1 84.81 354 CYS B N 1
ATOM 7424 C CA . CYS B 1 354 ? 16.391 27.172 26.734 1 84.81 354 CYS B CA 1
ATOM 7425 C C . CYS B 1 354 ? 15.539 28.062 27.625 1 84.81 354 CYS B C 1
ATOM 7427 O O . CYS B 1 354 ? 15.344 27.781 28.812 1 84.81 354 CYS B O 1
ATOM 7429 N N . PRO B 1 355 ? 15.242 29.203 27.078 1 83.81 355 PRO B N 1
ATOM 7430 C CA . PRO B 1 355 ? 14.344 30.062 27.875 1 83.81 355 PRO B CA 1
ATOM 7431 C C . PRO B 1 355 ? 12.977 29.422 28.094 1 83.81 355 PRO B C 1
ATOM 7433 O O . PRO B 1 355 ? 12.57 28.547 27.328 1 83.81 355 PRO B O 1
ATOM 7436 N N . THR B 1 356 ? 12.414 29.859 29.203 1 85 356 THR B N 1
ATOM 7437 C CA . THR B 1 356 ? 11.078 29.344 29.5 1 85 356 THR B CA 1
ATOM 7438 C C . THR B 1 356 ? 10.062 29.922 28.516 1 85 356 THR B C 1
ATOM 7440 O O . THR B 1 356 ? 10.148 31.094 28.125 1 85 356 THR B O 1
ATOM 7443 N N . GLY B 1 357 ? 9.164 29.094 28.016 1 83.94 357 GLY B N 1
ATOM 7444 C CA . GLY B 1 357 ? 8.102 29.531 27.125 1 83.94 357 GLY B CA 1
ATOM 7445 C C . GLY B 1 357 ? 8.547 29.703 25.688 1 83.94 357 GLY B C 1
ATOM 7446 O O . GLY B 1 357 ? 8.039 30.562 24.984 1 83.94 357 GLY B O 1
ATOM 7447 N N . TYR B 1 358 ? 9.477 28.984 25.312 1 84.56 358 TYR B N 1
ATOM 7448 C CA . TYR B 1 358 ? 10.023 29.078 23.969 1 84.56 358 TYR B CA 1
ATOM 7449 C C . TYR B 1 358 ? 9.211 28.25 22.984 1 84.56 358 TYR B C 1
ATOM 7451 O O . TYR B 1 358 ? 8.922 27.078 23.25 1 84.56 358 TYR B O 1
ATOM 7459 N N . PHE B 1 359 ? 8.758 28.922 21.875 1 86.38 359 PHE B N 1
ATOM 7460 C CA . PHE B 1 359 ? 7.945 28.25 20.875 1 86.38 359 PHE B CA 1
ATOM 7461 C C . PHE B 1 359 ? 8.695 28.172 19.547 1 86.38 359 PHE B C 1
ATOM 7463 O O . PHE B 1 359 ? 8.109 27.797 18.516 1 86.38 359 PHE B O 1
ATOM 7470 N N . GLY B 1 360 ? 9.898 28.312 19.484 1 82.12 360 GLY B N 1
ATOM 7471 C CA . GLY B 1 360 ? 10.617 28.453 18.234 1 82.12 360 GLY B CA 1
ATOM 7472 C C . GLY B 1 360 ? 11.344 27.188 17.812 1 82.12 360 GLY B C 1
ATOM 7473 O O . GLY B 1 360 ? 11.32 26.188 18.531 1 82.12 360 GLY B O 1
ATOM 7474 N N . PRO B 1 361 ? 11.867 27.141 16.625 1 82.62 361 PRO B N 1
ATOM 7475 C CA . PRO B 1 361 ? 12.57 25.984 16.078 1 82.62 361 PRO B CA 1
ATOM 7476 C C . PRO B 1 361 ? 13.977 25.812 16.641 1 82.62 361 PRO B C 1
ATOM 7478 O O . PRO B 1 361 ? 14.547 24.719 16.594 1 82.62 361 PRO B O 1
ATOM 7481 N N . GLY B 1 362 ? 14.656 26.812 17.375 1 75.94 362 GLY B N 1
ATOM 7482 C CA . GLY B 1 362 ? 15.961 26.781 18 1 75.94 362 GLY B CA 1
ATOM 7483 C C . GLY B 1 362 ? 17.094 26.625 17.016 1 75.94 362 GLY B C 1
ATOM 7484 O O . GLY B 1 362 ? 18.219 26.266 17.391 1 75.94 362 GLY B O 1
ATOM 7485 N N . GLY B 1 363 ? 16.938 26.734 15.75 1 71.75 363 GLY B N 1
ATOM 7486 C CA . GLY B 1 363 ? 17.953 26.547 14.719 1 71.75 363 GLY B CA 1
ATOM 7487 C C . GLY B 1 363 ? 19 27.656 14.711 1 71.75 363 GLY B C 1
ATOM 7488 O O . GLY B 1 363 ? 18.922 28.609 15.484 1 71.75 363 GLY B O 1
ATOM 7489 N N . LYS B 1 364 ? 20.125 27.453 13.93 1 71.06 364 LYS B N 1
ATOM 7490 C CA . LYS B 1 364 ? 21.25 28.375 13.836 1 71.06 364 LYS B CA 1
ATOM 7491 C C . LYS B 1 364 ? 20.797 29.766 13.398 1 71.06 364 LYS B C 1
ATOM 7493 O O . LYS B 1 364 ? 21.375 30.766 13.805 1 71.06 364 LYS B O 1
ATOM 7498 N N . TYR B 1 365 ? 19.703 29.797 12.805 1 68.56 365 TYR B N 1
ATOM 7499 C CA . TYR B 1 365 ? 19.359 31.062 12.172 1 68.56 365 TYR B CA 1
ATOM 7500 C C . TYR B 1 365 ? 18.203 31.75 12.906 1 68.56 365 TYR B C 1
ATOM 7502 O O . TYR B 1 365 ? 17.828 32.875 12.562 1 68.56 365 TYR B O 1
ATOM 7510 N N . HIS B 1 366 ? 17.75 31.062 13.961 1 72.44 366 HIS B N 1
ATOM 7511 C CA . HIS B 1 366 ? 16.734 31.703 14.781 1 72.44 366 HIS B CA 1
ATOM 7512 C C . HIS B 1 366 ? 17.359 32.531 15.898 1 72.44 366 HIS B C 1
ATOM 7514 O O . HIS B 1 366 ? 18.141 32 16.703 1 72.44 366 HIS B O 1
ATOM 7520 N N . TYR B 1 367 ? 17.109 33.719 15.961 1 70.12 367 TYR B N 1
ATOM 7521 C CA . TYR B 1 367 ? 17.656 34.656 16.938 1 70.12 367 TYR B CA 1
ATOM 7522 C C . TYR B 1 367 ? 19.172 34.562 17.016 1 70.12 367 TYR B C 1
ATOM 7524 O O . TYR B 1 367 ? 19.734 34.438 18.109 1 70.12 367 TYR B O 1
ATOM 7532 N N . ARG B 1 368 ? 19.859 34.562 15.906 1 69.5 368 ARG B N 1
ATOM 7533 C CA . ARG B 1 368 ? 21.312 34.562 15.766 1 69.5 368 ARG B CA 1
ATOM 7534 C C . ARG B 1 368 ? 21.922 33.375 16.5 1 69.5 368 ARG B C 1
ATOM 7536 O O . ARG B 1 368 ? 22.969 33.5 17.156 1 69.5 368 ARG B O 1
ATOM 7543 N N . GLY B 1 369 ? 21.078 32.312 16.531 1 70.75 369 GLY B N 1
ATOM 7544 C CA . GLY B 1 369 ? 21.594 31.062 17.094 1 70.75 369 GLY B CA 1
ATOM 7545 C C . GLY B 1 369 ? 21.609 31.047 18.609 1 70.75 369 GLY B C 1
ATOM 7546 O O . GLY B 1 369 ? 22.25 30.203 19.234 1 70.75 369 GLY B O 1
ATOM 7547 N N . LYS B 1 370 ? 21 31.938 19.25 1 74.31 370 LYS B N 1
ATOM 7548 C CA . LYS B 1 370 ? 21 32.031 20.703 1 74.31 370 LYS B CA 1
ATOM 7549 C C . LYS B 1 370 ? 20.375 30.797 21.328 1 74.31 370 LYS B C 1
ATOM 7551 O O . LYS B 1 370 ? 20.812 30.328 22.375 1 74.31 370 LYS B O 1
ATOM 7556 N N . TYR B 1 371 ? 19.406 30.234 20.641 1 76.69 371 TYR B N 1
ATOM 7557 C CA . TYR B 1 371 ? 18.672 29.094 21.172 1 76.69 371 TYR B CA 1
ATOM 7558 C C . TYR B 1 371 ? 18.812 27.875 20.281 1 76.69 371 TYR B C 1
ATOM 7560 O O . TYR B 1 371 ? 17.844 27.172 20.016 1 76.69 371 TYR B O 1
ATOM 7568 N N . MET B 1 372 ? 19.984 27.5 19.781 1 74.94 372 MET B N 1
ATOM 7569 C CA . MET B 1 372 ? 20.281 26.453 18.812 1 74.94 372 MET B CA 1
ATOM 7570 C C . MET B 1 372 ? 19.781 25.094 19.297 1 74.94 372 MET B C 1
ATOM 7572 O O . MET B 1 372 ? 19.266 24.297 18.516 1 74.94 372 MET B O 1
ATOM 7576 N N . ASN B 1 373 ? 19.797 24.719 20.5 1 75.75 373 ASN B N 1
ATOM 7577 C CA . ASN B 1 373 ? 19.422 23.391 21 1 75.75 373 ASN B CA 1
ATOM 7578 C C . ASN B 1 373 ? 18.078 23.438 21.75 1 75.75 373 ASN B C 1
ATOM 7580 O O . ASN B 1 373 ? 17.812 22.578 22.578 1 75.75 373 ASN B O 1
ATOM 7584 N N . CYS B 1 374 ? 17.297 24.375 21.281 1 85.31 374 CYS B N 1
ATOM 7585 C CA . CYS B 1 374 ? 16.016 24.516 21.953 1 85.31 374 CYS B CA 1
ATOM 7586 C C . CYS B 1 374 ? 14.859 24.344 20.969 1 85.31 374 CYS B C 1
ATOM 7588 O O . CYS B 1 374 ? 13.922 25.141 20.953 1 85.31 374 CYS B O 1
ATOM 7590 N N . THR B 1 375 ? 14.984 23.25 20.25 1 86.81 375 THR B N 1
ATOM 7591 C CA . THR B 1 375 ? 13.938 23.031 19.25 1 86.81 375 THR B CA 1
ATOM 7592 C C . THR B 1 375 ? 12.609 22.688 19.922 1 86.81 375 THR B C 1
ATOM 7594 O O . THR B 1 375 ? 12.547 21.781 20.75 1 86.81 375 THR B O 1
ATOM 7597 N N . ALA B 1 376 ? 11.555 23.406 19.688 1 87.69 376 ALA B N 1
ATOM 7598 C CA . ALA B 1 376 ? 10.18 23.188 20.125 1 87.69 376 ALA B CA 1
ATOM 7599 C C . ALA B 1 376 ? 10.062 23.312 21.641 1 87.69 376 ALA B C 1
ATOM 7601 O O . ALA B 1 376 ? 9.102 22.828 22.234 1 87.69 376 ALA B O 1
ATOM 7602 N N . GLY B 1 377 ? 11.094 23.828 22.344 1 89.31 377 GLY B N 1
ATOM 7603 C CA . GLY B 1 377 ? 11.07 24.141 23.766 1 89.31 377 GLY B CA 1
ATOM 7604 C C . GLY B 1 377 ? 10.734 22.938 24.625 1 89.31 377 GLY B C 1
ATOM 7605 O O . GLY B 1 377 ? 11.375 21.891 24.516 1 89.31 377 GLY B O 1
ATOM 7606 N N . ALA B 1 378 ? 9.672 23.078 25.391 1 90.94 378 ALA B N 1
ATOM 7607 C CA . ALA B 1 378 ? 9.266 22.031 26.328 1 90.94 378 ALA B CA 1
ATOM 7608 C C . ALA B 1 378 ? 8.742 20.797 25.594 1 90.94 378 ALA B C 1
ATOM 7610 O O . ALA B 1 378 ? 9.016 19.672 25.984 1 90.94 378 ALA B O 1
ATOM 7611 N N . ALA B 1 379 ? 8.008 20.984 24.531 1 91.31 379 ALA B N 1
ATOM 7612 C CA . ALA B 1 379 ? 7.445 19.891 23.75 1 91.31 379 ALA B CA 1
ATOM 7613 C C . ALA B 1 379 ? 8.555 19.016 23.156 1 91.31 379 ALA B C 1
ATOM 7615 O O . ALA B 1 379 ? 8.469 17.781 23.203 1 91.31 379 ALA B O 1
ATOM 7616 N N . GLY B 1 380 ? 9.578 19.594 22.641 1 91.12 380 GLY B N 1
ATOM 7617 C CA . GLY B 1 380 ? 10.695 18.859 22.078 1 91.12 380 GLY B CA 1
ATOM 7618 C C . GLY B 1 380 ? 11.492 18.094 23.109 1 91.12 380 GLY B C 1
ATOM 7619 O O . GLY B 1 380 ? 11.922 16.969 22.875 1 91.12 380 GLY B O 1
ATOM 7620 N N . TYR B 1 381 ? 11.617 18.75 24.234 1 91.12 381 TYR B N 1
ATOM 7621 C CA . TYR B 1 381 ? 12.367 18.125 25.328 1 91.12 381 TYR B CA 1
ATOM 7622 C C . TYR B 1 381 ? 11.656 16.875 25.844 1 91.12 381 TYR B C 1
ATOM 7624 O O . TYR B 1 381 ? 12.273 15.836 26.031 1 91.12 381 TYR B O 1
ATOM 7632 N N . ILE B 1 382 ? 10.398 16.969 26.031 1 92.81 382 ILE B N 1
ATOM 7633 C CA . ILE B 1 382 ? 9.609 15.852 26.547 1 92.81 382 ILE B CA 1
ATOM 7634 C C . ILE B 1 382 ? 9.602 14.719 25.516 1 92.81 382 ILE B C 1
ATOM 7636 O O . ILE B 1 382 ? 9.688 13.547 25.875 1 92.81 382 ILE B O 1
ATOM 7640 N N . ASP B 1 383 ? 9.484 14.992 24.281 1 92.94 383 ASP B N 1
ATOM 7641 C CA . ASP B 1 383 ? 9.492 13.992 23.234 1 92.94 383 ASP B CA 1
ATOM 7642 C C . ASP B 1 383 ? 10.805 13.211 23.219 1 92.94 383 ASP B C 1
ATOM 7644 O O . ASP B 1 383 ? 10.805 11.992 23.047 1 92.94 383 ASP B O 1
ATOM 7648 N N . ARG B 1 384 ? 11.875 13.914 23.344 1 90.69 384 ARG B N 1
ATOM 7649 C CA . ARG B 1 384 ? 13.188 13.273 23.344 1 90.69 384 ARG B CA 1
ATOM 7650 C C . ARG B 1 384 ? 13.375 12.398 24.578 1 90.69 384 ARG B C 1
ATOM 7652 O O . ARG B 1 384 ? 14.039 11.359 24.5 1 90.69 384 ARG B O 1
ATOM 7659 N N . LEU B 1 385 ? 12.789 12.766 25.656 1 91.38 385 LEU B N 1
ATOM 7660 C CA . LEU B 1 385 ? 12.914 12.008 26.891 1 91.38 385 LEU B CA 1
ATOM 7661 C C . LEU B 1 385 ? 12.078 10.734 26.844 1 91.38 385 LEU B C 1
ATOM 7663 O O . LEU B 1 385 ? 12.531 9.672 27.281 1 91.38 385 LEU B O 1
ATOM 7667 N N . ILE B 1 386 ? 10.898 10.812 26.281 1 92.88 386 ILE B N 1
ATOM 7668 C CA . ILE B 1 386 ? 9.945 9.711 26.328 1 92.88 386 ILE B CA 1
ATOM 7669 C C . ILE B 1 386 ? 10.164 8.781 25.141 1 92.88 386 ILE B C 1
ATOM 7671 O O . ILE B 1 386 ? 10.203 7.562 25.281 1 92.88 386 ILE B O 1
ATOM 7675 N N . PHE B 1 387 ? 10.32 9.273 23.938 1 93.56 387 PHE B N 1
ATOM 7676 C CA . PHE B 1 387 ? 10.352 8.461 22.734 1 93.56 387 PHE B CA 1
ATOM 7677 C C . PHE B 1 387 ? 11.789 8.242 22.266 1 93.56 387 PHE B C 1
ATOM 7679 O O . PHE B 1 387 ? 12.07 7.316 21.5 1 93.56 387 PHE B O 1
ATOM 7686 N N . GLY B 1 388 ? 12.664 9.055 22.594 1 89.81 388 GLY B N 1
ATOM 7687 C CA . GLY B 1 388 ? 14.062 8.898 22.219 1 89.81 388 GLY B CA 1
ATOM 7688 C C . GLY B 1 388 ? 14.289 8.898 20.719 1 89.81 388 GLY B C 1
ATOM 7689 O O . GLY B 1 388 ? 13.898 9.836 20.031 1 89.81 388 GLY B O 1
ATOM 7690 N N . ASN B 1 389 ? 14.719 7.762 20.172 1 87 389 ASN B N 1
ATOM 7691 C CA . ASN B 1 389 ? 15.039 7.645 18.75 1 87 389 ASN B CA 1
ATOM 7692 C C . ASN B 1 389 ? 13.805 7.293 17.938 1 87 389 ASN B C 1
ATOM 7694 O O . ASN B 1 389 ? 13.875 7.23 16.703 1 87 389 ASN B O 1
ATOM 7698 N N . HIS B 1 390 ? 12.727 7.168 18.516 1 92.56 390 HIS B N 1
ATOM 7699 C CA . HIS B 1 390 ? 11.5 6.762 17.844 1 92.56 390 HIS B CA 1
ATOM 7700 C C . HIS B 1 390 ? 10.641 7.969 17.484 1 92.56 390 HIS B C 1
ATOM 7702 O O . HIS B 1 390 ? 9.422 7.941 17.672 1 92.56 390 HIS B O 1
ATOM 7708 N N . THR B 1 391 ? 11.391 9.086 17.125 1 89.56 391 THR B N 1
ATOM 7709 C CA . THR B 1 391 ? 10.703 10.312 16.734 1 89.56 391 THR B CA 1
ATOM 7710 C C . THR B 1 391 ? 10.945 10.641 15.266 1 89.56 391 THR B C 1
ATOM 7712 O O . THR B 1 391 ? 11.57 9.859 14.547 1 89.56 391 THR B O 1
ATOM 7715 N N . TYR B 1 392 ? 10.336 11.688 14.867 1 84.75 392 TYR B N 1
ATOM 7716 C CA . TYR B 1 392 ? 10.477 12.141 13.484 1 84.75 392 TYR B CA 1
ATOM 7717 C C . TYR B 1 392 ? 11.945 12.367 13.133 1 84.75 392 TYR B C 1
ATOM 7719 O O . TYR B 1 392 ? 12.664 13.055 13.859 1 84.75 392 TYR B O 1
ATOM 7727 N N . SER B 1 393 ? 12.5 11.773 12.055 1 74.25 393 SER B N 1
ATOM 7728 C CA . SER B 1 393 ? 13.93 11.695 11.766 1 74.25 393 SER B CA 1
ATOM 7729 C C . SER B 1 393 ? 14.398 12.891 10.953 1 74.25 393 SER B C 1
ATOM 7731 O O . SER B 1 393 ? 15.602 13.094 10.773 1 74.25 393 SER B O 1
ATOM 7733 N N . LYS B 1 394 ? 13.594 13.797 10.562 1 74.25 394 LYS B N 1
ATOM 7734 C CA . LYS B 1 394 ? 14.062 14.906 9.734 1 74.25 394 LYS B CA 1
ATOM 7735 C C . LYS B 1 394 ? 14.625 16.031 10.602 1 74.25 394 LYS B C 1
ATOM 7737 O O . LYS B 1 394 ? 13.867 16.766 11.25 1 74.25 394 LYS B O 1
ATOM 7742 N N . ILE B 1 395 ? 15.914 16.141 10.516 1 76.75 395 ILE B N 1
ATOM 7743 C CA . ILE B 1 395 ? 16.594 17.094 11.375 1 76.75 395 ILE B CA 1
ATOM 7744 C C . ILE B 1 395 ? 17.047 18.297 10.547 1 76.75 395 ILE B C 1
ATOM 7746 O O . ILE B 1 395 ? 17.531 19.297 11.094 1 76.75 395 ILE B O 1
ATOM 7750 N N . LYS B 1 396 ? 16.828 18.281 9.273 1 75.56 396 LYS B N 1
ATOM 7751 C CA . LYS B 1 396 ? 17.219 19.422 8.445 1 75.56 396 LYS B CA 1
ATOM 7752 C C . LYS B 1 396 ? 16 20.234 8.016 1 75.56 396 LYS B C 1
ATOM 7754 O O . LYS B 1 396 ? 15.133 19.719 7.297 1 75.56 396 LYS B O 1
ATOM 7759 N N . ASP B 1 397 ? 15.938 21.359 8.586 1 74.06 397 ASP B N 1
ATOM 7760 C CA . ASP B 1 397 ? 14.852 22.266 8.203 1 74.06 397 ASP B CA 1
ATOM 7761 C C . ASP B 1 397 ? 15.258 23.141 7.02 1 74.06 397 ASP B C 1
ATOM 7763 O O . ASP B 1 397 ? 16.422 23.5 6.875 1 74.06 397 ASP B O 1
ATOM 7767 N N . SER B 1 398 ? 14.344 23.453 6.168 1 72.56 398 SER B N 1
ATOM 7768 C CA . SER B 1 398 ? 14.625 24.188 4.934 1 72.56 398 SER B CA 1
ATOM 7769 C C . SER B 1 398 ? 15.023 25.625 5.223 1 72.56 398 SER B C 1
ATOM 7771 O O . SER B 1 398 ? 15.82 26.219 4.488 1 72.56 398 SER B O 1
ATOM 7773 N N . ILE B 1 399 ? 14.547 26.188 6.34 1 74.12 399 ILE B N 1
ATOM 7774 C CA . ILE B 1 399 ? 14.773 27.594 6.605 1 74.12 399 ILE B CA 1
ATOM 7775 C C . ILE B 1 399 ? 15.734 27.75 7.781 1 74.12 399 ILE B C 1
ATOM 7777 O O . ILE B 1 399 ? 16.656 28.578 7.738 1 74.12 399 ILE B O 1
ATOM 7781 N N . TYR B 1 400 ? 15.609 26.906 8.75 1 75.81 400 TYR B N 1
ATOM 7782 C CA . TYR B 1 400 ? 16.297 27.156 10.008 1 75.81 400 TYR B CA 1
ATOM 7783 C C . TYR B 1 400 ? 17.516 26.266 10.148 1 75.81 400 TYR B C 1
ATOM 7785 O O . TYR B 1 400 ? 18.203 26.297 11.18 1 75.81 400 TYR B O 1
ATOM 7793 N N . GLY B 1 401 ? 17.734 25.484 9.125 1 75.94 401 GLY B N 1
ATOM 7794 C CA . GLY B 1 401 ? 18.938 24.656 9.125 1 75.94 401 GLY B CA 1
ATOM 7795 C C . GLY B 1 401 ? 18.797 23.406 9.977 1 75.94 401 GLY B C 1
ATOM 7796 O O . GLY B 1 401 ? 17.781 22.703 9.898 1 75.94 401 GLY B O 1
ATOM 7797 N N . GLN B 1 402 ? 19.781 23.078 10.758 1 80.31 402 GLN B N 1
ATOM 7798 C CA . GLN B 1 402 ? 19.781 21.844 11.555 1 80.31 402 GLN B CA 1
ATOM 7799 C C . GLN B 1 402 ? 19.031 22.062 12.875 1 80.31 402 GLN B C 1
ATOM 7801 O O . GLN B 1 402 ? 19.344 23 13.617 1 80.31 402 GLN B O 1
ATOM 7806 N N . ILE B 1 403 ? 18.094 21.281 13.078 1 82.25 403 ILE B N 1
ATOM 7807 C CA . ILE B 1 403 ? 17.312 21.359 14.32 1 82.25 403 ILE B CA 1
ATOM 7808 C C . ILE B 1 403 ? 17.391 20.016 15.047 1 82.25 403 ILE B C 1
ATOM 7810 O O . ILE B 1 403 ? 17.891 19.031 14.5 1 82.25 403 ILE B O 1
ATOM 7814 N N . LEU B 1 404 ? 16.938 20.047 16.25 1 84 404 LEU B N 1
ATOM 7815 C CA . LEU B 1 404 ? 16.938 18.812 17.031 1 84 404 LEU B CA 1
ATOM 7816 C C . LEU B 1 404 ? 15.719 17.969 16.703 1 84 404 LEU B C 1
ATOM 7818 O O . LEU B 1 404 ? 14.727 18.469 16.188 1 84 404 LEU B O 1
ATOM 7822 N N . ARG B 1 405 ? 15.867 16.719 17.047 1 86 405 ARG B N 1
ATOM 7823 C CA . ARG B 1 405 ? 14.781 15.781 16.781 1 86 405 ARG B CA 1
ATOM 7824 C C . ARG B 1 405 ? 13.562 16.109 17.641 1 86 405 ARG B C 1
ATOM 7826 O O . ARG B 1 405 ? 13.688 16.438 18.812 1 86 405 ARG B O 1
ATOM 7833 N N . TYR B 1 406 ? 12.523 16.25 17.047 1 87.5 406 TYR B N 1
ATOM 7834 C CA . TYR B 1 406 ? 11.234 16.422 17.703 1 87.5 406 TYR B CA 1
ATOM 7835 C C . TYR B 1 406 ? 10.102 15.875 16.844 1 87.5 406 TYR B C 1
ATOM 7837 O O . TYR B 1 406 ? 10.305 15.57 15.664 1 87.5 406 TYR B O 1
ATOM 7845 N N . ASP B 1 407 ? 8.953 15.578 17.484 1 92.38 407 ASP B N 1
ATOM 7846 C CA . ASP B 1 407 ? 7.832 15.023 16.719 1 92.38 407 ASP B CA 1
ATOM 7847 C C . ASP B 1 407 ? 6.625 15.961 16.781 1 92.38 407 ASP B C 1
ATOM 7849 O O . ASP B 1 407 ? 6.125 16.281 17.859 1 92.38 407 ASP B O 1
ATOM 7853 N N . PRO B 1 408 ? 6.195 16.438 15.633 1 92.31 408 PRO B N 1
ATOM 7854 C CA . PRO B 1 408 ? 5.004 17.281 15.602 1 92.31 408 PRO B CA 1
ATOM 7855 C C . PRO B 1 408 ? 3.748 16.562 16.078 1 92.31 408 PRO B C 1
ATOM 7857 O O . PRO B 1 408 ? 2.713 17.203 16.297 1 92.31 408 PRO B O 1
ATOM 7860 N N . GLU B 1 409 ? 3.777 15.273 16.188 1 95 409 GLU B N 1
ATOM 7861 C CA . GLU B 1 409 ? 2.674 14.492 16.734 1 95 409 GLU B CA 1
ATOM 7862 C C . GLU B 1 409 ? 3.068 13.82 18.047 1 95 409 GLU B C 1
ATOM 7864 O O . GLU B 1 409 ? 2.561 12.742 18.375 1 95 409 GLU B O 1
ATOM 7869 N N . GLY B 1 410 ? 3.865 14.461 18.766 1 94.56 410 GLY B N 1
ATOM 7870 C CA . GLY B 1 410 ? 4.352 13.938 20.031 1 94.56 410 GLY B CA 1
ATOM 7871 C C . GLY B 1 410 ? 3.322 14.008 21.141 1 94.56 410 GLY B C 1
ATOM 7872 O O . GLY B 1 410 ? 2.127 14.148 20.891 1 94.56 410 GLY B O 1
ATOM 7873 N N . LEU B 1 411 ? 3.746 13.867 22.375 1 95.12 411 LEU B N 1
ATOM 7874 C CA . LEU B 1 411 ? 2.863 13.742 23.531 1 95.12 411 LEU B CA 1
ATOM 7875 C C . LEU B 1 411 ? 2.127 15.055 23.781 1 95.12 411 LEU B C 1
ATOM 7877 O O . LEU B 1 411 ? 0.901 15.062 23.922 1 95.12 411 LEU B O 1
ATOM 7881 N N . MET B 1 412 ? 2.914 16.188 23.875 1 95.06 412 MET B N 1
ATOM 7882 C CA . MET B 1 412 ? 2.299 17.469 24.156 1 95.06 412 MET B CA 1
ATOM 7883 C C . MET B 1 412 ? 1.329 17.875 23.062 1 95.06 412 MET B C 1
ATOM 7885 O O . MET B 1 412 ? 0.271 18.453 23.328 1 95.06 412 MET B O 1
ATOM 7889 N N . ASN B 1 413 ? 1.662 17.594 21.812 1 96.25 413 ASN B N 1
ATOM 7890 C CA . ASN B 1 413 ? 0.796 17.906 20.688 1 96.25 413 ASN B CA 1
ATOM 7891 C C . ASN B 1 413 ? -0.446 17.016 20.672 1 96.25 413 ASN B C 1
ATOM 7893 O O . ASN B 1 413 ? -1.516 17.438 20.234 1 96.25 413 ASN B O 1
ATOM 7897 N N . THR B 1 414 ? -0.321 15.789 21.172 1 97.12 414 THR B N 1
ATOM 7898 C CA . THR B 1 414 ? -1.473 14.906 21.297 1 97.12 414 THR B CA 1
ATOM 7899 C C . THR B 1 414 ? -2.465 15.453 22.328 1 97.12 414 THR B C 1
ATOM 7901 O O . THR B 1 414 ? -3.678 15.359 22.125 1 97.12 414 THR B O 1
ATOM 7904 N N . ILE B 1 415 ? -1.954 16.031 23.375 1 97.06 415 ILE B N 1
ATOM 7905 C CA . ILE B 1 415 ? -2.811 16.625 24.391 1 97.06 415 ILE B CA 1
ATOM 7906 C C . ILE B 1 415 ? -3.582 17.797 23.781 1 97.06 415 ILE B C 1
ATOM 7908 O O . ILE B 1 415 ? -4.773 17.969 24.047 1 97.06 415 ILE B O 1
ATOM 7912 N N . SER B 1 416 ? -2.883 18.594 22.969 1 97.38 416 SER B N 1
ATOM 7913 C CA . SER B 1 416 ? -3.551 19.688 22.266 1 97.38 416 SER B CA 1
ATOM 7914 C C . SER B 1 416 ? -4.633 19.172 21.328 1 97.38 416 SER B C 1
ATOM 7916 O O . SER B 1 416 ? -5.695 19.781 21.203 1 97.38 416 SER B O 1
ATOM 7918 N N . ALA B 1 417 ? -4.367 18.047 20.719 1 97.81 417 ALA B N 1
ATOM 7919 C CA . ALA B 1 417 ? -5.332 17.469 19.797 1 97.81 417 ALA B CA 1
ATOM 7920 C C . ALA B 1 417 ? -6.574 16.969 20.531 1 97.81 417 ALA B C 1
ATOM 7922 O O . ALA B 1 417 ? -7.676 16.984 19.969 1 97.81 417 ALA B O 1
ATOM 7923 N N . ILE B 1 418 ? -6.426 16.531 21.766 1 98.38 418 ILE B N 1
ATOM 7924 C CA . ILE B 1 418 ? -7.555 16.094 22.578 1 98.38 418 ILE B CA 1
ATOM 7925 C C . ILE B 1 418 ? -8.555 17.234 22.719 1 98.38 418 ILE B C 1
ATOM 7927 O O . ILE B 1 418 ? -9.773 17.016 22.656 1 98.38 418 ILE B O 1
ATOM 7931 N N . PHE B 1 419 ? -8 18.422 22.859 1 98.12 419 PHE B N 1
ATOM 7932 C CA . PHE B 1 419 ? -8.859 19.594 23 1 98.12 419 PHE B CA 1
ATOM 7933 C C . PHE B 1 419 ? -9.633 19.859 21.719 1 98.12 419 PHE B C 1
ATOM 7935 O O . PHE B 1 419 ? -10.805 20.234 21.75 1 98.12 419 PHE B O 1
ATOM 7942 N N . ILE B 1 420 ? -9.023 19.688 20.547 1 98.44 420 ILE B N 1
ATOM 7943 C CA . ILE B 1 420 ? -9.703 19.875 19.266 1 98.44 420 ILE B CA 1
ATOM 7944 C C . ILE B 1 420 ? -10.852 18.875 19.141 1 98.44 420 ILE B C 1
ATOM 7946 O O . ILE B 1 420 ? -11.961 19.234 18.75 1 98.44 420 ILE B O 1
ATOM 7950 N N . VAL B 1 421 ? -10.523 17.625 19.453 1 98.44 421 VAL B N 1
ATOM 7951 C CA . VAL B 1 421 ? -11.539 16.578 19.391 1 98.44 421 VAL B CA 1
ATOM 7952 C C . VAL B 1 421 ? -12.695 16.922 20.328 1 98.44 421 VAL B C 1
ATOM 7954 O O . VAL B 1 421 ? -13.867 16.734 19.984 1 98.44 421 VAL B O 1
ATOM 7957 N N . TYR B 1 422 ? -12.398 17.453 21.516 1 98.06 422 TYR B N 1
ATOM 7958 C CA . TYR B 1 422 ? -13.445 17.766 22.484 1 98.06 422 TYR B CA 1
ATOM 7959 C C . TYR B 1 422 ? -14.32 18.906 21.969 1 98.06 422 TYR B C 1
ATOM 7961 O O . TYR B 1 422 ? -15.531 18.922 22.219 1 98.06 422 TYR B O 1
ATOM 7969 N N . LEU B 1 423 ? -13.711 19.891 21.359 1 97.94 423 LEU B N 1
ATOM 7970 C CA . LEU B 1 423 ? -14.508 20.953 20.766 1 97.94 423 LEU B CA 1
ATOM 7971 C C . LEU B 1 423 ? -15.461 20.406 19.719 1 97.94 423 LEU B C 1
ATOM 7973 O O . LEU B 1 423 ? -16.578 20.906 19.547 1 97.94 423 LEU B O 1
ATOM 7977 N N . GLY B 1 424 ? -15.008 19.375 19.016 1 98.12 424 GLY B N 1
ATOM 7978 C CA . GLY B 1 424 ? -15.898 18.656 18.125 1 98.12 424 GLY B CA 1
ATOM 7979 C C . GLY B 1 424 ? -17.031 17.938 18.844 1 98.12 424 GLY B C 1
ATOM 7980 O O . GLY B 1 424 ? -18.172 17.938 18.375 1 98.12 424 GLY B O 1
ATOM 7981 N N . VAL B 1 425 ? -16.688 17.328 19.969 1 97.06 425 VAL B N 1
ATOM 7982 C CA . VAL B 1 425 ? -17.688 16.672 20.797 1 97.06 425 VAL B CA 1
ATOM 7983 C C . VAL B 1 425 ? -18.766 17.672 21.203 1 97.06 425 VAL B C 1
ATOM 7985 O O . VAL B 1 425 ? -19.953 17.375 21.141 1 97.06 425 VAL B O 1
ATOM 7988 N N . HIS B 1 426 ? -18.312 18.812 21.594 1 95.69 426 HIS B N 1
ATOM 7989 C CA . HIS B 1 426 ? -19.234 19.859 22 1 95.69 426 HIS B CA 1
ATOM 7990 C C . HIS B 1 426 ? -20.156 20.25 20.844 1 95.69 426 HIS B C 1
ATOM 7992 O O . HIS B 1 426 ? -21.359 20.469 21.047 1 95.69 426 HIS B O 1
ATOM 7998 N N . ALA B 1 427 ? -19.594 20.375 19.672 1 96.56 427 ALA B N 1
ATOM 7999 C CA . ALA B 1 427 ? -20.406 20.672 18.5 1 96.56 427 ALA B CA 1
ATOM 8000 C C . ALA B 1 427 ? -21.453 19.594 18.25 1 96.56 427 ALA B C 1
ATOM 8002 O O . ALA B 1 427 ? -22.578 19.891 17.812 1 96.56 427 ALA B O 1
ATOM 8003 N N . GLY B 1 428 ? -21.109 18.359 18.469 1 94.75 428 GLY B N 1
ATOM 8004 C CA . GLY B 1 428 ? -22.062 17.266 18.328 1 94.75 428 GLY B CA 1
ATOM 8005 C C . GLY B 1 428 ? -23.188 17.328 19.344 1 94.75 428 GLY B C 1
ATOM 8006 O O . GLY B 1 428 ? -24.328 16.984 19.047 1 94.75 428 GLY B O 1
ATOM 8007 N N . LYS B 1 429 ? -22.875 17.781 20.547 1 92.38 429 LYS B N 1
ATOM 8008 C CA . LYS B 1 429 ? -23.891 17.938 21.578 1 92.38 429 LYS B CA 1
ATOM 8009 C C . LYS B 1 429 ? -24.922 19 21.172 1 92.38 429 LYS B C 1
ATOM 8011 O O . LYS B 1 429 ? -26.109 18.844 21.438 1 92.38 429 LYS B O 1
ATOM 8016 N N . ILE B 1 430 ? -24.422 20.031 20.594 1 93 430 ILE B N 1
ATOM 8017 C CA . ILE B 1 430 ? -25.312 21.078 20.109 1 93 430 ILE B CA 1
ATOM 8018 C C . ILE B 1 430 ? -26.266 20.484 19.078 1 93 430 ILE B C 1
ATOM 8020 O O . ILE B 1 430 ? -27.469 20.797 19.062 1 93 430 ILE B O 1
ATOM 8024 N N . LEU B 1 431 ? -25.781 19.641 18.219 1 91.38 431 LEU B N 1
ATOM 8025 C CA . LEU B 1 431 ? -26.578 18.984 17.188 1 91.38 431 LEU B CA 1
ATOM 8026 C C . LEU B 1 431 ? -27.672 18.125 17.812 1 91.38 431 LEU B C 1
ATOM 8028 O O . LEU B 1 431 ? -28.797 18.094 17.312 1 91.38 431 LEU B O 1
ATOM 8032 N N . LEU B 1 432 ? -27.406 17.484 18.938 1 87.69 432 LEU B N 1
ATOM 8033 C CA . LEU B 1 432 ? -28.328 16.531 19.547 1 87.69 432 LEU B CA 1
ATOM 8034 C C . LEU B 1 432 ? -29.297 17.25 20.469 1 87.69 432 LEU B C 1
ATOM 8036 O O . LEU B 1 432 ? -30.469 16.844 20.578 1 87.69 432 LEU B O 1
ATOM 8040 N N . LEU B 1 433 ? -28.906 18.297 21.156 1 85.75 433 LEU B N 1
ATOM 8041 C CA . LEU B 1 433 ? -29.688 18.906 22.219 1 85.75 433 LEU B CA 1
ATOM 8042 C C . LEU B 1 433 ? -30.688 19.906 21.641 1 85.75 433 LEU B C 1
ATOM 8044 O O . LEU B 1 433 ? -31.75 20.125 22.219 1 85.75 433 LEU B O 1
ATOM 8048 N N . TYR B 1 434 ? -30.266 20.516 20.547 1 86.44 434 TYR B N 1
ATOM 8049 C CA . TYR B 1 434 ? -31.156 21.531 19.984 1 86.44 434 TYR B CA 1
ATOM 8050 C C . TYR B 1 434 ? -31.891 20.969 18.766 1 86.44 434 TYR B C 1
ATOM 8052 O O . TYR B 1 434 ? -31.281 20.406 17.859 1 86.44 434 TYR B O 1
ATOM 8060 N N . TYR B 1 435 ? -33.156 21.234 18.719 1 83.25 435 TYR B N 1
ATOM 8061 C CA . TYR B 1 435 ? -34 20.625 17.703 1 83.25 435 TYR B CA 1
ATOM 8062 C C . TYR B 1 435 ? -34.219 21.578 16.531 1 83.25 435 TYR B C 1
ATOM 8064 O O . TYR B 1 435 ? -34.406 21.141 15.391 1 83.25 435 TYR B O 1
ATOM 8072 N N . GLN B 1 436 ? -34.156 22.922 16.844 1 87.94 436 GLN B N 1
ATOM 8073 C CA . GLN B 1 436 ? -34.375 23.891 15.781 1 87.94 436 GLN B CA 1
ATOM 8074 C C . GLN B 1 436 ? -33.094 24.125 14.984 1 87.94 436 GLN B C 1
ATOM 8076 O O . GLN B 1 436 ? -32.031 24.344 15.57 1 87.94 436 GLN B O 1
ATOM 8081 N N . GLY B 1 437 ? -33.188 24.094 13.703 1 89.38 437 GLY B N 1
ATOM 8082 C CA . GLY B 1 437 ? -32.031 24.281 12.812 1 89.38 437 GLY B CA 1
ATOM 8083 C C . GLY B 1 437 ? -31.375 25.641 12.961 1 89.38 437 GLY B C 1
ATOM 8084 O O . GLY B 1 437 ? -30.141 25.734 12.93 1 89.38 437 GLY B O 1
ATOM 8085 N N . ASN B 1 438 ? -32.156 26.641 13.164 1 91.81 438 ASN B N 1
ATOM 8086 C CA . ASN B 1 438 ? -31.625 28 13.305 1 91.81 438 ASN B CA 1
ATOM 8087 C C . ASN B 1 438 ? -30.859 28.156 14.609 1 91.81 438 ASN B C 1
ATOM 8089 O O . ASN B 1 438 ? -29.828 28.859 14.648 1 91.81 438 ASN B O 1
ATOM 8093 N N . ALA B 1 439 ? -31.359 27.547 15.648 1 90.81 439 ALA B N 1
ATOM 8094 C CA . ALA B 1 439 ? -30.672 27.625 16.938 1 90.81 439 ALA B CA 1
ATOM 8095 C C . ALA B 1 439 ? -29.312 26.938 16.891 1 90.81 439 ALA B C 1
ATOM 8097 O O . ALA B 1 439 ? -28.344 27.422 17.469 1 90.81 439 ALA B O 1
ATOM 8098 N N . ARG B 1 440 ? -29.266 25.859 16.172 1 93.62 440 ARG B N 1
ATOM 8099 C CA . ARG B 1 440 ? -28 25.141 16.016 1 93.62 440 ARG B CA 1
ATOM 8100 C C . ARG B 1 440 ? -26.984 26 15.266 1 93.62 440 ARG B C 1
ATOM 8102 O O . ARG B 1 440 ? -25.828 26.125 15.695 1 93.62 440 ARG B O 1
ATOM 8109 N N . LEU B 1 441 ? -27.438 26.609 14.203 1 95.44 441 LEU B N 1
ATOM 8110 C CA . LEU B 1 441 ? -26.562 27.406 13.328 1 95.44 441 LEU B CA 1
ATOM 8111 C C . LEU B 1 441 ? -25.984 28.609 14.07 1 95.44 441 LEU B C 1
ATOM 8113 O O . LEU B 1 441 ? -24.797 28.891 13.969 1 95.44 441 LEU B O 1
ATOM 8117 N N . ILE B 1 442 ? -26.828 29.25 14.828 1 94.25 442 ILE B N 1
ATOM 8118 C CA . ILE B 1 442 ? -26.391 30.438 15.555 1 94.25 442 ILE B CA 1
ATOM 8119 C C . ILE B 1 442 ? -25.359 30.047 16.609 1 94.25 442 ILE B C 1
ATOM 8121 O O . ILE B 1 442 ? -24.375 30.766 16.828 1 94.25 442 ILE B O 1
ATOM 8125 N N . ARG B 1 443 ? -25.547 28.953 17.219 1 94.12 443 ARG B N 1
ATOM 8126 C CA . ARG B 1 443 ? -24.625 28.516 18.266 1 94.12 443 ARG B CA 1
ATOM 8127 C C . ARG B 1 443 ? -23.266 28.125 17.672 1 94.12 443 ARG B C 1
ATOM 8129 O O . ARG B 1 443 ? -22.234 28.453 18.25 1 94.12 443 ARG B O 1
ATOM 8136 N N . TRP B 1 444 ? -23.312 27.344 16.578 1 96.75 444 TRP B N 1
ATOM 8137 C CA . TRP B 1 444 ? -22.047 27.016 15.93 1 96.75 444 TRP B CA 1
ATOM 8138 C C . TRP B 1 444 ? -21.312 28.266 15.484 1 96.75 444 TRP B C 1
ATOM 8140 O O . TRP B 1 444 ? -20.094 28.359 15.609 1 96.75 444 TRP B O 1
ATOM 8150 N N . PHE B 1 445 ? -22.031 29.297 15.023 1 96.62 445 PHE B N 1
ATOM 8151 C CA . PHE B 1 445 ? -21.422 30.547 14.602 1 96.62 445 PHE B CA 1
ATOM 8152 C C . PHE B 1 445 ? -20.859 31.312 15.797 1 96.62 445 PHE B C 1
ATOM 8154 O O . PHE B 1 445 ? -19.797 31.922 15.695 1 96.62 445 PHE B O 1
ATOM 8161 N N . LEU B 1 446 ? -21.562 31.266 16.906 1 95.62 446 LEU B N 1
ATOM 8162 C CA . LEU B 1 446 ? -21.094 31.922 18.109 1 95.62 446 LEU B CA 1
ATOM 8163 C C . LEU B 1 446 ? -19.812 31.266 18.625 1 95.62 446 LEU B C 1
ATOM 8165 O O . LEU B 1 446 ? -18.891 31.969 19.062 1 95.62 446 LEU B O 1
ATOM 8169 N N . TRP B 1 447 ? -19.781 29.984 18.531 1 96.19 447 TRP B N 1
ATOM 8170 C CA . TRP B 1 447 ? -18.578 29.266 18.953 1 96.19 447 TRP B CA 1
ATOM 8171 C C . TRP B 1 447 ? -17.422 29.547 18.016 1 96.19 447 TRP B C 1
ATOM 8173 O O . TRP B 1 447 ? -16.266 29.625 18.438 1 96.19 447 TRP B O 1
ATOM 8183 N N . ALA B 1 448 ? -17.703 29.672 16.703 1 98.06 448 ALA B N 1
ATOM 8184 C CA . ALA B 1 448 ? -16.672 30.031 15.727 1 98.06 448 ALA B CA 1
ATOM 8185 C C . ALA B 1 448 ? -16.062 31.391 16.031 1 98.06 448 ALA B C 1
ATOM 8187 O O . ALA B 1 448 ? -14.844 31.547 16.047 1 98.06 448 ALA B O 1
ATOM 8188 N N . ILE B 1 449 ? -16.922 32.344 16.391 1 97.38 449 ILE B N 1
ATOM 8189 C CA . ILE B 1 449 ? -16.484 33.688 16.688 1 97.38 449 ILE B CA 1
ATOM 8190 C C . ILE B 1 449 ? -15.742 33.719 18.031 1 97.38 449 ILE B C 1
ATOM 8192 O O . ILE B 1 449 ? -14.688 34.344 18.156 1 97.38 449 ILE B O 1
ATOM 8196 N N . PHE B 1 450 ? -16.297 33 18.984 1 96.38 450 PHE B N 1
ATOM 8197 C CA . PHE B 1 450 ? -15.703 32.969 20.312 1 96.38 450 PHE B CA 1
ATOM 8198 C C . PHE B 1 450 ? -14.297 32.375 20.266 1 96.38 450 PHE B C 1
ATOM 8200 O O . PHE B 1 450 ? -13.352 32.969 20.797 1 96.38 450 PHE B O 1
ATOM 8207 N N . THR B 1 451 ? -14.164 31.203 19.625 1 97.31 451 THR B N 1
ATOM 8208 C CA . THR B 1 451 ? -12.852 30.562 19.531 1 97.31 451 THR B CA 1
ATOM 8209 C C . THR B 1 451 ? -11.914 31.406 18.656 1 97.31 451 THR B C 1
ATOM 8211 O O . THR B 1 451 ? -10.719 31.5 18.938 1 97.31 451 THR B O 1
ATOM 8214 N N . GLY B 1 452 ? -12.43 32.031 17.641 1 97.19 452 GLY B N 1
ATOM 8215 C CA . GLY B 1 452 ? -11.625 32.875 16.766 1 97.19 452 GLY B CA 1
ATOM 8216 C C . GLY B 1 452 ? -11.094 34.094 17.469 1 97.19 452 GLY B C 1
ATOM 8217 O O . GLY B 1 452 ? -9.922 34.469 17.312 1 97.19 452 GLY B O 1
ATOM 8218 N N . ILE B 1 453 ? -11.875 34.719 18.297 1 97 453 ILE B N 1
ATOM 8219 C CA . ILE B 1 453 ? -11.477 35.938 19 1 97 453 ILE B CA 1
ATOM 8220 C C . ILE B 1 453 ? -10.43 35.594 20.062 1 97 453 ILE B C 1
ATOM 8222 O O . ILE B 1 453 ? -9.422 36.312 20.203 1 97 453 ILE B O 1
ATOM 8226 N N . ILE B 1 454 ? -10.648 34.531 20.766 1 96.25 454 ILE B N 1
ATOM 8227 C CA . ILE B 1 454 ? -9.688 34.125 21.781 1 96.25 454 ILE B CA 1
ATOM 8228 C C . ILE B 1 454 ? -8.344 33.812 21.125 1 96.25 454 ILE B C 1
ATOM 8230 O O . ILE B 1 454 ? -7.289 34.188 21.625 1 96.25 454 ILE B O 1
ATOM 8234 N N . ALA B 1 455 ? -8.398 33.125 20.031 1 96.5 455 ALA B N 1
ATOM 8235 C CA . ALA B 1 455 ? -7.176 32.781 19.281 1 96.5 455 ALA B CA 1
ATOM 8236 C C . ALA B 1 455 ? -6.473 34.062 18.828 1 96.5 455 ALA B C 1
ATOM 8238 O O . ALA B 1 455 ? -5.246 34.188 18.922 1 96.5 455 ALA B O 1
ATOM 8239 N N . GLY B 1 456 ? -7.258 35.031 18.312 1 94.94 456 GLY B N 1
ATOM 8240 C CA . GLY B 1 456 ? -6.707 36.281 17.875 1 94.94 456 GLY B CA 1
ATOM 8241 C C . GLY B 1 456 ? -6.047 37.062 18.984 1 94.94 456 GLY B C 1
ATOM 8242 O O . GLY B 1 456 ? -4.984 37.656 18.781 1 94.94 456 GLY B O 1
ATOM 8243 N N . ILE B 1 457 ? -6.613 37.031 20.125 1 95 457 ILE B N 1
ATOM 8244 C CA . ILE B 1 457 ? -6.066 37.75 21.281 1 95 457 ILE B CA 1
ATOM 8245 C C . ILE B 1 457 ? -4.758 37.094 21.719 1 95 457 ILE B C 1
ATOM 8247 O O . ILE B 1 457 ? -3.793 37.781 22.062 1 95 457 ILE B O 1
ATOM 8251 N N . LEU B 1 458 ? -4.758 35.812 21.672 1 93.94 458 LEU B N 1
ATOM 8252 C CA . LEU B 1 458 ? -3.572 35.094 22.109 1 93.94 458 LEU B CA 1
ATOM 8253 C C . LEU B 1 458 ? -2.406 35.312 21.156 1 93.94 458 LEU B C 1
ATOM 8255 O O . LEU B 1 458 ? -1.255 35.406 21.578 1 93.94 458 LEU B O 1
ATOM 8259 N N . CYS B 1 459 ? -2.633 35.438 19.844 1 93.38 459 CYS B N 1
ATOM 8260 C CA . CYS B 1 459 ? -1.562 35.562 18.859 1 93.38 459 CYS B CA 1
ATOM 8261 C C . CYS B 1 459 ? -1.464 37 18.359 1 93.38 459 CYS B C 1
ATOM 8263 O O . CYS B 1 459 ? -0.669 37.312 17.469 1 93.38 459 CYS B O 1
ATOM 8265 N N . ASN B 1 460 ? -2.211 37.969 18.875 1 92.5 460 ASN B N 1
ATOM 8266 C CA . ASN B 1 460 ? -2.244 39.375 18.469 1 92.5 460 ASN B CA 1
ATOM 8267 C C . ASN B 1 460 ? -2.557 39.5 16.984 1 92.5 460 ASN B C 1
ATOM 8269 O O . ASN B 1 460 ? -1.994 40.375 16.312 1 92.5 460 ASN B O 1
ATOM 8273 N N . PHE B 1 461 ? -3.338 38.594 16.453 1 90.75 461 PHE B N 1
ATOM 8274 C CA . PHE B 1 461 ? -3.775 38.594 15.055 1 90.75 461 PHE B CA 1
ATOM 8275 C C . PHE B 1 461 ? -2.578 38.625 14.109 1 90.75 461 PHE B C 1
ATOM 8277 O O . PHE B 1 461 ? -2.639 39.25 13.047 1 90.75 461 PHE B O 1
ATOM 8284 N N . GLU B 1 462 ? -1.451 38.094 14.633 1 86.62 462 GLU B N 1
ATOM 8285 C CA . GLU B 1 462 ? -0.234 37.938 13.844 1 86.62 462 GLU B CA 1
ATOM 8286 C C . GLU B 1 462 ? 0.275 36.5 13.883 1 86.62 462 GLU B C 1
ATOM 8288 O O . GLU B 1 462 ? -0.041 35.75 14.812 1 86.62 462 GLU B O 1
ATOM 8293 N N . SER B 1 463 ? 0.971 36.156 12.844 1 80.56 463 SER B N 1
ATOM 8294 C CA . SER B 1 463 ? 1.458 34.781 12.766 1 80.56 463 SER B CA 1
ATOM 8295 C C . SER B 1 463 ? 2.559 34.531 13.789 1 80.56 463 SER B C 1
ATOM 8297 O O . SER B 1 463 ? 2.627 33.469 14.375 1 80.56 463 SER B O 1
ATOM 8299 N N . GLU B 1 464 ? 3.588 35.375 13.977 1 78.44 464 GLU B N 1
ATOM 8300 C CA . GLU B 1 464 ? 4.699 35.156 14.898 1 78.44 464 GLU B CA 1
ATOM 8301 C C . GLU B 1 464 ? 4.586 36.094 16.109 1 78.44 464 GLU B C 1
ATOM 8303 O O . GLU B 1 464 ? 5.461 36.094 16.984 1 78.44 464 GLU B O 1
ATOM 8308 N N . GLY B 1 465 ? 3.377 36.562 16.25 1 77.69 465 GLY B N 1
ATOM 8309 C CA . GLY B 1 465 ? 3.268 37.531 17.328 1 77.69 465 GLY B CA 1
ATOM 8310 C C . GLY B 1 465 ? 2.348 37.094 18.438 1 77.69 465 GLY B C 1
ATOM 8311 O O . GLY B 1 465 ? 1.832 35.969 18.406 1 77.69 465 GLY B O 1
ATOM 8312 N N . GLY B 1 466 ? 2.539 37.812 19.578 1 85.38 466 GLY B N 1
ATOM 8313 C CA . GLY B 1 466 ? 1.671 37.562 20.719 1 85.38 466 GLY B CA 1
ATOM 8314 C C . GLY B 1 466 ? 2.314 36.688 21.781 1 85.38 466 GLY B C 1
ATOM 8315 O O . GLY B 1 466 ? 3.51 36.406 21.719 1 85.38 466 GLY B O 1
ATOM 8316 N N . VAL B 1 467 ? 1.459 36.281 22.688 1 89.31 467 VAL B N 1
ATOM 8317 C CA . VAL B 1 467 ? 1.936 35.438 23.797 1 89.31 467 VAL B CA 1
ATOM 8318 C C . VAL B 1 467 ? 2.125 34 23.312 1 89.31 467 VAL B C 1
ATOM 8320 O O . VAL B 1 467 ? 3.088 33.344 23.703 1 89.31 467 VAL B O 1
ATOM 8323 N N . ILE B 1 468 ? 1.232 33.594 22.484 1 94.06 468 ILE B N 1
ATOM 8324 C CA . ILE B 1 468 ? 1.291 32.25 21.938 1 94.06 468 ILE B CA 1
ATOM 8325 C C . ILE B 1 468 ? 1.141 32.312 20.422 1 94.06 468 ILE B C 1
ATOM 8327 O O . ILE B 1 468 ? 0.029 32.438 19.906 1 94.06 468 ILE B O 1
ATOM 8331 N N . PRO B 1 469 ? 2.201 32.156 19.703 1 92.56 469 PRO B N 1
ATOM 8332 C CA . PRO B 1 469 ? 2.131 32.188 18.234 1 92.56 469 PRO B CA 1
ATOM 8333 C C . PRO B 1 469 ? 1.393 31 17.641 1 92.56 469 PRO B C 1
ATOM 8335 O O . PRO B 1 469 ? 1.146 30.016 18.344 1 92.56 469 PRO B O 1
ATOM 8338 N N . VAL B 1 470 ? 1.002 31.125 16.406 1 93.44 470 VAL B N 1
ATOM 8339 C CA . VAL B 1 470 ? 0.267 30.078 15.719 1 93.44 470 VAL B CA 1
ATOM 8340 C C . VAL B 1 470 ? 1.247 29.141 15.016 1 93.44 470 VAL B C 1
ATOM 8342 O O . VAL B 1 470 ? 2.01 29.562 14.148 1 93.44 470 VAL B O 1
ATOM 8345 N N . SER B 1 471 ? 1.284 27.891 15.461 1 92.94 471 SER B N 1
ATOM 8346 C CA . SER B 1 471 ? 2.189 26.906 14.867 1 92.94 471 SER B CA 1
ATOM 8347 C C . SER B 1 471 ? 1.579 25.516 14.867 1 92.94 471 SER B C 1
ATOM 8349 O O . SER B 1 471 ? 1.154 25.016 15.914 1 92.94 471 SER B O 1
ATOM 8351 N N . LYS B 1 472 ? 1.512 24.891 13.703 1 92.88 472 LYS B N 1
ATOM 8352 C CA . LYS B 1 472 ? 1.037 23.516 13.594 1 92.88 472 LYS B CA 1
ATOM 8353 C C . LYS B 1 472 ? 2.055 22.547 14.172 1 92.88 472 LYS B C 1
ATOM 8355 O O . LYS B 1 472 ? 1.68 21.531 14.766 1 92.88 472 LYS B O 1
ATOM 8360 N N . ARG B 1 473 ? 3.305 22.859 14.086 1 90.75 473 ARG B N 1
ATOM 8361 C CA . ARG B 1 473 ? 4.391 21.984 14.508 1 90.75 473 ARG B CA 1
ATOM 8362 C C . ARG B 1 473 ? 4.363 21.766 16.016 1 90.75 473 ARG B C 1
ATOM 8364 O O . ARG B 1 473 ? 4.715 20.688 16.5 1 90.75 473 ARG B O 1
ATOM 8371 N N . MET B 1 474 ? 3.877 22.781 16.703 1 92.44 474 MET B N 1
ATOM 8372 C CA . MET B 1 474 ? 3.787 22.656 18.156 1 92.44 474 MET B CA 1
ATOM 8373 C C . MET B 1 474 ? 2.332 22.562 18.609 1 92.44 474 MET B C 1
ATOM 8375 O O . MET B 1 474 ? 2.053 22.453 19.812 1 92.44 474 MET B O 1
ATOM 8379 N N . MET B 1 475 ? 1.438 22.609 17.703 1 94.88 475 MET B N 1
ATOM 8380 C CA . MET B 1 475 ? 0.009 22.594 18 1 94.88 475 MET B CA 1
ATOM 8381 C C . MET B 1 475 ? -0.309 23.5 19.188 1 94.88 475 MET B C 1
ATOM 8383 O O . MET B 1 475 ? -0.911 23.062 20.172 1 94.88 475 MET B O 1
ATOM 8387 N N . THR B 1 476 ? 0.078 24.766 19.031 1 95.31 476 THR B N 1
ATOM 8388 C CA . THR B 1 476 ? -0.108 25.75 20.078 1 95.31 476 THR B CA 1
ATOM 8389 C C . THR B 1 476 ? -1.593 26.016 20.328 1 95.31 476 THR B C 1
ATOM 8391 O O . THR B 1 476 ? -2.434 25.672 19.484 1 95.31 476 THR B O 1
ATOM 8394 N N . LEU B 1 477 ? -1.865 26.562 21.469 1 95.69 477 LEU B N 1
ATOM 8395 C CA . LEU B 1 477 ? -3.25 26.812 21.844 1 95.69 477 LEU B CA 1
ATOM 8396 C C . LEU B 1 477 ? -3.922 27.766 20.859 1 95.69 477 LEU B C 1
ATOM 8398 O O . LEU B 1 477 ? -5.094 27.578 20.516 1 95.69 477 LEU B O 1
ATOM 8402 N N . SER B 1 478 ? -3.186 28.781 20.359 1 96.06 478 SER B N 1
ATOM 8403 C CA . SER B 1 478 ? -3.723 29.688 19.359 1 96.06 478 SER B CA 1
ATOM 8404 C C . SER B 1 478 ? -4.051 28.953 18.062 1 96.06 478 SER B C 1
ATOM 8406 O O . SER B 1 478 ? -5.078 29.219 17.438 1 96.06 478 SER B O 1
ATOM 8408 N N . TYR B 1 479 ? -3.172 28.047 17.703 1 96.19 479 TYR B N 1
ATOM 8409 C CA . TYR B 1 479 ? -3.383 27.234 16.516 1 96.19 479 TYR B CA 1
ATOM 8410 C C . TYR B 1 479 ? -4.617 26.359 16.656 1 96.19 479 TYR B C 1
ATOM 8412 O O . TYR B 1 479 ? -5.441 26.281 15.75 1 96.19 479 TYR B O 1
ATOM 8420 N N . VAL B 1 480 ? -4.785 25.688 17.797 1 97.56 480 VAL B N 1
ATOM 8421 C CA . VAL B 1 480 ? -5.887 24.766 18.078 1 97.56 480 VAL B CA 1
ATOM 8422 C C . VAL B 1 480 ? -7.211 25.531 18.016 1 97.56 480 VAL B C 1
ATOM 8424 O O . VAL B 1 480 ? -8.164 25.062 17.375 1 97.56 480 VAL B O 1
ATOM 8427 N N . LEU B 1 481 ? -7.262 26.688 18.609 1 97.62 481 LEU B N 1
ATOM 8428 C CA . LEU B 1 481 ? -8.484 27.469 18.641 1 97.62 481 LEU B CA 1
ATOM 8429 C C . LEU B 1 481 ? -8.812 28.047 17.266 1 97.62 481 LEU B C 1
ATOM 8431 O O . LEU B 1 481 ? -9.977 28.109 16.875 1 97.62 481 LEU B O 1
ATOM 8435 N N . THR B 1 482 ? -7.801 28.5 16.531 1 97.31 482 THR B N 1
ATOM 8436 C CA . THR B 1 482 ? -8.023 29.016 15.188 1 97.31 482 THR B CA 1
ATOM 8437 C C . THR B 1 482 ? -8.586 27.938 14.266 1 97.31 482 THR B C 1
ATOM 8439 O O . THR B 1 482 ? -9.57 28.156 13.562 1 97.31 482 THR B O 1
ATOM 8442 N N . CYS B 1 483 ? -7.953 26.781 14.305 1 97.62 483 CYS B N 1
ATOM 8443 C CA . CYS B 1 483 ? -8.398 25.672 13.461 1 97.62 483 CYS B CA 1
ATOM 8444 C C . CYS B 1 483 ? -9.805 25.234 13.836 1 97.62 483 CYS B C 1
ATOM 8446 O O . CYS B 1 483 ? -10.602 24.891 12.969 1 97.62 483 CYS B O 1
ATOM 8448 N N . SER B 1 484 ? -10.109 25.172 15.109 1 98.31 484 SER B N 1
ATOM 8449 C CA . SER B 1 484 ? -11.445 24.812 15.555 1 98.31 484 SER B CA 1
ATOM 8450 C C . SER B 1 484 ? -12.477 25.859 15.133 1 98.31 484 SER B C 1
ATOM 8452 O O . SER B 1 484 ? -13.617 25.516 14.812 1 98.31 484 SER B O 1
ATOM 8454 N N . SER B 1 485 ? -12.055 27.125 15.172 1 98.25 485 SER B N 1
ATOM 8455 C CA . SER B 1 485 ? -12.945 28.188 14.703 1 98.25 485 SER B CA 1
ATOM 8456 C C . SER B 1 485 ? -13.344 27.969 13.25 1 98.25 485 SER B C 1
ATOM 8458 O O . SER B 1 485 ? -14.531 28.031 12.914 1 98.25 485 SER B O 1
ATOM 8460 N N . PHE B 1 486 ? -12.383 27.641 12.453 1 98.19 486 PHE B N 1
ATOM 8461 C CA . PHE B 1 486 ? -12.656 27.391 11.047 1 98.19 486 PHE B CA 1
ATOM 8462 C C . PHE B 1 486 ? -13.492 26.125 10.875 1 98.19 486 PHE B C 1
ATOM 8464 O O . PHE B 1 486 ? -14.305 26.031 9.953 1 98.19 486 PHE B O 1
ATOM 8471 N N . ALA B 1 487 ? -13.281 25.172 11.719 1 98.62 487 ALA B N 1
ATOM 8472 C CA . ALA B 1 487 ? -14.062 23.938 11.648 1 98.62 487 ALA B CA 1
ATOM 8473 C C . ALA B 1 487 ? -15.531 24.203 11.984 1 98.62 487 ALA B C 1
ATOM 8475 O O . ALA B 1 487 ? -16.422 23.703 11.305 1 98.62 487 ALA B O 1
ATOM 8476 N N . PHE B 1 488 ? -15.82 25.016 13.055 1 98.5 488 PHE B N 1
ATOM 8477 C CA . PHE B 1 488 ? -17.188 25.391 13.406 1 98.5 488 PHE B CA 1
ATOM 8478 C C . PHE B 1 488 ? -17.859 26.109 12.25 1 98.5 488 PHE B C 1
ATOM 8480 O O . PHE B 1 488 ? -19.016 25.812 11.922 1 98.5 488 PHE B O 1
ATOM 8487 N N . LEU B 1 489 ? -17.109 26.953 11.672 1 98.06 489 LEU B N 1
ATOM 8488 C CA . LEU B 1 489 ? -17.656 27.75 10.57 1 98.06 489 LEU B CA 1
ATOM 8489 C C . LEU B 1 489 ? -17.953 26.859 9.359 1 98.06 489 LEU B C 1
ATOM 8491 O O . LEU B 1 489 ? -19.047 26.938 8.789 1 98.06 489 LEU B O 1
ATOM 8495 N N . LEU B 1 490 ? -17.031 26.031 9 1 97.94 490 LEU B N 1
ATOM 8496 C CA . LEU B 1 490 ? -17.203 25.156 7.852 1 97.94 490 LEU B CA 1
ATOM 8497 C C . LEU B 1 490 ? -18.391 24.219 8.062 1 97.94 490 LEU B C 1
ATOM 8499 O O . LEU B 1 490 ? -19.188 24.016 7.145 1 97.94 490 LEU B O 1
ATOM 8503 N N . TYR B 1 491 ? -18.453 23.656 9.219 1 98.19 491 TYR B N 1
ATOM 8504 C CA . TYR B 1 491 ? -19.562 22.734 9.469 1 98.19 491 TYR B CA 1
ATOM 8505 C C . TYR B 1 491 ? -20.891 23.469 9.438 1 98.19 491 TYR B C 1
ATOM 8507 O O . TYR B 1 491 ? -21.891 22.953 8.922 1 98.19 491 TYR B O 1
ATOM 8515 N N . ALA B 1 492 ? -20.984 24.688 10.055 1 97.44 492 ALA B N 1
ATOM 8516 C CA . ALA B 1 492 ? -22.219 25.484 10.023 1 97.44 492 ALA B CA 1
ATOM 8517 C C . ALA B 1 492 ? -22.672 25.734 8.594 1 97.44 492 ALA B C 1
ATOM 8519 O O . ALA B 1 492 ? -23.859 25.594 8.281 1 97.44 492 ALA B O 1
ATOM 8520 N N . ILE B 1 493 ? -21.766 25.984 7.723 1 97.19 493 ILE B N 1
ATOM 8521 C CA . ILE B 1 493 ? -22.062 26.25 6.32 1 97.19 493 ILE B CA 1
ATOM 8522 C C . ILE B 1 493 ? -22.562 24.969 5.656 1 97.19 493 ILE B C 1
ATOM 8524 O O . ILE B 1 493 ? -23.562 24.969 4.938 1 97.19 493 ILE B O 1
ATOM 8528 N N . LEU B 1 494 ? -21.906 23.875 5.898 1 97.19 494 LEU B N 1
ATOM 8529 C CA . LEU B 1 494 ? -22.281 22.594 5.293 1 97.19 494 LEU B CA 1
ATOM 8530 C C . LEU B 1 494 ? -23.641 22.141 5.797 1 97.19 494 LEU B C 1
ATOM 8532 O O . LEU B 1 494 ? -24.469 21.641 5.023 1 97.19 494 LEU B O 1
ATOM 8536 N N . TYR B 1 495 ? -23.828 22.281 7.129 1 96.31 495 TYR B N 1
ATOM 8537 C CA . TYR B 1 495 ? -25.125 21.922 7.691 1 96.31 495 TYR B CA 1
ATOM 8538 C C . TYR B 1 495 ? -26.234 22.734 7.059 1 96.31 495 TYR B C 1
ATOM 8540 O O . TYR B 1 495 ? -27.297 22.203 6.738 1 96.31 495 TYR B O 1
ATOM 8548 N N . PHE B 1 496 ? -26 24 6.879 1 95.75 496 PHE B N 1
ATOM 8549 C CA . PHE B 1 496 ? -26.984 24.891 6.285 1 95.75 496 PHE B CA 1
ATOM 8550 C C . PHE B 1 496 ? -27.281 24.484 4.848 1 95.75 496 PHE B C 1
ATOM 8552 O O . PHE B 1 496 ? -28.438 24.406 4.449 1 95.75 496 PHE B O 1
ATOM 8559 N N . LEU B 1 497 ? -26.328 24.062 4.07 1 95.56 497 LEU B N 1
ATOM 8560 C CA . LEU B 1 497 ? -26.469 23.781 2.643 1 95.56 497 LEU B CA 1
ATOM 8561 C C . LEU B 1 497 ? -27.016 22.375 2.412 1 95.56 497 LEU B C 1
ATOM 8563 O O . LEU B 1 497 ? -27.781 22.156 1.463 1 95.56 497 LEU B O 1
ATOM 8567 N N . ILE B 1 498 ? -26.688 21.453 3.279 1 94.88 498 ILE B N 1
ATOM 8568 C CA . ILE B 1 498 ? -26.969 20.047 2.996 1 94.88 498 ILE B CA 1
ATOM 8569 C C . ILE B 1 498 ? -28.203 19.609 3.781 1 94.88 498 ILE B C 1
ATOM 8571 O O . ILE B 1 498 ? -29.156 19.094 3.203 1 94.88 498 ILE B O 1
ATOM 8575 N N . ASP B 1 499 ? -28.219 19.875 5.078 1 91.94 499 ASP B N 1
ATOM 8576 C CA . ASP B 1 499 ? -29.266 19.297 5.926 1 91.94 499 ASP B CA 1
ATOM 8577 C C . ASP B 1 499 ? -30.422 20.281 6.109 1 91.94 499 ASP B C 1
ATOM 8579 O O . ASP B 1 499 ? -31.594 19.875 6.094 1 91.94 499 ASP B O 1
ATOM 8583 N N . TYR B 1 500 ? -30.094 21.531 6.281 1 90.94 500 TYR B N 1
ATOM 8584 C CA . TYR B 1 500 ? -31.125 22.5 6.629 1 90.94 500 TYR B CA 1
ATOM 8585 C C . TYR B 1 500 ? -31.906 22.938 5.391 1 90.94 500 TYR B C 1
ATOM 8587 O O . TYR B 1 500 ? -33.125 22.719 5.297 1 90.94 500 TYR B O 1
ATOM 8595 N N . LYS B 1 501 ? -31.266 23.531 4.363 1 92.75 501 LYS B N 1
ATOM 8596 C CA . LYS B 1 501 ? -31.938 24.031 3.162 1 92.75 501 LYS B CA 1
ATOM 8597 C C . LYS B 1 501 ? -31.938 22.984 2.059 1 92.75 501 LYS B C 1
ATOM 8599 O O . LYS B 1 501 ? -32.719 23.062 1.114 1 92.75 501 LYS B O 1
ATOM 8604 N N . GLN B 1 502 ? -30.984 21.938 2.152 1 90.88 502 GLN B N 1
ATOM 8605 C CA . GLN B 1 502 ? -30.891 20.844 1.197 1 90.88 502 GLN B CA 1
ATOM 8606 C C . GLN B 1 502 ? -30.672 21.359 -0.22 1 90.88 502 GLN B C 1
ATOM 8608 O O . GLN B 1 502 ? -31.328 20.906 -1.162 1 90.88 502 GLN B O 1
ATOM 8613 N N . PHE B 1 503 ? -29.906 22.406 -0.322 1 90.88 503 PHE B N 1
ATOM 8614 C CA . PHE B 1 503 ? -29.547 22.969 -1.616 1 90.88 503 PHE B CA 1
ATOM 8615 C C . PHE B 1 503 ? -28.547 22.078 -2.338 1 90.88 503 PHE B C 1
ATOM 8617 O O . PHE B 1 503 ? -28.469 22.094 -3.568 1 90.88 503 PHE B O 1
ATOM 8624 N N . TRP B 1 504 ? -27.812 21.359 -1.576 1 90 504 TRP B N 1
ATOM 8625 C CA . TRP B 1 504 ? -26.703 20.562 -2.062 1 90 504 TRP B CA 1
ATOM 8626 C C . TRP B 1 504 ? -26.672 19.203 -1.369 1 90 504 TRP B C 1
ATOM 8628 O O . TRP B 1 504 ? -26.922 19.109 -0.165 1 90 504 TRP B O 1
ATOM 8638 N N . SER B 1 505 ? -26.578 18.156 -2.137 1 88.94 505 SER B N 1
ATOM 8639 C CA . SER B 1 505 ? -26.594 16.812 -1.575 1 88.94 505 SER B CA 1
ATOM 8640 C C . SER B 1 505 ? -25.281 16.484 -0.882 1 88.94 505 SER B C 1
ATOM 8642 O O . SER B 1 505 ? -25.203 15.555 -0.084 1 88.94 505 SER B O 1
ATOM 8644 N N . GLY B 1 506 ? -24.234 17.312 -1.135 1 91.5 506 GLY B N 1
ATOM 8645 C CA . GLY B 1 506 ? -22.922 17.016 -0.565 1 91.5 506 GLY B CA 1
ATOM 8646 C C . GLY B 1 506 ? -22.031 16.203 -1.489 1 91.5 506 GLY B C 1
ATOM 8647 O O . GLY B 1 506 ? -20.844 16.016 -1.213 1 91.5 506 GLY B O 1
ATOM 8648 N N . ALA B 1 507 ? -22.547 15.68 -2.531 1 89.38 507 ALA B N 1
ATOM 8649 C CA . ALA B 1 507 ? -21.781 14.93 -3.523 1 89.38 507 ALA B CA 1
ATOM 8650 C C . ALA B 1 507 ? -20.797 15.836 -4.254 1 89.38 507 ALA B C 1
ATOM 8652 O O . ALA B 1 507 ? -21.109 16.984 -4.559 1 89.38 507 ALA B O 1
ATOM 8653 N N . PRO B 1 508 ? -19.609 15.391 -4.539 1 91.12 508 PRO B N 1
ATOM 8654 C CA . PRO B 1 508 ? -19.047 14.047 -4.43 1 91.12 508 PRO B CA 1
ATOM 8655 C C . PRO B 1 508 ? -18.297 13.828 -3.119 1 91.12 508 PRO B C 1
ATOM 8657 O O . PRO B 1 508 ? -17.688 12.766 -2.916 1 91.12 508 PRO B O 1
ATOM 8660 N N . PHE B 1 509 ? -18.344 14.711 -2.207 1 95.06 509 PHE B N 1
ATOM 8661 C CA . PHE B 1 509 ? -17.531 14.648 -1.001 1 95.06 509 PHE B CA 1
ATOM 8662 C C . PHE B 1 509 ? -18.078 13.602 -0.032 1 95.06 509 PHE B C 1
ATOM 8664 O O . PHE B 1 509 ? -17.312 13 0.727 1 95.06 509 PHE B O 1
ATOM 8671 N N . ILE B 1 510 ? -19.344 13.336 -0.091 1 95.06 510 ILE B N 1
ATOM 8672 C CA . ILE B 1 510 ? -19.969 12.414 0.842 1 95.06 510 ILE B CA 1
ATOM 8673 C C . ILE B 1 510 ? -19.438 11 0.621 1 95.06 510 ILE B C 1
ATOM 8675 O O . ILE B 1 510 ? -19.266 10.234 1.574 1 95.06 510 ILE B O 1
ATOM 8679 N N . TYR B 1 511 ? -19.109 10.68 -0.647 1 95 511 TYR B N 1
ATOM 8680 C CA . TYR B 1 511 ? -18.609 9.336 -0.954 1 95 511 TYR B CA 1
ATOM 8681 C C . TYR B 1 511 ? -17.266 9.086 -0.296 1 95 511 TYR B C 1
ATOM 8683 O O . TYR B 1 511 ? -17.016 7.996 0.231 1 95 511 TYR B O 1
ATOM 8691 N N . ALA B 1 512 ? -16.438 10.125 -0.329 1 96.06 512 ALA B N 1
ATOM 8692 C CA . ALA B 1 512 ? -15.117 9.992 0.28 1 96.06 512 ALA B CA 1
ATOM 8693 C C . ALA B 1 512 ? -15.219 9.977 1.803 1 96.06 512 ALA B C 1
ATOM 8695 O O . ALA B 1 512 ? -14.391 9.359 2.477 1 96.06 512 ALA B O 1
ATOM 8696 N N . GLY B 1 513 ? -16.234 10.578 2.318 1 95.5 513 GLY B N 1
ATOM 8697 C CA . GLY B 1 513 ? -16.391 10.703 3.758 1 95.5 513 GLY B CA 1
ATOM 8698 C C . GLY B 1 513 ? -16.875 9.422 4.422 1 95.5 513 GLY B C 1
ATOM 8699 O O . GLY B 1 513 ? -16.75 9.266 5.637 1 95.5 513 GLY B O 1
ATOM 8700 N N . ILE B 1 514 ? -17.344 8.461 3.613 1 92.94 514 ILE B N 1
ATOM 8701 C CA . ILE B 1 514 ? -17.891 7.215 4.141 1 92.94 514 ILE B CA 1
ATOM 8702 C C . ILE B 1 514 ? -16.75 6.281 4.523 1 92.94 514 ILE B C 1
ATOM 8704 O O . ILE B 1 514 ? -16.828 5.547 5.508 1 92.94 514 ILE B O 1
ATOM 8708 N N . ASN B 1 515 ? -15.664 6.305 3.732 1 94 515 ASN B N 1
ATOM 8709 C CA . ASN B 1 515 ? -14.523 5.43 3.979 1 94 515 ASN B CA 1
ATOM 8710 C C . ASN B 1 515 ? -13.227 6.223 4.07 1 94 515 ASN B C 1
ATOM 8712 O O . ASN B 1 515 ? -12.289 5.973 3.305 1 94 515 ASN B O 1
ATOM 8716 N N . PRO B 1 516 ? -13.102 7.062 5.066 1 94.88 516 PRO B N 1
ATOM 8717 C CA . PRO B 1 516 ? -11.914 7.922 5.113 1 94.88 516 PRO B CA 1
ATOM 8718 C C . PRO B 1 516 ? -10.633 7.152 5.438 1 94.88 516 PRO B C 1
ATOM 8720 O O . PRO B 1 516 ? -9.57 7.449 4.887 1 94.88 516 PRO B O 1
ATOM 8723 N N . ILE B 1 517 ? -10.688 6.156 6.363 1 94 517 ILE B N 1
ATOM 8724 C CA . ILE B 1 517 ? -9.492 5.422 6.773 1 94 517 ILE B CA 1
ATOM 8725 C C . ILE B 1 517 ? -8.953 4.617 5.594 1 94 517 ILE B C 1
ATOM 8727 O O . ILE B 1 517 ? -7.738 4.555 5.383 1 94 517 ILE B O 1
ATOM 8731 N N . PHE B 1 518 ? -9.867 4.02 4.82 1 94.12 518 PHE B N 1
ATOM 8732 C CA . PHE B 1 518 ? -9.461 3.266 3.643 1 94.12 518 PHE B CA 1
ATOM 8733 C C . PHE B 1 518 ? -8.758 4.172 2.637 1 94.12 518 PHE B C 1
ATOM 8735 O O . PHE B 1 518 ? -7.734 3.803 2.064 1 94.12 518 PHE B O 1
ATOM 8742 N N . LEU B 1 519 ? -9.32 5.34 2.441 1 96.56 519 LEU B N 1
ATOM 8743 C CA . LEU B 1 519 ? -8.742 6.281 1.488 1 96.56 519 LEU B CA 1
ATOM 8744 C C . LEU B 1 519 ? -7.387 6.789 1.978 1 96.56 519 LEU B C 1
ATOM 8746 O O . LEU B 1 519 ? -6.453 6.938 1.189 1 96.56 519 LEU B O 1
ATOM 8750 N N . TYR B 1 520 ? -7.293 7.004 3.275 1 96.69 520 TYR B N 1
ATOM 8751 C CA . TYR B 1 520 ? -6.043 7.5 3.84 1 96.69 520 TYR B CA 1
ATOM 8752 C C . TYR B 1 520 ? -4.938 6.457 3.721 1 96.69 520 TYR B C 1
ATOM 8754 O O . TYR B 1 520 ? -3.865 6.742 3.186 1 96.69 520 TYR B O 1
ATOM 8762 N N . VAL B 1 521 ? -5.195 5.27 4.18 1 95.56 521 VAL B N 1
ATOM 8763 C CA . VAL B 1 521 ? -4.215 4.191 4.164 1 95.56 521 VAL B CA 1
ATOM 8764 C C . VAL B 1 521 ? -3.871 3.822 2.723 1 95.56 521 VAL B C 1
ATOM 8766 O O . VAL B 1 521 ? -2.699 3.654 2.379 1 95.56 521 VAL B O 1
ATOM 8769 N N . GLY B 1 522 ? -4.914 3.719 1.887 1 95.56 522 GLY B N 1
ATOM 8770 C CA . GLY B 1 522 ? -4.688 3.42 0.481 1 95.56 522 GLY B CA 1
ATOM 8771 C C . GLY B 1 522 ? -3.82 4.449 -0.217 1 95.56 522 GLY B C 1
ATOM 8772 O O . GLY B 1 522 ? -2.939 4.098 -1.003 1 95.56 522 GLY B O 1
ATOM 8773 N N . HIS B 1 523 ? -4.094 5.695 0.088 1 96.88 523 HIS B N 1
ATOM 8774 C CA . HIS B 1 523 ? -3.342 6.773 -0.542 1 96.88 523 HIS B CA 1
ATOM 8775 C C . HIS B 1 523 ? -1.872 6.734 -0.133 1 96.88 523 HIS B C 1
ATOM 8777 O O . HIS B 1 523 ? -0.984 6.855 -0.979 1 96.88 523 HIS B O 1
ATOM 8783 N N . VAL B 1 524 ? -1.606 6.539 1.163 1 96.38 524 VAL B N 1
ATOM 8784 C CA . VAL B 1 524 ? -0.234 6.559 1.657 1 96.38 524 VAL B CA 1
ATOM 8785 C C . VAL B 1 524 ? 0.543 5.383 1.069 1 96.38 524 VAL B C 1
ATOM 8787 O O . VAL B 1 524 ? 1.717 5.52 0.717 1 96.38 524 VAL B O 1
ATOM 8790 N N . LEU B 1 525 ? -0.104 4.254 0.854 1 95.25 525 LEU B N 1
ATOM 8791 C CA . LEU B 1 525 ? 0.554 3.055 0.348 1 95.25 525 LEU B CA 1
ATOM 8792 C C . LEU B 1 525 ? 0.801 3.162 -1.152 1 95.25 525 LEU B C 1
ATOM 8794 O O . LEU B 1 525 ? 1.752 2.574 -1.673 1 95.25 525 LEU B O 1
ATOM 8798 N N . THR B 1 526 ? -0.017 3.953 -1.913 1 95.19 526 THR B N 1
ATOM 8799 C CA . THR B 1 526 ? 0.059 3.943 -3.369 1 95.19 526 THR B CA 1
ATOM 8800 C C . THR B 1 526 ? 0.539 5.293 -3.895 1 95.19 526 THR B C 1
ATOM 8802 O O . THR B 1 526 ? 0.539 5.531 -5.105 1 95.19 526 THR B O 1
ATOM 8805 N N . LYS B 1 527 ? 0.901 6.168 -3.082 1 92.44 527 LYS B N 1
ATOM 8806 C CA . LYS B 1 527 ? 1.158 7.555 -3.463 1 92.44 527 LYS B CA 1
ATOM 8807 C C . LYS B 1 527 ? 2.248 7.637 -4.527 1 92.44 527 LYS B C 1
ATOM 8809 O O . LYS B 1 527 ? 2.197 8.5 -5.41 1 92.44 527 LYS B O 1
ATOM 8814 N N . ASP B 1 528 ? 3.234 6.75 -4.625 1 91.38 528 ASP B N 1
ATOM 8815 C CA . ASP B 1 528 ? 4.34 6.824 -5.578 1 91.38 528 ASP B CA 1
ATOM 8816 C C . ASP B 1 528 ? 4.184 5.781 -6.68 1 91.38 528 ASP B C 1
ATOM 8818 O O . ASP B 1 528 ? 5.113 5.555 -7.461 1 91.38 528 ASP B O 1
ATOM 8822 N N . LEU B 1 529 ? 3.041 5.219 -6.742 1 94.31 529 LEU B N 1
ATOM 8823 C CA . LEU B 1 529 ? 2.832 4.152 -7.715 1 94.31 529 LEU B CA 1
ATOM 8824 C C . LEU B 1 529 ? 1.991 4.645 -8.891 1 94.31 529 LEU B C 1
ATOM 8826 O O . LEU B 1 529 ? 1.194 5.57 -8.742 1 94.31 529 LEU B O 1
ATOM 8830 N N . PHE B 1 530 ? 2.207 4.16 -10.055 1 93.88 530 PHE B N 1
ATOM 8831 C CA . PHE B 1 530 ? 1.326 4.375 -11.195 1 93.88 530 PHE B CA 1
ATOM 8832 C C . PHE B 1 530 ? -0.002 3.654 -11 1 93.88 530 PHE B C 1
ATOM 8834 O O . PHE B 1 530 ? -0.034 2.529 -10.5 1 93.88 530 PHE B O 1
ATOM 8841 N N . PRO B 1 531 ? -1.15 4.195 -11.188 1 93.56 531 PRO B N 1
ATOM 8842 C CA . PRO B 1 531 ? -1.334 5.434 -11.953 1 93.56 531 PRO B CA 1
ATOM 8843 C C . PRO B 1 531 ? -1.516 6.66 -11.062 1 93.56 531 PRO B C 1
ATOM 8845 O O . PRO B 1 531 ? -1.93 7.719 -11.539 1 93.56 531 PRO B O 1
ATOM 8848 N N . TRP B 1 532 ? -1.27 6.645 -9.828 1 94.12 532 TRP B N 1
ATOM 8849 C CA . TRP B 1 532 ? -1.454 7.773 -8.922 1 94.12 532 TRP B CA 1
ATOM 8850 C C . TRP B 1 532 ? -0.374 8.828 -9.133 1 94.12 532 TRP B C 1
ATOM 8852 O O . TRP B 1 532 ? -0.594 10.016 -8.875 1 94.12 532 TRP B O 1
ATOM 8862 N N . ALA B 1 533 ? 0.818 8.305 -9.539 1 93.38 533 ALA B N 1
ATOM 8863 C CA . ALA B 1 533 ? 1.937 9.195 -9.828 1 93.38 533 ALA B CA 1
ATOM 8864 C C . ALA B 1 533 ? 2.814 8.641 -10.938 1 93.38 533 ALA B C 1
ATOM 8866 O O . ALA B 1 533 ? 2.785 7.438 -11.219 1 93.38 533 ALA B O 1
ATOM 8867 N N . TRP B 1 534 ? 3.428 9.438 -11.648 1 91.69 534 TRP B N 1
ATOM 8868 C CA . TRP B 1 534 ? 4.402 9.047 -12.664 1 91.69 534 TRP B CA 1
ATOM 8869 C C . TRP B 1 534 ? 5.566 10.031 -12.703 1 91.69 534 TRP B C 1
ATOM 8871 O O . TRP B 1 534 ? 5.457 11.156 -12.211 1 91.69 534 TRP B O 1
ATOM 8881 N N . ASN B 1 535 ? 6.676 9.625 -13.156 1 90.56 535 ASN B N 1
ATOM 8882 C CA . ASN B 1 535 ? 7.883 10.445 -13.211 1 90.56 535 ASN B CA 1
ATOM 8883 C C . ASN B 1 535 ? 7.809 11.484 -14.32 1 90.56 535 ASN B C 1
ATOM 8885 O O . ASN B 1 535 ? 7.492 11.156 -15.469 1 90.56 535 ASN B O 1
ATOM 8889 N N . ILE B 1 536 ? 7.965 12.672 -13.867 1 90 536 ILE B N 1
ATOM 8890 C CA . ILE B 1 536 ? 8.008 13.773 -14.828 1 90 536 ILE B CA 1
ATOM 8891 C C . ILE B 1 536 ? 9.453 14.258 -14.992 1 90 536 ILE B C 1
ATOM 8893 O O . ILE B 1 536 ? 10.086 14.672 -14.016 1 90 536 ILE B O 1
ATOM 8897 N N . ALA B 1 537 ? 10.008 14.234 -16.141 1 86.38 537 ALA B N 1
ATOM 8898 C CA . ALA B 1 537 ? 11.398 14.594 -16.422 1 86.38 537 ALA B CA 1
ATOM 8899 C C . ALA B 1 53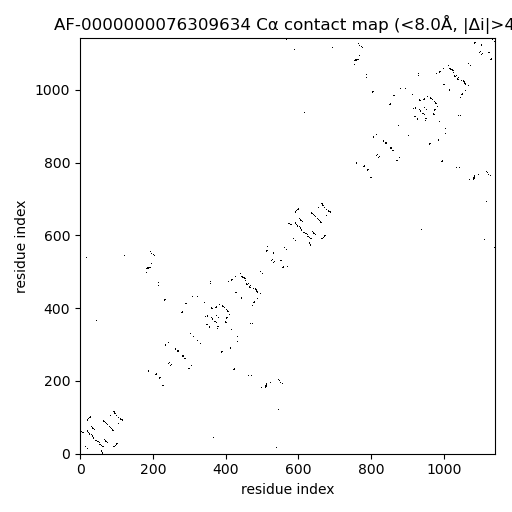7 ? 11.672 16.047 -16.062 1 86.38 537 ALA B C 1
ATOM 8901 O O . ALA B 1 537 ? 12.664 16.359 -15.406 1 86.38 537 ALA B O 1
ATOM 8902 N N . HIS B 1 538 ? 10.781 16.984 -16.453 1 88.69 538 HIS B N 1
ATOM 8903 C CA . HIS B 1 538 ? 10.891 18.406 -16.141 1 88.69 538 HIS B CA 1
ATOM 8904 C C . HIS B 1 538 ? 9.656 18.922 -15.414 1 88.69 538 HIS B C 1
ATOM 8906 O O . HIS B 1 538 ? 8.742 19.469 -16.031 1 88.69 538 HIS B O 1
ATOM 8912 N N . PRO B 1 539 ? 9.742 18.812 -14.117 1 91.12 539 PRO B N 1
ATOM 8913 C CA . PRO B 1 539 ? 8.562 19.156 -13.328 1 91.12 539 PRO B CA 1
ATOM 8914 C C . PRO B 1 539 ? 8.289 20.656 -13.32 1 91.12 539 PRO B C 1
ATOM 8916 O O . PRO B 1 539 ? 9.219 21.469 -13.281 1 91.12 539 PRO B O 1
ATOM 8919 N N . SER B 1 540 ? 7.129 21.094 -13.531 1 92.5 540 SER B N 1
ATOM 8920 C CA . SER B 1 540 ? 6.594 22.438 -13.383 1 92.5 540 SER B CA 1
ATOM 8921 C C . SER B 1 540 ? 5.391 22.453 -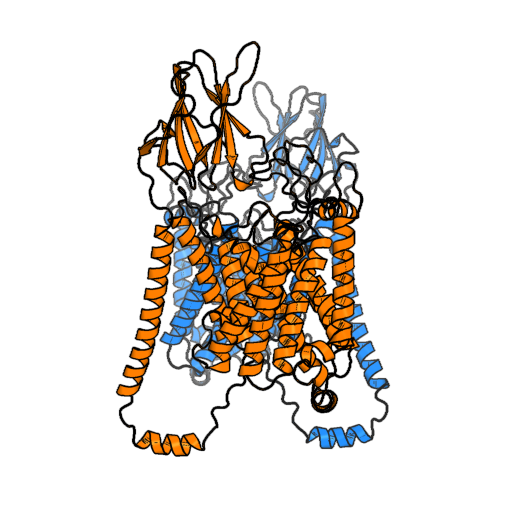12.453 1 92.5 540 SER B C 1
ATOM 8923 O O . SER B 1 540 ? 4.867 21.406 -12.086 1 92.5 540 SER B O 1
ATOM 8925 N N . HIS B 1 541 ? 4.992 23.625 -11.969 1 94.06 541 HIS B N 1
ATOM 8926 C CA . HIS B 1 541 ? 3.801 23.734 -11.133 1 94.06 541 HIS B CA 1
ATOM 8927 C C . HIS B 1 541 ? 2.578 23.156 -11.844 1 94.06 541 HIS B C 1
ATOM 8929 O O . HIS B 1 541 ? 1.766 22.469 -11.234 1 94.06 541 HIS B O 1
ATOM 8935 N N . ALA B 1 542 ? 2.494 23.375 -13.117 1 94.19 542 ALA B N 1
ATOM 8936 C CA . ALA B 1 542 ? 1.341 22.938 -13.898 1 94.19 542 ALA B CA 1
ATOM 8937 C C . ALA B 1 542 ? 1.279 21.422 -13.992 1 94.19 542 ALA B C 1
ATOM 8939 O O . ALA B 1 542 ? 0.225 20.828 -13.766 1 94.19 542 ALA B O 1
ATOM 8940 N N . SER B 1 543 ? 2.434 20.844 -14.352 1 94.88 543 SER B N 1
ATOM 8941 C CA . SER B 1 543 ? 2.473 19.406 -14.516 1 94.88 543 SER B CA 1
ATOM 8942 C C . SER B 1 543 ? 2.236 18.688 -13.188 1 94.88 543 SER B C 1
ATOM 8944 O O . SER B 1 543 ? 1.501 17.703 -13.133 1 94.88 543 SER B O 1
ATOM 8946 N N . LEU B 1 544 ? 2.809 19.219 -12.148 1 96.12 544 LEU B N 1
ATOM 8947 C CA . LEU B 1 544 ? 2.641 18.609 -10.844 1 96.12 544 LEU B CA 1
ATOM 8948 C C . LEU B 1 544 ? 1.222 18.812 -10.32 1 96.12 544 LEU B C 1
ATOM 8950 O O . LEU B 1 544 ? 0.648 17.922 -9.695 1 96.12 544 LEU B O 1
ATOM 8954 N N . LEU B 1 545 ? 0.723 20 -10.539 1 96.75 545 LEU B N 1
ATOM 8955 C CA . LEU B 1 545 ? -0.654 20.266 -10.133 1 96.75 545 LEU B CA 1
ATOM 8956 C C . LEU B 1 545 ? -1.62 19.312 -10.844 1 96.75 545 LEU B C 1
ATOM 8958 O O . LEU B 1 545 ? -2.527 18.766 -10.211 1 96.75 545 LEU B O 1
ATOM 8962 N N . ALA B 1 546 ? -1.446 19.109 -12.109 1 96.44 546 ALA B N 1
ATOM 8963 C CA . ALA B 1 546 ? -2.297 18.203 -12.883 1 96.44 546 ALA B CA 1
ATOM 8964 C C . ALA B 1 546 ? -2.221 16.781 -12.336 1 96.44 546 ALA B C 1
ATOM 8966 O O . ALA B 1 546 ? -3.244 16.109 -12.203 1 96.44 546 ALA B O 1
ATOM 8967 N N . MET B 1 547 ? -1.053 16.375 -12.047 1 96.12 547 MET B N 1
ATOM 8968 C CA . MET B 1 547 ? -0.858 15.031 -11.508 1 96.12 547 MET B CA 1
ATOM 8969 C C . MET B 1 547 ? -1.53 14.891 -10.148 1 96.12 547 MET B C 1
ATOM 8971 O O . MET B 1 547 ? -2.205 13.891 -9.883 1 96.12 547 MET B O 1
ATOM 8975 N N . ASN B 1 548 ? -1.353 15.898 -9.273 1 97.25 548 ASN B N 1
ATOM 8976 C CA . ASN B 1 548 ? -1.933 15.828 -7.934 1 97.25 548 ASN B CA 1
ATOM 8977 C C . ASN B 1 548 ? -3.457 15.891 -7.98 1 97.25 548 ASN B C 1
ATOM 8979 O O . ASN B 1 548 ? -4.133 15.242 -7.18 1 97.25 548 ASN B O 1
ATOM 8983 N N . LEU B 1 549 ? -3.988 16.625 -8.883 1 97.44 549 LEU B N 1
ATOM 8984 C CA . LEU B 1 549 ? -5.438 16.672 -9.055 1 97.44 549 LEU B CA 1
ATOM 8985 C C . LEU B 1 549 ? -5.965 15.359 -9.625 1 97.44 549 LEU B C 1
ATOM 8987 O O . LEU B 1 549 ? -7.047 14.906 -9.242 1 97.44 549 LEU B O 1
ATOM 8991 N N . TRP B 1 550 ? -5.207 14.797 -10.484 1 96.5 550 TRP B N 1
ATOM 8992 C CA . TRP B 1 550 ? -5.57 13.484 -11.016 1 96.5 550 TRP B CA 1
ATOM 8993 C C . TRP B 1 550 ? -5.613 12.438 -9.906 1 96.5 550 TRP B C 1
ATOM 8995 O O . TRP B 1 550 ? -6.566 11.664 -9.812 1 96.5 550 TRP B O 1
ATOM 9005 N N . THR B 1 551 ? -4.586 12.43 -9.109 1 97.25 551 THR B N 1
ATOM 9006 C CA . THR B 1 551 ? -4.531 11.492 -8 1 97.25 551 THR B CA 1
ATOM 9007 C C . THR B 1 551 ? -5.754 11.648 -7.098 1 97.25 551 THR B C 1
ATOM 9009 O O . THR B 1 551 ? -6.383 10.656 -6.719 1 97.25 551 THR B O 1
ATOM 9012 N N . THR B 1 552 ? -6.102 12.852 -6.793 1 97.62 552 THR B N 1
ATOM 9013 C CA . THR B 1 552 ? -7.242 13.125 -5.922 1 97.62 552 THR B CA 1
ATOM 9014 C C . THR B 1 552 ? -8.547 12.695 -6.59 1 97.62 552 THR B C 1
ATOM 9016 O O . THR B 1 552 ? -9.406 12.094 -5.945 1 97.62 552 THR B O 1
ATOM 9019 N N . THR B 1 553 ? -8.711 12.945 -7.848 1 97.12 553 THR B N 1
ATOM 9020 C CA . THR B 1 553 ? -9.906 12.578 -8.594 1 97.12 553 THR B CA 1
ATOM 9021 C C . THR B 1 553 ? -10.039 11.055 -8.68 1 97.12 553 THR B C 1
ATOM 9023 O O . THR B 1 553 ? -11.141 10.516 -8.57 1 97.12 553 THR B O 1
ATOM 9026 N N . LEU B 1 554 ? -8.938 10.398 -8.852 1 96.56 554 LEU B N 1
ATOM 9027 C CA . LEU B 1 554 ? -8.945 8.945 -8.93 1 96.56 554 LEU B CA 1
ATOM 9028 C C . LEU B 1 554 ? -9.438 8.336 -7.617 1 96.56 554 LEU B C 1
ATOM 9030 O O . LEU B 1 554 ? -10.25 7.406 -7.621 1 96.56 554 LEU B O 1
ATOM 9034 N N . TRP B 1 555 ? -8.977 8.836 -6.496 1 97.31 555 TRP B N 1
ATOM 9035 C CA . TRP B 1 555 ? -9.43 8.328 -5.203 1 97.31 555 TRP B CA 1
ATOM 9036 C C . TRP B 1 555 ? -10.898 8.68 -4.969 1 97.31 555 TRP B C 1
ATOM 9038 O O . TRP B 1 555 ? -11.625 7.922 -4.324 1 97.31 555 TRP B O 1
ATOM 9048 N N . ALA B 1 556 ? -11.312 9.844 -5.5 1 97.06 556 ALA B N 1
ATOM 9049 C CA . ALA B 1 556 ? -12.727 10.195 -5.418 1 97.06 556 ALA B CA 1
ATOM 9050 C C . ALA B 1 556 ? -13.578 9.203 -6.211 1 97.06 556 ALA B C 1
ATOM 9052 O O . ALA B 1 556 ? -14.672 8.836 -5.781 1 97.06 556 ALA B O 1
ATOM 9053 N N . ILE B 1 557 ? -13.086 8.75 -7.336 1 95.44 557 ILE B N 1
ATOM 9054 C CA . ILE B 1 557 ? -13.789 7.773 -8.164 1 95.44 557 ILE B CA 1
ATOM 9055 C C . ILE B 1 557 ? -13.844 6.426 -7.441 1 95.44 557 ILE B C 1
ATOM 9057 O O . ILE B 1 557 ? -14.883 5.758 -7.445 1 95.44 557 ILE B O 1
ATOM 9061 N N . ILE B 1 558 ? -12.75 6.035 -6.84 1 94.19 558 ILE B N 1
ATOM 9062 C CA . ILE B 1 558 ? -12.711 4.781 -6.09 1 94.19 558 ILE B CA 1
ATOM 9063 C C . ILE B 1 558 ? -13.719 4.836 -4.941 1 94.19 558 ILE B C 1
ATOM 9065 O O . ILE B 1 558 ? -14.422 3.859 -4.684 1 94.19 558 ILE B O 1
ATOM 9069 N N . ALA B 1 559 ? -13.781 5.988 -4.281 1 96.19 559 ALA B N 1
ATOM 9070 C CA . ALA B 1 559 ? -14.758 6.156 -3.205 1 96.19 559 ALA B CA 1
ATOM 9071 C C . ALA B 1 559 ? -16.188 6.016 -3.73 1 96.19 559 ALA B C 1
ATOM 9073 O O . ALA B 1 559 ? -17.031 5.418 -3.072 1 96.19 559 ALA B O 1
ATOM 9074 N N . TYR B 1 560 ? -16.406 6.523 -4.895 1 94.69 560 TYR B N 1
ATOM 9075 C CA . TYR B 1 560 ? -17.734 6.43 -5.512 1 94.69 560 TYR B CA 1
ATOM 9076 C C . TYR B 1 560 ? -18.062 4.984 -5.859 1 94.69 560 TYR B C 1
ATOM 9078 O O . TYR B 1 560 ? -19.188 4.535 -5.652 1 94.69 560 TYR B O 1
ATOM 9086 N N . LEU B 1 561 ? -17.078 4.25 -6.328 1 91.38 561 LEU B N 1
ATOM 9087 C CA . LEU B 1 561 ? -17.281 2.844 -6.668 1 91.38 561 LEU B CA 1
ATOM 9088 C C . LEU B 1 561 ? -17.594 2.023 -5.422 1 91.38 561 LEU B C 1
ATOM 9090 O O . LEU B 1 561 ? -18.422 1.122 -5.457 1 91.38 561 LEU B O 1
ATOM 9094 N N . LEU B 1 562 ? -16.922 2.309 -4.348 1 91.38 562 LEU B N 1
ATOM 9095 C CA . LEU B 1 562 ? -17.203 1.623 -3.092 1 91.38 562 LEU B CA 1
ATOM 9096 C C . LEU B 1 562 ? -18.625 1.928 -2.615 1 91.38 562 LEU B C 1
ATOM 9098 O O . LEU B 1 562 ? -19.312 1.047 -2.092 1 91.38 562 LEU B O 1
ATOM 9102 N N . TYR B 1 563 ? -19 3.18 -2.797 1 90.19 563 TYR B N 1
ATOM 9103 C CA . TYR B 1 563 ? -20.344 3.592 -2.422 1 90.19 563 TYR B CA 1
ATOM 9104 C C . TYR B 1 563 ? -21.391 2.852 -3.25 1 90.19 563 TYR B C 1
ATOM 9106 O O . TYR B 1 563 ? -22.391 2.373 -2.711 1 90.19 563 TYR B O 1
ATOM 9114 N N . ARG B 1 564 ? -21.141 2.658 -4.512 1 88.81 564 ARG B N 1
ATOM 9115 C CA . ARG B 1 564 ? -22.062 1.979 -5.406 1 88.81 564 ARG B CA 1
ATOM 9116 C C . ARG B 1 564 ? -22.188 0.502 -5.047 1 88.81 564 ARG B C 1
ATOM 9118 O O . ARG B 1 564 ? -23.281 -0.079 -5.152 1 88.81 564 ARG B O 1
ATOM 9125 N N . LYS B 1 565 ? -21.141 -0.08 -4.535 1 87.94 565 LYS B N 1
ATOM 9126 C CA . LYS B 1 565 ? -21.141 -1.496 -4.18 1 87.94 565 LYS B CA 1
ATOM 9127 C C . LYS B 1 565 ? -21.547 -1.699 -2.723 1 87.94 565 LYS B C 1
ATOM 9129 O O . LYS B 1 565 ? -21.531 -2.824 -2.219 1 87.94 565 LYS B O 1
ATOM 9134 N N . ASP B 1 566 ? -21.781 -0.594 -2.016 1 88.44 566 ASP B N 1
ATOM 9135 C CA . ASP B 1 566 ? -22.234 -0.613 -0.629 1 88.44 566 ASP B CA 1
ATOM 9136 C C . ASP B 1 566 ? -21.203 -1.263 0.282 1 88.44 566 ASP B C 1
ATOM 9138 O O . ASP B 1 566 ? -21.531 -2.148 1.075 1 88.44 566 ASP B O 1
ATOM 9142 N N . ILE B 1 567 ? -20.016 -0.866 -0.016 1 88.25 567 ILE B N 1
ATOM 9143 C CA . ILE B 1 567 ? -18.922 -1.381 0.798 1 88.25 567 ILE B CA 1
ATOM 9144 C C . ILE B 1 567 ? -18.5 -0.326 1.817 1 88.25 567 ILE B C 1
ATOM 9146 O O . ILE B 1 567 ? -18.078 0.77 1.445 1 88.25 567 ILE B O 1
ATOM 9150 N N . ILE B 1 568 ? -18.625 -0.579 3.053 1 86.19 568 ILE B N 1
ATOM 9151 C CA . ILE B 1 568 ? -18.203 0.314 4.129 1 86.19 568 ILE B CA 1
ATOM 9152 C C . ILE B 1 568 ? -17.156 -0.377 4.996 1 86.19 568 ILE B C 1
ATOM 9154 O O . ILE B 1 568 ? -17.406 -1.444 5.559 1 86.19 568 ILE B O 1
ATOM 9158 N N . ILE B 1 569 ? -16.062 0.153 5.016 1 84.69 569 ILE B N 1
ATOM 9159 C CA . ILE B 1 569 ? -14.977 -0.389 5.82 1 84.69 569 ILE B CA 1
ATOM 9160 C C . ILE B 1 569 ? -14.852 0.401 7.121 1 84.69 569 ILE B C 1
ATOM 9162 O O . ILE B 1 569 ? -14.383 1.541 7.121 1 84.69 569 ILE B O 1
ATOM 9166 N N . THR B 1 570 ? -15.297 -0.127 8.117 1 79.06 570 THR B N 1
ATOM 9167 C CA . THR B 1 570 ? -15.234 0.532 9.422 1 79.06 570 THR B CA 1
ATOM 9168 C C . THR B 1 570 ? -14.242 -0.173 10.344 1 79.06 570 THR B C 1
ATOM 9170 O O . THR B 1 570 ? -13.977 -1.366 10.18 1 79.06 570 THR B O 1
ATOM 9173 N N . ILE B 1 571 ? -13.664 0.573 11.133 1 81.38 571 ILE B N 1
ATOM 9174 C CA . ILE B 1 571 ? -12.75 0.022 12.125 1 81.38 571 ILE B CA 1
ATOM 9175 C C . ILE B 1 571 ? -13.445 -0.051 13.484 1 81.38 571 ILE B C 1
ATOM 9177 O O . ILE B 1 571 ? -14.188 0.862 13.859 1 81.38 571 ILE B O 1
#

Sequence (1142 aa):
MIDTSISSCANSNASLGIDQACFSILNLYINPVIFYAIAWEAYTGTGVPLATLTPKSNTSLIISTKYPLHIYYQTVEPHKNYEYCHTTYTFKEYGSYGWNISSADICSNIYVIHEPRNSYFPILTAFMIYMLLAVTWTTSKVIIRVIRGKLSPNNVYDDLNRLQEENTTHPVIRVTKFSSRIQSVDAFRGIAILLMIFVNNGGGKYVFFNHSAWFGLSVADLILPWFAWIMGMSITISKRAELRLTTSRVKITLCCLRRSAILILLGLMLNSIDSKSLNDLRFPGILQLLAVSYFICAILETIFMKPHSQDILLQFGRFAIFRDILDSWPQWLIMAGIMTTHTLITFFLHIPNCPTGYFGPGGKYHYRGKYMNCTAGAAGYIDRLIFGNHTYSKIKDSIYGQILRYDPEGLMNTISAIFIVYLGVHAGKILLLYYQGNARLIRWFLWAIFTGIIAGILCNFESEGGVIPVSKRMMTLSYVLTCSSFAFLLYAILYFLIDYKQFWSGAPFIYAGINPIFLYVGHVLTKDLFPWAWNIAHPSHASLLAMNLWTTTLWAIIAYLLYRKDIIITIMIDTSISSCANSNASLGIDQACFSILNLYINPVIFYAIAWEAYTGTGVPLATLTPKSNTSLIISTKYPLHIYYQTVEPHKNYEYCHTTYTFKEYGSYGWNISSADICSNIYVIHEPRNSYFPILTAFMIYMLLAVTWTTSKVIIRVIRGKLSPNNVYDDLNRLQEENTTHPVIRVTKFSSRIQSVDAFRGIAILLMIFVNNGGGKYVFFNHSAWFGLSVADLILPWFAWIMGMSITISKRAELRLTTSRVKITLCCLRRSAILILLGLMLNSIDSKSLNDLRFPGILQLLAVSYFICAILETIFMKPHSQDILLQFGRFAIFRDILDSWPQWLIMAGIMTTHTLITFFLHIPNCPTGYFGPGGKYHYRGKYMNCTAGAAGYIDRLIFGNHTYSKIKDSIYGQILRYDPEGLMNTISAIFIVYLGVHAGKILLLYYQGNARLIRWFLWAIFTGIIAGILCNFESEGGVIPVSKRMMTLSYVLTCSSFAFLLYAILYFLIDYKQFWSGAPFIYAGINPIFLYVGHVLTKDLFPWAWNIAHPSHASLLAMNLWTTTLWAIIAYLLYRKDIIITI

Radius of gyration: 36.33 Å; Cα contacts (8 Å, |Δi|>4): 1974; chains: 2; bounding box: 107×100×71 Å

Secondary structure (DSSP, 8-state):
-----GGGTT-TTS---TTEEEEEEEE-SSS-EEEEEEEGGG-SS-PEEEEEEPTTEEEEEEEE-SS-EEEEEEE--SS--EEEEEEE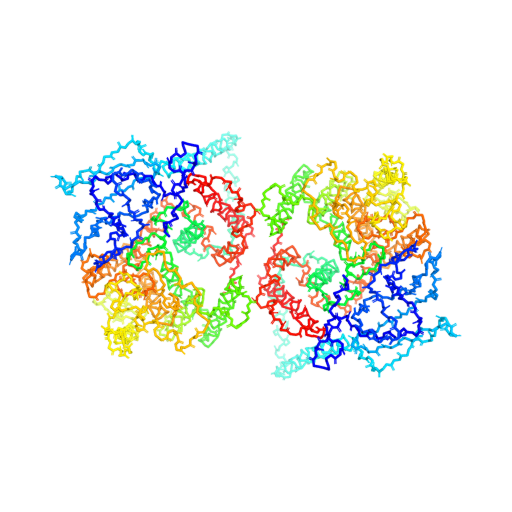E---TT-EEEEEE-SSSTTPPPEEEEPPPPTTHHHHHHHHHHHHHHHHHHHHHHHHHHHHHHH---SSHHHHHHHHTTSS--------TTTTS-HHHHHHHHHHHHHHHHHHTTGGG-GGGS--SSSS--GGGGHHHHHHHHHHHHHHHHHHHHHHH---HHHHHHHHHHHHHHHHHHHHHHHGGG-SSGGG-----HHHHHHHHHHHHHHHHHHH--S--HHHHHHHGGGGGGHHHHHTHHHHHHHHHHHHHHHHHHHH--BTTB-TT--S---TTGGGGTTTT-TTHHHHHHHHHHTTTSS----EETTTEE-----TTSHHHHHHHHHHHHHHHHHHHHHHH---HHHHHHHHHHHHHHHHHHHHHHHTTSSS-SSS---TTTT-HHHHHHHHHHHHHHHHHHIIIIIIS-----TTHHHHHHSHHHHHHHHHHHTTSTTT----SS--HHHHHHHHHHHHHHHHHHHHHHHHTT-----/-----TTTTT-TTS---TTEEEEEEEE-SSS-EEEEEEEGGG-SS-PEEEEEEPTTEEEEEEEE-SS-EEEEEEE--SS--EEEEEEEE---TT-EEEEEE-SSSTTPPPEEEEPPPPTTHHHHHHHHHHHHHHHHHHHHHHHHHHHHHHH----SHHHHHHHHTTSS--------TTTTS-HHHHHHHHHHHHHHHHHHTTGGG-GGGS--SSSS--GGGGHHHHHHHHHHHHHHHHHHHHHHH---HHHHHHHHHHHHHHHHHHHHHHHGGG-SSGGG-----HHHHHHHHHHHHHHHHHHH--S--HHHHHHHGGGGGGHHHHHTHHHHHHHHHHHHHHHHHHHH--BTTB-TT--S---TTGGGGTTTT-TTHHHHHHHHHHTTTSS----EETTTEE-----TTSHHHHHHHHHHHHHHHHHHHHHHH---HHHHHHHHHHHHHHHHHHHHHHHTTSSS-SSS---TTTT-HHHHHHHHHHHHHHHHHHIIIIIIS-----TTHHHHHHSHHHHHHHHHHHTTSTTT----SS--HHHHHHHHHHHHHHHHHHHHHHHHTT-----

Foldseek 3Di:
DWPFPQPQVVPPPRDDAAQKEKEKEFAQDQFKKWKFKAAPVQFQPDGDGRDIHGHRDITMTIDGQQGWMFIWMWGDDPPDTDIFDTDTDHDAPHWYKYYYDDPVCHGDDIGTPGDHDDQCVLVVVVVVVVVVVVVVVVVVVVVVVVVVVVVVPPPPVVVVCCVVVVPPDPPPPVPFPPVVDDLLLLLLLLVLLLLQLLLVLCLLVRSLSYFDLWWDDHPNLLNLLSNLLSLLLVLLVVLLVCVLVDVDLVVVLVVLVVQLVVLQVLQQVLQCVPPPDPVQRARFDSSNLSSVLSNVSSNLCSVLPDNDLVVQCVVPPPCLLCSLCVSCVVVVVVLVVLVVVLVCQQAPPDDPQDHGNDQAQLACNRNVNSRHAQGRNRQFVVQCVPCNSNADPDQQRPRRGGGDTGHLRGDSNSSLSSSSSNLSNSLSSLVVNDDDLVSSLVVLLVLLVVLLVVLCQQQVVDGNRHSWHAGSSNSISSVSSNSSSVSSVSSSVSCCCPPNPNVDVSPPSSLCSQASVCLNSVSSVCCPPPPLDDDDPRRGSSVSNVSSVVNSVVSSVVSVVCVVVSHGDDD/DWPFPQPQVVPPPRDDAAQKEKEKEFAQDQFKKWKFKAAPVQFQDDGDGRDIGGHRDITMTIDGQQGWMFIWMWTDDPPDTDIFATDTDHDAPHWYKYHYDDPVCHHDDIGTPGDHDDQCVLVVVVVVVVVVVVVVVVVVVVVVVVVVVVVVPCPPVVVVCCVVVVPPDPPPPVPFPPVVDDLLLLLLLLVLLLLQLLLVLCLLVRSLSYFDLWWDDHPNLLNLLSNLLSLLLVLLVVLLVCVLVDVDLVVVLVVLVVQLVVLQVLQQVLQCVPPPDPVQRARFDSSNLSSVLSNVSSNLCSVLPDNDLVVQCVVCPPCLLCSLCVSCVVVVVVLVVLVVVLVCQQAPPDDPQDHGNDQAQLACNRNVNSRVAQGRNRQFVVQCVPCNSNFDPDQQRPRRGGGDTGHLRGDSNSSLSSSSSNLSNSLSSLVVNDDDLVSSLVVLLVLLVVLLVVLCQQQVVDGNRHSWHAGSSNSISSVSSNSSSVSSVSSSVSCCCCPNPNVDVSPPSSLCSQASVCLNSVSSVCCPPPPLDDDDPRRGSNVSNVSSVVNSVVSSVVSVVCVVVSHGDDD

Organism: NCBI:txid103933

pLDDT: mean 85.96, std 14.95, range [30.67, 98.62]

Solvent-accessible surface area (backbone atoms only — not comparable to full-atom values): 58938 Å² total; per-residue (Å²): 123,69,61,76,59,48,66,42,72,76,34,87,81,46,78,72,58,70,49,20,23,33,40,32,37,36,32,61,37,89,45,42,31,39,37,26,41,33,44,49,91,57,57,52,81,46,58,45,78,72,47,76,42,52,48,69,34,78,47,46,40,50,40,66,26,82,48,43,30,33,34,34,37,32,43,62,49,101,87,57,77,49,78,45,50,82,44,76,49,75,54,48,37,66,16,28,33,36,36,56,39,31,86,90,41,67,65,50,75,74,43,78,76,39,79,51,59,77,82,62,52,50,59,54,51,52,52,50,50,54,49,50,50,51,50,50,52,54,48,47,52,50,47,52,52,49,50,58,56,60,70,56,69,76,72,65,67,52,46,53,46,42,52,52,50,58,68,32,78,63,75,72,70,72,77,48,95,64,72,81,57,61,53,42,62,22,20,53,45,8,48,36,49,49,50,42,53,23,30,74,68,34,40,25,71,37,69,62,31,28,66,52,92,55,56,36,84,29,62,43,57,43,33,63,52,41,51,37,20,52,48,16,22,48,43,42,56,52,48,50,54,43,49,67,73,42,84,55,64,65,60,52,49,50,50,44,49,51,38,26,49,50,33,33,52,53,29,41,27,61,38,24,70,83,30,86,39,79,78,47,33,32,65,56,28,70,41,30,32,50,19,54,26,46,42,55,49,48,49,53,46,64,73,70,57,66,73,70,60,72,65,50,65,71,66,38,60,93,51,52,86,48,42,66,58,63,74,41,43,70,60,50,51,53,50,49,49,54,52,48,51,54,50,48,44,40,45,63,44,83,47,88,80,36,68,63,52,41,81,46,60,14,7,57,33,37,55,62,30,71,32,36,84,23,24,42,27,48,54,16,51,51,32,43,72,73,47,48,65,19,35,47,81,76,31,70,43,84,83,38,38,60,34,55,61,41,41,56,39,26,67,64,28,26,56,42,44,30,53,36,19,43,55,14,26,52,52,26,43,39,60,70,74,43,84,52,67,67,61,39,42,52,50,33,46,49,48,15,50,51,32,34,50,55,17,32,64,33,8,62,77,36,44,84,29,60,88,36,35,22,15,63,57,61,37,25,70,23,30,45,28,40,45,47,12,52,42,31,42,52,48,39,52,38,34,44,35,32,68,68,68,52,78,35,88,41,74,73,27,32,39,35,24,66,33,45,66,58,52,50,56,51,43,72,76,38,53,81,18,38,88,43,32,77,75,62,93,78,65,39,49,53,60,38,30,52,41,27,51,46,33,35,49,51,54,47,48,52,24,43,52,33,54,74,68,68,57,74,70,78,118,127,70,61,76,60,48,64,42,70,76,34,87,80,49,78,72,58,71,49,20,22,34,40,32,37,35,32,60,37,89,46,42,32,38,35,26,42,31,44,50,91,56,57,51,81,46,58,44,77,72,47,76,42,51,47,70,34,76,47,48,40,52,41,66,26,80,48,44,29,33,33,34,37,31,44,64,50,99,88,58,76,48,80,44,48,81,45,76,48,75,54,48,35,66,16,28,33,35,37,54,39,32,86,89,41,66,67,50,74,74,44,76,75,38,79,52,59,78,81,61,52,50,58,54,52,51,51,51,51,53,50,50,51,52,50,51,52,53,50,49,54,49,46,52,51,49,51,56,55,58,71,56,66,76,70,64,67,51,46,53,47,41,52,52,50,57,70,34,77,63,75,72,71,74,78,48,95,62,72,82,59,62,53,44,61,22,20,52,45,9,48,37,49,49,48,42,53,24,31,73,68,34,38,24,71,38,68,63,32,29,65,50,89,55,56,35,83,29,63,44,56,44,33,63,52,43,50,36,20,53,47,15,22,48,44,42,54,50,50,50,55,45,49,68,73,42,84,54,65,65,59,52,50,51,51,43,49,50,38,26,49,50,34,33,52,52,30,40,27,60,39,24,71,83,28,87,39,79,78,46,32,30,67,57,28,72,43,29,31,50,18,54,26,46,40,55,50,47,51,53,45,62,71,68,57,67,73,72,61,71,64,52,63,70,66,39,61,93,52,51,87,48,42,67,58,64,76,40,42,70,60,50,51,52,50,48,50,52,51,47,51,54,51,49,44,41,44,62,45,84,47,87,81,35,70,62,52,40,82,44,60,14,7,56,33,36,56,63,30,72,30,36,86,23,24,42,25,46,54,15,52,52,33,43,71,74,48,47,66,21,35,45,83,76,33,71,44,87,83,38,38,60,36,55,64,40,43,56,39,26,66,63,28,27,54,40,44,30,52,35,18,42,55,14,27,52,52,25,43,39,62,72,74,42,85,51,68,66,61,39,42,53,49,32,47,50,48,17,50,51,32,36,50,53,19,30,64,34,7,59,77,36,45,85,28,61,87,36,38,22,15,62,58,61,38,26,70,22,29,45,29,38,44,47,13,52,42,31,42,51,49,40,52,37,33,43,35,32,68,68,70,52,78,35,87,39,76,75,27,31,38,34,24,65,33,45,66,58,52,50,54,50,43,70,75,39,54,79,18,39,90,44,32,77,72,61,93,77,66,39,50,52,60,39,31,52,42,25,49,47,34,34,51,50,53,48,49,52,24,43,51,33,54,74,68,69,58,74,69,76,116

Nearest PDB structures (foldseek):
  8jkv-assembly1_A  TM=9.182E-01  e=2.362E-40  Homo sapiens
  8w4a-assembly1_A  TM=8.926E-01  e=9.326E-41  Homo sapiens
  8vly-assembly1_A  TM=9.255E-01  e=2.810E-38  Homo sapiens
  8vlv-assembly1_A  TM=8.838E-01  e=1.447E-38  Homo sapiens
  8vlv-assembly1_B  TM=8.657E-01  e=2.572E-38  Homo sapiens